Protein 2JS9 (pdb70)

Nearest PDB structures (foldseek):
  2js9-assembly1_A  TM=9.775E-01  e=8.242E-13  Caenorhabditis elegans
  2jsa-assembly1_A  TM=9.634E-01  e=1.489E-10  Caenorhabditis elegans
  3s64-assembly1_A-2  TM=7.565E-01  e=9.332E-04  Ancylostoma caninum
  1nkl-assembly1_A  TM=5.502E-01  e=2.734E-01  Sus scrofa
  2js9-assembly1_A  TM=9.828E-01  e=8.694E-10  Caenorhabditis elegans

Organism: Caenorhabditis elegans (NCBI:txid6239)

CATH classification: 1.10.225.10

InterPro domains:
  IPR008138 Saposin B type, region 2 [PF03489] (70-102)
  IPR008139 Saposin B type domain [PS50015] (24-103)
  IPR008139 Saposin B type domain [SM00741] (26-102)
  IPR011001 Saposin-like [SSF47862] (26-103)

GO terms:
  GO:0015267 channel activity (F, IDA)
  GO:0050829 defense response to Gram-negative bacterium (P, IDA)
  GO:0050830 defense response to Gram-positive bacterium (P, IDA)

Foldseek 3Di:
DPQDFLVLLLQLCCCQVVVVVNDLPSRLVVSLVCFCVPCVVPPCRSVVSVVCSVPVSVQSVVQVVVPHHSRCRCVVVVRHD

Secondary structure (DSSP, 8-state):
--SSTHHHHHHHHHHHTTTSS--HHHHHHHHHHHHHTGGGGSTTHHHHHHTTTTTTHHHHHHHHHHT--TTHHHHHTT---

Radius of gyration: 11.23 Å; Cα contacts (8 Å, |Δi|>4): 111; chains: 1; bounding box: 24×31×20 Å

Sequence (81 aa):
RSALSCQMCELVVKKYEGSADKDANVIKKDFDAECKKLFHTIPFGTRECDHYVNSKVDPIIHELEGGTAPKDVCTKLNECPRSALSCQMCELVVKKYEGSADKDANVIKKDFDAECKKLFHTIPFGTRECDHYVNSKVDPIIHELEGGTAPKDVCTKLNECPRSALSCQMCELVVKKYEGSADKDANVIKKDFDAECKKLFHTIPFGTRECDHYVNSKVDPIIHELEGGTAPKDVCTKLNECPRSALSCQMCELVVKKYEGSADKDANVIKKDFDAECKKLFHTIPFGTRECDHYVNSKVDPIIHELEGGTAPKDVCTKLNECPRSALSCQMCELVVKKYEGSADKDANVIKKDFDAECKKLFHTIPFGTRECDHYVNSKVDPIIHELEGGTAPKDVCTKLNECPRSALSCQMCELVVKKYEGSADKDANVIKKDFDAECKKLFHTIPFGTRECDHYVNSKVDPIIHELEGGTAPKDVCTKLNECPRSALSCQMCELVVKKYEGSADKDANVIKKDFDAECKKLFHTIPFGTRECDHYVNSKVDPIIHELEGGTAPKDVCTKLNECPRSALSCQMCELVVKKYEGSADKDANVIKKDFDAECKKLFHTIPFGTRECDHYVNSKVDPIIHELEGGTAPKDVCTKLNECPRSALSCQMCELVVKKYEGSADKDANVIKKDFDAECKKLFHTIPFGTRECDHYVNSKVDPIIHELEGGTAPKDVCTKLNECPRSALSCQMCELVVKKYEGSADKDANVIKKDFDAECKKLFHTIPFGTRECDHYVNSKVDPIIHELEGGTAPKDVCTKLNECPRSALSCQMCELVVKKYEGSADKDANVIKKDFDAECKKLFHTIPFGTRECDHYVNSKVDPIIHELEGGTAPKDVCTKLNECPRSALSCQMCELVVKKYEGSADKDANVIKKDFDAECKKLFHTIPFGTRECDHYVNSKVDPIIHELEGGTAPKDVCTKLNECPRSALSCQMCELVVKKYEGSADKDANVIKKDFDAECKKLFHTIPFGTRECDHYVNSKVDPIIHELEGGTAPKDVCTKLNECPRSALSCQMCELVVKKYEGSADKDANVIKKDFDAECKKLFHTIPFGTRECDHYVNSKVDPIIHELEGGTAPKDVCTKLNECPRSALSCQMCELVVKKYEGSADKDANVIKKDFDAECKKLFHTIPFGTRECDHYVNSKVDPIIHELEGGTAPKDVCTKLNECP

Structure (mmCIF, N/CA/C/O backbone):
data_2JS9
#
_entry.id   2JS9
#
loop_
_atom_site.group_PDB
_atom_site.id
_atom_site.type_symbol
_atom_site.label_atom_id
_atom_site.label_alt_id
_atom_site.label_comp_id
_atom_site.label_asym_id
_atom_site.label_entity_id
_atom_site.label_seq_id
_atom_site.pdbx_PDB_ins_code
_atom_site.Cartn_x
_atom_site.Cartn_y
_atom_site.Cartn_z
_atom_site.occupancy
_atom_site.B_iso_or_equiv
_atom_site.auth_seq_id
_atom_site.auth_comp_id
_atom_site.auth_asym_id
_atom_site.auth_atom_id
_atom_site.pdbx_PDB_model_num
ATOM 1 N N . ARG A 1 19 ? 0.132 -12.380 0.063 1.00 0.00 1 ARG A N 1
ATOM 2 C CA . ARG A 1 19 ? 1.556 -12.142 -0.106 1.00 0.00 1 ARG A CA 1
ATOM 3 C C . ARG A 1 19 ? 2.108 -13.006 -1.241 1.00 0.00 1 ARG A C 1
ATOM 4 O O . ARG A 1 19 ? 1.698 -14.154 -1.408 1.00 0.00 1 ARG A O 1
ATOM 25 N N . SER A 1 20 ? 3.030 -12.422 -1.992 1.00 0.00 2 SER A N 1
ATOM 26 C CA . SER A 1 20 ? 3.643 -13.125 -3.107 1.00 0.00 2 SER A CA 1
ATOM 27 C C . SER A 1 20 ? 2.789 -12.954 -4.365 1.00 0.00 2 SER A C 1
ATOM 28 O O . SER A 1 20 ? 2.031 -13.851 -4.731 1.00 0.00 2 SER A O 1
ATOM 36 N N . ALA A 1 21 ? 2.942 -11.797 -4.992 1.00 0.00 3 ALA A N 1
ATOM 37 C CA . ALA A 1 21 ? 2.194 -11.498 -6.202 1.00 0.00 3 ALA A CA 1
ATOM 38 C C . ALA A 1 21 ? 2.214 -9.988 -6.447 1.00 0.00 3 ALA A C 1
ATOM 39 O O . ALA A 1 21 ? 2.487 -9.539 -7.560 1.00 0.00 3 ALA A O 1
ATOM 46 N N . LEU A 1 22 ? 1.919 -9.245 -5.390 1.00 0.00 4 LEU A N 1
ATOM 47 C CA . LEU A 1 22 ? 1.899 -7.795 -5.477 1.00 0.00 4 LEU A CA 1
ATOM 48 C C . LEU A 1 22 ? 2.856 -7.212 -4.434 1.00 0.00 4 LEU A C 1
ATOM 49 O O . LEU A 1 22 ? 3.855 -6.586 -4.785 1.00 0.00 4 LEU A O 1
ATOM 65 N N . SER A 1 23 ? 2.517 -7.440 -3.174 1.00 0.00 5 SER A N 1
ATOM 66 C CA . SER A 1 23 ? 3.333 -6.946 -2.078 1.00 0.00 5 SER A CA 1
ATOM 67 C C . SER A 1 23 ? 3.940 -5.591 -2.447 1.00 0.00 5 SER A C 1
ATOM 68 O O . SER A 1 23 ? 3.295 -4.555 -2.291 1.00 0.00 5 SER A O 1
ATOM 76 N N . CYS A 1 24 ? 5.172 -5.643 -2.931 1.00 0.00 6 CYS A N 1
ATOM 77 C CA . CYS A 1 24 ? 5.873 -4.432 -3.323 1.00 0.00 6 CYS A CA 1
ATOM 78 C C . CYS A 1 24 ? 4.867 -3.487 -3.984 1.00 0.00 6 CYS A C 1
ATOM 79 O O . CYS A 1 24 ? 4.597 -2.403 -3.469 1.00 0.00 6 CYS A O 1
ATOM 86 N N . GLN A 1 25 ? 4.340 -3.933 -5.115 1.00 0.00 7 GLN A N 1
ATOM 87 C CA . GLN A 1 25 ? 3.370 -3.141 -5.851 1.00 0.00 7 GLN A CA 1
ATOM 88 C C . GLN A 1 25 ? 2.454 -2.389 -4.884 1.00 0.00 7 GLN A C 1
ATOM 89 O O . GLN A 1 25 ? 2.389 -1.161 -4.912 1.00 0.00 7 GLN A O 1
ATOM 103 N N . MET A 1 26 ? 1.769 -3.157 -4.050 1.00 0.00 8 MET A N 1
ATOM 104 C CA . MET A 1 26 ? 0.860 -2.579 -3.075 1.00 0.00 8 MET A CA 1
ATOM 105 C C . MET A 1 26 ? 1.531 -1.438 -2.307 1.00 0.00 8 MET A C 1
ATOM 106 O O . MET A 1 26 ? 0.919 -0.398 -2.072 1.00 0.00 8 MET A O 1
ATOM 120 N N . CYS A 1 27 ? 2.782 -1.672 -1.938 1.00 0.00 9 CYS A N 1
ATOM 121 C CA . CYS A 1 27 ? 3.544 -0.678 -1.202 1.00 0.00 9 CYS A CA 1
ATOM 122 C C . CYS A 1 27 ? 3.655 0.579 -2.068 1.00 0.00 9 CYS A C 1
ATOM 123 O O . CYS A 1 27 ? 3.673 1.695 -1.549 1.00 0.00 9 CYS A O 1
ATOM 130 N N . GLU A 1 28 ? 3.726 0.357 -3.372 1.00 0.00 10 GLU A N 1
ATOM 131 C CA . GLU A 1 28 ? 3.834 1.458 -4.314 1.00 0.00 10 GLU A CA 1
ATOM 132 C C . GLU A 1 28 ? 2.469 2.117 -4.519 1.00 0.00 10 GLU A C 1
ATOM 133 O O . GLU A 1 28 ? 2.365 3.140 -5.195 1.00 0.00 10 GLU A O 1
ATOM 146 N N . LEU A 1 29 ? 1.456 1.505 -3.924 1.00 0.00 11 LEU A N 1
ATOM 147 C CA . LEU A 1 29 ? 0.102 2.020 -4.033 1.00 0.00 11 LEU A CA 1
ATOM 148 C C . LEU A 1 29 ? -0.176 2.964 -2.862 1.00 0.00 11 LEU A C 1
ATOM 149 O O . LEU A 1 29 ? -0.528 4.125 -3.066 1.00 0.00 11 LEU A O 1
ATOM 165 N N . VAL A 1 30 ? -0.007 2.432 -1.661 1.00 0.00 12 VAL A N 1
ATOM 166 C CA . VAL A 1 30 ? -0.235 3.213 -0.457 1.00 0.00 12 VAL A CA 1
ATOM 167 C C . VAL A 1 30 ? 0.618 4.482 -0.508 1.00 0.00 12 VAL A C 1
ATOM 168 O O . VAL A 1 30 ? 0.127 5.576 -0.234 1.00 0.00 12 VAL A O 1
ATOM 181 N N . VAL A 1 31 ? 1.881 4.293 -0.860 1.00 0.00 13 VAL A N 1
ATOM 182 C CA . VAL A 1 31 ? 2.807 5.409 -0.951 1.00 0.00 13 VAL A CA 1
ATOM 183 C C . VAL A 1 31 ? 2.329 6.376 -2.036 1.00 0.00 13 VAL A C 1
ATOM 184 O O . VAL A 1 31 ? 2.062 7.544 -1.757 1.00 0.00 13 VAL A O 1
ATOM 197 N N . LYS A 1 32 ? 2.235 5.855 -3.250 1.00 0.00 14 LYS A N 1
ATOM 198 C CA . LYS A 1 32 ? 1.794 6.658 -4.377 1.00 0.00 14 LYS A CA 1
ATOM 199 C C . LYS A 1 32 ? 0.586 7.498 -3.958 1.00 0.00 14 LYS A C 1
ATOM 200 O O . LYS A 1 32 ? 0.420 8.626 -4.418 1.00 0.00 14 LYS A O 1
ATOM 219 N N . LYS A 1 33 ? -0.227 6.915 -3.089 1.00 0.00 15 LYS A N 1
ATOM 220 C CA . LYS A 1 33 ? -1.415 7.596 -2.602 1.00 0.00 15 LYS A CA 1
ATOM 221 C C . LYS A 1 33 ? -1.015 8.593 -1.513 1.00 0.00 15 LYS A C 1
ATOM 222 O O . LYS A 1 33 ? -1.544 9.703 -1.459 1.00 0.00 15 LYS A O 1
ATOM 241 N N . TYR A 1 34 ? -0.085 8.163 -0.673 1.00 0.00 16 TYR A N 1
ATOM 242 C CA . TYR A 1 34 ? 0.391 9.004 0.411 1.00 0.00 16 TYR A CA 1
ATOM 243 C C . TYR A 1 34 ? 1.348 10.079 -0.109 1.00 0.00 16 TYR A C 1
ATOM 244 O O . TYR A 1 34 ? 1.010 11.261 -0.124 1.00 0.00 16 TYR A O 1
ATOM 262 N N . GLU A 1 35 ? 2.524 9.629 -0.521 1.00 0.00 17 GLU A N 1
ATOM 263 C CA . GLU A 1 35 ? 3.533 10.537 -1.040 1.00 0.00 17 GLU A CA 1
ATOM 264 C C . GLU A 1 35 ? 2.889 11.572 -1.965 1.00 0.00 17 GLU A C 1
ATOM 265 O O . GLU A 1 35 ? 3.302 12.731 -1.988 1.00 0.00 17 GLU A O 1
ATOM 278 N N . GLY A 1 36 ? 1.889 11.118 -2.704 1.00 0.00 18 GLY A N 1
ATOM 279 C CA . GLY A 1 36 ? 1.184 11.990 -3.628 1.00 0.00 18 GLY A CA 1
ATOM 280 C C . GLY A 1 36 ? -0.289 12.126 -3.239 1.00 0.00 18 GLY A C 1
ATOM 281 O O . GLY A 1 36 ? -1.170 12.055 -4.094 1.00 0.00 18 GLY A O 1
ATOM 285 N N . SER A 1 37 ? -0.511 12.320 -1.947 1.00 0.00 19 SER A N 1
ATOM 286 C CA . SER A 1 37 ? -1.862 12.467 -1.433 1.00 0.00 19 SER A CA 1
ATOM 287 C C . SER A 1 37 ? -2.239 13.948 -1.367 1.00 0.00 19 SER A C 1
ATOM 288 O O . SER A 1 37 ? -3.290 14.348 -1.866 1.00 0.00 19 SER A O 1
ATOM 296 N N . ALA A 1 38 ? -1.360 14.722 -0.747 1.00 0.00 20 ALA A N 1
ATOM 297 C CA . ALA A 1 38 ? -1.588 16.151 -0.610 1.00 0.00 20 ALA A CA 1
ATOM 298 C C . ALA A 1 38 ? -2.530 16.401 0.569 1.00 0.00 20 ALA A C 1
ATOM 299 O O . ALA A 1 38 ? -2.838 17.549 0.889 1.00 0.00 20 ALA A O 1
ATOM 306 N N . ASP A 1 39 ? -2.961 15.310 1.184 1.00 0.00 21 ASP A N 1
ATOM 307 C CA . ASP A 1 39 ? -3.862 15.397 2.320 1.00 0.00 21 ASP A CA 1
ATOM 308 C C . ASP A 1 39 ? -3.137 14.915 3.578 1.00 0.00 21 ASP A C 1
ATOM 309 O O . ASP A 1 39 ? -3.621 15.111 4.692 1.00 0.00 21 ASP A O 1
ATOM 319 N N . LYS A 1 40 ? -1.988 14.293 3.359 1.00 0.00 22 LYS A N 1
ATOM 320 C CA . LYS A 1 40 ? -1.191 13.781 4.461 1.00 0.00 22 LYS A CA 1
ATOM 321 C C . LYS A 1 40 ? -2.112 13.106 5.480 1.00 0.00 22 LYS A C 1
ATOM 322 O O . LYS A 1 40 ? -2.167 13.516 6.638 1.00 0.00 22 LYS A O 1
ATOM 341 N N . ASP A 1 41 ? -2.812 12.084 5.011 1.00 0.00 23 ASP A N 1
ATOM 342 C CA . ASP A 1 41 ? -3.727 11.348 5.867 1.00 0.00 23 ASP A CA 1
ATOM 343 C C . ASP A 1 41 ? -3.736 9.876 5.451 1.00 0.00 23 ASP A C 1
ATOM 344 O O . ASP A 1 41 ? -4.099 9.548 4.322 1.00 0.00 23 ASP A O 1
ATOM 354 N N . ALA A 1 42 ? -3.332 9.028 6.385 1.00 0.00 24 ALA A N 1
ATOM 355 C CA . ALA A 1 42 ? -3.289 7.598 6.129 1.00 0.00 24 ALA A CA 1
ATOM 356 C C . ALA A 1 42 ? -4.713 7.077 5.930 1.00 0.00 24 ALA A C 1
ATOM 357 O O . ALA A 1 42 ? -4.908 5.933 5.521 1.00 0.00 24 ALA A O 1
ATOM 364 N N . ASN A 1 43 ? -5.673 7.941 6.227 1.00 0.00 25 ASN A N 1
ATOM 365 C CA . ASN A 1 43 ? -7.074 7.582 6.085 1.00 0.00 25 ASN A CA 1
ATOM 366 C C . ASN A 1 43 ? -7.480 7.703 4.615 1.00 0.00 25 ASN A C 1
ATOM 367 O O . ASN A 1 43 ? -8.065 6.779 4.051 1.00 0.00 25 ASN A O 1
ATOM 378 N N . VAL A 1 44 ? -7.155 8.850 4.037 1.00 0.00 26 VAL A N 1
ATOM 379 C CA . VAL A 1 44 ? -7.480 9.104 2.644 1.00 0.00 26 VAL A CA 1
ATOM 380 C C . VAL A 1 44 ? -6.498 8.344 1.750 1.00 0.00 26 VAL A C 1
ATOM 381 O O . VAL A 1 44 ? -6.705 8.240 0.542 1.00 0.00 26 VAL A O 1
ATOM 394 N N . ILE A 1 45 ? -5.449 7.832 2.377 1.00 0.00 27 ILE A N 1
ATOM 395 C CA . ILE A 1 45 ? -4.434 7.085 1.654 1.00 0.00 27 ILE A CA 1
ATOM 396 C C . ILE A 1 45 ? -4.801 5.600 1.658 1.00 0.00 27 ILE A C 1
ATOM 397 O O . ILE A 1 45 ? -5.180 5.048 0.626 1.00 0.00 27 ILE A O 1
ATOM 413 N N . LYS A 1 46 ? -4.676 4.995 2.830 1.00 0.00 28 LYS A N 1
ATOM 414 C CA . LYS A 1 46 ? -4.989 3.585 2.982 1.00 0.00 28 LYS A CA 1
ATOM 415 C C . LYS A 1 46 ? -6.244 3.255 2.170 1.00 0.00 28 LYS A C 1
ATOM 416 O O . LYS A 1 46 ? -6.311 2.213 1.520 1.00 0.00 28 LYS A O 1
ATOM 435 N N . LYS A 1 47 ? -7.207 4.163 2.235 1.00 0.00 29 LYS A N 1
ATOM 436 C CA . LYS A 1 47 ? -8.456 3.982 1.515 1.00 0.00 29 LYS A CA 1
ATOM 437 C C . LYS A 1 47 ? -8.192 4.085 0.011 1.00 0.00 29 LYS A C 1
ATOM 438 O O . LYS A 1 47 ? -8.585 3.205 -0.753 1.00 0.00 29 LYS A O 1
ATOM 457 N N . ASP A 1 48 ? -7.528 5.167 -0.368 1.00 0.00 30 ASP A N 1
ATOM 458 C CA . ASP A 1 48 ? -7.207 5.397 -1.766 1.00 0.00 30 ASP A CA 1
ATOM 459 C C . ASP A 1 48 ? -6.642 4.111 -2.373 1.00 0.00 30 ASP A C 1
ATOM 460 O O . ASP A 1 48 ? -7.128 3.640 -3.400 1.00 0.00 30 ASP A O 1
ATOM 470 N N . PHE A 1 49 ? -5.625 3.579 -1.711 1.00 0.00 31 PHE A N 1
ATOM 471 C CA . PHE A 1 49 ? -4.989 2.357 -2.173 1.00 0.00 31 PHE A CA 1
ATOM 472 C C . PHE A 1 49 ? -6.034 1.309 -2.564 1.00 0.00 31 PHE A C 1
ATOM 473 O O . PHE A 1 49 ? -5.998 0.775 -3.671 1.00 0.00 31 PHE A O 1
ATOM 490 N N . ASP A 1 50 ? -6.940 1.047 -1.633 1.00 0.00 32 ASP A N 1
ATOM 491 C CA . ASP A 1 50 ? -7.992 0.073 -1.866 1.00 0.00 32 ASP A CA 1
ATOM 492 C C . ASP A 1 50 ? -8.709 0.407 -3.176 1.00 0.00 32 ASP A C 1
ATOM 493 O O . ASP A 1 50 ? -9.273 -0.475 -3.822 1.00 0.00 32 ASP A O 1
ATOM 503 N N . ALA A 1 51 ? -8.663 1.683 -3.530 1.00 0.00 33 ALA A N 1
ATOM 504 C CA . ALA A 1 51 ? -9.301 2.144 -4.752 1.00 0.00 33 ALA A CA 1
ATOM 505 C C . ALA A 1 51 ? -8.552 1.575 -5.959 1.00 0.00 33 ALA A C 1
ATOM 506 O O . ALA A 1 51 ? -9.139 0.878 -6.785 1.00 0.00 33 ALA A O 1
ATOM 513 N N . GLU A 1 52 ? -7.268 1.893 -6.023 1.00 0.00 34 GLU A N 1
ATOM 514 C CA . GLU A 1 52 ? -6.433 1.422 -7.115 1.00 0.00 34 GLU A CA 1
ATOM 515 C C . GLU A 1 52 ? -5.882 0.030 -6.799 1.00 0.00 34 GLU A C 1
ATOM 516 O O . GLU A 1 52 ? -4.855 -0.372 -7.343 1.00 0.00 34 GLU A O 1
ATOM 529 N N . CYS A 1 53 ? -6.589 -0.666 -5.921 1.00 0.00 35 CYS A N 1
ATOM 530 C CA . CYS A 1 53 ? -6.183 -2.004 -5.527 1.00 0.00 35 CYS A CA 1
ATOM 531 C C . CYS A 1 53 ? -7.319 -2.971 -5.865 1.00 0.00 35 CYS A C 1
ATOM 532 O O . CYS A 1 53 ? -7.097 -3.994 -6.510 1.00 0.00 35 CYS A O 1
ATOM 539 N N . LYS A 1 54 ? -8.512 -2.612 -5.415 1.00 0.00 36 LYS A N 1
ATOM 540 C CA . LYS A 1 54 ? -9.684 -3.435 -5.662 1.00 0.00 36 LYS A CA 1
ATOM 541 C C . LYS A 1 54 ? -9.963 -3.479 -7.166 1.00 0.00 36 LYS A C 1
ATOM 542 O O . LYS A 1 54 ? -10.043 -4.556 -7.754 1.00 0.00 36 LYS A O 1
ATOM 561 N N . LYS A 1 55 ? -10.104 -2.295 -7.744 1.00 0.00 37 LYS A N 1
ATOM 562 C CA . LYS A 1 55 ? -10.373 -2.185 -9.168 1.00 0.00 37 LYS A CA 1
ATOM 563 C C . LYS A 1 55 ? -9.185 -2.746 -9.951 1.00 0.00 37 LYS A C 1
ATOM 564 O O . LYS A 1 55 ? -9.367 -3.498 -10.908 1.00 0.00 37 LYS A O 1
ATOM 583 N N . LEU A 1 56 ? -7.994 -2.360 -9.516 1.00 0.00 38 LEU A N 1
ATOM 584 C CA . LEU A 1 56 ? -6.776 -2.816 -10.165 1.00 0.00 38 LEU A CA 1
ATOM 585 C C . LEU A 1 56 ? -6.684 -4.339 -10.054 1.00 0.00 38 LEU A C 1
ATOM 586 O O . LEU A 1 56 ? -6.613 -5.036 -11.065 1.00 0.00 38 LEU A O 1
ATOM 602 N N . PHE A 1 57 ? -6.687 -4.811 -8.816 1.00 0.00 39 PHE A N 1
ATOM 603 C CA . PHE A 1 57 ? -6.605 -6.239 -8.559 1.00 0.00 39 PHE A CA 1
ATOM 604 C C . PHE A 1 57 ? -7.998 -6.845 -8.377 1.00 0.00 39 PHE A C 1
ATOM 605 O O . PHE A 1 57 ? -8.178 -7.768 -7.583 1.00 0.00 39 PHE A O 1
ATOM 622 N N . HIS A 1 58 ? -8.947 -6.302 -9.125 1.00 0.00 40 HIS A N 1
ATOM 623 C CA . HIS A 1 58 ? -10.318 -6.778 -9.056 1.00 0.00 40 HIS A CA 1
ATOM 624 C C . HIS A 1 58 ? -10.402 -8.189 -9.639 1.00 0.00 40 HIS A C 1
ATOM 625 O O . HIS A 1 58 ? -11.115 -9.042 -9.112 1.00 0.00 40 HIS A O 1
ATOM 640 N N . THR A 1 59 ? -9.662 -8.393 -10.720 1.00 0.00 41 THR A N 1
ATOM 641 C CA . THR A 1 59 ? -9.644 -9.687 -11.381 1.00 0.00 41 THR A CA 1
ATOM 642 C C . THR A 1 59 ? -8.526 -10.562 -10.810 1.00 0.00 41 THR A C 1
ATOM 643 O O . THR A 1 59 ? -7.744 -11.144 -11.559 1.00 0.00 41 THR A O 1
ATOM 654 N N . ILE A 1 60 ? -8.487 -10.627 -9.487 1.00 0.00 42 ILE A N 1
ATOM 655 C CA . ILE A 1 60 ? -7.478 -11.420 -8.806 1.00 0.00 42 ILE A CA 1
ATOM 656 C C . ILE A 1 60 ? -8.154 -12.312 -7.763 1.00 0.00 42 ILE A C 1
ATOM 657 O O . ILE A 1 60 ? -9.082 -11.880 -7.080 1.00 0.00 42 ILE A O 1
ATOM 673 N N . PRO A 1 61 ? -7.651 -13.572 -7.671 1.00 0.00 43 PRO A N 1
ATOM 674 C CA . PRO A 1 61 ? -8.197 -14.528 -6.723 1.00 0.00 43 PRO A CA 1
ATOM 675 C C . PRO A 1 61 ? -7.745 -14.206 -5.297 1.00 0.00 43 PRO A C 1
ATOM 676 O O . PRO A 1 61 ? -7.935 -15.009 -4.385 1.00 0.00 43 PRO A O 1
ATOM 687 N N . PHE A 1 62 ? -7.155 -13.028 -5.149 1.00 0.00 44 PHE A N 1
ATOM 688 C CA . PHE A 1 62 ? -6.674 -12.590 -3.850 1.00 0.00 44 PHE A CA 1
ATOM 689 C C . PHE A 1 62 ? -6.168 -11.147 -3.911 1.00 0.00 44 PHE A C 1
ATOM 690 O O . PHE A 1 62 ? -5.153 -10.815 -3.302 1.00 0.00 44 PHE A O 1
ATOM 707 N N . GLY A 1 63 ? -6.901 -10.328 -4.652 1.00 0.00 45 GLY A N 1
ATOM 708 C CA . GLY A 1 63 ? -6.539 -8.929 -4.800 1.00 0.00 45 GLY A CA 1
ATOM 709 C C . GLY A 1 63 ? -7.212 -8.072 -3.726 1.00 0.00 45 GLY A C 1
ATOM 710 O O . GLY A 1 63 ? -6.552 -7.598 -2.802 1.00 0.00 45 GLY A O 1
ATOM 714 N N . THR A 1 64 ? -8.516 -7.899 -3.883 1.00 0.00 46 THR A N 1
ATOM 715 C CA . THR A 1 64 ? -9.285 -7.107 -2.938 1.00 0.00 46 THR A CA 1
ATOM 716 C C . THR A 1 64 ? -9.036 -7.593 -1.508 1.00 0.00 46 THR A C 1
ATOM 717 O O . THR A 1 64 ? -8.990 -6.792 -0.576 1.00 0.00 46 THR A O 1
ATOM 728 N N . ARG A 1 65 ? -8.882 -8.903 -1.381 1.00 0.00 47 ARG A N 1
ATOM 729 C CA . ARG A 1 65 ? -8.639 -9.505 -0.081 1.00 0.00 47 ARG A CA 1
ATOM 730 C C . ARG A 1 65 ? -7.328 -8.982 0.509 1.00 0.00 47 ARG A C 1
ATOM 731 O O . ARG A 1 65 ? -7.313 -8.438 1.612 1.00 0.00 47 ARG A O 1
ATOM 752 N N . GLU A 1 66 ? -6.259 -9.165 -0.252 1.00 0.00 48 GLU A N 1
ATOM 753 C CA . GLU A 1 66 ? -4.946 -8.718 0.183 1.00 0.00 48 GLU A CA 1
ATOM 754 C C . GLU A 1 66 ? -4.937 -7.199 0.369 1.00 0.00 48 GLU A C 1
ATOM 755 O O . GLU A 1 66 ? -4.168 -6.673 1.172 1.00 0.00 48 GLU A O 1
ATOM 768 N N . CYS A 1 67 ? -5.801 -6.537 -0.387 1.00 0.00 49 CYS A N 1
ATOM 769 C CA . CYS A 1 67 ? -5.902 -5.090 -0.315 1.00 0.00 49 CYS A CA 1
ATOM 770 C C . CYS A 1 67 ? -6.307 -4.706 1.110 1.00 0.00 49 CYS A C 1
ATOM 771 O O . CYS A 1 67 ? -5.590 -3.969 1.785 1.00 0.00 49 CYS A O 1
ATOM 778 N N . ASP A 1 68 ? -7.454 -5.224 1.525 1.00 0.00 50 ASP A N 1
ATOM 779 C CA . ASP A 1 68 ? -7.962 -4.945 2.857 1.00 0.00 50 ASP A CA 1
ATOM 780 C C . ASP A 1 68 ? -7.009 -5.539 3.896 1.00 0.00 50 ASP A C 1
ATOM 781 O O . ASP A 1 68 ? -7.125 -5.250 5.086 1.00 0.00 50 ASP A O 1
ATOM 791 N N . HIS A 1 69 ? -6.089 -6.358 3.409 1.00 0.00 51 HIS A N 1
ATOM 792 C CA . HIS A 1 69 ? -5.117 -6.995 4.281 1.00 0.00 51 HIS A CA 1
ATOM 793 C C . HIS A 1 69 ? -3.796 -6.225 4.227 1.00 0.00 51 HIS A C 1
ATOM 794 O O . HIS A 1 69 ? -2.829 -6.596 4.890 1.00 0.00 51 HIS A O 1
ATOM 809 N N . TYR A 1 70 ? -3.798 -5.165 3.431 1.00 0.00 52 TYR A N 1
ATOM 810 C CA . TYR A 1 70 ? -2.613 -4.339 3.281 1.00 0.00 52 TYR A CA 1
ATOM 811 C C . TYR A 1 70 ? -2.825 -2.957 3.903 1.00 0.00 52 TYR A C 1
ATOM 812 O O . TYR A 1 70 ? -1.987 -2.481 4.666 1.00 0.00 52 TYR A O 1
ATOM 830 N N . VAL A 1 71 ? -3.951 -2.353 3.553 1.00 0.00 53 VAL A N 1
ATOM 831 C CA . VAL A 1 71 ? -4.284 -1.036 4.067 1.00 0.00 53 VAL A CA 1
ATOM 832 C C . VAL A 1 71 ? -4.778 -1.165 5.509 1.00 0.00 53 VAL A C 1
ATOM 833 O O . VAL A 1 71 ? -5.860 -0.685 5.844 1.00 0.00 53 VAL A O 1
ATOM 846 N N . ASN A 1 72 ? -3.962 -1.817 6.324 1.00 0.00 54 ASN A N 1
ATOM 847 C CA . ASN A 1 72 ? -4.302 -2.017 7.723 1.00 0.00 54 ASN A CA 1
ATOM 848 C C . ASN A 1 72 ? -3.235 -2.892 8.383 1.00 0.00 54 ASN A C 1
ATOM 849 O O . ASN A 1 72 ? -3.553 -3.750 9.205 1.00 0.00 54 ASN A O 1
ATOM 860 N N . SER A 1 73 ? -1.991 -2.645 7.998 1.00 0.00 55 SER A N 1
ATOM 861 C CA . SER A 1 73 ? -0.876 -3.401 8.543 1.00 0.00 55 SER A CA 1
ATOM 862 C C . SER A 1 73 ? 0.417 -3.021 7.818 1.00 0.00 55 SER A C 1
ATOM 863 O O . SER A 1 73 ? 1.469 -2.893 8.443 1.00 0.00 55 SER A O 1
ATOM 871 N N . LYS A 1 74 ? 0.296 -2.850 6.510 1.00 0.00 56 LYS A N 1
ATOM 872 C CA . LYS A 1 74 ? 1.442 -2.488 5.693 1.00 0.00 56 LYS A CA 1
ATOM 873 C C . LYS A 1 74 ? 1.322 -1.020 5.277 1.00 0.00 56 LYS A C 1
ATOM 874 O O . LYS A 1 74 ? 2.170 -0.507 4.549 1.00 0.00 56 LYS A O 1
ATOM 893 N N . VAL A 1 75 ? 0.261 -0.387 5.756 1.00 0.00 57 VAL A N 1
ATOM 894 C CA . VAL A 1 75 ? 0.019 1.011 5.442 1.00 0.00 57 VAL A CA 1
ATOM 895 C C . VAL A 1 75 ? 0.498 1.880 6.606 1.00 0.00 57 VAL A C 1
ATOM 896 O O . VAL A 1 75 ? 0.777 3.065 6.426 1.00 0.00 57 VAL A O 1
ATOM 909 N N . ASP A 1 76 ? 0.580 1.259 7.773 1.00 0.00 58 ASP A N 1
ATOM 910 C CA . ASP A 1 76 ? 1.021 1.962 8.966 1.00 0.00 58 ASP A CA 1
ATOM 911 C C . ASP A 1 76 ? 2.548 2.060 8.959 1.00 0.00 58 ASP A C 1
ATOM 912 O O . ASP A 1 76 ? 3.108 3.107 9.279 1.00 0.00 58 ASP A O 1
ATOM 922 N N . PRO A 1 77 ? 3.195 0.925 8.582 1.00 0.00 59 PRO A N 1
ATOM 923 C CA . PRO A 1 77 ? 4.646 0.873 8.530 1.00 0.00 59 PRO A CA 1
ATOM 924 C C . PRO A 1 77 ? 5.178 1.623 7.307 1.00 0.00 59 PRO A C 1
ATOM 925 O O . PRO A 1 77 ? 6.027 2.504 7.436 1.00 0.00 59 PRO A O 1
ATOM 936 N N . ILE A 1 78 ? 4.657 1.247 6.149 1.00 0.00 60 ILE A N 1
ATOM 937 C CA . ILE A 1 78 ? 5.068 1.874 4.904 1.00 0.00 60 ILE A CA 1
ATOM 938 C C . ILE A 1 78 ? 5.073 3.394 5.081 1.00 0.00 60 ILE A C 1
ATOM 939 O O . ILE A 1 78 ? 6.076 4.051 4.807 1.00 0.00 60 ILE A O 1
ATOM 955 N N . ILE A 1 79 ? 3.940 3.908 5.537 1.00 0.00 61 ILE A N 1
ATOM 956 C CA . ILE A 1 79 ? 3.801 5.338 5.753 1.00 0.00 61 ILE A CA 1
ATOM 957 C C . ILE A 1 79 ? 4.791 5.785 6.830 1.00 0.00 61 ILE A C 1
ATOM 958 O O . ILE A 1 79 ? 5.148 6.960 6.900 1.00 0.00 61 ILE A O 1
ATOM 974 N N . HIS A 1 80 ? 5.207 4.825 7.642 1.00 0.00 62 HIS A N 1
ATOM 975 C CA . HIS A 1 80 ? 6.149 5.105 8.712 1.00 0.00 62 HIS A CA 1
ATOM 976 C C . HIS A 1 80 ? 7.532 5.383 8.119 1.00 0.00 62 HIS A C 1
ATOM 977 O O . HIS A 1 80 ? 8.382 5.987 8.772 1.00 0.00 62 HIS A O 1
ATOM 992 N N . GLU A 1 81 ? 7.714 4.930 6.887 1.00 0.00 63 GLU A N 1
ATOM 993 C CA . GLU A 1 81 ? 8.979 5.122 6.198 1.00 0.00 63 GLU A CA 1
ATOM 994 C C . GLU A 1 81 ? 8.988 6.469 5.472 1.00 0.00 63 GLU A C 1
ATOM 995 O O . GLU A 1 81 ? 9.963 7.214 5.553 1.00 0.00 63 GLU A O 1
ATOM 1008 N N . LEU A 1 82 ? 7.892 6.739 4.779 1.00 0.00 64 LEU A N 1
ATOM 1009 C CA . LEU A 1 82 ? 7.762 7.983 4.040 1.00 0.00 64 LEU A CA 1
ATOM 1010 C C . LEU A 1 82 ? 7.735 9.156 5.022 1.00 0.00 64 LEU A C 1
ATOM 1011 O O . LEU A 1 82 ? 8.240 10.236 4.720 1.00 0.00 64 LEU A O 1
ATOM 1027 N N . GLU A 1 83 ? 7.141 8.903 6.179 1.00 0.00 65 GLU A N 1
ATOM 1028 C CA . GLU A 1 83 ? 7.042 9.924 7.208 1.00 0.00 65 GLU A CA 1
ATOM 1029 C C . GLU A 1 83 ? 8.424 10.229 7.789 1.00 0.00 65 GLU A C 1
ATOM 1030 O O . GLU A 1 83 ? 8.767 11.390 8.007 1.00 0.00 65 GLU A O 1
ATOM 1043 N N . GLY A 1 84 ? 9.181 9.166 8.021 1.00 0.00 66 GLY A N 1
ATOM 1044 C CA . GLY A 1 84 ? 10.518 9.306 8.572 1.00 0.00 66 GLY A CA 1
ATOM 1045 C C . GLY A 1 84 ? 11.432 10.063 7.606 1.00 0.00 66 GLY A C 1
ATOM 1046 O O . GLY A 1 84 ? 12.198 10.931 8.023 1.00 0.00 66 GLY A O 1
ATOM 1050 N N . GLY A 1 85 ? 11.321 9.707 6.335 1.00 0.00 67 GLY A N 1
ATOM 1051 C CA . GLY A 1 85 ? 12.128 10.342 5.307 1.00 0.00 67 GLY A CA 1
ATOM 1052 C C . GLY A 1 85 ? 12.420 9.371 4.161 1.00 0.00 67 GLY A C 1
ATOM 1053 O O . GLY A 1 85 ? 12.794 9.791 3.067 1.00 0.00 67 GLY A O 1
ATOM 1057 N N . THR A 1 86 ? 12.239 8.091 4.452 1.00 0.00 68 THR A N 1
ATOM 1058 C CA . THR A 1 86 ? 12.478 7.057 3.460 1.00 0.00 68 THR A CA 1
ATOM 1059 C C . THR A 1 86 ? 11.674 7.341 2.190 1.00 0.00 68 THR A C 1
ATOM 1060 O O . THR A 1 86 ? 10.577 7.894 2.255 1.00 0.00 68 THR A O 1
ATOM 1071 N N . ALA A 1 87 ? 12.250 6.948 1.063 1.00 0.00 69 ALA A N 1
ATOM 1072 C CA . ALA A 1 87 ? 11.600 7.153 -0.221 1.00 0.00 69 ALA A CA 1
ATOM 1073 C C . ALA A 1 87 ? 10.591 6.029 -0.462 1.00 0.00 69 ALA A C 1
ATOM 1074 O O . ALA A 1 87 ? 10.659 4.981 0.178 1.00 0.00 69 ALA A O 1
ATOM 1081 N N . PRO A 1 88 ? 9.653 6.293 -1.410 1.00 0.00 70 PRO A N 1
ATOM 1082 C CA . PRO A 1 88 ? 8.630 5.316 -1.744 1.00 0.00 70 PRO A CA 1
ATOM 1083 C C . PRO A 1 88 ? 9.212 4.179 -2.586 1.00 0.00 70 PRO A C 1
ATOM 1084 O O . PRO A 1 88 ? 8.670 3.838 -3.636 1.00 0.00 70 PRO A O 1
ATOM 1095 N N . LYS A 1 89 ? 10.309 3.622 -2.093 1.00 0.00 71 LYS A N 1
ATOM 1096 C CA . LYS A 1 89 ? 10.971 2.530 -2.787 1.00 0.00 71 LYS A CA 1
ATOM 1097 C C . LYS A 1 89 ? 11.717 1.663 -1.771 1.00 0.00 71 LYS A C 1
ATOM 1098 O O . LYS A 1 89 ? 11.644 0.437 -1.824 1.00 0.00 71 LYS A O 1
ATOM 1117 N N . ASP A 1 90 ? 12.417 2.335 -0.868 1.00 0.00 72 ASP A N 1
ATOM 1118 C CA . ASP A 1 90 ? 13.175 1.641 0.159 1.00 0.00 72 ASP A CA 1
ATOM 1119 C C . ASP A 1 90 ? 12.250 1.305 1.330 1.00 0.00 72 ASP A C 1
ATOM 1120 O O . ASP A 1 90 ? 12.641 0.586 2.248 1.00 0.00 72 ASP A O 1
ATOM 1130 N N . VAL A 1 91 ? 11.040 1.842 1.260 1.00 0.00 73 VAL A N 1
ATOM 1131 C CA . VAL A 1 91 ? 10.056 1.608 2.304 1.00 0.00 73 VAL A CA 1
ATOM 1132 C C . VAL A 1 91 ? 9.799 0.105 2.428 1.00 0.00 73 VAL A C 1
ATOM 1133 O O . VAL A 1 91 ? 10.497 -0.590 3.165 1.00 0.00 73 VAL A O 1
ATOM 1146 N N . CYS A 1 92 ? 8.794 -0.354 1.695 1.00 0.00 74 CYS A N 1
ATOM 1147 C CA . CYS A 1 92 ? 8.436 -1.762 1.714 1.00 0.00 74 CYS A CA 1
ATOM 1148 C C . CYS A 1 92 ? 9.699 -2.575 2.002 1.00 0.00 74 CYS A C 1
ATOM 1149 O O . CYS A 1 92 ? 9.715 -3.404 2.911 1.00 0.00 74 CYS A O 1
ATOM 1156 N N . THR A 1 93 ? 10.728 -2.311 1.210 1.00 0.00 75 THR A N 1
ATOM 1157 C CA . THR A 1 93 ? 11.993 -3.008 1.368 1.00 0.00 75 THR A CA 1
ATOM 1158 C C . THR A 1 93 ? 12.385 -3.072 2.846 1.00 0.00 75 THR A C 1
ATOM 1159 O O . THR A 1 93 ? 12.578 -4.156 3.394 1.00 0.00 75 THR A O 1
ATOM 1170 N N . LYS A 1 94 ? 12.492 -1.897 3.449 1.00 0.00 76 LYS A N 1
ATOM 1171 C CA . LYS A 1 94 ? 12.858 -1.806 4.852 1.00 0.00 76 LYS A CA 1
ATOM 1172 C C . LYS A 1 94 ? 12.000 -2.781 5.662 1.00 0.00 76 LYS A C 1
ATOM 1173 O O . LYS A 1 94 ? 12.504 -3.464 6.552 1.00 0.00 76 LYS A O 1
ATOM 1192 N N . LEU A 1 95 ? 10.719 -2.813 5.325 1.00 0.00 77 LEU A N 1
ATOM 1193 C CA . LEU A 1 95 ? 9.787 -3.693 6.010 1.00 0.00 77 LEU A CA 1
ATOM 1194 C C . LEU A 1 95 ? 9.728 -5.035 5.278 1.00 0.00 77 LEU A C 1
ATOM 1195 O O . LEU A 1 95 ? 8.673 -5.664 5.212 1.00 0.00 77 LEU A O 1
ATOM 1211 N N . ASN A 1 96 ? 10.875 -5.435 4.748 1.00 0.00 78 ASN A N 1
ATOM 1212 C CA . ASN A 1 96 ? 10.966 -6.692 4.024 1.00 0.00 78 ASN A CA 1
ATOM 1213 C C . ASN A 1 96 ? 9.688 -6.901 3.211 1.00 0.00 78 ASN A C 1
ATOM 1214 O O . ASN A 1 96 ? 9.262 -8.035 2.997 1.00 0.00 78 ASN A O 1
ATOM 1225 N N . GLU A 1 97 ? 9.111 -5.789 2.778 1.00 0.00 79 GLU A N 1
ATOM 1226 C CA . GLU A 1 97 ? 7.889 -5.836 1.993 1.00 0.00 79 GLU A CA 1
ATOM 1227 C C . GLU A 1 97 ? 8.220 -5.873 0.499 1.00 0.00 79 GLU A C 1
ATOM 1228 O O . GLU A 1 97 ? 7.539 -6.545 -0.275 1.00 0.00 79 GLU A O 1
ATOM 1241 N N . CYS A 1 98 ? 9.264 -5.142 0.139 1.00 0.00 80 CYS A N 1
ATOM 1242 C CA . CYS A 1 98 ? 9.693 -5.082 -1.248 1.00 0.00 80 CYS A CA 1
ATOM 1243 C C . CYS A 1 98 ? 10.931 -5.967 -1.407 1.00 0.00 80 CYS A C 1
ATOM 1244 O O . CYS A 1 98 ? 11.838 -5.926 -0.577 1.00 0.00 80 CYS A O 1
ATOM 1251 N N . PRO A 1 99 ? 10.929 -6.766 -2.507 1.00 0.00 81 PRO A N 1
ATOM 1252 C CA . PRO A 1 99 ? 9.815 -6.753 -3.440 1.00 0.00 81 PRO A CA 1
ATOM 1253 C C . PRO A 1 99 ? 8.606 -7.489 -2.860 1.00 0.00 81 PRO A C 1
ATOM 1254 O O . PRO A 1 99 ? 8.188 -8.518 -3.389 1.00 0.00 81 PRO A O 1
ATOM 1265 N N . ARG A 1 19 ? 2.443 -14.156 0.647 1.00 0.00 1 ARG A N 2
ATOM 1266 C CA . ARG A 1 19 ? 3.412 -13.073 0.649 1.00 0.00 1 ARG A CA 2
ATOM 1267 C C . ARG A 1 19 ? 4.474 -13.307 -0.428 1.00 0.00 1 ARG A C 2
ATOM 1268 O O . ARG A 1 19 ? 5.460 -14.003 -0.189 1.00 0.00 1 ARG A O 2
ATOM 1289 N N . SER A 1 20 ? 4.236 -12.714 -1.588 1.00 0.00 2 SER A N 2
ATOM 1290 C CA . SER A 1 20 ? 5.159 -12.850 -2.701 1.00 0.00 2 SER A CA 2
ATOM 1291 C C . SER A 1 20 ? 4.503 -12.350 -3.989 1.00 0.00 2 SER A C 2
ATOM 1292 O O . SER A 1 20 ? 5.087 -11.549 -4.718 1.00 0.00 2 SER A O 2
ATOM 1300 N N . ALA A 1 21 ? 3.297 -12.843 -4.231 1.00 0.00 3 ALA A N 2
ATOM 1301 C CA . ALA A 1 21 ? 2.554 -12.456 -5.419 1.00 0.00 3 ALA A CA 2
ATOM 1302 C C . ALA A 1 21 ? 2.480 -10.929 -5.494 1.00 0.00 3 ALA A C 2
ATOM 1303 O O . ALA A 1 21 ? 3.061 -10.319 -6.390 1.00 0.00 3 ALA A O 2
ATOM 1310 N N . LEU A 1 22 ? 1.760 -10.357 -4.540 1.00 0.00 4 LEU A N 2
ATOM 1311 C CA . LEU A 1 22 ? 1.602 -8.913 -4.487 1.00 0.00 4 LEU A CA 2
ATOM 1312 C C . LEU A 1 22 ? 2.025 -8.409 -3.106 1.00 0.00 4 LEU A C 2
ATOM 1313 O O . LEU A 1 22 ? 1.358 -8.684 -2.110 1.00 0.00 4 LEU A O 2
ATOM 1329 N N . SER A 1 23 ? 3.131 -7.680 -3.090 1.00 0.00 5 SER A N 2
ATOM 1330 C CA . SER A 1 23 ? 3.650 -7.134 -1.848 1.00 0.00 5 SER A CA 2
ATOM 1331 C C . SER A 1 23 ? 4.221 -5.735 -2.089 1.00 0.00 5 SER A C 2
ATOM 1332 O O . SER A 1 23 ? 3.626 -4.739 -1.681 1.00 0.00 5 SER A O 2
ATOM 1340 N N . CYS A 1 24 ? 5.369 -5.706 -2.750 1.00 0.00 6 CYS A N 2
ATOM 1341 C CA . CYS A 1 24 ? 6.027 -4.445 -3.051 1.00 0.00 6 CYS A CA 2
ATOM 1342 C C . CYS A 1 24 ? 5.018 -3.530 -3.745 1.00 0.00 6 CYS A C 2
ATOM 1343 O O . CYS A 1 24 ? 4.767 -2.416 -3.286 1.00 0.00 6 CYS A O 2
ATOM 1350 N N . GLN A 1 25 ? 4.466 -4.033 -4.839 1.00 0.00 7 GLN A N 2
ATOM 1351 C CA . GLN A 1 25 ? 3.488 -3.273 -5.601 1.00 0.00 7 GLN A CA 2
ATOM 1352 C C . GLN A 1 25 ? 2.516 -2.562 -4.658 1.00 0.00 7 GLN A C 2
ATOM 1353 O O . GLN A 1 25 ? 2.429 -1.335 -4.661 1.00 0.00 7 GLN A O 2
ATOM 1367 N N . MET A 1 26 ? 1.809 -3.363 -3.874 1.00 0.00 8 MET A N 2
ATOM 1368 C CA . MET A 1 26 ? 0.846 -2.826 -2.928 1.00 0.00 8 MET A CA 2
ATOM 1369 C C . MET A 1 26 ? 1.432 -1.634 -2.168 1.00 0.00 8 MET A C 2
ATOM 1370 O O . MET A 1 26 ? 0.738 -0.645 -1.928 1.00 0.00 8 MET A O 2
ATOM 1384 N N . CYS A 1 27 ? 2.700 -1.765 -1.812 1.00 0.00 9 CYS A N 2
ATOM 1385 C CA . CYS A 1 27 ? 3.386 -0.711 -1.083 1.00 0.00 9 CYS A CA 2
ATOM 1386 C C . CYS A 1 27 ? 3.466 0.522 -1.985 1.00 0.00 9 CYS A C 2
ATOM 1387 O O . CYS A 1 27 ? 3.318 1.650 -1.516 1.00 0.00 9 CYS A O 2
ATOM 1394 N N . GLU A 1 28 ? 3.697 0.267 -3.265 1.00 0.00 10 GLU A N 2
ATOM 1395 C CA . GLU A 1 28 ? 3.797 1.342 -4.237 1.00 0.00 10 GLU A CA 2
ATOM 1396 C C . GLU A 1 28 ? 2.424 1.972 -4.474 1.00 0.00 10 GLU A C 2
ATOM 1397 O O . GLU A 1 28 ? 2.312 2.980 -5.171 1.00 0.00 10 GLU A O 2
ATOM 1410 N N . LEU A 1 29 ? 1.413 1.353 -3.882 1.00 0.00 11 LEU A N 2
ATOM 1411 C CA . LEU A 1 29 ? 0.052 1.841 -4.021 1.00 0.00 11 LEU A CA 2
ATOM 1412 C C . LEU A 1 29 ? -0.283 2.750 -2.837 1.00 0.00 11 LEU A C 2
ATOM 1413 O O . LEU A 1 29 ? -0.892 3.804 -3.011 1.00 0.00 11 LEU A O 2
ATOM 1429 N N . VAL A 1 30 ? 0.129 2.308 -1.658 1.00 0.00 12 VAL A N 2
ATOM 1430 C CA . VAL A 1 30 ? -0.119 3.068 -0.444 1.00 0.00 12 VAL A CA 2
ATOM 1431 C C . VAL A 1 30 ? 0.757 4.322 -0.446 1.00 0.00 12 VAL A C 2
ATOM 1432 O O . VAL A 1 30 ? 0.296 5.405 -0.089 1.00 0.00 12 VAL A O 2
ATOM 1445 N N . VAL A 1 31 ? 2.004 4.134 -0.852 1.00 0.00 13 VAL A N 2
ATOM 1446 C CA . VAL A 1 31 ? 2.949 5.237 -0.903 1.00 0.00 13 VAL A CA 2
ATOM 1447 C C . VAL A 1 31 ? 2.484 6.251 -1.951 1.00 0.00 13 VAL A C 2
ATOM 1448 O O . VAL A 1 31 ? 2.229 7.410 -1.627 1.00 0.00 13 VAL A O 2
ATOM 1461 N N . LYS A 1 32 ? 2.390 5.778 -3.185 1.00 0.00 14 LYS A N 2
ATOM 1462 C CA . LYS A 1 32 ? 1.960 6.629 -4.282 1.00 0.00 14 LYS A CA 2
ATOM 1463 C C . LYS A 1 32 ? 0.714 7.408 -3.859 1.00 0.00 14 LYS A C 2
ATOM 1464 O O . LYS A 1 32 ? 0.514 8.545 -4.284 1.00 0.00 14 LYS A O 2
ATOM 1483 N N . LYS A 1 33 ? -0.093 6.766 -3.027 1.00 0.00 15 LYS A N 2
ATOM 1484 C CA . LYS A 1 33 ? -1.315 7.385 -2.543 1.00 0.00 15 LYS A CA 2
ATOM 1485 C C . LYS A 1 33 ? -0.972 8.385 -1.436 1.00 0.00 15 LYS A C 2
ATOM 1486 O O . LYS A 1 33 ? -1.566 9.459 -1.359 1.00 0.00 15 LYS A O 2
ATOM 1505 N N . TYR A 1 34 ? -0.014 7.994 -0.608 1.00 0.00 16 TYR A N 2
ATOM 1506 C CA . TYR A 1 34 ? 0.415 8.843 0.492 1.00 0.00 16 TYR A CA 2
ATOM 1507 C C . TYR A 1 34 ? 1.424 9.890 0.014 1.00 0.00 16 TYR A C 2
ATOM 1508 O O . TYR A 1 34 ? 1.093 11.070 -0.098 1.00 0.00 16 TYR A O 2
ATOM 1526 N N . GLU A 1 35 ? 2.633 9.421 -0.256 1.00 0.00 17 GLU A N 2
ATOM 1527 C CA . GLU A 1 35 ? 3.692 10.301 -0.719 1.00 0.00 17 GLU A CA 2
ATOM 1528 C C . GLU A 1 35 ? 3.147 11.285 -1.757 1.00 0.00 17 GLU A C 2
ATOM 1529 O O . GLU A 1 35 ? 3.620 12.417 -1.852 1.00 0.00 17 GLU A O 2
ATOM 1542 N N . GLY A 1 36 ? 2.161 10.817 -2.508 1.00 0.00 18 GLY A N 2
ATOM 1543 C CA . GLY A 1 36 ? 1.548 11.642 -3.536 1.00 0.00 18 GLY A CA 2
ATOM 1544 C C . GLY A 1 36 ? 0.057 11.846 -3.258 1.00 0.00 18 GLY A C 2
ATOM 1545 O O . GLY A 1 36 ? -0.768 11.729 -4.162 1.00 0.00 18 GLY A O 2
ATOM 1549 N N . SER A 1 37 ? -0.242 12.148 -2.003 1.00 0.00 19 SER A N 2
ATOM 1550 C CA . SER A 1 37 ? -1.619 12.368 -1.594 1.00 0.00 19 SER A CA 2
ATOM 1551 C C . SER A 1 37 ? -1.923 13.867 -1.569 1.00 0.00 19 SER A C 2
ATOM 1552 O O . SER A 1 37 ? -2.919 14.312 -2.138 1.00 0.00 19 SER A O 2
ATOM 1560 N N . ALA A 1 38 ? -1.048 14.604 -0.902 1.00 0.00 20 ALA A N 2
ATOM 1561 C CA . ALA A 1 38 ? -1.210 16.044 -0.794 1.00 0.00 20 ALA A CA 2
ATOM 1562 C C . ALA A 1 38 ? -2.189 16.359 0.338 1.00 0.00 20 ALA A C 2
ATOM 1563 O O . ALA A 1 38 ? -2.406 17.525 0.670 1.00 0.00 20 ALA A O 2
ATOM 1570 N N . ASP A 1 39 ? -2.754 15.301 0.901 1.00 0.00 21 ASP A N 2
ATOM 1571 C CA . ASP A 1 39 ? -3.705 15.450 1.989 1.00 0.00 21 ASP A CA 2
ATOM 1572 C C . ASP A 1 39 ? -3.067 14.957 3.290 1.00 0.00 21 ASP A C 2
ATOM 1573 O O . ASP A 1 39 ? -3.586 15.211 4.375 1.00 0.00 21 ASP A O 2
ATOM 1583 N N . LYS A 1 40 ? -1.950 14.261 3.137 1.00 0.00 22 LYS A N 2
ATOM 1584 C CA . LYS A 1 40 ? -1.235 13.730 4.285 1.00 0.00 22 LYS A CA 2
ATOM 1585 C C . LYS A 1 40 ? -2.236 13.098 5.254 1.00 0.00 22 LYS A C 2
ATOM 1586 O O . LYS A 1 40 ? -2.268 13.445 6.434 1.00 0.00 22 LYS A O 2
ATOM 1605 N N . ASP A 1 41 ? -3.028 12.179 4.721 1.00 0.00 23 ASP A N 2
ATOM 1606 C CA . ASP A 1 41 ? -4.026 11.494 5.525 1.00 0.00 23 ASP A CA 2
ATOM 1607 C C . ASP A 1 41 ? -3.949 9.991 5.254 1.00 0.00 23 ASP A C 2
ATOM 1608 O O . ASP A 1 41 ? -4.443 9.514 4.233 1.00 0.00 23 ASP A O 2
ATOM 1618 N N . ALA A 1 42 ? -3.327 9.285 6.186 1.00 0.00 24 ALA A N 2
ATOM 1619 C CA . ALA A 1 42 ? -3.178 7.845 6.061 1.00 0.00 24 ALA A CA 2
ATOM 1620 C C . ALA A 1 42 ? -4.555 7.211 5.852 1.00 0.00 24 ALA A C 2
ATOM 1621 O O . ALA A 1 42 ? -4.655 6.064 5.418 1.00 0.00 24 ALA A O 2
ATOM 1628 N N . ASN A 1 43 ? -5.582 7.985 6.169 1.00 0.00 25 ASN A N 2
ATOM 1629 C CA . ASN A 1 43 ? -6.948 7.514 6.021 1.00 0.00 25 ASN A CA 2
ATOM 1630 C C . ASN A 1 43 ? -7.318 7.490 4.537 1.00 0.00 25 ASN A C 2
ATOM 1631 O O . ASN A 1 43 ? -7.584 6.428 3.977 1.00 0.00 25 ASN A O 2
ATOM 1642 N N . VAL A 1 44 ? -7.322 8.674 3.942 1.00 0.00 26 VAL A N 2
ATOM 1643 C CA . VAL A 1 44 ? -7.655 8.803 2.533 1.00 0.00 26 VAL A CA 2
ATOM 1644 C C . VAL A 1 44 ? -6.604 8.070 1.697 1.00 0.00 26 VAL A C 2
ATOM 1645 O O . VAL A 1 44 ? -6.824 7.796 0.519 1.00 0.00 26 VAL A O 2
ATOM 1658 N N . ILE A 1 45 ? -5.483 7.774 2.340 1.00 0.00 27 ILE A N 2
ATOM 1659 C CA . ILE A 1 45 ? -4.397 7.079 1.671 1.00 0.00 27 ILE A CA 2
ATOM 1660 C C . ILE A 1 45 ? -4.681 5.576 1.674 1.00 0.00 27 ILE A C 2
ATOM 1661 O O . ILE A 1 45 ? -4.920 4.983 0.624 1.00 0.00 27 ILE A O 2
ATOM 1677 N N . LYS A 1 46 ? -4.646 5.002 2.868 1.00 0.00 28 LYS A N 2
ATOM 1678 C CA . LYS A 1 46 ? -4.895 3.579 3.022 1.00 0.00 28 LYS A CA 2
ATOM 1679 C C . LYS A 1 46 ? -6.142 3.195 2.223 1.00 0.00 28 LYS A C 2
ATOM 1680 O O . LYS A 1 46 ? -6.164 2.157 1.562 1.00 0.00 28 LYS A O 2
ATOM 1699 N N . LYS A 1 47 ? -7.147 4.052 2.308 1.00 0.00 29 LYS A N 2
ATOM 1700 C CA . LYS A 1 47 ? -8.395 3.816 1.600 1.00 0.00 29 LYS A CA 2
ATOM 1701 C C . LYS A 1 47 ? -8.145 3.904 0.093 1.00 0.00 29 LYS A C 2
ATOM 1702 O O . LYS A 1 47 ? -8.564 3.028 -0.663 1.00 0.00 29 LYS A O 2
ATOM 1721 N N . ASP A 1 48 ? -7.463 4.969 -0.301 1.00 0.00 30 ASP A N 2
ATOM 1722 C CA . ASP A 1 48 ? -7.152 5.183 -1.704 1.00 0.00 30 ASP A CA 2
ATOM 1723 C C . ASP A 1 48 ? -6.582 3.893 -2.298 1.00 0.00 30 ASP A C 2
ATOM 1724 O O . ASP A 1 48 ? -7.076 3.401 -3.311 1.00 0.00 30 ASP A O 2
ATOM 1734 N N . PHE A 1 49 ? -5.550 3.383 -1.642 1.00 0.00 31 PHE A N 2
ATOM 1735 C CA . PHE A 1 49 ? -4.907 2.160 -2.092 1.00 0.00 31 PHE A CA 2
ATOM 1736 C C . PHE A 1 49 ? -5.947 1.104 -2.476 1.00 0.00 31 PHE A C 2
ATOM 1737 O O . PHE A 1 49 ? -5.921 0.579 -3.587 1.00 0.00 31 PHE A O 2
ATOM 1754 N N . ASP A 1 50 ? -6.834 0.825 -1.533 1.00 0.00 32 ASP A N 2
ATOM 1755 C CA . ASP A 1 50 ? -7.879 -0.159 -1.758 1.00 0.00 32 ASP A CA 2
ATOM 1756 C C . ASP A 1 50 ? -8.719 0.262 -2.966 1.00 0.00 32 ASP A C 2
ATOM 1757 O O . ASP A 1 50 ? -9.339 -0.577 -3.617 1.00 0.00 32 ASP A O 2
ATOM 1767 N N . ALA A 1 51 ? -8.710 1.560 -3.229 1.00 0.00 33 ALA A N 2
ATOM 1768 C CA . ALA A 1 51 ? -9.463 2.102 -4.347 1.00 0.00 33 ALA A CA 2
ATOM 1769 C C . ALA A 1 51 ? -8.831 1.630 -5.658 1.00 0.00 33 ALA A C 2
ATOM 1770 O O . ALA A 1 51 ? -9.391 0.784 -6.353 1.00 0.00 33 ALA A O 2
ATOM 1777 N N . GLU A 1 52 ? -7.672 2.198 -5.957 1.00 0.00 34 GLU A N 2
ATOM 1778 C CA . GLU A 1 52 ? -6.958 1.846 -7.173 1.00 0.00 34 GLU A CA 2
ATOM 1779 C C . GLU A 1 52 ? -6.797 0.328 -7.273 1.00 0.00 34 GLU A C 2
ATOM 1780 O O . GLU A 1 52 ? -6.823 -0.231 -8.368 1.00 0.00 34 GLU A O 2
ATOM 1793 N N . CYS A 1 53 ? -6.635 -0.295 -6.115 1.00 0.00 35 CYS A N 2
ATOM 1794 C CA . CYS A 1 53 ? -6.470 -1.738 -6.060 1.00 0.00 35 CYS A CA 2
ATOM 1795 C C . CYS A 1 53 ? -7.754 -2.389 -6.580 1.00 0.00 35 CYS A C 2
ATOM 1796 O O . CYS A 1 53 ? -7.715 -3.178 -7.522 1.00 0.00 35 CYS A O 2
ATOM 1803 N N . LYS A 1 54 ? -8.860 -2.035 -5.943 1.00 0.00 36 LYS A N 2
ATOM 1804 C CA . LYS A 1 54 ? -10.152 -2.574 -6.329 1.00 0.00 36 LYS A CA 2
ATOM 1805 C C . LYS A 1 54 ? -10.217 -2.688 -7.853 1.00 0.00 36 LYS A C 2
ATOM 1806 O O . LYS A 1 54 ? -10.876 -3.580 -8.385 1.00 0.00 36 LYS A O 2
ATOM 1825 N N . LYS A 1 55 ? -9.522 -1.773 -8.513 1.00 0.00 37 LYS A N 2
ATOM 1826 C CA . LYS A 1 55 ? -9.492 -1.761 -9.966 1.00 0.00 37 LYS A CA 2
ATOM 1827 C C . LYS A 1 55 ? -8.242 -2.498 -10.453 1.00 0.00 37 LYS A C 2
ATOM 1828 O O . LYS A 1 55 ? -8.330 -3.374 -11.311 1.00 0.00 37 LYS A O 2
ATOM 1847 N N . LEU A 1 56 ? -7.109 -2.114 -9.883 1.00 0.00 38 LEU A N 2
ATOM 1848 C CA . LEU A 1 56 ? -5.844 -2.728 -10.249 1.00 0.00 38 LEU A CA 2
ATOM 1849 C C . LEU A 1 56 ? -5.974 -4.250 -10.155 1.00 0.00 38 LEU A C 2
ATOM 1850 O O . LEU A 1 56 ? -5.638 -4.964 -11.098 1.00 0.00 38 LEU A O 2
ATOM 1866 N N . PHE A 1 57 ? -6.462 -4.700 -9.009 1.00 0.00 39 PHE A N 2
ATOM 1867 C CA . PHE A 1 57 ? -6.641 -6.123 -8.780 1.00 0.00 39 PHE A CA 2
ATOM 1868 C C . PHE A 1 57 ? -8.124 -6.477 -8.648 1.00 0.00 39 PHE A C 2
ATOM 1869 O O . PHE A 1 57 ? -8.519 -7.179 -7.719 1.00 0.00 39 PHE A O 2
ATOM 1886 N N . HIS A 1 58 ? -8.905 -5.972 -9.593 1.00 0.00 40 HIS A N 2
ATOM 1887 C CA . HIS A 1 58 ? -10.336 -6.226 -9.595 1.00 0.00 40 HIS A CA 2
ATOM 1888 C C . HIS A 1 58 ? -10.604 -7.652 -10.078 1.00 0.00 40 HIS A C 2
ATOM 1889 O O . HIS A 1 58 ? -11.461 -8.345 -9.532 1.00 0.00 40 HIS A O 2
ATOM 1904 N N . THR A 1 59 ? -9.855 -8.048 -11.097 1.00 0.00 41 THR A N 2
ATOM 1905 C CA . THR A 1 59 ? -10.002 -9.381 -11.659 1.00 0.00 41 THR A CA 2
ATOM 1906 C C . THR A 1 59 ? -8.893 -10.301 -11.145 1.00 0.00 41 THR A C 2
ATOM 1907 O O . THR A 1 59 ? -8.328 -11.084 -11.907 1.00 0.00 41 THR A O 2
ATOM 1918 N N . ILE A 1 60 ? -8.616 -10.177 -9.855 1.00 0.00 42 ILE A N 2
ATOM 1919 C CA . ILE A 1 60 ? -7.585 -10.988 -9.231 1.00 0.00 42 ILE A CA 2
ATOM 1920 C C . ILE A 1 60 ? -8.180 -11.727 -8.030 1.00 0.00 42 ILE A C 2
ATOM 1921 O O . ILE A 1 60 ? -8.974 -11.161 -7.280 1.00 0.00 42 ILE A O 2
ATOM 1937 N N . PRO A 1 61 ? -7.765 -13.013 -7.883 1.00 0.00 43 PRO A N 2
ATOM 1938 C CA . PRO A 1 61 ? -8.249 -13.835 -6.787 1.00 0.00 43 PRO A CA 2
ATOM 1939 C C . PRO A 1 61 ? -7.588 -13.434 -5.467 1.00 0.00 43 PRO A C 2
ATOM 1940 O O . PRO A 1 61 ? -6.378 -13.582 -5.306 1.00 0.00 43 PRO A O 2
ATOM 1951 N N . PHE A 1 62 ? -8.411 -12.934 -4.557 1.00 0.00 44 PHE A N 2
ATOM 1952 C CA . PHE A 1 62 ? -7.922 -12.511 -3.257 1.00 0.00 44 PHE A CA 2
ATOM 1953 C C . PHE A 1 62 ? -7.175 -11.180 -3.360 1.00 0.00 44 PHE A C 2
ATOM 1954 O O . PHE A 1 62 ? -6.665 -10.672 -2.361 1.00 0.00 44 PHE A O 2
ATOM 1971 N N . GLY A 1 63 ? -7.134 -10.652 -4.574 1.00 0.00 45 GLY A N 2
ATOM 1972 C CA . GLY A 1 63 ? -6.458 -9.390 -4.820 1.00 0.00 45 GLY A CA 2
ATOM 1973 C C . GLY A 1 63 ? -7.041 -8.277 -3.946 1.00 0.00 45 GLY A C 2
ATOM 1974 O O . GLY A 1 63 ? -6.303 -7.563 -3.271 1.00 0.00 45 GLY A O 2
ATOM 1978 N N . THR A 1 64 ? -8.361 -8.164 -3.990 1.00 0.00 46 THR A N 2
ATOM 1979 C CA . THR A 1 64 ? -9.052 -7.151 -3.211 1.00 0.00 46 THR A CA 2
ATOM 1980 C C . THR A 1 64 ? -9.004 -7.498 -1.722 1.00 0.00 46 THR A C 2
ATOM 1981 O O . THR A 1 64 ? -9.060 -6.611 -0.872 1.00 0.00 46 THR A O 2
ATOM 1992 N N . ARG A 1 65 ? -8.901 -8.791 -1.452 1.00 0.00 47 ARG A N 2
ATOM 1993 C CA . ARG A 1 65 ? -8.846 -9.267 -0.080 1.00 0.00 47 ARG A CA 2
ATOM 1994 C C . ARG A 1 65 ? -7.537 -8.828 0.581 1.00 0.00 47 ARG A C 2
ATOM 1995 O O . ARG A 1 65 ? -7.553 -8.141 1.601 1.00 0.00 47 ARG A O 2
ATOM 2016 N N . GLU A 1 66 ? -6.436 -9.244 -0.027 1.00 0.00 48 GLU A N 2
ATOM 2017 C CA . GLU A 1 66 ? -5.121 -8.903 0.490 1.00 0.00 48 GLU A CA 2
ATOM 2018 C C . GLU A 1 66 ? -4.991 -7.387 0.652 1.00 0.00 48 GLU A C 2
ATOM 2019 O O . GLU A 1 66 ? -4.319 -6.912 1.565 1.00 0.00 48 GLU A O 2
ATOM 2032 N N . CYS A 1 67 ? -5.646 -6.670 -0.250 1.00 0.00 49 CYS A N 2
ATOM 2033 C CA . CYS A 1 67 ? -5.612 -5.218 -0.218 1.00 0.00 49 CYS A CA 2
ATOM 2034 C C . CYS A 1 67 ? -6.194 -4.752 1.117 1.00 0.00 49 CYS A C 2
ATOM 2035 O O . CYS A 1 67 ? -5.558 -3.988 1.843 1.00 0.00 49 CYS A O 2
ATOM 2042 N N . ASP A 1 68 ? -7.396 -5.230 1.400 1.00 0.00 50 ASP A N 2
ATOM 2043 C CA . ASP A 1 68 ? -8.072 -4.872 2.636 1.00 0.00 50 ASP A CA 2
ATOM 2044 C C . ASP A 1 68 ? -7.261 -5.393 3.825 1.00 0.00 50 ASP A C 2
ATOM 2045 O O . ASP A 1 68 ? -7.507 -5.007 4.967 1.00 0.00 50 ASP A O 2
ATOM 2055 N N . HIS A 1 69 ? -6.310 -6.263 3.517 1.00 0.00 51 HIS A N 2
ATOM 2056 C CA . HIS A 1 69 ? -5.461 -6.841 4.545 1.00 0.00 51 HIS A CA 2
ATOM 2057 C C . HIS A 1 69 ? -4.091 -6.162 4.520 1.00 0.00 51 HIS A C 2
ATOM 2058 O O . HIS A 1 69 ? -3.202 -6.524 5.290 1.00 0.00 51 HIS A O 2
ATOM 2073 N N . TYR A 1 70 ? -3.962 -5.193 3.627 1.00 0.00 52 TYR A N 2
ATOM 2074 C CA . TYR A 1 70 ? -2.714 -4.460 3.491 1.00 0.00 52 TYR A CA 2
ATOM 2075 C C . TYR A 1 70 ? -2.839 -3.051 4.073 1.00 0.00 52 TYR A C 2
ATOM 2076 O O . TYR A 1 70 ? -1.915 -2.557 4.717 1.00 0.00 52 TYR A O 2
ATOM 2094 N N . VAL A 1 71 ? -3.990 -2.443 3.825 1.00 0.00 53 VAL A N 2
ATOM 2095 C CA . VAL A 1 71 ? -4.249 -1.100 4.316 1.00 0.00 53 VAL A CA 2
ATOM 2096 C C . VAL A 1 71 ? -4.718 -1.175 5.770 1.00 0.00 53 VAL A C 2
ATOM 2097 O O . VAL A 1 71 ? -5.747 -0.601 6.125 1.00 0.00 53 VAL A O 2
ATOM 2110 N N . ASN A 1 72 ? -3.942 -1.888 6.573 1.00 0.00 54 ASN A N 2
ATOM 2111 C CA . ASN A 1 72 ? -4.265 -2.045 7.982 1.00 0.00 54 ASN A CA 2
ATOM 2112 C C . ASN A 1 72 ? -3.222 -2.948 8.642 1.00 0.00 54 ASN A C 2
ATOM 2113 O O . ASN A 1 72 ? -3.568 -3.843 9.412 1.00 0.00 54 ASN A O 2
ATOM 2124 N N . SER A 1 73 ? -1.965 -2.681 8.318 1.00 0.00 55 SER A N 2
ATOM 2125 C CA . SER A 1 73 ? -0.869 -3.459 8.870 1.00 0.00 55 SER A CA 2
ATOM 2126 C C . SER A 1 73 ? 0.432 -3.120 8.140 1.00 0.00 55 SER A C 2
ATOM 2127 O O . SER A 1 73 ? 1.507 -3.134 8.741 1.00 0.00 55 SER A O 2
ATOM 2135 N N . LYS A 1 74 ? 0.294 -2.824 6.857 1.00 0.00 56 LYS A N 2
ATOM 2136 C CA . LYS A 1 74 ? 1.445 -2.482 6.039 1.00 0.00 56 LYS A CA 2
ATOM 2137 C C . LYS A 1 74 ? 1.321 -1.030 5.572 1.00 0.00 56 LYS A C 2
ATOM 2138 O O . LYS A 1 74 ? 2.178 -0.534 4.843 1.00 0.00 56 LYS A O 2
ATOM 2157 N N . VAL A 1 75 ? 0.248 -0.390 6.011 1.00 0.00 57 VAL A N 2
ATOM 2158 C CA . VAL A 1 75 ? -0.000 0.994 5.648 1.00 0.00 57 VAL A CA 2
ATOM 2159 C C . VAL A 1 75 ? 0.474 1.907 6.781 1.00 0.00 57 VAL A C 2
ATOM 2160 O O . VAL A 1 75 ? 0.759 3.082 6.557 1.00 0.00 57 VAL A O 2
ATOM 2173 N N . ASP A 1 76 ? 0.542 1.331 7.972 1.00 0.00 58 ASP A N 2
ATOM 2174 C CA . ASP A 1 76 ? 0.977 2.078 9.140 1.00 0.00 58 ASP A CA 2
ATOM 2175 C C . ASP A 1 76 ? 2.502 2.203 9.122 1.00 0.00 58 ASP A C 2
ATOM 2176 O O . ASP A 1 76 ? 3.043 3.274 9.391 1.00 0.00 58 ASP A O 2
ATOM 2186 N N . PRO A 1 77 ? 3.168 1.065 8.794 1.00 0.00 59 PRO A N 2
ATOM 2187 C CA . PRO A 1 77 ? 4.620 1.037 8.736 1.00 0.00 59 PRO A CA 2
ATOM 2188 C C . PRO A 1 77 ? 5.133 1.742 7.478 1.00 0.00 59 PRO A C 2
ATOM 2189 O O . PRO A 1 77 ? 5.996 2.614 7.560 1.00 0.00 59 PRO A O 2
ATOM 2200 N N . ILE A 1 78 ? 4.579 1.336 6.345 1.00 0.00 60 ILE A N 2
ATOM 2201 C CA . ILE A 1 78 ? 4.970 1.918 5.072 1.00 0.00 60 ILE A CA 2
ATOM 2202 C C . ILE A 1 78 ? 5.013 3.441 5.204 1.00 0.00 60 ILE A C 2
ATOM 2203 O O . ILE A 1 78 ? 6.028 4.066 4.902 1.00 0.00 60 ILE A O 2
ATOM 2219 N N . ILE A 1 79 ? 3.897 3.996 5.654 1.00 0.00 61 ILE A N 2
ATOM 2220 C CA . ILE A 1 79 ? 3.795 5.435 5.830 1.00 0.00 61 ILE A CA 2
ATOM 2221 C C . ILE A 1 79 ? 4.858 5.900 6.827 1.00 0.00 61 ILE A C 2
ATOM 2222 O O . ILE A 1 79 ? 5.282 7.054 6.795 1.00 0.00 61 ILE A O 2
ATOM 2238 N N . HIS A 1 80 ? 5.258 4.978 7.689 1.00 0.00 62 HIS A N 2
ATOM 2239 C CA . HIS A 1 80 ? 6.263 5.278 8.694 1.00 0.00 62 HIS A CA 2
ATOM 2240 C C . HIS A 1 80 ? 7.624 5.465 8.019 1.00 0.00 62 HIS A C 2
ATOM 2241 O O . HIS A 1 80 ? 8.526 6.075 8.592 1.00 0.00 62 HIS A O 2
ATOM 2256 N N . GLU A 1 81 ? 7.728 4.930 6.813 1.00 0.00 63 GLU A N 2
ATOM 2257 C CA . GLU A 1 81 ? 8.963 5.030 6.053 1.00 0.00 63 GLU A CA 2
ATOM 2258 C C . GLU A 1 81 ? 9.015 6.359 5.298 1.00 0.00 63 GLU A C 2
ATOM 2259 O O . GLU A 1 81 ? 10.019 7.068 5.351 1.00 0.00 63 GLU A O 2
ATOM 2272 N N . LEU A 1 82 ? 7.922 6.655 4.611 1.00 0.00 64 LEU A N 2
ATOM 2273 C CA . LEU A 1 82 ? 7.831 7.887 3.845 1.00 0.00 64 LEU A CA 2
ATOM 2274 C C . LEU A 1 82 ? 7.903 9.081 4.798 1.00 0.00 64 LEU A C 2
ATOM 2275 O O . LEU A 1 82 ? 8.488 10.111 4.464 1.00 0.00 64 LEU A O 2
ATOM 2291 N N . GLU A 1 83 ? 7.301 8.904 5.965 1.00 0.00 65 GLU A N 2
ATOM 2292 C CA . GLU A 1 83 ? 7.290 9.955 6.968 1.00 0.00 65 GLU A CA 2
ATOM 2293 C C . GLU A 1 83 ? 8.717 10.273 7.420 1.00 0.00 65 GLU A C 2
ATOM 2294 O O . GLU A 1 83 ? 9.086 11.439 7.546 1.00 0.00 65 GLU A O 2
ATOM 2307 N N . GLY A 1 84 ? 9.481 9.215 7.650 1.00 0.00 66 GLY A N 2
ATOM 2308 C CA . GLY A 1 84 ? 10.858 9.366 8.085 1.00 0.00 66 GLY A CA 2
ATOM 2309 C C . GLY A 1 84 ? 11.693 10.083 7.021 1.00 0.00 66 GLY A C 2
ATOM 2310 O O . GLY A 1 84 ? 12.514 10.940 7.344 1.00 0.00 66 GLY A O 2
ATOM 2314 N N . GLY A 1 85 ? 11.454 9.705 5.773 1.00 0.00 67 GLY A N 2
ATOM 2315 C CA . GLY A 1 85 ? 12.174 10.301 4.660 1.00 0.00 67 GLY A CA 2
ATOM 2316 C C . GLY A 1 85 ? 12.313 9.309 3.504 1.00 0.00 67 GLY A C 2
ATOM 2317 O O . GLY A 1 85 ? 12.571 9.706 2.368 1.00 0.00 67 GLY A O 2
ATOM 2321 N N . THR A 1 86 ? 12.135 8.037 3.833 1.00 0.00 68 THR A N 2
ATOM 2322 C CA . THR A 1 86 ? 12.238 6.986 2.835 1.00 0.00 68 THR A CA 2
ATOM 2323 C C . THR A 1 86 ? 11.428 7.351 1.589 1.00 0.00 68 THR A C 2
ATOM 2324 O O . THR A 1 86 ? 10.611 8.271 1.623 1.00 0.00 68 THR A O 2
ATOM 2335 N N . ALA A 1 87 ? 11.683 6.613 0.519 1.00 0.00 69 ALA A N 2
ATOM 2336 C CA . ALA A 1 87 ? 10.988 6.847 -0.735 1.00 0.00 69 ALA A CA 2
ATOM 2337 C C . ALA A 1 87 ? 9.934 5.757 -0.942 1.00 0.00 69 ALA A C 2
ATOM 2338 O O . ALA A 1 87 ? 9.877 4.792 -0.180 1.00 0.00 69 ALA A O 2
ATOM 2345 N N . PRO A 1 88 ? 9.105 5.953 -2.002 1.00 0.00 70 PRO A N 2
ATOM 2346 C CA . PRO A 1 88 ? 8.057 4.997 -2.318 1.00 0.00 70 PRO A CA 2
ATOM 2347 C C . PRO A 1 88 ? 8.639 3.736 -2.961 1.00 0.00 70 PRO A C 2
ATOM 2348 O O . PRO A 1 88 ? 7.961 2.715 -3.060 1.00 0.00 70 PRO A O 2
ATOM 2359 N N . LYS A 1 89 ? 9.891 3.850 -3.381 1.00 0.00 71 LYS A N 2
ATOM 2360 C CA . LYS A 1 89 ? 10.572 2.732 -4.012 1.00 0.00 71 LYS A CA 2
ATOM 2361 C C . LYS A 1 89 ? 11.668 2.216 -3.078 1.00 0.00 71 LYS A C 2
ATOM 2362 O O . LYS A 1 89 ? 12.788 1.954 -3.514 1.00 0.00 71 LYS A O 2
ATOM 2381 N N . ASP A 1 90 ? 11.307 2.084 -1.810 1.00 0.00 72 ASP A N 2
ATOM 2382 C CA . ASP A 1 90 ? 12.246 1.604 -0.810 1.00 0.00 72 ASP A CA 2
ATOM 2383 C C . ASP A 1 90 ? 11.480 1.217 0.458 1.00 0.00 72 ASP A C 2
ATOM 2384 O O . ASP A 1 90 ? 11.774 0.194 1.076 1.00 0.00 72 ASP A O 2
ATOM 2394 N N . VAL A 1 91 ? 10.515 2.055 0.807 1.00 0.00 73 VAL A N 2
ATOM 2395 C CA . VAL A 1 91 ? 9.707 1.813 1.989 1.00 0.00 73 VAL A CA 2
ATOM 2396 C C . VAL A 1 91 ? 9.541 0.305 2.190 1.00 0.00 73 VAL A C 2
ATOM 2397 O O . VAL A 1 91 ? 10.247 -0.298 2.997 1.00 0.00 73 VAL A O 2
ATOM 2410 N N . CYS A 1 92 ? 8.605 -0.260 1.441 1.00 0.00 74 CYS A N 2
ATOM 2411 C CA . CYS A 1 92 ? 8.339 -1.686 1.528 1.00 0.00 74 CYS A CA 2
ATOM 2412 C C . CYS A 1 92 ? 9.663 -2.407 1.785 1.00 0.00 74 CYS A C 2
ATOM 2413 O O . CYS A 1 92 ? 9.756 -3.239 2.687 1.00 0.00 74 CYS A O 2
ATOM 2420 N N . THR A 1 93 ? 10.656 -2.063 0.977 1.00 0.00 75 THR A N 2
ATOM 2421 C CA . THR A 1 93 ? 11.970 -2.667 1.106 1.00 0.00 75 THR A CA 2
ATOM 2422 C C . THR A 1 93 ? 12.446 -2.603 2.559 1.00 0.00 75 THR A C 2
ATOM 2423 O O . THR A 1 93 ? 12.891 -3.607 3.115 1.00 0.00 75 THR A O 2
ATOM 2434 N N . LYS A 1 94 ? 12.336 -1.414 3.133 1.00 0.00 76 LYS A N 2
ATOM 2435 C CA . LYS A 1 94 ? 12.749 -1.206 4.510 1.00 0.00 76 LYS A CA 2
ATOM 2436 C C . LYS A 1 94 ? 12.236 -2.362 5.372 1.00 0.00 76 LYS A C 2
ATOM 2437 O O . LYS A 1 94 ? 12.999 -2.970 6.120 1.00 0.00 76 LYS A O 2
ATOM 2456 N N . LEU A 1 95 ? 10.945 -2.630 5.238 1.00 0.00 77 LEU A N 2
ATOM 2457 C CA . LEU A 1 95 ? 10.320 -3.702 5.995 1.00 0.00 77 LEU A CA 2
ATOM 2458 C C . LEU A 1 95 ? 10.398 -5.001 5.190 1.00 0.00 77 LEU A C 2
ATOM 2459 O O . LEU A 1 95 ? 9.493 -5.832 5.258 1.00 0.00 77 LEU A O 2
ATOM 2475 N N . ASN A 1 96 ? 11.487 -5.136 4.449 1.00 0.00 78 ASN A N 2
ATOM 2476 C CA . ASN A 1 96 ? 11.695 -6.320 3.632 1.00 0.00 78 ASN A CA 2
ATOM 2477 C C . ASN A 1 96 ? 10.385 -6.688 2.932 1.00 0.00 78 ASN A C 2
ATOM 2478 O O . ASN A 1 96 ? 10.156 -7.852 2.607 1.00 0.00 78 ASN A O 2
ATOM 2489 N N . GLU A 1 97 ? 9.558 -5.674 2.722 1.00 0.00 79 GLU A N 2
ATOM 2490 C CA . GLU A 1 97 ? 8.276 -5.876 2.068 1.00 0.00 79 GLU A CA 2
ATOM 2491 C C . GLU A 1 97 ? 8.462 -5.954 0.551 1.00 0.00 79 GLU A C 2
ATOM 2492 O O . GLU A 1 97 ? 7.658 -6.572 -0.144 1.00 0.00 79 GLU A O 2
ATOM 2505 N N . CYS A 1 98 ? 9.526 -5.317 0.084 1.00 0.00 80 CYS A N 2
ATOM 2506 C CA . CYS A 1 98 ? 9.827 -5.308 -1.338 1.00 0.00 80 CYS A CA 2
ATOM 2507 C C . CYS A 1 98 ? 11.224 -5.896 -1.537 1.00 0.00 80 CYS A C 2
ATOM 2508 O O . CYS A 1 98 ? 12.153 -5.566 -0.800 1.00 0.00 80 CYS A O 2
ATOM 2515 N N . PRO A 1 99 ? 11.335 -6.782 -2.564 1.00 0.00 81 PRO A N 2
ATOM 2516 C CA . PRO A 1 99 ? 10.187 -7.118 -3.389 1.00 0.00 81 PRO A CA 2
ATOM 2517 C C . PRO A 1 99 ? 9.229 -8.049 -2.643 1.00 0.00 81 PRO A C 2
ATOM 2518 O O . PRO A 1 99 ? 8.822 -9.081 -3.174 1.00 0.00 81 PRO A O 2
ATOM 2529 N N . ARG A 1 19 ? 0.985 -13.345 1.505 1.00 0.00 1 ARG A N 3
ATOM 2530 C CA . ARG A 1 19 ? 2.075 -12.455 1.144 1.00 0.00 1 ARG A CA 3
ATOM 2531 C C . ARG A 1 19 ? 2.651 -12.846 -0.218 1.00 0.00 1 ARG A C 3
ATOM 2532 O O . ARG A 1 19 ? 3.668 -13.534 -0.291 1.00 0.00 1 ARG A O 3
ATOM 2553 N N . SER A 1 20 ? 1.977 -12.391 -1.264 1.00 0.00 2 SER A N 3
ATOM 2554 C CA . SER A 1 20 ? 2.409 -12.684 -2.619 1.00 0.00 2 SER A CA 3
ATOM 2555 C C . SER A 1 20 ? 1.517 -11.953 -3.623 1.00 0.00 2 SER A C 3
ATOM 2556 O O . SER A 1 20 ? 0.681 -11.137 -3.237 1.00 0.00 2 SER A O 3
ATOM 2564 N N . ALA A 1 21 ? 1.726 -12.270 -4.893 1.00 0.00 3 ALA A N 3
ATOM 2565 C CA . ALA A 1 21 ? 0.951 -11.652 -5.956 1.00 0.00 3 ALA A CA 3
ATOM 2566 C C . ALA A 1 21 ? 1.437 -10.217 -6.167 1.00 0.00 3 ALA A C 3
ATOM 2567 O O . ALA A 1 21 ? 1.950 -9.882 -7.234 1.00 0.00 3 ALA A O 3
ATOM 2574 N N . LEU A 1 22 ? 1.258 -9.407 -5.134 1.00 0.00 4 LEU A N 3
ATOM 2575 C CA . LEU A 1 22 ? 1.672 -8.015 -5.193 1.00 0.00 4 LEU A CA 3
ATOM 2576 C C . LEU A 1 22 ? 2.708 -7.749 -4.099 1.00 0.00 4 LEU A C 3
ATOM 2577 O O . LEU A 1 22 ? 3.909 -7.731 -4.368 1.00 0.00 4 LEU A O 3
ATOM 2593 N N . SER A 1 23 ? 2.207 -7.549 -2.890 1.00 0.00 5 SER A N 3
ATOM 2594 C CA . SER A 1 23 ? 3.073 -7.284 -1.754 1.00 0.00 5 SER A CA 3
ATOM 2595 C C . SER A 1 23 ? 3.844 -5.982 -1.977 1.00 0.00 5 SER A C 3
ATOM 2596 O O . SER A 1 23 ? 3.444 -4.927 -1.485 1.00 0.00 5 SER A O 3
ATOM 2604 N N . CYS A 1 24 ? 4.936 -6.097 -2.719 1.00 0.00 6 CYS A N 3
ATOM 2605 C CA . CYS A 1 24 ? 5.767 -4.941 -3.013 1.00 0.00 6 CYS A CA 3
ATOM 2606 C C . CYS A 1 24 ? 4.893 -3.880 -3.685 1.00 0.00 6 CYS A C 3
ATOM 2607 O O . CYS A 1 24 ? 4.669 -2.810 -3.124 1.00 0.00 6 CYS A O 3
ATOM 2614 N N . GLN A 1 25 ? 4.425 -4.215 -4.878 1.00 0.00 7 GLN A N 3
ATOM 2615 C CA . GLN A 1 25 ? 3.582 -3.304 -5.634 1.00 0.00 7 GLN A CA 3
ATOM 2616 C C . GLN A 1 25 ? 2.623 -2.568 -4.696 1.00 0.00 7 GLN A C 3
ATOM 2617 O O . GLN A 1 25 ? 2.566 -1.340 -4.701 1.00 0.00 7 GLN A O 3
ATOM 2631 N N . MET A 1 26 ? 1.893 -3.351 -3.914 1.00 0.00 8 MET A N 3
ATOM 2632 C CA . MET A 1 26 ? 0.941 -2.789 -2.973 1.00 0.00 8 MET A CA 3
ATOM 2633 C C . MET A 1 26 ? 1.555 -1.618 -2.203 1.00 0.00 8 MET A C 3
ATOM 2634 O O . MET A 1 26 ? 0.883 -0.621 -1.942 1.00 0.00 8 MET A O 3
ATOM 2648 N N . CYS A 1 27 ? 2.825 -1.778 -1.860 1.00 0.00 9 CYS A N 3
ATOM 2649 C CA . CYS A 1 27 ? 3.537 -0.747 -1.126 1.00 0.00 9 CYS A CA 3
ATOM 2650 C C . CYS A 1 27 ? 3.625 0.498 -2.010 1.00 0.00 9 CYS A C 3
ATOM 2651 O O . CYS A 1 27 ? 3.525 1.622 -1.518 1.00 0.00 9 CYS A O 3
ATOM 2658 N N . GLU A 1 28 ? 3.814 0.258 -3.299 1.00 0.00 10 GLU A N 3
ATOM 2659 C CA . GLU A 1 28 ? 3.916 1.346 -4.256 1.00 0.00 10 GLU A CA 3
ATOM 2660 C C . GLU A 1 28 ? 2.542 1.977 -4.493 1.00 0.00 10 GLU A C 3
ATOM 2661 O O . GLU A 1 28 ? 2.430 2.985 -5.188 1.00 0.00 10 GLU A O 3
ATOM 2674 N N . LEU A 1 29 ? 1.532 1.355 -3.903 1.00 0.00 11 LEU A N 3
ATOM 2675 C CA . LEU A 1 29 ? 0.170 1.842 -4.042 1.00 0.00 11 LEU A CA 3
ATOM 2676 C C . LEU A 1 29 ? -0.151 2.784 -2.879 1.00 0.00 11 LEU A C 3
ATOM 2677 O O . LEU A 1 29 ? -0.638 3.892 -3.091 1.00 0.00 11 LEU A O 3
ATOM 2693 N N . VAL A 1 30 ? 0.134 2.306 -1.677 1.00 0.00 12 VAL A N 3
ATOM 2694 C CA . VAL A 1 30 ? -0.118 3.091 -0.481 1.00 0.00 12 VAL A CA 3
ATOM 2695 C C . VAL A 1 30 ? 0.757 4.346 -0.506 1.00 0.00 12 VAL A C 3
ATOM 2696 O O . VAL A 1 30 ? 0.280 5.445 -0.228 1.00 0.00 12 VAL A O 3
ATOM 2709 N N . VAL A 1 31 ? 2.022 4.140 -0.840 1.00 0.00 13 VAL A N 3
ATOM 2710 C CA . VAL A 1 31 ? 2.968 5.241 -0.904 1.00 0.00 13 VAL A CA 3
ATOM 2711 C C . VAL A 1 31 ? 2.542 6.211 -2.009 1.00 0.00 13 VAL A C 3
ATOM 2712 O O . VAL A 1 31 ? 2.294 7.386 -1.747 1.00 0.00 13 VAL A O 3
ATOM 2725 N N . LYS A 1 32 ? 2.469 5.681 -3.221 1.00 0.00 14 LYS A N 3
ATOM 2726 C CA . LYS A 1 32 ? 2.076 6.484 -4.367 1.00 0.00 14 LYS A CA 3
ATOM 2727 C C . LYS A 1 32 ? 0.854 7.327 -3.998 1.00 0.00 14 LYS A C 3
ATOM 2728 O O . LYS A 1 32 ? 0.666 8.420 -4.530 1.00 0.00 14 LYS A O 3
ATOM 2747 N N . LYS A 1 33 ? 0.054 6.787 -3.091 1.00 0.00 15 LYS A N 3
ATOM 2748 C CA . LYS A 1 33 ? -1.145 7.475 -2.646 1.00 0.00 15 LYS A CA 3
ATOM 2749 C C . LYS A 1 33 ? -0.771 8.499 -1.573 1.00 0.00 15 LYS A C 3
ATOM 2750 O O . LYS A 1 33 ? -1.307 9.607 -1.552 1.00 0.00 15 LYS A O 3
ATOM 2769 N N . TYR A 1 34 ? 0.145 8.093 -0.705 1.00 0.00 16 TYR A N 3
ATOM 2770 C CA . TYR A 1 34 ? 0.597 8.961 0.368 1.00 0.00 16 TYR A CA 3
ATOM 2771 C C . TYR A 1 34 ? 1.544 10.039 -0.161 1.00 0.00 16 TYR A C 3
ATOM 2772 O O . TYR A 1 34 ? 1.204 11.221 -0.165 1.00 0.00 16 TYR A O 3
ATOM 2790 N N . GLU A 1 35 ? 2.714 9.594 -0.595 1.00 0.00 17 GLU A N 3
ATOM 2791 C CA . GLU A 1 35 ? 3.712 10.506 -1.126 1.00 0.00 17 GLU A CA 3
ATOM 2792 C C . GLU A 1 35 ? 3.077 11.455 -2.144 1.00 0.00 17 GLU A C 3
ATOM 2793 O O . GLU A 1 35 ? 3.432 12.631 -2.209 1.00 0.00 17 GLU A O 3
ATOM 2806 N N . GLY A 1 36 ? 2.148 10.908 -2.915 1.00 0.00 18 GLY A N 3
ATOM 2807 C CA . GLY A 1 36 ? 1.460 11.691 -3.927 1.00 0.00 18 GLY A CA 3
ATOM 2808 C C . GLY A 1 36 ? -0.012 11.893 -3.557 1.00 0.00 18 GLY A C 3
ATOM 2809 O O . GLY A 1 36 ? -0.873 11.950 -4.434 1.00 0.00 18 GLY A O 3
ATOM 2813 N N . SER A 1 37 ? -0.253 11.996 -2.259 1.00 0.00 19 SER A N 3
ATOM 2814 C CA . SER A 1 37 ? -1.605 12.191 -1.763 1.00 0.00 19 SER A CA 3
ATOM 2815 C C . SER A 1 37 ? -2.052 13.632 -2.015 1.00 0.00 19 SER A C 3
ATOM 2816 O O . SER A 1 37 ? -3.023 13.868 -2.733 1.00 0.00 19 SER A O 3
ATOM 2824 N N . ALA A 1 38 ? -1.324 14.558 -1.409 1.00 0.00 20 ALA A N 3
ATOM 2825 C CA . ALA A 1 38 ? -1.634 15.970 -1.559 1.00 0.00 20 ALA A CA 3
ATOM 2826 C C . ALA A 1 38 ? -2.725 16.357 -0.559 1.00 0.00 20 ALA A C 3
ATOM 2827 O O . ALA A 1 38 ? -3.062 17.533 -0.426 1.00 0.00 20 ALA A O 3
ATOM 2834 N N . ASP A 1 39 ? -3.247 15.346 0.119 1.00 0.00 21 ASP A N 3
ATOM 2835 C CA . ASP A 1 39 ? -4.293 15.565 1.103 1.00 0.00 21 ASP A CA 3
ATOM 2836 C C . ASP A 1 39 ? -3.712 15.392 2.508 1.00 0.00 21 ASP A C 3
ATOM 2837 O O . ASP A 1 39 ? -4.279 15.879 3.483 1.00 0.00 21 ASP A O 3
ATOM 2847 N N . LYS A 1 40 ? -2.586 14.695 2.565 1.00 0.00 22 LYS A N 3
ATOM 2848 C CA . LYS A 1 40 ? -1.921 14.450 3.834 1.00 0.00 22 LYS A CA 3
ATOM 2849 C C . LYS A 1 40 ? -2.907 13.798 4.804 1.00 0.00 22 LYS A C 3
ATOM 2850 O O . LYS A 1 40 ? -3.070 14.258 5.933 1.00 0.00 22 LYS A O 3
ATOM 2869 N N . ASP A 1 41 ? -3.539 12.734 4.329 1.00 0.00 23 ASP A N 3
ATOM 2870 C CA . ASP A 1 41 ? -4.505 12.012 5.141 1.00 0.00 23 ASP A CA 3
ATOM 2871 C C . ASP A 1 41 ? -4.277 10.509 4.980 1.00 0.00 23 ASP A C 3
ATOM 2872 O O . ASP A 1 41 ? -4.924 9.864 4.155 1.00 0.00 23 ASP A O 3
ATOM 2882 N N . ALA A 1 42 ? -3.357 9.992 5.780 1.00 0.00 24 ALA A N 3
ATOM 2883 C CA . ALA A 1 42 ? -3.036 8.576 5.737 1.00 0.00 24 ALA A CA 3
ATOM 2884 C C . ALA A 1 42 ? -4.328 7.769 5.593 1.00 0.00 24 ALA A C 3
ATOM 2885 O O . ALA A 1 42 ? -4.321 6.673 5.033 1.00 0.00 24 ALA A O 3
ATOM 2892 N N . ASN A 1 43 ? -5.406 8.343 6.105 1.00 0.00 25 ASN A N 3
ATOM 2893 C CA . ASN A 1 43 ? -6.703 7.691 6.040 1.00 0.00 25 ASN A CA 3
ATOM 2894 C C . ASN A 1 43 ? -7.136 7.570 4.578 1.00 0.00 25 ASN A C 3
ATOM 2895 O O . ASN A 1 43 ? -7.468 6.482 4.112 1.00 0.00 25 ASN A O 3
ATOM 2906 N N . VAL A 1 44 ? -7.119 8.705 3.894 1.00 0.00 26 VAL A N 3
ATOM 2907 C CA . VAL A 1 44 ? -7.506 8.741 2.494 1.00 0.00 26 VAL A CA 3
ATOM 2908 C C . VAL A 1 44 ? -6.386 8.138 1.644 1.00 0.00 26 VAL A C 3
ATOM 2909 O O . VAL A 1 44 ? -6.521 8.016 0.428 1.00 0.00 26 VAL A O 3
ATOM 2922 N N . ILE A 1 45 ? -5.303 7.777 2.319 1.00 0.00 27 ILE A N 3
ATOM 2923 C CA . ILE A 1 45 ? -4.161 7.190 1.641 1.00 0.00 27 ILE A CA 3
ATOM 2924 C C . ILE A 1 45 ? -4.322 5.669 1.602 1.00 0.00 27 ILE A C 3
ATOM 2925 O O . ILE A 1 45 ? -4.199 5.054 0.543 1.00 0.00 27 ILE A O 3
ATOM 2941 N N . LYS A 1 46 ? -4.594 5.105 2.770 1.00 0.00 28 LYS A N 3
ATOM 2942 C CA . LYS A 1 46 ? -4.774 3.668 2.883 1.00 0.00 28 LYS A CA 3
ATOM 2943 C C . LYS A 1 46 ? -6.058 3.259 2.157 1.00 0.00 28 LYS A C 3
ATOM 2944 O O . LYS A 1 46 ? -6.116 2.196 1.543 1.00 0.00 28 LYS A O 3
ATOM 2963 N N . LYS A 1 47 ? -7.055 4.127 2.253 1.00 0.00 29 LYS A N 3
ATOM 2964 C CA . LYS A 1 47 ? -8.333 3.870 1.613 1.00 0.00 29 LYS A CA 3
ATOM 2965 C C . LYS A 1 47 ? -8.144 3.844 0.095 1.00 0.00 29 LYS A C 3
ATOM 2966 O O . LYS A 1 47 ? -8.525 2.880 -0.566 1.00 0.00 29 LYS A O 3
ATOM 2985 N N . ASP A 1 48 ? -7.555 4.917 -0.414 1.00 0.00 30 ASP A N 3
ATOM 2986 C CA . ASP A 1 48 ? -7.310 5.030 -1.841 1.00 0.00 30 ASP A CA 3
ATOM 2987 C C . ASP A 1 48 ? -6.709 3.720 -2.356 1.00 0.00 30 ASP A C 3
ATOM 2988 O O . ASP A 1 48 ? -7.256 3.098 -3.266 1.00 0.00 30 ASP A O 3
ATOM 2998 N N . PHE A 1 49 ? -5.592 3.342 -1.754 1.00 0.00 31 PHE A N 3
ATOM 2999 C CA . PHE A 1 49 ? -4.911 2.117 -2.140 1.00 0.00 31 PHE A CA 3
ATOM 3000 C C . PHE A 1 49 ? -5.916 1.016 -2.485 1.00 0.00 31 PHE A C 3
ATOM 3001 O O . PHE A 1 49 ? -5.838 0.412 -3.553 1.00 0.00 31 PHE A O 3
ATOM 3018 N N . ASP A 1 50 ? -6.838 0.789 -1.560 1.00 0.00 32 ASP A N 3
ATOM 3019 C CA . ASP A 1 50 ? -7.856 -0.228 -1.753 1.00 0.00 32 ASP A CA 3
ATOM 3020 C C . ASP A 1 50 ? -8.818 0.222 -2.855 1.00 0.00 32 ASP A C 3
ATOM 3021 O O . ASP A 1 50 ? -9.269 -0.592 -3.660 1.00 0.00 32 ASP A O 3
ATOM 3031 N N . ALA A 1 51 ? -9.102 1.515 -2.857 1.00 0.00 33 ALA A N 3
ATOM 3032 C CA . ALA A 1 51 ? -10.001 2.083 -3.848 1.00 0.00 33 ALA A CA 3
ATOM 3033 C C . ALA A 1 51 ? -9.534 1.675 -5.247 1.00 0.00 33 ALA A C 3
ATOM 3034 O O . ALA A 1 51 ? -10.321 1.167 -6.045 1.00 0.00 33 ALA A O 3
ATOM 3041 N N . GLU A 1 52 ? -8.256 1.913 -5.502 1.00 0.00 34 GLU A N 3
ATOM 3042 C CA . GLU A 1 52 ? -7.675 1.577 -6.791 1.00 0.00 34 GLU A CA 3
ATOM 3043 C C . GLU A 1 52 ? -7.530 0.060 -6.928 1.00 0.00 34 GLU A C 3
ATOM 3044 O O . GLU A 1 52 ? -8.195 -0.558 -7.759 1.00 0.00 34 GLU A O 3
ATOM 3057 N N . CYS A 1 53 ? -6.658 -0.498 -6.101 1.00 0.00 35 CYS A N 3
ATOM 3058 C CA . CYS A 1 53 ? -6.418 -1.930 -6.120 1.00 0.00 35 CYS A CA 3
ATOM 3059 C C . CYS A 1 53 ? -7.751 -2.637 -6.375 1.00 0.00 35 CYS A C 3
ATOM 3060 O O . CYS A 1 53 ? -7.789 -3.682 -7.024 1.00 0.00 35 CYS A O 3
ATOM 3067 N N . LYS A 1 54 ? -8.810 -2.040 -5.850 1.00 0.00 36 LYS A N 3
ATOM 3068 C CA . LYS A 1 54 ? -10.142 -2.599 -6.012 1.00 0.00 36 LYS A CA 3
ATOM 3069 C C . LYS A 1 54 ? -10.471 -2.696 -7.504 1.00 0.00 36 LYS A C 3
ATOM 3070 O O . LYS A 1 54 ? -10.550 -3.792 -8.056 1.00 0.00 36 LYS A O 3
ATOM 3089 N N . LYS A 1 55 ? -10.654 -1.534 -8.113 1.00 0.00 37 LYS A N 3
ATOM 3090 C CA . LYS A 1 55 ? -10.973 -1.474 -9.530 1.00 0.00 37 LYS A CA 3
ATOM 3091 C C . LYS A 1 55 ? -9.811 -2.060 -10.335 1.00 0.00 37 LYS A C 3
ATOM 3092 O O . LYS A 1 55 ? -10.027 -2.771 -11.316 1.00 0.00 37 LYS A O 3
ATOM 3111 N N . LEU A 1 56 ? -8.604 -1.740 -9.891 1.00 0.00 38 LEU A N 3
ATOM 3112 C CA . LEU A 1 56 ? -7.409 -2.227 -10.558 1.00 0.00 38 LEU A CA 3
ATOM 3113 C C . LEU A 1 56 ? -7.431 -3.756 -10.583 1.00 0.00 38 LEU A C 3
ATOM 3114 O O . LEU A 1 56 ? -7.345 -4.364 -11.650 1.00 0.00 38 LEU A O 3
ATOM 3130 N N . PHE A 1 57 ? -7.544 -4.334 -9.397 1.00 0.00 39 PHE A N 3
ATOM 3131 C CA . PHE A 1 57 ? -7.578 -5.781 -9.270 1.00 0.00 39 PHE A CA 3
ATOM 3132 C C . PHE A 1 57 ? -8.917 -6.251 -8.698 1.00 0.00 39 PHE A C 3
ATOM 3133 O O . PHE A 1 57 ? -8.953 -6.966 -7.699 1.00 0.00 39 PHE A O 3
ATOM 3150 N N . HIS A 1 58 ? -9.986 -5.828 -9.358 1.00 0.00 40 HIS A N 3
ATOM 3151 C CA . HIS A 1 58 ? -11.325 -6.197 -8.928 1.00 0.00 40 HIS A CA 3
ATOM 3152 C C . HIS A 1 58 ? -11.625 -7.634 -9.357 1.00 0.00 40 HIS A C 3
ATOM 3153 O O . HIS A 1 58 ? -12.483 -8.293 -8.774 1.00 0.00 40 HIS A O 3
ATOM 3168 N N . THR A 1 59 ? -10.899 -8.077 -10.374 1.00 0.00 41 THR A N 3
ATOM 3169 C CA . THR A 1 59 ? -11.077 -9.424 -10.888 1.00 0.00 41 THR A CA 3
ATOM 3170 C C . THR A 1 59 ? -10.094 -10.385 -10.217 1.00 0.00 41 THR A C 3
ATOM 3171 O O . THR A 1 59 ? -10.439 -11.530 -9.927 1.00 0.00 41 THR A O 3
ATOM 3182 N N . ILE A 1 60 ? -8.888 -9.885 -9.990 1.00 0.00 42 ILE A N 3
ATOM 3183 C CA . ILE A 1 60 ? -7.853 -10.685 -9.358 1.00 0.00 42 ILE A CA 3
ATOM 3184 C C . ILE A 1 60 ? -8.473 -11.521 -8.238 1.00 0.00 42 ILE A C 3
ATOM 3185 O O . ILE A 1 60 ? -9.356 -11.049 -7.522 1.00 0.00 42 ILE A O 3
ATOM 3201 N N . PRO A 1 61 ? -7.974 -12.781 -8.117 1.00 0.00 43 PRO A N 3
ATOM 3202 C CA . PRO A 1 61 ? -8.470 -13.687 -7.096 1.00 0.00 43 PRO A CA 3
ATOM 3203 C C . PRO A 1 61 ? -7.932 -13.305 -5.715 1.00 0.00 43 PRO A C 3
ATOM 3204 O O . PRO A 1 61 ? -6.773 -13.572 -5.401 1.00 0.00 43 PRO A O 3
ATOM 3215 N N . PHE A 1 62 ? -8.799 -12.686 -4.928 1.00 0.00 44 PHE A N 3
ATOM 3216 C CA . PHE A 1 62 ? -8.426 -12.264 -3.588 1.00 0.00 44 PHE A CA 3
ATOM 3217 C C . PHE A 1 62 ? -7.532 -11.024 -3.634 1.00 0.00 44 PHE A C 3
ATOM 3218 O O . PHE A 1 62 ? -7.112 -10.518 -2.594 1.00 0.00 44 PHE A O 3
ATOM 3235 N N . GLY A 1 63 ? -7.266 -10.569 -4.850 1.00 0.00 45 GLY A N 3
ATOM 3236 C CA . GLY A 1 63 ? -6.430 -9.397 -5.044 1.00 0.00 45 GLY A CA 3
ATOM 3237 C C . GLY A 1 63 ? -6.944 -8.213 -4.223 1.00 0.00 45 GLY A C 3
ATOM 3238 O O . GLY A 1 63 ? -6.160 -7.387 -3.759 1.00 0.00 45 GLY A O 3
ATOM 3242 N N . THR A 1 64 ? -8.259 -8.168 -4.069 1.00 0.00 46 THR A N 3
ATOM 3243 C CA . THR A 1 64 ? -8.888 -7.099 -3.313 1.00 0.00 46 THR A CA 3
ATOM 3244 C C . THR A 1 64 ? -8.791 -7.380 -1.812 1.00 0.00 46 THR A C 3
ATOM 3245 O O . THR A 1 64 ? -8.610 -6.459 -1.015 1.00 0.00 46 THR A O 3
ATOM 3256 N N . ARG A 1 65 ? -8.915 -8.654 -1.471 1.00 0.00 47 ARG A N 3
ATOM 3257 C CA . ARG A 1 65 ? -8.843 -9.067 -0.080 1.00 0.00 47 ARG A CA 3
ATOM 3258 C C . ARG A 1 65 ? -7.472 -8.723 0.506 1.00 0.00 47 ARG A C 3
ATOM 3259 O O . ARG A 1 65 ? -7.381 -8.014 1.507 1.00 0.00 47 ARG A O 3
ATOM 3280 N N . GLU A 1 66 ? -6.440 -9.242 -0.143 1.00 0.00 48 GLU A N 3
ATOM 3281 C CA . GLU A 1 66 ? -5.078 -8.999 0.301 1.00 0.00 48 GLU A CA 3
ATOM 3282 C C . GLU A 1 66 ? -4.825 -7.496 0.439 1.00 0.00 48 GLU A C 3
ATOM 3283 O O . GLU A 1 66 ? -4.259 -7.047 1.433 1.00 0.00 48 GLU A O 3
ATOM 3296 N N . CYS A 1 67 ? -5.255 -6.760 -0.576 1.00 0.00 49 CYS A N 3
ATOM 3297 C CA . CYS A 1 67 ? -5.082 -5.318 -0.582 1.00 0.00 49 CYS A CA 3
ATOM 3298 C C . CYS A 1 67 ? -5.796 -4.744 0.644 1.00 0.00 49 CYS A C 3
ATOM 3299 O O . CYS A 1 67 ? -5.232 -3.924 1.367 1.00 0.00 49 CYS A O 3
ATOM 3306 N N . ASP A 1 68 ? -7.025 -5.199 0.840 1.00 0.00 50 ASP A N 3
ATOM 3307 C CA . ASP A 1 68 ? -7.822 -4.740 1.966 1.00 0.00 50 ASP A CA 3
ATOM 3308 C C . ASP A 1 68 ? -7.141 -5.161 3.270 1.00 0.00 50 ASP A C 3
ATOM 3309 O O . ASP A 1 68 ? -7.482 -4.659 4.340 1.00 0.00 50 ASP A O 3
ATOM 3319 N N . HIS A 1 69 ? -6.194 -6.077 3.138 1.00 0.00 51 HIS A N 3
ATOM 3320 C CA . HIS A 1 69 ? -5.464 -6.570 4.293 1.00 0.00 51 HIS A CA 3
ATOM 3321 C C . HIS A 1 69 ? -4.071 -5.940 4.327 1.00 0.00 51 HIS A C 3
ATOM 3322 O O . HIS A 1 69 ? -3.266 -6.249 5.205 1.00 0.00 51 HIS A O 3
ATOM 3337 N N . TYR A 1 70 ? -3.827 -5.068 3.360 1.00 0.00 52 TYR A N 3
ATOM 3338 C CA . TYR A 1 70 ? -2.545 -4.390 3.268 1.00 0.00 52 TYR A CA 3
ATOM 3339 C C . TYR A 1 70 ? -2.622 -2.987 3.871 1.00 0.00 52 TYR A C 3
ATOM 3340 O O . TYR A 1 70 ? -1.698 -2.549 4.556 1.00 0.00 52 TYR A O 3
ATOM 3358 N N . VAL A 1 71 ? -3.732 -2.318 3.595 1.00 0.00 53 VAL A N 3
ATOM 3359 C CA . VAL A 1 71 ? -3.941 -0.973 4.101 1.00 0.00 53 VAL A CA 3
ATOM 3360 C C . VAL A 1 71 ? -4.088 -1.022 5.624 1.00 0.00 53 VAL A C 3
ATOM 3361 O O . VAL A 1 71 ? -4.154 0.017 6.279 1.00 0.00 53 VAL A O 3
ATOM 3374 N N . ASN A 1 72 ? -4.135 -2.241 6.143 1.00 0.00 54 ASN A N 3
ATOM 3375 C CA . ASN A 1 72 ? -4.271 -2.440 7.575 1.00 0.00 54 ASN A CA 3
ATOM 3376 C C . ASN A 1 72 ? -3.369 -3.595 8.014 1.00 0.00 54 ASN A C 3
ATOM 3377 O O . ASN A 1 72 ? -3.820 -4.515 8.695 1.00 0.00 54 ASN A O 3
ATOM 3388 N N . SER A 1 73 ? -2.111 -3.508 7.607 1.00 0.00 55 SER A N 3
ATOM 3389 C CA . SER A 1 73 ? -1.141 -4.535 7.950 1.00 0.00 55 SER A CA 3
ATOM 3390 C C . SER A 1 73 ? 0.271 -4.056 7.607 1.00 0.00 55 SER A C 3
ATOM 3391 O O . SER A 1 73 ? 1.183 -4.167 8.425 1.00 0.00 55 SER A O 3
ATOM 3399 N N . LYS A 1 74 ? 0.407 -3.535 6.397 1.00 0.00 56 LYS A N 3
ATOM 3400 C CA . LYS A 1 74 ? 1.692 -3.038 5.936 1.00 0.00 56 LYS A CA 3
ATOM 3401 C C . LYS A 1 74 ? 1.560 -1.561 5.560 1.00 0.00 56 LYS A C 3
ATOM 3402 O O . LYS A 1 74 ? 2.374 -1.033 4.804 1.00 0.00 56 LYS A O 3
ATOM 3421 N N . VAL A 1 75 ? 0.527 -0.935 6.106 1.00 0.00 57 VAL A N 3
ATOM 3422 C CA . VAL A 1 75 ? 0.277 0.471 5.838 1.00 0.00 57 VAL A CA 3
ATOM 3423 C C . VAL A 1 75 ? 0.839 1.313 6.985 1.00 0.00 57 VAL A C 3
ATOM 3424 O O . VAL A 1 75 ? 1.533 2.302 6.753 1.00 0.00 57 VAL A O 3
ATOM 3437 N N . ASP A 1 76 ? 0.520 0.889 8.199 1.00 0.00 58 ASP A N 3
ATOM 3438 C CA . ASP A 1 76 ? 0.985 1.592 9.383 1.00 0.00 58 ASP A CA 3
ATOM 3439 C C . ASP A 1 76 ? 2.504 1.758 9.310 1.00 0.00 58 ASP A C 3
ATOM 3440 O O . ASP A 1 76 ? 3.031 2.826 9.615 1.00 0.00 58 ASP A O 3
ATOM 3450 N N . PRO A 1 77 ? 3.182 0.656 8.891 1.00 0.00 59 PRO A N 3
ATOM 3451 C CA . PRO A 1 77 ? 4.630 0.669 8.773 1.00 0.00 59 PRO A CA 3
ATOM 3452 C C . PRO A 1 77 ? 5.073 1.453 7.536 1.00 0.00 59 PRO A C 3
ATOM 3453 O O . PRO A 1 77 ? 5.869 2.385 7.640 1.00 0.00 59 PRO A O 3
ATOM 3464 N N . ILE A 1 78 ? 4.538 1.048 6.395 1.00 0.00 60 ILE A N 3
ATOM 3465 C CA . ILE A 1 78 ? 4.867 1.700 5.139 1.00 0.00 60 ILE A CA 3
ATOM 3466 C C . ILE A 1 78 ? 4.826 3.217 5.333 1.00 0.00 60 ILE A C 3
ATOM 3467 O O . ILE A 1 78 ? 5.833 3.898 5.142 1.00 0.00 60 ILE A O 3
ATOM 3483 N N . ILE A 1 79 ? 3.653 3.703 5.709 1.00 0.00 61 ILE A N 3
ATOM 3484 C CA . ILE A 1 79 ? 3.468 5.128 5.930 1.00 0.00 61 ILE A CA 3
ATOM 3485 C C . ILE A 1 79 ? 4.462 5.607 6.989 1.00 0.00 61 ILE A C 3
ATOM 3486 O O . ILE A 1 79 ? 4.779 6.794 7.057 1.00 0.00 61 ILE A O 3
ATOM 3502 N N . HIS A 1 80 ? 4.928 4.661 7.790 1.00 0.00 62 HIS A N 3
ATOM 3503 C CA . HIS A 1 80 ? 5.881 4.972 8.843 1.00 0.00 62 HIS A CA 3
ATOM 3504 C C . HIS A 1 80 ? 7.201 5.429 8.221 1.00 0.00 62 HIS A C 3
ATOM 3505 O O . HIS A 1 80 ? 7.937 6.212 8.821 1.00 0.00 62 HIS A O 3
ATOM 3520 N N . GLU A 1 81 ? 7.463 4.919 7.026 1.00 0.00 63 GLU A N 3
ATOM 3521 C CA . GLU A 1 81 ? 8.683 5.265 6.316 1.00 0.00 63 GLU A CA 3
ATOM 3522 C C . GLU A 1 81 ? 8.559 6.658 5.694 1.00 0.00 63 GLU A C 3
ATOM 3523 O O . GLU A 1 81 ? 9.393 7.527 5.938 1.00 0.00 63 GLU A O 3
ATOM 3536 N N . LEU A 1 82 ? 7.510 6.826 4.902 1.00 0.00 64 LEU A N 3
ATOM 3537 C CA . LEU A 1 82 ? 7.265 8.098 4.243 1.00 0.00 64 LEU A CA 3
ATOM 3538 C C . LEU A 1 82 ? 7.157 9.201 5.298 1.00 0.00 64 LEU A C 3
ATOM 3539 O O . LEU A 1 82 ? 7.549 10.340 5.052 1.00 0.00 64 LEU A O 3
ATOM 3555 N N . GLU A 1 83 ? 6.622 8.824 6.450 1.00 0.00 65 GLU A N 3
ATOM 3556 C CA . GLU A 1 83 ? 6.458 9.767 7.543 1.00 0.00 65 GLU A CA 3
ATOM 3557 C C . GLU A 1 83 ? 7.809 10.062 8.197 1.00 0.00 65 GLU A C 3
ATOM 3558 O O . GLU A 1 83 ? 8.002 11.131 8.776 1.00 0.00 65 GLU A O 3
ATOM 3571 N N . GLY A 1 84 ? 8.710 9.097 8.083 1.00 0.00 66 GLY A N 3
ATOM 3572 C CA . GLY A 1 84 ? 10.037 9.241 8.656 1.00 0.00 66 GLY A CA 3
ATOM 3573 C C . GLY A 1 84 ? 10.934 10.095 7.757 1.00 0.00 66 GLY A C 3
ATOM 3574 O O . GLY A 1 84 ? 11.601 11.012 8.231 1.00 0.00 66 GLY A O 3
ATOM 3578 N N . GLY A 1 85 ? 10.920 9.761 6.475 1.00 0.00 67 GLY A N 3
ATOM 3579 C CA . GLY A 1 85 ? 11.723 10.486 5.504 1.00 0.00 67 GLY A CA 3
ATOM 3580 C C . GLY A 1 85 ? 11.986 9.631 4.263 1.00 0.00 67 GLY A C 3
ATOM 3581 O O . GLY A 1 85 ? 12.268 10.160 3.189 1.00 0.00 67 GLY A O 3
ATOM 3585 N N . THR A 1 86 ? 11.885 8.323 4.452 1.00 0.00 68 THR A N 3
ATOM 3586 C CA . THR A 1 86 ? 12.109 7.390 3.361 1.00 0.00 68 THR A CA 3
ATOM 3587 C C . THR A 1 86 ? 11.268 7.781 2.144 1.00 0.00 68 THR A C 3
ATOM 3588 O O . THR A 1 86 ? 10.248 8.454 2.281 1.00 0.00 68 THR A O 3
ATOM 3599 N N . ALA A 1 87 ? 11.728 7.342 0.981 1.00 0.00 69 ALA A N 3
ATOM 3600 C CA . ALA A 1 87 ? 11.030 7.636 -0.259 1.00 0.00 69 ALA A CA 3
ATOM 3601 C C . ALA A 1 87 ? 9.945 6.583 -0.491 1.00 0.00 69 ALA A C 3
ATOM 3602 O O . ALA A 1 87 ? 9.968 5.517 0.122 1.00 0.00 69 ALA A O 3
ATOM 3609 N N . PRO A 1 88 ? 8.995 6.928 -1.401 1.00 0.00 70 PRO A N 3
ATOM 3610 C CA . PRO A 1 88 ? 7.903 6.026 -1.722 1.00 0.00 70 PRO A CA 3
ATOM 3611 C C . PRO A 1 88 ? 8.385 4.876 -2.610 1.00 0.00 70 PRO A C 3
ATOM 3612 O O . PRO A 1 88 ? 7.834 4.644 -3.685 1.00 0.00 70 PRO A O 3
ATOM 3623 N N . LYS A 1 89 ? 9.408 4.187 -2.127 1.00 0.00 71 LYS A N 3
ATOM 3624 C CA . LYS A 1 89 ? 9.971 3.067 -2.863 1.00 0.00 71 LYS A CA 3
ATOM 3625 C C . LYS A 1 89 ? 10.872 2.253 -1.934 1.00 0.00 71 LYS A C 3
ATOM 3626 O O . LYS A 1 89 ? 10.832 1.023 -1.946 1.00 0.00 71 LYS A O 3
ATOM 3645 N N . ASP A 1 90 ? 11.662 2.970 -1.149 1.00 0.00 72 ASP A N 3
ATOM 3646 C CA . ASP A 1 90 ? 12.571 2.329 -0.214 1.00 0.00 72 ASP A CA 3
ATOM 3647 C C . ASP A 1 90 ? 11.842 2.071 1.105 1.00 0.00 72 ASP A C 3
ATOM 3648 O O . ASP A 1 90 ? 12.472 1.781 2.120 1.00 0.00 72 ASP A O 3
ATOM 3658 N N . VAL A 1 91 ? 10.523 2.185 1.047 1.00 0.00 73 VAL A N 3
ATOM 3659 C CA . VAL A 1 91 ? 9.700 1.967 2.225 1.00 0.00 73 VAL A CA 3
ATOM 3660 C C . VAL A 1 91 ? 9.571 0.465 2.480 1.00 0.00 73 VAL A C 3
ATOM 3661 O O . VAL A 1 91 ? 10.280 -0.090 3.318 1.00 0.00 73 VAL A O 3
ATOM 3674 N N . CYS A 1 92 ? 8.660 -0.152 1.742 1.00 0.00 74 CYS A N 3
ATOM 3675 C CA . CYS A 1 92 ? 8.428 -1.580 1.878 1.00 0.00 74 CYS A CA 3
ATOM 3676 C C . CYS A 1 92 ? 9.775 -2.265 2.113 1.00 0.00 74 CYS A C 3
ATOM 3677 O O . CYS A 1 92 ? 9.923 -3.047 3.050 1.00 0.00 74 CYS A O 3
ATOM 3684 N N . THR A 1 93 ? 10.725 -1.946 1.245 1.00 0.00 75 THR A N 3
ATOM 3685 C CA . THR A 1 93 ? 12.055 -2.522 1.346 1.00 0.00 75 THR A CA 3
ATOM 3686 C C . THR A 1 93 ? 12.558 -2.453 2.790 1.00 0.00 75 THR A C 3
ATOM 3687 O O . THR A 1 93 ? 13.003 -3.456 3.344 1.00 0.00 75 THR A O 3
ATOM 3698 N N . LYS A 1 94 ? 12.470 -1.258 3.356 1.00 0.00 76 LYS A N 3
ATOM 3699 C CA . LYS A 1 94 ? 12.910 -1.044 4.724 1.00 0.00 76 LYS A CA 3
ATOM 3700 C C . LYS A 1 94 ? 12.219 -2.055 5.641 1.00 0.00 76 LYS A C 3
ATOM 3701 O O . LYS A 1 94 ? 12.852 -2.631 6.525 1.00 0.00 76 LYS A O 3
ATOM 3720 N N . LEU A 1 95 ? 10.928 -2.239 5.401 1.00 0.00 77 LEU A N 3
ATOM 3721 C CA . LEU A 1 95 ? 10.145 -3.171 6.195 1.00 0.00 77 LEU A CA 3
ATOM 3722 C C . LEU A 1 95 ? 10.162 -4.546 5.524 1.00 0.00 77 LEU A C 3
ATOM 3723 O O . LEU A 1 95 ? 9.186 -5.290 5.602 1.00 0.00 77 LEU A O 3
ATOM 3739 N N . ASN A 1 96 ? 11.281 -4.840 4.879 1.00 0.00 78 ASN A N 3
ATOM 3740 C CA . ASN A 1 96 ? 11.437 -6.112 4.194 1.00 0.00 78 ASN A CA 3
ATOM 3741 C C . ASN A 1 96 ? 10.125 -6.475 3.496 1.00 0.00 78 ASN A C 3
ATOM 3742 O O . ASN A 1 96 ? 9.815 -7.653 3.324 1.00 0.00 78 ASN A O 3
ATOM 3753 N N . GLU A 1 97 ? 9.390 -5.442 3.112 1.00 0.00 79 GLU A N 3
ATOM 3754 C CA . GLU A 1 97 ? 8.118 -5.638 2.437 1.00 0.00 79 GLU A CA 3
ATOM 3755 C C . GLU A 1 97 ? 8.328 -5.709 0.923 1.00 0.00 79 GLU A C 3
ATOM 3756 O O . GLU A 1 97 ? 7.542 -6.334 0.212 1.00 0.00 79 GLU A O 3
ATOM 3769 N N . CYS A 1 98 ? 9.391 -5.058 0.473 1.00 0.00 80 CYS A N 3
ATOM 3770 C CA . CYS A 1 98 ? 9.713 -5.040 -0.944 1.00 0.00 80 CYS A CA 3
ATOM 3771 C C . CYS A 1 98 ? 11.042 -5.772 -1.144 1.00 0.00 80 CYS A C 3
ATOM 3772 O O . CYS A 1 98 ? 11.996 -5.545 -0.404 1.00 0.00 80 CYS A O 3
ATOM 3779 N N . PRO A 1 99 ? 11.060 -6.658 -2.176 1.00 0.00 81 PRO A N 3
ATOM 3780 C CA . PRO A 1 99 ? 9.884 -6.867 -3.003 1.00 0.00 81 PRO A CA 3
ATOM 3781 C C . PRO A 1 99 ? 8.833 -7.697 -2.264 1.00 0.00 81 PRO A C 3
ATOM 3782 O O . PRO A 1 99 ? 8.948 -8.919 -2.180 1.00 0.00 81 PRO A O 3
ATOM 3793 N N . ARG A 1 19 ? 6.908 -13.988 -0.214 1.00 0.00 1 ARG A N 4
ATOM 3794 C CA . ARG A 1 19 ? 6.910 -12.582 0.156 1.00 0.00 1 ARG A CA 4
ATOM 3795 C C . ARG A 1 19 ? 7.402 -11.727 -1.013 1.00 0.00 1 ARG A C 4
ATOM 3796 O O . ARG A 1 19 ? 8.213 -10.821 -0.827 1.00 0.00 1 ARG A O 4
ATOM 3817 N N . SER A 1 20 ? 6.888 -12.043 -2.193 1.00 0.00 2 SER A N 4
ATOM 3818 C CA . SER A 1 20 ? 7.264 -11.314 -3.392 1.00 0.00 2 SER A CA 4
ATOM 3819 C C . SER A 1 20 ? 6.200 -11.502 -4.475 1.00 0.00 2 SER A C 4
ATOM 3820 O O . SER A 1 20 ? 6.351 -12.344 -5.359 1.00 0.00 2 SER A O 4
ATOM 3828 N N . ALA A 1 21 ? 5.148 -10.705 -4.369 1.00 0.00 3 ALA A N 4
ATOM 3829 C CA . ALA A 1 21 ? 4.058 -10.772 -5.328 1.00 0.00 3 ALA A CA 4
ATOM 3830 C C . ALA A 1 21 ? 2.907 -9.884 -4.850 1.00 0.00 3 ALA A C 4
ATOM 3831 O O . ALA A 1 21 ? 2.210 -10.225 -3.895 1.00 0.00 3 ALA A O 4
ATOM 3838 N N . LEU A 1 22 ? 2.744 -8.762 -5.535 1.00 0.00 4 LEU A N 4
ATOM 3839 C CA . LEU A 1 22 ? 1.690 -7.822 -5.193 1.00 0.00 4 LEU A CA 4
ATOM 3840 C C . LEU A 1 22 ? 2.091 -7.050 -3.934 1.00 0.00 4 LEU A C 4
ATOM 3841 O O . LEU A 1 22 ? 2.177 -5.823 -3.955 1.00 0.00 4 LEU A O 4
ATOM 3857 N N . SER A 1 23 ? 2.325 -7.801 -2.867 1.00 0.00 5 SER A N 4
ATOM 3858 C CA . SER A 1 23 ? 2.715 -7.203 -1.602 1.00 0.00 5 SER A CA 4
ATOM 3859 C C . SER A 1 23 ? 3.543 -5.941 -1.852 1.00 0.00 5 SER A C 4
ATOM 3860 O O . SER A 1 23 ? 3.235 -4.877 -1.318 1.00 0.00 5 SER A O 4
ATOM 3868 N N . CYS A 1 24 ? 4.577 -6.102 -2.664 1.00 0.00 6 CYS A N 4
ATOM 3869 C CA . CYS A 1 24 ? 5.451 -4.989 -2.992 1.00 0.00 6 CYS A CA 4
ATOM 3870 C C . CYS A 1 24 ? 4.613 -3.902 -3.667 1.00 0.00 6 CYS A C 4
ATOM 3871 O O . CYS A 1 24 ? 4.381 -2.842 -3.087 1.00 0.00 6 CYS A O 4
ATOM 3878 N N . GLN A 1 25 ? 4.181 -4.202 -4.883 1.00 0.00 7 GLN A N 4
ATOM 3879 C CA . GLN A 1 25 ? 3.375 -3.263 -5.643 1.00 0.00 7 GLN A CA 4
ATOM 3880 C C . GLN A 1 25 ? 2.401 -2.530 -4.718 1.00 0.00 7 GLN A C 4
ATOM 3881 O O . GLN A 1 25 ? 2.343 -1.301 -4.721 1.00 0.00 7 GLN A O 4
ATOM 3895 N N . MET A 1 26 ? 1.661 -3.315 -3.948 1.00 0.00 8 MET A N 4
ATOM 3896 C CA . MET A 1 26 ? 0.693 -2.754 -3.020 1.00 0.00 8 MET A CA 4
ATOM 3897 C C . MET A 1 26 ? 1.299 -1.590 -2.233 1.00 0.00 8 MET A C 4
ATOM 3898 O O . MET A 1 26 ? 0.638 -0.578 -2.007 1.00 0.00 8 MET A O 4
ATOM 3912 N N . CYS A 1 27 ? 2.549 -1.774 -1.835 1.00 0.00 9 CYS A N 4
ATOM 3913 C CA . CYS A 1 27 ? 3.251 -0.751 -1.078 1.00 0.00 9 CYS A CA 4
ATOM 3914 C C . CYS A 1 27 ? 3.402 0.486 -1.965 1.00 0.00 9 CYS A C 4
ATOM 3915 O O . CYS A 1 27 ? 3.256 1.613 -1.495 1.00 0.00 9 CYS A O 4
ATOM 3922 N N . GLU A 1 28 ? 3.690 0.234 -3.234 1.00 0.00 10 GLU A N 4
ATOM 3923 C CA . GLU A 1 28 ? 3.860 1.314 -4.192 1.00 0.00 10 GLU A CA 4
ATOM 3924 C C . GLU A 1 28 ? 2.523 2.008 -4.451 1.00 0.00 10 GLU A C 4
ATOM 3925 O O . GLU A 1 28 ? 2.473 3.030 -5.135 1.00 0.00 10 GLU A O 4
ATOM 3938 N N . LEU A 1 29 ? 1.472 1.427 -3.893 1.00 0.00 11 LEU A N 4
ATOM 3939 C CA . LEU A 1 29 ? 0.137 1.978 -4.056 1.00 0.00 11 LEU A CA 4
ATOM 3940 C C . LEU A 1 29 ? -0.171 2.913 -2.886 1.00 0.00 11 LEU A C 4
ATOM 3941 O O . LEU A 1 29 ? -0.550 4.066 -3.090 1.00 0.00 11 LEU A O 4
ATOM 3957 N N . VAL A 1 30 ? 0.003 2.382 -1.684 1.00 0.00 12 VAL A N 4
ATOM 3958 C CA . VAL A 1 30 ? -0.253 3.155 -0.481 1.00 0.00 12 VAL A CA 4
ATOM 3959 C C . VAL A 1 30 ? 0.633 4.402 -0.484 1.00 0.00 12 VAL A C 4
ATOM 3960 O O . VAL A 1 30 ? 0.176 5.493 -0.143 1.00 0.00 12 VAL A O 4
ATOM 3973 N N . VAL A 1 31 ? 1.884 4.201 -0.872 1.00 0.00 13 VAL A N 4
ATOM 3974 C CA . VAL A 1 31 ? 2.837 5.297 -0.923 1.00 0.00 13 VAL A CA 4
ATOM 3975 C C . VAL A 1 31 ? 2.419 6.279 -2.017 1.00 0.00 13 VAL A C 4
ATOM 3976 O O . VAL A 1 31 ? 2.181 7.455 -1.743 1.00 0.00 13 VAL A O 4
ATOM 3989 N N . LYS A 1 32 ? 2.341 5.762 -3.235 1.00 0.00 14 LYS A N 4
ATOM 3990 C CA . LYS A 1 32 ? 1.955 6.580 -4.373 1.00 0.00 14 LYS A CA 4
ATOM 3991 C C . LYS A 1 32 ? 0.745 7.438 -3.992 1.00 0.00 14 LYS A C 4
ATOM 3992 O O . LYS A 1 32 ? 0.587 8.550 -4.493 1.00 0.00 14 LYS A O 4
ATOM 4011 N N . LYS A 1 33 ? -0.075 6.888 -3.109 1.00 0.00 15 LYS A N 4
ATOM 4012 C CA . LYS A 1 33 ? -1.265 7.588 -2.656 1.00 0.00 15 LYS A CA 4
ATOM 4013 C C . LYS A 1 33 ? -0.878 8.584 -1.562 1.00 0.00 15 LYS A C 4
ATOM 4014 O O . LYS A 1 33 ? -1.394 9.700 -1.523 1.00 0.00 15 LYS A O 4
ATOM 4033 N N . TYR A 1 34 ? 0.026 8.145 -0.698 1.00 0.00 16 TYR A N 4
ATOM 4034 C CA . TYR A 1 34 ? 0.487 8.985 0.394 1.00 0.00 16 TYR A CA 4
ATOM 4035 C C . TYR A 1 34 ? 1.430 10.078 -0.115 1.00 0.00 16 TYR A C 4
ATOM 4036 O O . TYR A 1 34 ? 1.094 11.260 -0.074 1.00 0.00 16 TYR A O 4
ATOM 4054 N N . GLU A 1 35 ? 2.591 9.643 -0.582 1.00 0.00 17 GLU A N 4
ATOM 4055 C CA . GLU A 1 35 ? 3.584 10.569 -1.098 1.00 0.00 17 GLU A CA 4
ATOM 4056 C C . GLU A 1 35 ? 2.925 11.590 -2.027 1.00 0.00 17 GLU A C 4
ATOM 4057 O O . GLU A 1 35 ? 3.292 12.764 -2.025 1.00 0.00 17 GLU A O 4
ATOM 4070 N N . GLY A 1 36 ? 1.965 11.105 -2.801 1.00 0.00 18 GLY A N 4
ATOM 4071 C CA . GLY A 1 36 ? 1.252 11.962 -3.734 1.00 0.00 18 GLY A CA 4
ATOM 4072 C C . GLY A 1 36 ? -0.230 12.057 -3.366 1.00 0.00 18 GLY A C 4
ATOM 4073 O O . GLY A 1 36 ? -1.098 11.871 -4.218 1.00 0.00 18 GLY A O 4
ATOM 4077 N N . SER A 1 37 ? -0.475 12.347 -2.097 1.00 0.00 19 SER A N 4
ATOM 4078 C CA . SER A 1 37 ? -1.837 12.470 -1.607 1.00 0.00 19 SER A CA 4
ATOM 4079 C C . SER A 1 37 ? -2.253 13.943 -1.582 1.00 0.00 19 SER A C 4
ATOM 4080 O O . SER A 1 37 ? -3.342 14.292 -2.037 1.00 0.00 19 SER A O 4
ATOM 4088 N N . ALA A 1 38 ? -1.366 14.767 -1.045 1.00 0.00 20 ALA A N 4
ATOM 4089 C CA . ALA A 1 38 ? -1.627 16.193 -0.955 1.00 0.00 20 ALA A CA 4
ATOM 4090 C C . ALA A 1 38 ? -2.639 16.451 0.164 1.00 0.00 20 ALA A C 4
ATOM 4091 O O . ALA A 1 38 ? -3.035 17.592 0.395 1.00 0.00 20 ALA A O 4
ATOM 4098 N N . ASP A 1 39 ? -3.028 15.372 0.827 1.00 0.00 21 ASP A N 4
ATOM 4099 C CA . ASP A 1 39 ? -3.986 15.468 1.916 1.00 0.00 21 ASP A CA 4
ATOM 4100 C C . ASP A 1 39 ? -3.287 15.135 3.235 1.00 0.00 21 ASP A C 4
ATOM 4101 O O . ASP A 1 39 ? -3.835 15.375 4.311 1.00 0.00 21 ASP A O 4
ATOM 4111 N N . LYS A 1 40 ? -2.086 14.589 3.111 1.00 0.00 22 LYS A N 4
ATOM 4112 C CA . LYS A 1 40 ? -1.306 14.221 4.281 1.00 0.00 22 LYS A CA 4
ATOM 4113 C C . LYS A 1 40 ? -2.216 13.527 5.297 1.00 0.00 22 LYS A C 4
ATOM 4114 O O . LYS A 1 40 ? -2.292 13.941 6.453 1.00 0.00 22 LYS A O 4
ATOM 4133 N N . ASP A 1 41 ? -2.884 12.483 4.829 1.00 0.00 23 ASP A N 4
ATOM 4134 C CA . ASP A 1 41 ? -3.784 11.727 5.682 1.00 0.00 23 ASP A CA 4
ATOM 4135 C C . ASP A 1 41 ? -3.693 10.242 5.326 1.00 0.00 23 ASP A C 4
ATOM 4136 O O . ASP A 1 41 ? -4.062 9.841 4.223 1.00 0.00 23 ASP A O 4
ATOM 4146 N N . ALA A 1 42 ? -3.198 9.467 6.279 1.00 0.00 24 ALA A N 4
ATOM 4147 C CA . ALA A 1 42 ? -3.053 8.034 6.079 1.00 0.00 24 ALA A CA 4
ATOM 4148 C C . ALA A 1 42 ? -4.438 7.402 5.933 1.00 0.00 24 ALA A C 4
ATOM 4149 O O . ALA A 1 42 ? -4.555 6.230 5.577 1.00 0.00 24 ALA A O 4
ATOM 4156 N N . ASN A 1 43 ? -5.454 8.205 6.217 1.00 0.00 25 ASN A N 4
ATOM 4157 C CA . ASN A 1 43 ? -6.826 7.738 6.122 1.00 0.00 25 ASN A CA 4
ATOM 4158 C C . ASN A 1 43 ? -7.277 7.788 4.661 1.00 0.00 25 ASN A C 4
ATOM 4159 O O . ASN A 1 43 ? -7.754 6.792 4.120 1.00 0.00 25 ASN A O 4
ATOM 4170 N N . VAL A 1 44 ? -7.112 8.960 4.064 1.00 0.00 26 VAL A N 4
ATOM 4171 C CA . VAL A 1 44 ? -7.497 9.154 2.677 1.00 0.00 26 VAL A CA 4
ATOM 4172 C C . VAL A 1 44 ? -6.488 8.448 1.769 1.00 0.00 26 VAL A C 4
ATOM 4173 O O . VAL A 1 44 ? -6.707 8.330 0.564 1.00 0.00 26 VAL A O 4
ATOM 4186 N N . ILE A 1 45 ? -5.403 7.997 2.381 1.00 0.00 27 ILE A N 4
ATOM 4187 C CA . ILE A 1 45 ? -4.359 7.307 1.644 1.00 0.00 27 ILE A CA 4
ATOM 4188 C C . ILE A 1 45 ? -4.664 5.807 1.620 1.00 0.00 27 ILE A C 4
ATOM 4189 O O . ILE A 1 45 ? -5.081 5.272 0.594 1.00 0.00 27 ILE A O 4
ATOM 4205 N N . LYS A 1 46 ? -4.443 5.173 2.761 1.00 0.00 28 LYS A N 4
ATOM 4206 C CA . LYS A 1 46 ? -4.689 3.746 2.883 1.00 0.00 28 LYS A CA 4
ATOM 4207 C C . LYS A 1 46 ? -5.982 3.391 2.149 1.00 0.00 28 LYS A C 4
ATOM 4208 O O . LYS A 1 46 ? -6.074 2.338 1.519 1.00 0.00 28 LYS A O 4
ATOM 4227 N N . LYS A 1 47 ? -6.950 4.289 2.252 1.00 0.00 29 LYS A N 4
ATOM 4228 C CA . LYS A 1 47 ? -8.235 4.084 1.604 1.00 0.00 29 LYS A CA 4
ATOM 4229 C C . LYS A 1 47 ? -8.053 4.152 0.086 1.00 0.00 29 LYS A C 4
ATOM 4230 O O . LYS A 1 47 ? -8.473 3.249 -0.634 1.00 0.00 29 LYS A O 4
ATOM 4249 N N . ASP A 1 48 ? -7.426 5.234 -0.353 1.00 0.00 30 ASP A N 4
ATOM 4250 C CA . ASP A 1 48 ? -7.183 5.432 -1.772 1.00 0.00 30 ASP A CA 4
ATOM 4251 C C . ASP A 1 48 ? -6.605 4.148 -2.371 1.00 0.00 30 ASP A C 4
ATOM 4252 O O . ASP A 1 48 ? -7.104 3.649 -3.378 1.00 0.00 30 ASP A O 4
ATOM 4262 N N . PHE A 1 49 ? -5.561 3.649 -1.726 1.00 0.00 31 PHE A N 4
ATOM 4263 C CA . PHE A 1 49 ? -4.909 2.433 -2.182 1.00 0.00 31 PHE A CA 4
ATOM 4264 C C . PHE A 1 49 ? -5.941 1.370 -2.565 1.00 0.00 31 PHE A C 4
ATOM 4265 O O . PHE A 1 49 ? -5.935 0.870 -3.689 1.00 0.00 31 PHE A O 4
ATOM 4282 N N . ASP A 1 50 ? -6.802 1.055 -1.608 1.00 0.00 32 ASP A N 4
ATOM 4283 C CA . ASP A 1 50 ? -7.837 0.060 -1.831 1.00 0.00 32 ASP A CA 4
ATOM 4284 C C . ASP A 1 50 ? -8.553 0.362 -3.148 1.00 0.00 32 ASP A C 4
ATOM 4285 O O . ASP A 1 50 ? -9.005 -0.551 -3.837 1.00 0.00 32 ASP A O 4
ATOM 4295 N N . ALA A 1 51 ? -8.634 1.647 -3.460 1.00 0.00 33 ALA A N 4
ATOM 4296 C CA . ALA A 1 51 ? -9.287 2.081 -4.684 1.00 0.00 33 ALA A CA 4
ATOM 4297 C C . ALA A 1 51 ? -8.584 1.449 -5.885 1.00 0.00 33 ALA A C 4
ATOM 4298 O O . ALA A 1 51 ? -9.195 0.699 -6.644 1.00 0.00 33 ALA A O 4
ATOM 4305 N N . GLU A 1 52 ? -7.306 1.773 -6.020 1.00 0.00 34 GLU A N 4
ATOM 4306 C CA . GLU A 1 52 ? -6.512 1.245 -7.117 1.00 0.00 34 GLU A CA 4
ATOM 4307 C C . GLU A 1 52 ? -5.941 -0.125 -6.747 1.00 0.00 34 GLU A C 4
ATOM 4308 O O . GLU A 1 52 ? -4.958 -0.571 -7.336 1.00 0.00 34 GLU A O 4
ATOM 4321 N N . CYS A 1 53 ? -6.583 -0.755 -5.774 1.00 0.00 35 CYS A N 4
ATOM 4322 C CA . CYS A 1 53 ? -6.151 -2.066 -5.320 1.00 0.00 35 CYS A CA 4
ATOM 4323 C C . CYS A 1 53 ? -7.207 -3.091 -5.738 1.00 0.00 35 CYS A C 4
ATOM 4324 O O . CYS A 1 53 ? -6.873 -4.158 -6.250 1.00 0.00 35 CYS A O 4
ATOM 4331 N N . LYS A 1 54 ? -8.460 -2.731 -5.505 1.00 0.00 36 LYS A N 4
ATOM 4332 C CA . LYS A 1 54 ? -9.568 -3.606 -5.850 1.00 0.00 36 LYS A CA 4
ATOM 4333 C C . LYS A 1 54 ? -9.745 -3.620 -7.370 1.00 0.00 36 LYS A C 4
ATOM 4334 O O . LYS A 1 54 ? -9.723 -4.681 -7.992 1.00 0.00 36 LYS A O 4
ATOM 4353 N N . LYS A 1 55 ? -9.920 -2.428 -7.924 1.00 0.00 37 LYS A N 4
ATOM 4354 C CA . LYS A 1 55 ? -10.102 -2.290 -9.359 1.00 0.00 37 LYS A CA 4
ATOM 4355 C C . LYS A 1 55 ? -8.852 -2.801 -10.079 1.00 0.00 37 LYS A C 4
ATOM 4356 O O . LYS A 1 55 ? -8.953 -3.469 -11.106 1.00 0.00 37 LYS A O 4
ATOM 4375 N N . LEU A 1 56 ? -7.702 -2.467 -9.510 1.00 0.00 38 LEU A N 4
ATOM 4376 C CA . LEU A 1 56 ? -6.435 -2.885 -10.085 1.00 0.00 38 LEU A CA 4
ATOM 4377 C C . LEU A 1 56 ? -6.335 -4.411 -10.038 1.00 0.00 38 LEU A C 4
ATOM 4378 O O . LEU A 1 56 ? -6.184 -5.059 -11.072 1.00 0.00 38 LEU A O 4
ATOM 4394 N N . PHE A 1 57 ? -6.425 -4.940 -8.826 1.00 0.00 39 PHE A N 4
ATOM 4395 C CA . PHE A 1 57 ? -6.347 -6.377 -8.630 1.00 0.00 39 PHE A CA 4
ATOM 4396 C C . PHE A 1 57 ? -7.738 -7.013 -8.675 1.00 0.00 39 PHE A C 4
ATOM 4397 O O . PHE A 1 57 ? -7.980 -8.030 -8.027 1.00 0.00 39 PHE A O 4
ATOM 4414 N N . HIS A 1 58 ? -8.615 -6.388 -9.446 1.00 0.00 40 HIS A N 4
ATOM 4415 C CA . HIS A 1 58 ? -9.975 -6.880 -9.584 1.00 0.00 40 HIS A CA 4
ATOM 4416 C C . HIS A 1 58 ? -9.967 -8.203 -10.351 1.00 0.00 40 HIS A C 4
ATOM 4417 O O . HIS A 1 58 ? -11.002 -8.854 -10.483 1.00 0.00 40 HIS A O 4
ATOM 4432 N N . THR A 1 59 ? -8.787 -8.562 -10.836 1.00 0.00 41 THR A N 4
ATOM 4433 C CA . THR A 1 59 ? -8.631 -9.797 -11.585 1.00 0.00 41 THR A CA 4
ATOM 4434 C C . THR A 1 59 ? -7.594 -10.700 -10.915 1.00 0.00 41 THR A C 4
ATOM 4435 O O . THR A 1 59 ? -6.906 -11.468 -11.587 1.00 0.00 41 THR A O 4
ATOM 4446 N N . ILE A 1 60 ? -7.513 -10.579 -9.599 1.00 0.00 42 ILE A N 4
ATOM 4447 C CA . ILE A 1 60 ? -6.572 -11.375 -8.830 1.00 0.00 42 ILE A CA 4
ATOM 4448 C C . ILE A 1 60 ? -7.344 -12.346 -7.934 1.00 0.00 42 ILE A C 4
ATOM 4449 O O . ILE A 1 60 ? -8.364 -11.982 -7.352 1.00 0.00 42 ILE A O 4
ATOM 4465 N N . PRO A 1 61 ? -6.814 -13.596 -7.851 1.00 0.00 43 PRO A N 4
ATOM 4466 C CA . PRO A 1 61 ? -7.441 -14.622 -7.036 1.00 0.00 43 PRO A CA 4
ATOM 4467 C C . PRO A 1 61 ? -7.183 -14.376 -5.549 1.00 0.00 43 PRO A C 4
ATOM 4468 O O . PRO A 1 61 ? -7.450 -15.242 -4.717 1.00 0.00 43 PRO A O 4
ATOM 4479 N N . PHE A 1 62 ? -6.667 -13.191 -5.259 1.00 0.00 44 PHE A N 4
ATOM 4480 C CA . PHE A 1 62 ? -6.370 -12.820 -3.885 1.00 0.00 44 PHE A CA 4
ATOM 4481 C C . PHE A 1 62 ? -5.918 -11.361 -3.798 1.00 0.00 44 PHE A C 4
ATOM 4482 O O . PHE A 1 62 ? -5.048 -11.024 -2.996 1.00 0.00 44 PHE A O 4
ATOM 4499 N N . GLY A 1 63 ? -6.529 -10.534 -4.633 1.00 0.00 45 GLY A N 4
ATOM 4500 C CA . GLY A 1 63 ? -6.201 -9.118 -4.660 1.00 0.00 45 GLY A CA 4
ATOM 4501 C C . GLY A 1 63 ? -7.062 -8.337 -3.663 1.00 0.00 45 GLY A C 4
ATOM 4502 O O . GLY A 1 63 ? -6.646 -8.102 -2.530 1.00 0.00 45 GLY A O 4
ATOM 4506 N N . THR A 1 64 ? -8.245 -7.958 -4.123 1.00 0.00 46 THR A N 4
ATOM 4507 C CA . THR A 1 64 ? -9.166 -7.208 -3.286 1.00 0.00 46 THR A CA 4
ATOM 4508 C C . THR A 1 64 ? -9.063 -7.671 -1.832 1.00 0.00 46 THR A C 4
ATOM 4509 O O . THR A 1 64 ? -9.167 -6.862 -0.910 1.00 0.00 46 THR A O 4
ATOM 4520 N N . ARG A 1 65 ? -8.859 -8.970 -1.670 1.00 0.00 47 ARG A N 4
ATOM 4521 C CA . ARG A 1 65 ? -8.740 -9.550 -0.343 1.00 0.00 47 ARG A CA 4
ATOM 4522 C C . ARG A 1 65 ? -7.508 -8.992 0.372 1.00 0.00 47 ARG A C 4
ATOM 4523 O O . ARG A 1 65 ? -7.612 -8.473 1.482 1.00 0.00 47 ARG A O 4
ATOM 4544 N N . GLU A 1 66 ? -6.369 -9.117 -0.294 1.00 0.00 48 GLU A N 4
ATOM 4545 C CA . GLU A 1 66 ? -5.118 -8.631 0.264 1.00 0.00 48 GLU A CA 4
ATOM 4546 C C . GLU A 1 66 ? -5.154 -7.107 0.398 1.00 0.00 48 GLU A C 4
ATOM 4547 O O . GLU A 1 66 ? -4.505 -6.543 1.277 1.00 0.00 48 GLU A O 4
ATOM 4560 N N . CYS A 1 67 ? -5.916 -6.485 -0.489 1.00 0.00 49 CYS A N 4
ATOM 4561 C CA . CYS A 1 67 ? -6.044 -5.038 -0.481 1.00 0.00 49 CYS A CA 4
ATOM 4562 C C . CYS A 1 67 ? -6.383 -4.593 0.943 1.00 0.00 49 CYS A C 4
ATOM 4563 O O . CYS A 1 67 ? -5.538 -4.036 1.642 1.00 0.00 49 CYS A O 4
ATOM 4570 N N . ASP A 1 68 ? -7.623 -4.856 1.331 1.00 0.00 50 ASP A N 4
ATOM 4571 C CA . ASP A 1 68 ? -8.085 -4.490 2.659 1.00 0.00 50 ASP A CA 4
ATOM 4572 C C . ASP A 1 68 ? -7.161 -5.116 3.706 1.00 0.00 50 ASP A C 4
ATOM 4573 O O . ASP A 1 68 ? -7.120 -4.668 4.850 1.00 0.00 50 ASP A O 4
ATOM 4583 N N . HIS A 1 69 ? -6.444 -6.144 3.277 1.00 0.00 51 HIS A N 4
ATOM 4584 C CA . HIS A 1 69 ? -5.524 -6.837 4.163 1.00 0.00 51 HIS A CA 4
ATOM 4585 C C . HIS A 1 69 ? -4.157 -6.152 4.121 1.00 0.00 51 HIS A C 4
ATOM 4586 O O . HIS A 1 69 ? -3.200 -6.632 4.725 1.00 0.00 51 HIS A O 4
ATOM 4601 N N . TYR A 1 70 ? -4.109 -5.041 3.401 1.00 0.00 52 TYR A N 4
ATOM 4602 C CA . TYR A 1 70 ? -2.876 -4.284 3.272 1.00 0.00 52 TYR A CA 4
ATOM 4603 C C . TYR A 1 70 ? -2.993 -2.922 3.958 1.00 0.00 52 TYR A C 4
ATOM 4604 O O . TYR A 1 70 ? -2.111 -2.529 4.721 1.00 0.00 52 TYR A O 4
ATOM 4622 N N . VAL A 1 71 ? -4.090 -2.239 3.663 1.00 0.00 53 VAL A N 4
ATOM 4623 C CA . VAL A 1 71 ? -4.334 -0.929 4.242 1.00 0.00 53 VAL A CA 4
ATOM 4624 C C . VAL A 1 71 ? -4.804 -1.095 5.688 1.00 0.00 53 VAL A C 4
ATOM 4625 O O . VAL A 1 71 ? -5.856 -0.584 6.065 1.00 0.00 53 VAL A O 4
ATOM 4638 N N . ASN A 1 72 ? -4.000 -1.813 6.460 1.00 0.00 54 ASN A N 4
ATOM 4639 C CA . ASN A 1 72 ? -4.321 -2.053 7.856 1.00 0.00 54 ASN A CA 4
ATOM 4640 C C . ASN A 1 72 ? -3.335 -3.070 8.435 1.00 0.00 54 ASN A C 4
ATOM 4641 O O . ASN A 1 72 ? -3.726 -3.960 9.189 1.00 0.00 54 ASN A O 4
ATOM 4652 N N . SER A 1 73 ? -2.075 -2.904 8.059 1.00 0.00 55 SER A N 4
ATOM 4653 C CA . SER A 1 73 ? -1.030 -3.797 8.530 1.00 0.00 55 SER A CA 4
ATOM 4654 C C . SER A 1 73 ? 0.261 -3.550 7.748 1.00 0.00 55 SER A C 4
ATOM 4655 O O . SER A 1 73 ? 1.356 -3.754 8.269 1.00 0.00 55 SER A O 4
ATOM 4663 N N . LYS A 1 74 ? 0.091 -3.113 6.509 1.00 0.00 56 LYS A N 4
ATOM 4664 C CA . LYS A 1 74 ? 1.229 -2.836 5.649 1.00 0.00 56 LYS A CA 4
ATOM 4665 C C . LYS A 1 74 ? 1.274 -1.339 5.337 1.00 0.00 56 LYS A C 4
ATOM 4666 O O . LYS A 1 74 ? 2.216 -0.861 4.707 1.00 0.00 56 LYS A O 4
ATOM 4685 N N . VAL A 1 75 ? 0.244 -0.641 5.793 1.00 0.00 57 VAL A N 4
ATOM 4686 C CA . VAL A 1 75 ? 0.155 0.793 5.570 1.00 0.00 57 VAL A CA 4
ATOM 4687 C C . VAL A 1 75 ? 0.703 1.530 6.792 1.00 0.00 57 VAL A C 4
ATOM 4688 O O . VAL A 1 75 ? 1.542 2.420 6.661 1.00 0.00 57 VAL A O 4
ATOM 4701 N N . ASP A 1 76 ? 0.207 1.133 7.955 1.00 0.00 58 ASP A N 4
ATOM 4702 C CA . ASP A 1 76 ? 0.637 1.744 9.201 1.00 0.00 58 ASP A CA 4
ATOM 4703 C C . ASP A 1 76 ? 2.166 1.782 9.245 1.00 0.00 58 ASP A C 4
ATOM 4704 O O . ASP A 1 76 ? 2.755 2.793 9.626 1.00 0.00 58 ASP A O 4
ATOM 4714 N N . PRO A 1 77 ? 2.781 0.639 8.838 1.00 0.00 59 PRO A N 4
ATOM 4715 C CA . PRO A 1 77 ? 4.231 0.532 8.828 1.00 0.00 59 PRO A CA 4
ATOM 4716 C C . PRO A 1 77 ? 4.829 1.313 7.655 1.00 0.00 59 PRO A C 4
ATOM 4717 O O . PRO A 1 77 ? 5.658 2.199 7.853 1.00 0.00 59 PRO A O 4
ATOM 4728 N N . ILE A 1 78 ? 4.385 0.953 6.459 1.00 0.00 60 ILE A N 4
ATOM 4729 C CA . ILE A 1 78 ? 4.866 1.609 5.255 1.00 0.00 60 ILE A CA 4
ATOM 4730 C C . ILE A 1 78 ? 4.899 3.121 5.481 1.00 0.00 60 ILE A C 4
ATOM 4731 O O . ILE A 1 78 ? 5.958 3.742 5.398 1.00 0.00 60 ILE A O 4
ATOM 4747 N N . ILE A 1 79 ? 3.726 3.671 5.760 1.00 0.00 61 ILE A N 4
ATOM 4748 C CA . ILE A 1 79 ? 3.608 5.100 5.998 1.00 0.00 61 ILE A CA 4
ATOM 4749 C C . ILE A 1 79 ? 4.532 5.498 7.151 1.00 0.00 61 ILE A C 4
ATOM 4750 O O . ILE A 1 79 ? 4.925 6.659 7.263 1.00 0.00 61 ILE A O 4
ATOM 4766 N N . HIS A 1 80 ? 4.850 4.515 7.979 1.00 0.00 62 HIS A N 4
ATOM 4767 C CA . HIS A 1 80 ? 5.720 4.748 9.120 1.00 0.00 62 HIS A CA 4
ATOM 4768 C C . HIS A 1 80 ? 7.113 5.147 8.629 1.00 0.00 62 HIS A C 4
ATOM 4769 O O . HIS A 1 80 ? 7.826 5.886 9.307 1.00 0.00 62 HIS A O 4
ATOM 4784 N N . GLU A 1 81 ? 7.460 4.641 7.455 1.00 0.00 63 GLU A N 4
ATOM 4785 C CA . GLU A 1 81 ? 8.754 4.936 6.866 1.00 0.00 63 GLU A CA 4
ATOM 4786 C C . GLU A 1 81 ? 8.698 6.253 6.090 1.00 0.00 63 GLU A C 4
ATOM 4787 O O . GLU A 1 81 ? 9.582 7.098 6.228 1.00 0.00 63 GLU A O 4
ATOM 4800 N N . LEU A 1 82 ? 7.649 6.388 5.291 1.00 0.00 64 LEU A N 4
ATOM 4801 C CA . LEU A 1 82 ? 7.466 7.588 4.493 1.00 0.00 64 LEU A CA 4
ATOM 4802 C C . LEU A 1 82 ? 7.475 8.812 5.412 1.00 0.00 64 LEU A C 4
ATOM 4803 O O . LEU A 1 82 ? 8.162 9.795 5.136 1.00 0.00 64 LEU A O 4
ATOM 4819 N N . GLU A 1 83 ? 6.705 8.712 6.486 1.00 0.00 65 GLU A N 4
ATOM 4820 C CA . GLU A 1 83 ? 6.616 9.799 7.446 1.00 0.00 65 GLU A CA 4
ATOM 4821 C C . GLU A 1 83 ? 7.968 10.014 8.131 1.00 0.00 65 GLU A C 4
ATOM 4822 O O . GLU A 1 83 ? 8.353 11.149 8.410 1.00 0.00 65 GLU A O 4
ATOM 4835 N N . GLY A 1 84 ? 8.650 8.907 8.382 1.00 0.00 66 GLY A N 4
ATOM 4836 C CA . GLY A 1 84 ? 9.950 8.960 9.029 1.00 0.00 66 GLY A CA 4
ATOM 4837 C C . GLY A 1 84 ? 10.940 9.785 8.204 1.00 0.00 66 GLY A C 4
ATOM 4838 O O . GLY A 1 84 ? 11.686 10.596 8.751 1.00 0.00 66 GLY A O 4
ATOM 4842 N N . GLY A 1 85 ? 10.915 9.550 6.900 1.00 0.00 67 GLY A N 4
ATOM 4843 C CA . GLY A 1 85 ? 11.801 10.261 5.995 1.00 0.00 67 GLY A CA 4
ATOM 4844 C C . GLY A 1 85 ? 12.130 9.408 4.767 1.00 0.00 67 GLY A C 4
ATOM 4845 O O . GLY A 1 85 ? 12.579 9.929 3.748 1.00 0.00 67 GLY A O 4
ATOM 4849 N N . THR A 1 86 ? 11.894 8.112 4.906 1.00 0.00 68 THR A N 4
ATOM 4850 C CA . THR A 1 86 ? 12.158 7.182 3.822 1.00 0.00 68 THR A CA 4
ATOM 4851 C C . THR A 1 86 ? 11.322 7.543 2.593 1.00 0.00 68 THR A C 4
ATOM 4852 O O . THR A 1 86 ? 10.313 8.237 2.706 1.00 0.00 68 THR A O 4
ATOM 4863 N N . ALA A 1 87 ? 11.772 7.055 1.447 1.00 0.00 69 ALA A N 4
ATOM 4864 C CA . ALA A 1 87 ? 11.078 7.318 0.197 1.00 0.00 69 ALA A CA 4
ATOM 4865 C C . ALA A 1 87 ? 10.102 6.174 -0.088 1.00 0.00 69 ALA A C 4
ATOM 4866 O O . ALA A 1 87 ? 10.040 5.203 0.664 1.00 0.00 69 ALA A O 4
ATOM 4873 N N . PRO A 1 88 ? 9.344 6.331 -1.206 1.00 0.00 70 PRO A N 4
ATOM 4874 C CA . PRO A 1 88 ? 8.373 5.324 -1.601 1.00 0.00 70 PRO A CA 4
ATOM 4875 C C . PRO A 1 88 ? 9.068 4.100 -2.202 1.00 0.00 70 PRO A C 4
ATOM 4876 O O . PRO A 1 88 ? 8.479 3.023 -2.277 1.00 0.00 70 PRO A O 4
ATOM 4887 N N . LYS A 1 89 ? 10.310 4.307 -2.614 1.00 0.00 71 LYS A N 4
ATOM 4888 C CA . LYS A 1 89 ? 11.090 3.234 -3.206 1.00 0.00 71 LYS A CA 4
ATOM 4889 C C . LYS A 1 89 ? 12.176 2.796 -2.221 1.00 0.00 71 LYS A C 4
ATOM 4890 O O . LYS A 1 89 ? 13.333 2.629 -2.601 1.00 0.00 71 LYS A O 4
ATOM 4909 N N . ASP A 1 90 ? 11.762 2.620 -0.974 1.00 0.00 72 ASP A N 4
ATOM 4910 C CA . ASP A 1 90 ? 12.684 2.204 0.068 1.00 0.00 72 ASP A CA 4
ATOM 4911 C C . ASP A 1 90 ? 11.891 1.661 1.258 1.00 0.00 72 ASP A C 4
ATOM 4912 O O . ASP A 1 90 ? 12.296 0.684 1.885 1.00 0.00 72 ASP A O 4
ATOM 4922 N N . VAL A 1 91 ? 10.774 2.319 1.533 1.00 0.00 73 VAL A N 4
ATOM 4923 C CA . VAL A 1 91 ? 9.920 1.916 2.637 1.00 0.00 73 VAL A CA 4
ATOM 4924 C C . VAL A 1 91 ? 9.827 0.388 2.672 1.00 0.00 73 VAL A C 4
ATOM 4925 O O . VAL A 1 91 ? 10.649 -0.273 3.306 1.00 0.00 73 VAL A O 4
ATOM 4938 N N . CYS A 1 92 ? 8.820 -0.127 1.983 1.00 0.00 74 CYS A N 4
ATOM 4939 C CA . CYS A 1 92 ? 8.609 -1.564 1.927 1.00 0.00 74 CYS A CA 4
ATOM 4940 C C . CYS A 1 92 ? 9.975 -2.247 1.848 1.00 0.00 74 CYS A C 4
ATOM 4941 O O . CYS A 1 92 ? 10.298 -3.096 2.677 1.00 0.00 74 CYS A O 4
ATOM 4948 N N . THR A 1 93 ? 10.742 -1.852 0.842 1.00 0.00 75 THR A N 4
ATOM 4949 C CA . THR A 1 93 ? 12.066 -2.416 0.644 1.00 0.00 75 THR A CA 4
ATOM 4950 C C . THR A 1 93 ? 12.727 -2.712 1.990 1.00 0.00 75 THR A C 4
ATOM 4951 O O . THR A 1 93 ? 12.673 -3.841 2.477 1.00 0.00 75 THR A O 4
ATOM 4962 N N . LYS A 1 94 ? 13.334 -1.680 2.557 1.00 0.00 76 LYS A N 4
ATOM 4963 C CA . LYS A 1 94 ? 14.004 -1.816 3.838 1.00 0.00 76 LYS A CA 4
ATOM 4964 C C . LYS A 1 94 ? 13.048 -2.462 4.843 1.00 0.00 76 LYS A C 4
ATOM 4965 O O . LYS A 1 94 ? 13.482 -3.011 5.855 1.00 0.00 76 LYS A O 4
ATOM 4984 N N . LEU A 1 95 ? 11.763 -2.375 4.529 1.00 0.00 77 LEU A N 4
ATOM 4985 C CA . LEU A 1 95 ? 10.742 -2.944 5.392 1.00 0.00 77 LEU A CA 4
ATOM 4986 C C . LEU A 1 95 ? 10.542 -4.419 5.034 1.00 0.00 77 LEU A C 4
ATOM 4987 O O . LEU A 1 95 ? 9.537 -5.020 5.407 1.00 0.00 77 LEU A O 4
ATOM 5003 N N . ASN A 1 96 ? 11.515 -4.957 4.314 1.00 0.00 78 ASN A N 4
ATOM 5004 C CA . ASN A 1 96 ? 11.458 -6.349 3.902 1.00 0.00 78 ASN A CA 4
ATOM 5005 C C . ASN A 1 96 ? 10.092 -6.636 3.275 1.00 0.00 78 ASN A C 4
ATOM 5006 O O . ASN A 1 96 ? 9.701 -7.793 3.134 1.00 0.00 78 ASN A O 4
ATOM 5017 N N . GLU A 1 97 ? 9.405 -5.561 2.917 1.00 0.00 79 GLU A N 4
ATOM 5018 C CA . GLU A 1 97 ? 8.090 -5.683 2.309 1.00 0.00 79 GLU A CA 4
ATOM 5019 C C . GLU A 1 97 ? 8.210 -5.702 0.784 1.00 0.00 79 GLU A C 4
ATOM 5020 O O . GLU A 1 97 ? 7.362 -6.269 0.097 1.00 0.00 79 GLU A O 4
ATOM 5033 N N . CYS A 1 98 ? 9.271 -5.074 0.298 1.00 0.00 80 CYS A N 4
ATOM 5034 C CA . CYS A 1 98 ? 9.514 -5.012 -1.134 1.00 0.00 80 CYS A CA 4
ATOM 5035 C C . CYS A 1 98 ? 10.870 -5.659 -1.420 1.00 0.00 80 CYS A C 4
ATOM 5036 O O . CYS A 1 98 ? 11.858 -5.363 -0.750 1.00 0.00 80 CYS A O 4
ATOM 5043 N N . PRO A 1 99 ? 10.874 -6.556 -2.442 1.00 0.00 81 PRO A N 4
ATOM 5044 C CA . PRO A 1 99 ? 9.660 -6.850 -3.185 1.00 0.00 81 PRO A CA 4
ATOM 5045 C C . PRO A 1 99 ? 8.717 -7.735 -2.367 1.00 0.00 81 PRO A C 4
ATOM 5046 O O . PRO A 1 99 ? 9.159 -8.677 -1.710 1.00 0.00 81 PRO A O 4
ATOM 5057 N N . ARG A 1 19 ? 5.501 -13.065 -1.258 1.00 0.00 1 ARG A N 5
ATOM 5058 C CA . ARG A 1 19 ? 6.399 -12.026 -0.784 1.00 0.00 1 ARG A CA 5
ATOM 5059 C C . ARG A 1 19 ? 6.736 -11.057 -1.921 1.00 0.00 1 ARG A C 5
ATOM 5060 O O . ARG A 1 19 ? 6.370 -9.884 -1.870 1.00 0.00 1 ARG A O 5
ATOM 5081 N N . SER A 1 20 ? 7.430 -11.585 -2.918 1.00 0.00 2 SER A N 5
ATOM 5082 C CA . SER A 1 20 ? 7.820 -10.782 -4.065 1.00 0.00 2 SER A CA 5
ATOM 5083 C C . SER A 1 20 ? 6.734 -10.844 -5.141 1.00 0.00 2 SER A C 5
ATOM 5084 O O . SER A 1 20 ? 7.035 -11.004 -6.323 1.00 0.00 2 SER A O 5
ATOM 5092 N N . ALA A 1 21 ? 5.494 -10.715 -4.694 1.00 0.00 3 ALA A N 5
ATOM 5093 C CA . ALA A 1 21 ? 4.362 -10.754 -5.605 1.00 0.00 3 ALA A CA 5
ATOM 5094 C C . ALA A 1 21 ? 3.204 -9.952 -5.008 1.00 0.00 3 ALA A C 5
ATOM 5095 O O . ALA A 1 21 ? 2.598 -10.369 -4.021 1.00 0.00 3 ALA A O 5
ATOM 5102 N N . LEU A 1 22 ? 2.932 -8.814 -5.630 1.00 0.00 4 LEU A N 5
ATOM 5103 C CA . LEU A 1 22 ? 1.858 -7.949 -5.173 1.00 0.00 4 LEU A CA 5
ATOM 5104 C C . LEU A 1 22 ? 2.308 -7.206 -3.914 1.00 0.00 4 LEU A C 5
ATOM 5105 O O . LEU A 1 22 ? 2.318 -5.975 -3.886 1.00 0.00 4 LEU A O 5
ATOM 5121 N N . SER A 1 23 ? 2.672 -7.982 -2.904 1.00 0.00 5 SER A N 5
ATOM 5122 C CA . SER A 1 23 ? 3.123 -7.413 -1.646 1.00 0.00 5 SER A CA 5
ATOM 5123 C C . SER A 1 23 ? 3.877 -6.106 -1.904 1.00 0.00 5 SER A C 5
ATOM 5124 O O . SER A 1 23 ? 3.532 -5.066 -1.346 1.00 0.00 5 SER A O 5
ATOM 5132 N N . CYS A 1 24 ? 4.892 -6.203 -2.750 1.00 0.00 6 CYS A N 5
ATOM 5133 C CA . CYS A 1 24 ? 5.697 -5.042 -3.088 1.00 0.00 6 CYS A CA 5
ATOM 5134 C C . CYS A 1 24 ? 4.776 -3.976 -3.686 1.00 0.00 6 CYS A C 5
ATOM 5135 O O . CYS A 1 24 ? 4.549 -2.933 -3.075 1.00 0.00 6 CYS A O 5
ATOM 5142 N N . GLN A 1 25 ? 4.272 -4.275 -4.874 1.00 0.00 7 GLN A N 5
ATOM 5143 C CA . GLN A 1 25 ? 3.381 -3.356 -5.562 1.00 0.00 7 GLN A CA 5
ATOM 5144 C C . GLN A 1 25 ? 2.449 -2.671 -4.561 1.00 0.00 7 GLN A C 5
ATOM 5145 O O . GLN A 1 25 ? 2.353 -1.446 -4.535 1.00 0.00 7 GLN A O 5
ATOM 5159 N N . MET A 1 26 ? 1.786 -3.493 -3.760 1.00 0.00 8 MET A N 5
ATOM 5160 C CA . MET A 1 26 ? 0.864 -2.983 -2.760 1.00 0.00 8 MET A CA 5
ATOM 5161 C C . MET A 1 26 ? 1.487 -1.819 -1.984 1.00 0.00 8 MET A C 5
ATOM 5162 O O . MET A 1 26 ? 0.805 -0.849 -1.659 1.00 0.00 8 MET A O 5
ATOM 5176 N N . CYS A 1 27 ? 2.776 -1.957 -1.709 1.00 0.00 9 CYS A N 5
ATOM 5177 C CA . CYS A 1 27 ? 3.498 -0.930 -0.977 1.00 0.00 9 CYS A CA 5
ATOM 5178 C C . CYS A 1 27 ? 3.610 0.307 -1.870 1.00 0.00 9 CYS A C 5
ATOM 5179 O O . CYS A 1 27 ? 3.536 1.435 -1.386 1.00 0.00 9 CYS A O 5
ATOM 5186 N N . GLU A 1 28 ? 3.786 0.054 -3.159 1.00 0.00 10 GLU A N 5
ATOM 5187 C CA . GLU A 1 28 ? 3.909 1.133 -4.124 1.00 0.00 10 GLU A CA 5
ATOM 5188 C C . GLU A 1 28 ? 2.542 1.769 -4.386 1.00 0.00 10 GLU A C 5
ATOM 5189 O O . GLU A 1 28 ? 2.440 2.750 -5.122 1.00 0.00 10 GLU A O 5
ATOM 5202 N N . LEU A 1 29 ? 1.525 1.185 -3.769 1.00 0.00 11 LEU A N 5
ATOM 5203 C CA . LEU A 1 29 ? 0.169 1.682 -3.926 1.00 0.00 11 LEU A CA 5
ATOM 5204 C C . LEU A 1 29 ? -0.157 2.635 -2.774 1.00 0.00 11 LEU A C 5
ATOM 5205 O O . LEU A 1 29 ? -0.764 3.685 -2.984 1.00 0.00 11 LEU A O 5
ATOM 5221 N N . VAL A 1 30 ? 0.261 2.236 -1.582 1.00 0.00 12 VAL A N 5
ATOM 5222 C CA . VAL A 1 30 ? 0.020 3.041 -0.396 1.00 0.00 12 VAL A CA 5
ATOM 5223 C C . VAL A 1 30 ? 0.890 4.298 -0.453 1.00 0.00 12 VAL A C 5
ATOM 5224 O O . VAL A 1 30 ? 0.427 5.393 -0.141 1.00 0.00 12 VAL A O 5
ATOM 5237 N N . VAL A 1 31 ? 2.137 4.097 -0.856 1.00 0.00 13 VAL A N 5
ATOM 5238 C CA . VAL A 1 31 ? 3.077 5.201 -0.957 1.00 0.00 13 VAL A CA 5
ATOM 5239 C C . VAL A 1 31 ? 2.610 6.162 -2.053 1.00 0.00 13 VAL A C 5
ATOM 5240 O O . VAL A 1 31 ? 2.355 7.336 -1.786 1.00 0.00 13 VAL A O 5
ATOM 5253 N N . LYS A 1 32 ? 2.513 5.630 -3.262 1.00 0.00 14 LYS A N 5
ATOM 5254 C CA . LYS A 1 32 ? 2.081 6.425 -4.398 1.00 0.00 14 LYS A CA 5
ATOM 5255 C C . LYS A 1 32 ? 0.843 7.235 -4.008 1.00 0.00 14 LYS A C 5
ATOM 5256 O O . LYS A 1 32 ? 0.609 8.316 -4.545 1.00 0.00 14 LYS A O 5
ATOM 5275 N N . LYS A 1 33 ? 0.083 6.680 -3.075 1.00 0.00 15 LYS A N 5
ATOM 5276 C CA . LYS A 1 33 ? -1.126 7.336 -2.606 1.00 0.00 15 LYS A CA 5
ATOM 5277 C C . LYS A 1 33 ? -0.757 8.382 -1.551 1.00 0.00 15 LYS A C 5
ATOM 5278 O O . LYS A 1 33 ? -1.328 9.471 -1.525 1.00 0.00 15 LYS A O 5
ATOM 5297 N N . TYR A 1 34 ? 0.195 8.013 -0.707 1.00 0.00 16 TYR A N 5
ATOM 5298 C CA . TYR A 1 34 ? 0.648 8.905 0.347 1.00 0.00 16 TYR A CA 5
ATOM 5299 C C . TYR A 1 34 ? 1.546 10.008 -0.216 1.00 0.00 16 TYR A C 5
ATOM 5300 O O . TYR A 1 34 ? 1.186 11.184 -0.181 1.00 0.00 16 TYR A O 5
ATOM 5318 N N . GLU A 1 35 ? 2.696 9.591 -0.722 1.00 0.00 17 GLU A N 5
ATOM 5319 C CA . GLU A 1 35 ? 3.648 10.529 -1.291 1.00 0.00 17 GLU A CA 5
ATOM 5320 C C . GLU A 1 35 ? 2.9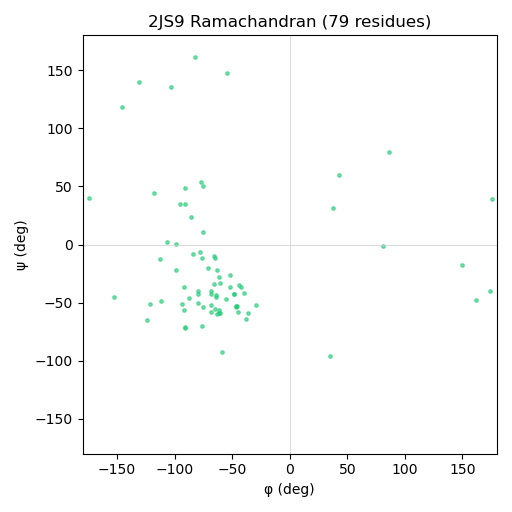32 11.515 -2.216 1.00 0.00 17 GLU A C 5
ATOM 5321 O O . GLU A 1 35 ? 3.239 12.706 -2.217 1.00 0.00 17 GLU A O 5
ATOM 5334 N N . GLY A 1 36 ? 1.991 10.983 -2.983 1.00 0.00 18 GLY A N 5
ATOM 5335 C CA . GLY A 1 36 ? 1.230 11.801 -3.911 1.00 0.00 18 GLY A CA 5
ATOM 5336 C C . GLY A 1 36 ? -0.248 11.841 -3.521 1.00 0.00 18 GLY A C 5
ATOM 5337 O O . GLY A 1 36 ? -1.120 11.591 -4.351 1.00 0.00 18 GLY A O 5
ATOM 5341 N N . SER A 1 37 ? -0.485 12.158 -2.256 1.00 0.00 19 SER A N 5
ATOM 5342 C CA . SER A 1 37 ? -1.843 12.234 -1.746 1.00 0.00 19 SER A CA 5
ATOM 5343 C C . SER A 1 37 ? -2.336 13.681 -1.782 1.00 0.00 19 SER A C 5
ATOM 5344 O O . SER A 1 37 ? -3.431 13.957 -2.271 1.00 0.00 19 SER A O 5
ATOM 5352 N N . ALA A 1 38 ? -1.505 14.569 -1.257 1.00 0.00 20 ALA A N 5
ATOM 5353 C CA . ALA A 1 38 ? -1.841 15.982 -1.223 1.00 0.00 20 ALA A CA 5
ATOM 5354 C C . ALA A 1 38 ? -2.904 16.223 -0.149 1.00 0.00 20 ALA A C 5
ATOM 5355 O O . ALA A 1 38 ? -3.403 17.338 -0.004 1.00 0.00 20 ALA A O 5
ATOM 5362 N N . ASP A 1 39 ? -3.220 15.159 0.574 1.00 0.00 21 ASP A N 5
ATOM 5363 C CA . ASP A 1 39 ? -4.215 15.241 1.630 1.00 0.00 21 ASP A CA 5
ATOM 5364 C C . ASP A 1 39 ? -3.535 15.025 2.983 1.00 0.00 21 ASP A C 5
ATOM 5365 O O . ASP A 1 39 ? -4.130 15.280 4.029 1.00 0.00 21 ASP A O 5
ATOM 5375 N N . LYS A 1 40 ? -2.298 14.556 2.920 1.00 0.00 22 LYS A N 5
ATOM 5376 C CA . LYS A 1 40 ? -1.531 14.302 4.127 1.00 0.00 22 LYS A CA 5
ATOM 5377 C C . LYS A 1 40 ? -2.399 13.537 5.127 1.00 0.00 22 LYS A C 5
ATOM 5378 O O . LYS A 1 40 ? -2.365 13.815 6.325 1.00 0.00 22 LYS A O 5
ATOM 5397 N N . ASP A 1 41 ? -3.157 12.587 4.598 1.00 0.00 23 ASP A N 5
ATOM 5398 C CA . ASP A 1 41 ? -4.033 11.780 5.429 1.00 0.00 23 ASP A CA 5
ATOM 5399 C C . ASP A 1 41 ? -3.766 10.298 5.156 1.00 0.00 23 ASP A C 5
ATOM 5400 O O . ASP A 1 41 ? -4.016 9.812 4.054 1.00 0.00 23 ASP A O 5
ATOM 5410 N N . ALA A 1 42 ? -3.262 9.622 6.177 1.00 0.00 24 ALA A N 5
ATOM 5411 C CA . ALA A 1 42 ? -2.958 8.206 6.060 1.00 0.00 24 ALA A CA 5
ATOM 5412 C C . ALA A 1 42 ? -4.264 7.410 6.015 1.00 0.00 24 ALA A C 5
ATOM 5413 O O . ALA A 1 42 ? -4.249 6.196 5.818 1.00 0.00 24 ALA A O 5
ATOM 5420 N N . ASN A 1 43 ? -5.362 8.126 6.203 1.00 0.00 25 ASN A N 5
ATOM 5421 C CA . ASN A 1 43 ? -6.675 7.503 6.185 1.00 0.00 25 ASN A CA 5
ATOM 5422 C C . ASN A 1 43 ? -7.184 7.433 4.745 1.00 0.00 25 ASN A C 5
ATOM 5423 O O . ASN A 1 43 ? -7.591 6.370 4.278 1.00 0.00 25 ASN A O 5
ATOM 5434 N N . VAL A 1 44 ? -7.143 8.579 4.080 1.00 0.00 26 VAL A N 5
ATOM 5435 C CA . VAL A 1 44 ? -7.595 8.661 2.701 1.00 0.00 26 VAL A CA 5
ATOM 5436 C C . VAL A 1 44 ? -6.532 8.055 1.785 1.00 0.00 26 VAL A C 5
ATOM 5437 O O . VAL A 1 44 ? -6.784 7.824 0.603 1.00 0.00 26 VAL A O 5
ATOM 5450 N N . ILE A 1 45 ? -5.364 7.815 2.362 1.00 0.00 27 ILE A N 5
ATOM 5451 C CA . ILE A 1 45 ? -4.260 7.240 1.611 1.00 0.00 27 ILE A CA 5
ATOM 5452 C C . ILE A 1 45 ? -4.477 5.733 1.468 1.00 0.00 27 ILE A C 5
ATOM 5453 O O . ILE A 1 45 ? -4.623 5.226 0.358 1.00 0.00 27 ILE A O 5
ATOM 5469 N N . LYS A 1 46 ? -4.490 5.059 2.609 1.00 0.00 28 LYS A N 5
ATOM 5470 C CA . LYS A 1 46 ? -4.687 3.619 2.625 1.00 0.00 28 LYS A CA 5
ATOM 5471 C C . LYS A 1 46 ? -6.030 3.285 1.973 1.00 0.00 28 LYS A C 5
ATOM 5472 O O . LYS A 1 46 ? -6.173 2.242 1.337 1.00 0.00 28 LYS A O 5
ATOM 5491 N N . LYS A 1 47 ? -6.981 4.189 2.154 1.00 0.00 29 LYS A N 5
ATOM 5492 C CA . LYS A 1 47 ? -8.308 4.002 1.593 1.00 0.00 29 LYS A CA 5
ATOM 5493 C C . LYS A 1 47 ? -8.216 4.012 0.066 1.00 0.00 29 LYS A C 5
ATOM 5494 O O . LYS A 1 47 ? -8.930 3.271 -0.608 1.00 0.00 29 LYS A O 5
ATOM 5513 N N . ASP A 1 48 ? -7.330 4.860 -0.437 1.00 0.00 30 ASP A N 5
ATOM 5514 C CA . ASP A 1 48 ? -7.135 4.975 -1.872 1.00 0.00 30 ASP A CA 5
ATOM 5515 C C . ASP A 1 48 ? -6.514 3.682 -2.404 1.00 0.00 30 ASP A C 5
ATOM 5516 O O . ASP A 1 48 ? -6.936 3.167 -3.438 1.00 0.00 30 ASP A O 5
ATOM 5526 N N . PHE A 1 49 ? -5.523 3.195 -1.673 1.00 0.00 31 PHE A N 5
ATOM 5527 C CA . PHE A 1 49 ? -4.839 1.971 -2.058 1.00 0.00 31 PHE A CA 5
ATOM 5528 C C . PHE A 1 49 ? -5.840 0.849 -2.337 1.00 0.00 31 PHE A C 5
ATOM 5529 O O . PHE A 1 49 ? -5.744 0.166 -3.356 1.00 0.00 31 PHE A O 5
ATOM 5546 N N . ASP A 1 50 ? -6.779 0.694 -1.415 1.00 0.00 32 ASP A N 5
ATOM 5547 C CA . ASP A 1 50 ? -7.797 -0.335 -1.549 1.00 0.00 32 ASP A CA 5
ATOM 5548 C C . ASP A 1 50 ? -8.833 0.112 -2.582 1.00 0.00 32 ASP A C 5
ATOM 5549 O O . ASP A 1 50 ? -9.614 -0.701 -3.076 1.00 0.00 32 ASP A O 5
ATOM 5559 N N . ALA A 1 51 ? -8.808 1.404 -2.879 1.00 0.00 33 ALA A N 5
ATOM 5560 C CA . ALA A 1 51 ? -9.736 1.968 -3.844 1.00 0.00 33 ALA A CA 5
ATOM 5561 C C . ALA A 1 51 ? -9.365 1.479 -5.246 1.00 0.00 33 ALA A C 5
ATOM 5562 O O . ALA A 1 51 ? -10.066 0.650 -5.824 1.00 0.00 33 ALA A O 5
ATOM 5569 N N . GLU A 1 52 ? -8.264 2.015 -5.753 1.00 0.00 34 GLU A N 5
ATOM 5570 C CA . GLU A 1 52 ? -7.793 1.645 -7.076 1.00 0.00 34 GLU A CA 5
ATOM 5571 C C . GLU A 1 52 ? -7.611 0.129 -7.170 1.00 0.00 34 GLU A C 5
ATOM 5572 O O . GLU A 1 52 ? -8.147 -0.509 -8.075 1.00 0.00 34 GLU A O 5
ATOM 5585 N N . CYS A 1 53 ? -6.854 -0.404 -6.223 1.00 0.00 35 CYS A N 5
ATOM 5586 C CA . CYS A 1 53 ? -6.595 -1.833 -6.187 1.00 0.00 35 CYS A CA 5
ATOM 5587 C C . CYS A 1 53 ? -7.903 -2.566 -6.493 1.00 0.00 35 CYS A C 5
ATOM 5588 O O . CYS A 1 53 ? -7.949 -3.421 -7.375 1.00 0.00 35 CYS A O 5
ATOM 5595 N N . LYS A 1 54 ? -8.935 -2.203 -5.745 1.00 0.00 36 LYS A N 5
ATOM 5596 C CA . LYS A 1 54 ? -10.241 -2.815 -5.925 1.00 0.00 36 LYS A CA 5
ATOM 5597 C C . LYS A 1 54 ? -10.552 -2.915 -7.420 1.00 0.00 36 LYS A C 5
ATOM 5598 O O . LYS A 1 54 ? -11.061 -3.933 -7.886 1.00 0.00 36 LYS A O 5
ATOM 5617 N N . LYS A 1 55 ? -10.232 -1.842 -8.130 1.00 0.00 37 LYS A N 5
ATOM 5618 C CA . LYS A 1 55 ? -10.471 -1.795 -9.563 1.00 0.00 37 LYS A CA 5
ATOM 5619 C C . LYS A 1 55 ? -9.184 -2.164 -10.302 1.00 0.00 37 LYS A C 5
ATOM 5620 O O . LYS A 1 55 ? -9.083 -3.247 -10.878 1.00 0.00 37 LYS A O 5
ATOM 5639 N N . LEU A 1 56 ? -8.231 -1.244 -10.262 1.00 0.00 38 LEU A N 5
ATOM 5640 C CA . LEU A 1 56 ? -6.955 -1.459 -10.921 1.00 0.00 38 LEU A CA 5
ATOM 5641 C C . LEU A 1 56 ? -6.535 -2.920 -10.747 1.00 0.00 38 LEU A C 5
ATOM 5642 O O . LEU A 1 56 ? -6.011 -3.534 -11.675 1.00 0.00 38 LEU A O 5
ATOM 5658 N N . PHE A 1 57 ? -6.780 -3.433 -9.550 1.00 0.00 39 PHE A N 5
ATOM 5659 C CA . PHE A 1 57 ? -6.434 -4.810 -9.241 1.00 0.00 39 PHE A CA 5
ATOM 5660 C C . PHE A 1 57 ? -7.682 -5.626 -8.902 1.00 0.00 39 PHE A C 5
ATOM 5661 O O . PHE A 1 57 ? -7.669 -6.431 -7.971 1.00 0.00 39 PHE A O 5
ATOM 5678 N N . HIS A 1 58 ? -8.731 -5.392 -9.678 1.00 0.00 40 HIS A N 5
ATOM 5679 C CA . HIS A 1 58 ? -9.986 -6.096 -9.471 1.00 0.00 40 HIS A CA 5
ATOM 5680 C C . HIS A 1 58 ? -9.844 -7.546 -9.941 1.00 0.00 40 HIS A C 5
ATOM 5681 O O . HIS A 1 58 ? -10.145 -8.476 -9.194 1.00 0.00 40 HIS A O 5
ATOM 5696 N N . THR A 1 59 ? -9.385 -7.691 -11.175 1.00 0.00 41 THR A N 5
ATOM 5697 C CA . THR A 1 59 ? -9.201 -9.011 -11.753 1.00 0.00 41 THR A CA 5
ATOM 5698 C C . THR A 1 59 ? -8.152 -9.798 -10.963 1.00 0.00 41 THR A C 5
ATOM 5699 O O . THR A 1 59 ? -8.185 -11.027 -10.933 1.00 0.00 41 THR A O 5
ATOM 5710 N N . ILE A 1 60 ? -7.247 -9.056 -10.342 1.00 0.00 42 ILE A N 5
ATOM 5711 C CA . ILE A 1 60 ? -6.191 -9.668 -9.553 1.00 0.00 42 ILE A CA 5
ATOM 5712 C C . ILE A 1 60 ? -6.799 -10.723 -8.627 1.00 0.00 42 ILE A C 5
ATOM 5713 O O . ILE A 1 60 ? -7.882 -10.523 -8.079 1.00 0.00 42 ILE A O 5
ATOM 5729 N N . PRO A 1 61 ? -6.056 -11.852 -8.476 1.00 0.00 43 PRO A N 5
ATOM 5730 C CA . PRO A 1 61 ? -6.510 -12.939 -7.625 1.00 0.00 43 PRO A CA 5
ATOM 5731 C C . PRO A 1 61 ? -6.337 -12.585 -6.146 1.00 0.00 43 PRO A C 5
ATOM 5732 O O . PRO A 1 61 ? -5.242 -12.703 -5.600 1.00 0.00 43 PRO A O 5
ATOM 5743 N N . PHE A 1 62 ? -7.436 -12.161 -5.540 1.00 0.00 44 PHE A N 5
ATOM 5744 C CA . PHE A 1 62 ? -7.421 -11.790 -4.136 1.00 0.00 44 PHE A CA 5
ATOM 5745 C C . PHE A 1 62 ? -6.734 -10.438 -3.932 1.00 0.00 44 PHE A C 5
ATOM 5746 O O . PHE A 1 62 ? -6.546 -9.997 -2.800 1.00 0.00 44 PHE A O 5
ATOM 5763 N N . GLY A 1 63 ? -6.378 -9.817 -5.048 1.00 0.00 45 GLY A N 5
ATOM 5764 C CA . GLY A 1 63 ? -5.717 -8.525 -5.008 1.00 0.00 45 GLY A CA 5
ATOM 5765 C C . GLY A 1 63 ? -6.506 -7.531 -4.152 1.00 0.00 45 GLY A C 5
ATOM 5766 O O . GLY A 1 63 ? -5.930 -6.818 -3.334 1.00 0.00 45 GLY A O 5
ATOM 5770 N N . THR A 1 64 ? -7.813 -7.518 -4.372 1.00 0.00 46 THR A N 5
ATOM 5771 C CA . THR A 1 64 ? -8.687 -6.625 -3.632 1.00 0.00 46 THR A CA 5
ATOM 5772 C C . THR A 1 64 ? -8.838 -7.103 -2.185 1.00 0.00 46 THR A C 5
ATOM 5773 O O . THR A 1 64 ? -8.859 -6.293 -1.260 1.00 0.00 46 THR A O 5
ATOM 5784 N N . ARG A 1 65 ? -8.939 -8.416 -2.038 1.00 0.00 47 ARG A N 5
ATOM 5785 C CA . ARG A 1 65 ? -9.086 -9.010 -0.720 1.00 0.00 47 ARG A CA 5
ATOM 5786 C C . ARG A 1 65 ? -7.851 -8.720 0.134 1.00 0.00 47 ARG A C 5
ATOM 5787 O O . ARG A 1 65 ? -7.957 -8.126 1.206 1.00 0.00 47 ARG A O 5
ATOM 5808 N N . GLU A 1 66 ? -6.705 -9.155 -0.371 1.00 0.00 48 GLU A N 5
ATOM 5809 C CA . GLU A 1 66 ? -5.451 -8.950 0.333 1.00 0.00 48 GLU A CA 5
ATOM 5810 C C . GLU A 1 66 ? -5.198 -7.456 0.543 1.00 0.00 48 GLU A C 5
ATOM 5811 O O . GLU A 1 66 ? -4.654 -7.053 1.569 1.00 0.00 48 GLU A O 5
ATOM 5824 N N . CYS A 1 67 ? -5.606 -6.675 -0.447 1.00 0.00 49 CYS A N 5
ATOM 5825 C CA . CYS A 1 67 ? -5.430 -5.234 -0.384 1.00 0.00 49 CYS A CA 5
ATOM 5826 C C . CYS A 1 67 ? -6.108 -4.722 0.888 1.00 0.00 49 CYS A C 5
ATOM 5827 O O . CYS A 1 67 ? -5.465 -4.094 1.729 1.00 0.00 49 CYS A O 5
ATOM 5834 N N . ASP A 1 68 ? -7.397 -5.010 0.990 1.00 0.00 50 ASP A N 5
ATOM 5835 C CA . ASP A 1 68 ? -8.169 -4.588 2.147 1.00 0.00 50 ASP A CA 5
ATOM 5836 C C . ASP A 1 68 ? -7.522 -5.141 3.418 1.00 0.00 50 ASP A C 5
ATOM 5837 O O . ASP A 1 68 ? -7.781 -4.651 4.514 1.00 0.00 50 ASP A O 5
ATOM 5847 N N . HIS A 1 69 ? -6.691 -6.156 3.226 1.00 0.00 51 HIS A N 5
ATOM 5848 C CA . HIS A 1 69 ? -6.004 -6.781 4.343 1.00 0.00 51 HIS A CA 5
ATOM 5849 C C . HIS A 1 69 ? -4.570 -6.254 4.425 1.00 0.00 51 HIS A C 5
ATOM 5850 O O . HIS A 1 69 ? -3.781 -6.714 5.249 1.00 0.00 51 HIS A O 5
ATOM 5865 N N . TYR A 1 70 ? -4.276 -5.295 3.559 1.00 0.00 52 TYR A N 5
ATOM 5866 C CA . TYR A 1 70 ? -2.951 -4.699 3.522 1.00 0.00 52 TYR A CA 5
ATOM 5867 C C . TYR A 1 70 ? -2.946 -3.331 4.206 1.00 0.00 52 TYR A C 5
ATOM 5868 O O . TYR A 1 70 ? -2.005 -2.995 4.924 1.00 0.00 52 TYR A O 5
ATOM 5886 N N . VAL A 1 71 ? -4.008 -2.578 3.960 1.00 0.00 53 VAL A N 5
ATOM 5887 C CA . VAL A 1 71 ? -4.138 -1.253 4.543 1.00 0.00 53 VAL A CA 5
ATOM 5888 C C . VAL A 1 71 ? -4.528 -1.386 6.017 1.00 0.00 53 VAL A C 5
ATOM 5889 O O . VAL A 1 71 ? -5.553 -0.852 6.440 1.00 0.00 53 VAL A O 5
ATOM 5902 N N . ASN A 1 72 ? -3.692 -2.099 6.755 1.00 0.00 54 ASN A N 5
ATOM 5903 C CA . ASN A 1 72 ? -3.938 -2.308 8.172 1.00 0.00 54 ASN A CA 5
ATOM 5904 C C . ASN A 1 72 ? -2.878 -3.258 8.735 1.00 0.00 54 ASN A C 5
ATOM 5905 O O . ASN A 1 72 ? -3.200 -4.178 9.485 1.00 0.00 54 ASN A O 5
ATOM 5916 N N . SER A 1 73 ? -1.637 -3.002 8.350 1.00 0.00 55 SER A N 5
ATOM 5917 C CA . SER A 1 73 ? -0.528 -3.823 8.806 1.00 0.00 55 SER A CA 5
ATOM 5918 C C . SER A 1 73 ? 0.722 -3.522 7.977 1.00 0.00 55 SER A C 5
ATOM 5919 O O . SER A 1 73 ? 1.842 -3.647 8.469 1.00 0.00 55 SER A O 5
ATOM 5927 N N . LYS A 1 74 ? 0.488 -3.130 6.734 1.00 0.00 56 LYS A N 5
ATOM 5928 C CA . LYS A 1 74 ? 1.581 -2.809 5.831 1.00 0.00 56 LYS A CA 5
ATOM 5929 C C . LYS A 1 74 ? 1.509 -1.328 5.455 1.00 0.00 56 LYS A C 5
ATOM 5930 O O . LYS A 1 74 ? 2.398 -0.811 4.780 1.00 0.00 56 LYS A O 5
ATOM 5949 N N . VAL A 1 75 ? 0.441 -0.688 5.907 1.00 0.00 57 VAL A N 5
ATOM 5950 C CA . VAL A 1 75 ? 0.241 0.724 5.626 1.00 0.00 57 VAL A CA 5
ATOM 5951 C C . VAL A 1 75 ? 0.760 1.552 6.803 1.00 0.00 57 VAL A C 5
ATOM 5952 O O . VAL A 1 75 ? 1.525 2.497 6.612 1.00 0.00 57 VAL A O 5
ATOM 5965 N N . ASP A 1 76 ? 0.323 1.169 7.994 1.00 0.00 58 ASP A N 5
ATOM 5966 C CA . ASP A 1 76 ? 0.734 1.866 9.201 1.00 0.00 58 ASP A CA 5
ATOM 5967 C C . ASP A 1 76 ? 2.258 2.013 9.206 1.00 0.00 58 ASP A C 5
ATOM 5968 O O . ASP A 1 76 ? 2.780 3.079 9.529 1.00 0.00 58 ASP A O 5
ATOM 5978 N N . PRO A 1 77 ? 2.945 0.900 8.835 1.00 0.00 59 PRO A N 5
ATOM 5979 C CA . PRO A 1 77 ? 4.397 0.896 8.794 1.00 0.00 59 PRO A CA 5
ATOM 5980 C C . PRO A 1 77 ? 4.912 1.663 7.574 1.00 0.00 59 PRO A C 5
ATOM 5981 O O . PRO A 1 77 ? 5.683 2.612 7.713 1.00 0.00 59 PRO A O 5
ATOM 5992 N N . ILE A 1 78 ? 4.467 1.223 6.406 1.00 0.00 60 ILE A N 5
ATOM 5993 C CA . ILE A 1 78 ? 4.875 1.856 5.163 1.00 0.00 60 ILE A CA 5
ATOM 5994 C C . ILE A 1 78 ? 4.863 3.376 5.342 1.00 0.00 60 ILE A C 5
ATOM 5995 O O . ILE A 1 78 ? 5.890 4.032 5.177 1.00 0.00 60 ILE A O 5
ATOM 6011 N N . ILE A 1 79 ? 3.689 3.890 5.679 1.00 0.00 61 ILE A N 5
ATOM 6012 C CA . ILE A 1 79 ? 3.531 5.320 5.883 1.00 0.00 61 ILE A CA 5
ATOM 6013 C C . ILE A 1 79 ? 4.504 5.788 6.966 1.00 0.00 61 ILE A C 5
ATOM 6014 O O . ILE A 1 79 ? 4.887 6.957 6.999 1.00 0.00 61 ILE A O 5
ATOM 6030 N N . HIS A 1 80 ? 4.879 4.852 7.826 1.00 0.00 62 HIS A N 5
ATOM 6031 C CA . HIS A 1 80 ? 5.800 5.153 8.907 1.00 0.00 62 HIS A CA 5
ATOM 6032 C C . HIS A 1 80 ? 7.183 5.465 8.331 1.00 0.00 62 HIS A C 5
ATOM 6033 O O . HIS A 1 80 ? 8.001 6.111 8.984 1.00 0.00 62 HIS A O 5
ATOM 6048 N N . GLU A 1 81 ? 7.402 4.991 7.113 1.00 0.00 63 GLU A N 5
ATOM 6049 C CA . GLU A 1 81 ? 8.671 5.210 6.441 1.00 0.00 63 GLU A CA 5
ATOM 6050 C C . GLU A 1 81 ? 8.642 6.530 5.668 1.00 0.00 63 GLU A C 5
ATOM 6051 O O . GLU A 1 81 ? 9.585 7.315 5.736 1.00 0.00 63 GLU A O 5
ATOM 6064 N N . LEU A 1 82 ? 7.548 6.733 4.949 1.00 0.00 64 LEU A N 5
ATOM 6065 C CA . LEU A 1 82 ? 7.383 7.943 4.164 1.00 0.00 64 LEU A CA 5
ATOM 6066 C C . LEU A 1 82 ? 7.356 9.154 5.099 1.00 0.00 64 LEU A C 5
ATOM 6067 O O . LEU A 1 82 ? 7.969 10.181 4.809 1.00 0.00 64 LEU A O 5
ATOM 6083 N N . GLU A 1 83 ? 6.640 8.994 6.202 1.00 0.00 65 GLU A N 5
ATOM 6084 C CA . GLU A 1 83 ? 6.526 10.060 7.182 1.00 0.00 65 GLU A CA 5
ATOM 6085 C C . GLU A 1 83 ? 7.892 10.356 7.807 1.00 0.00 65 GLU A C 5
ATOM 6086 O O . GLU A 1 83 ? 8.225 11.512 8.059 1.00 0.00 65 GLU A O 5
ATOM 6099 N N . GLY A 1 84 ? 8.644 9.290 8.038 1.00 0.00 66 GLY A N 5
ATOM 6100 C CA . GLY A 1 84 ? 9.964 9.420 8.628 1.00 0.00 66 GLY A CA 5
ATOM 6101 C C . GLY A 1 84 ? 10.893 10.231 7.721 1.00 0.00 66 GLY A C 5
ATOM 6102 O O . GLY A 1 84 ? 11.646 11.079 8.196 1.00 0.00 66 GLY A O 5
ATOM 6106 N N . GLY A 1 85 ? 10.808 9.940 6.431 1.00 0.00 67 GLY A N 5
ATOM 6107 C CA . GLY A 1 85 ? 11.631 10.632 5.453 1.00 0.00 67 GLY A CA 5
ATOM 6108 C C . GLY A 1 85 ? 11.985 9.709 4.285 1.00 0.00 67 GLY A C 5
ATOM 6109 O O . GLY A 1 85 ? 12.411 10.174 3.228 1.00 0.00 67 GLY A O 5
ATOM 6113 N N . THR A 1 86 ? 11.796 8.417 4.514 1.00 0.00 68 THR A N 5
ATOM 6114 C CA . THR A 1 86 ? 12.091 7.426 3.494 1.00 0.00 68 THR A CA 5
ATOM 6115 C C . THR A 1 86 ? 11.350 7.759 2.197 1.00 0.00 68 THR A C 5
ATOM 6116 O O . THR A 1 86 ? 10.446 8.592 2.191 1.00 0.00 68 THR A O 5
ATOM 6127 N N . ALA A 1 87 ? 11.762 7.091 1.130 1.00 0.00 69 ALA A N 5
ATOM 6128 C CA . ALA A 1 87 ? 11.149 7.305 -0.170 1.00 0.00 69 ALA A CA 5
ATOM 6129 C C . ALA A 1 87 ? 10.131 6.194 -0.439 1.00 0.00 69 ALA A C 5
ATOM 6130 O O . ALA A 1 87 ? 10.055 5.223 0.311 1.00 0.00 69 ALA A O 5
ATOM 6137 N N . PRO A 1 88 ? 9.355 6.380 -1.541 1.00 0.00 70 PRO A N 5
ATOM 6138 C CA . PRO A 1 88 ? 8.346 5.405 -1.917 1.00 0.00 70 PRO A CA 5
ATOM 6139 C C . PRO A 1 88 ? 8.988 4.163 -2.537 1.00 0.00 70 PRO A C 5
ATOM 6140 O O . PRO A 1 88 ? 8.364 3.105 -2.606 1.00 0.00 70 PRO A O 5
ATOM 6151 N N . LYS A 1 89 ? 10.228 4.331 -2.973 1.00 0.00 71 LYS A N 5
ATOM 6152 C CA . LYS A 1 89 ? 10.961 3.237 -3.584 1.00 0.00 71 LYS A CA 5
ATOM 6153 C C . LYS A 1 89 ? 12.056 2.762 -2.625 1.00 0.00 71 LYS A C 5
ATOM 6154 O O . LYS A 1 89 ? 13.193 2.539 -3.037 1.00 0.00 71 LYS A O 5
ATOM 6173 N N . ASP A 1 90 ? 11.673 2.624 -1.364 1.00 0.00 72 ASP A N 5
ATOM 6174 C CA . ASP A 1 90 ? 12.607 2.180 -0.344 1.00 0.00 72 ASP A CA 5
ATOM 6175 C C . ASP A 1 90 ? 11.828 1.723 0.891 1.00 0.00 72 ASP A C 5
ATOM 6176 O O . ASP A 1 90 ? 12.186 0.731 1.523 1.00 0.00 72 ASP A O 5
ATOM 6186 N N . VAL A 1 91 ? 10.777 2.469 1.197 1.00 0.00 73 VAL A N 5
ATOM 6187 C CA . VAL A 1 91 ? 9.943 2.153 2.345 1.00 0.00 73 VAL A CA 5
ATOM 6188 C C . VAL A 1 91 ? 9.862 0.634 2.508 1.00 0.00 73 VAL A C 5
ATOM 6189 O O . VAL A 1 91 ? 10.661 0.040 3.230 1.00 0.00 73 VAL A O 5
ATOM 6202 N N . CYS A 1 92 ? 8.889 0.049 1.824 1.00 0.00 74 CYS A N 5
ATOM 6203 C CA . CYS A 1 92 ? 8.693 -1.390 1.884 1.00 0.00 74 CYS A CA 5
ATOM 6204 C C . CYS A 1 92 ? 10.065 -2.058 1.980 1.00 0.00 74 CYS A C 5
ATOM 6205 O O . CYS A 1 92 ? 10.364 -2.732 2.965 1.00 0.00 74 CYS A O 5
ATOM 6212 N N . THR A 1 93 ? 10.864 -1.848 0.944 1.00 0.00 75 THR A N 5
ATOM 6213 C CA . THR A 1 93 ? 12.198 -2.423 0.901 1.00 0.00 75 THR A CA 5
ATOM 6214 C C . THR A 1 93 ? 12.838 -2.392 2.290 1.00 0.00 75 THR A C 5
ATOM 6215 O O . THR A 1 93 ? 13.462 -3.366 2.711 1.00 0.00 75 THR A O 5
ATOM 6226 N N . LYS A 1 94 ? 12.663 -1.266 2.963 1.00 0.00 76 LYS A N 5
ATOM 6227 C CA . LYS A 1 94 ? 13.215 -1.095 4.297 1.00 0.00 76 LYS A CA 5
ATOM 6228 C C . LYS A 1 94 ? 12.775 -2.266 5.178 1.00 0.00 76 LYS A C 5
ATOM 6229 O O . LYS A 1 94 ? 13.582 -3.133 5.513 1.00 0.00 76 LYS A O 5
ATOM 6248 N N . LEU A 1 95 ? 11.498 -2.254 5.529 1.00 0.00 77 LEU A N 5
ATOM 6249 C CA . LEU A 1 95 ? 10.941 -3.304 6.365 1.00 0.00 77 LEU A CA 5
ATOM 6250 C C . LEU A 1 95 ? 11.063 -4.646 5.640 1.00 0.00 77 LEU A C 5
ATOM 6251 O O . LEU A 1 95 ? 10.761 -5.693 6.210 1.00 0.00 77 LEU A O 5
ATOM 6267 N N . ASN A 1 96 ? 11.503 -4.571 4.393 1.00 0.00 78 ASN A N 5
ATOM 6268 C CA . ASN A 1 96 ? 11.667 -5.766 3.585 1.00 0.00 78 ASN A CA 5
ATOM 6269 C C . ASN A 1 96 ? 10.332 -6.121 2.929 1.00 0.00 78 ASN A C 5
ATOM 6270 O O . ASN A 1 96 ? 10.143 -7.243 2.462 1.00 0.00 78 ASN A O 5
ATOM 6281 N N . GLU A 1 97 ? 9.437 -5.143 2.916 1.00 0.00 79 GLU A N 5
ATOM 6282 C CA . GLU A 1 97 ? 8.124 -5.337 2.326 1.00 0.00 79 GLU A CA 5
ATOM 6283 C C . GLU A 1 97 ? 8.214 -5.286 0.799 1.00 0.00 79 GLU A C 5
ATOM 6284 O O . GLU A 1 97 ? 7.201 -5.393 0.110 1.00 0.00 79 GLU A O 5
ATOM 6297 N N . CYS A 1 98 ? 9.437 -5.123 0.316 1.00 0.00 80 CYS A N 5
ATOM 6298 C CA . CYS A 1 98 ? 9.674 -5.056 -1.116 1.00 0.00 80 CYS A CA 5
ATOM 6299 C C . CYS A 1 98 ? 11.002 -5.754 -1.416 1.00 0.00 80 CYS A C 5
ATOM 6300 O O . CYS A 1 98 ? 12.006 -5.498 -0.755 1.00 0.00 80 CYS A O 5
ATOM 6307 N N . PRO A 1 99 ? 10.962 -6.647 -2.442 1.00 0.00 81 PRO A N 5
ATOM 6308 C CA . PRO A 1 99 ? 9.730 -6.892 -3.173 1.00 0.00 81 PRO A CA 5
ATOM 6309 C C . PRO A 1 99 ? 8.762 -7.743 -2.350 1.00 0.00 81 PRO A C 5
ATOM 6310 O O . PRO A 1 99 ? 9.182 -8.665 -1.651 1.00 0.00 81 PRO A O 5
ATOM 6321 N N . ARG A 1 19 ? 3.473 -13.654 0.086 1.00 0.00 1 ARG A N 6
ATOM 6322 C CA . ARG A 1 19 ? 4.822 -13.168 0.321 1.00 0.00 1 ARG A CA 6
ATOM 6323 C C . ARG A 1 19 ? 5.511 -12.847 -1.006 1.00 0.00 1 ARG A C 6
ATOM 6324 O O . ARG A 1 19 ? 5.272 -13.516 -2.011 1.00 0.00 1 ARG A O 6
ATOM 6345 N N . SER A 1 20 ? 6.350 -11.823 -0.968 1.00 0.00 2 SER A N 6
ATOM 6346 C CA . SER A 1 20 ? 7.075 -11.405 -2.155 1.00 0.00 2 SER A CA 6
ATOM 6347 C C . SER A 1 20 ? 6.168 -11.506 -3.384 1.00 0.00 2 SER A C 6
ATOM 6348 O O . SER A 1 20 ? 6.561 -12.067 -4.405 1.00 0.00 2 SER A O 6
ATOM 6356 N N . ALA A 1 21 ? 4.974 -10.951 -3.244 1.00 0.00 3 ALA A N 6
ATOM 6357 C CA . ALA A 1 21 ? 4.007 -10.971 -4.331 1.00 0.00 3 ALA A CA 6
ATOM 6358 C C . ALA A 1 21 ? 2.955 -9.888 -4.091 1.00 0.00 3 ALA A C 6
ATOM 6359 O O . ALA A 1 21 ? 2.178 -9.971 -3.141 1.00 0.00 3 ALA A O 6
ATOM 6366 N N . LEU A 1 22 ? 2.963 -8.895 -4.969 1.00 0.00 4 LEU A N 6
ATOM 6367 C CA . LEU A 1 22 ? 2.017 -7.797 -4.865 1.00 0.00 4 LEU A CA 6
ATOM 6368 C C . LEU A 1 22 ? 2.376 -6.934 -3.653 1.00 0.00 4 LEU A C 6
ATOM 6369 O O . LEU A 1 22 ? 2.629 -5.738 -3.790 1.00 0.00 4 LEU A O 6
ATOM 6385 N N . SER A 1 23 ? 2.386 -7.575 -2.493 1.00 0.00 5 SER A N 6
ATOM 6386 C CA . SER A 1 23 ? 2.710 -6.881 -1.258 1.00 0.00 5 SER A CA 6
ATOM 6387 C C . SER A 1 23 ? 3.645 -5.707 -1.547 1.00 0.00 5 SER A C 6
ATOM 6388 O O . SER A 1 23 ? 3.421 -4.596 -1.068 1.00 0.00 5 SER A O 6
ATOM 6396 N N . CYS A 1 24 ? 4.676 -5.991 -2.330 1.00 0.00 6 CYS A N 6
ATOM 6397 C CA . CYS A 1 24 ? 5.647 -4.972 -2.689 1.00 0.00 6 CYS A CA 6
ATOM 6398 C C . CYS A 1 24 ? 4.909 -3.830 -3.390 1.00 0.00 6 CYS A C 6
ATOM 6399 O O . CYS A 1 24 ? 4.733 -2.755 -2.818 1.00 0.00 6 CYS A O 6
ATOM 6406 N N . GLN A 1 25 ? 4.496 -4.102 -4.620 1.00 0.00 7 GLN A N 6
ATOM 6407 C CA . GLN A 1 25 ? 3.781 -3.111 -5.405 1.00 0.00 7 GLN A CA 6
ATOM 6408 C C . GLN A 1 25 ? 2.779 -2.359 -4.525 1.00 0.00 7 GLN A C 6
ATOM 6409 O O . GLN A 1 25 ? 2.728 -1.130 -4.549 1.00 0.00 7 GLN A O 6
ATOM 6423 N N . MET A 1 26 ? 2.007 -3.129 -3.772 1.00 0.00 8 MET A N 6
ATOM 6424 C CA . MET A 1 26 ? 1.010 -2.551 -2.887 1.00 0.00 8 MET A CA 6
ATOM 6425 C C . MET A 1 26 ? 1.594 -1.382 -2.092 1.00 0.00 8 MET A C 6
ATOM 6426 O O . MET A 1 26 ? 0.908 -0.392 -1.843 1.00 0.00 8 MET A O 6
ATOM 6440 N N . CYS A 1 27 ? 2.855 -1.535 -1.715 1.00 0.00 9 CYS A N 6
ATOM 6441 C CA . CYS A 1 27 ? 3.539 -0.505 -0.953 1.00 0.00 9 CYS A CA 6
ATOM 6442 C C . CYS A 1 27 ? 3.672 0.738 -1.836 1.00 0.00 9 CYS A C 6
ATOM 6443 O O . CYS A 1 27 ? 3.535 1.862 -1.357 1.00 0.00 9 CYS A O 6
ATOM 6450 N N . GLU A 1 28 ? 3.937 0.492 -3.112 1.00 0.00 10 GLU A N 6
ATOM 6451 C CA . GLU A 1 28 ? 4.089 1.577 -4.066 1.00 0.00 10 GLU A CA 6
ATOM 6452 C C . GLU A 1 28 ? 2.728 2.197 -4.387 1.00 0.00 10 GLU A C 6
ATOM 6453 O O . GLU A 1 28 ? 2.649 3.190 -5.107 1.00 0.00 10 GLU A O 6
ATOM 6466 N N . LEU A 1 29 ? 1.690 1.585 -3.836 1.00 0.00 11 LEU A N 6
ATOM 6467 C CA . LEU A 1 29 ? 0.336 2.064 -4.056 1.00 0.00 11 LEU A CA 6
ATOM 6468 C C . LEU A 1 29 ? -0.054 3.013 -2.922 1.00 0.00 11 LEU A C 6
ATOM 6469 O O . LEU A 1 29 ? -0.540 4.116 -3.170 1.00 0.00 11 LEU A O 6
ATOM 6485 N N . VAL A 1 30 ? 0.173 2.552 -1.701 1.00 0.00 12 VAL A N 6
ATOM 6486 C CA . VAL A 1 30 ? -0.149 3.346 -0.527 1.00 0.00 12 VAL A CA 6
ATOM 6487 C C . VAL A 1 30 ? 0.744 4.588 -0.498 1.00 0.00 12 VAL A C 6
ATOM 6488 O O . VAL A 1 30 ? 0.287 5.678 -0.156 1.00 0.00 12 VAL A O 6
ATOM 6501 N N . VAL A 1 31 ? 2.002 4.383 -0.861 1.00 0.00 13 VAL A N 6
ATOM 6502 C CA . VAL A 1 31 ? 2.963 5.472 -0.880 1.00 0.00 13 VAL A CA 6
ATOM 6503 C C . VAL A 1 31 ? 2.534 6.505 -1.923 1.00 0.00 13 VAL A C 6
ATOM 6504 O O . VAL A 1 31 ? 2.310 7.670 -1.592 1.00 0.00 13 VAL A O 6
ATOM 6517 N N . LYS A 1 32 ? 2.434 6.045 -3.161 1.00 0.00 14 LYS A N 6
ATOM 6518 C CA . LYS A 1 32 ? 2.036 6.915 -4.254 1.00 0.00 14 LYS A CA 6
ATOM 6519 C C . LYS A 1 32 ? 0.818 7.737 -3.828 1.00 0.00 14 LYS A C 6
ATOM 6520 O O . LYS A 1 32 ? 0.671 8.890 -4.230 1.00 0.00 14 LYS A O 6
ATOM 6539 N N . LYS A 1 33 ? -0.026 7.111 -3.020 1.00 0.00 15 LYS A N 6
ATOM 6540 C CA . LYS A 1 33 ? -1.226 7.770 -2.535 1.00 0.00 15 LYS A CA 6
ATOM 6541 C C . LYS A 1 33 ? -0.851 8.746 -1.419 1.00 0.00 15 LYS A C 6
ATOM 6542 O O . LYS A 1 33 ? -1.425 9.830 -1.319 1.00 0.00 15 LYS A O 6
ATOM 6561 N N . TYR A 1 34 ? 0.109 8.328 -0.607 1.00 0.00 16 TYR A N 6
ATOM 6562 C CA . TYR A 1 34 ? 0.567 9.152 0.498 1.00 0.00 16 TYR A CA 6
ATOM 6563 C C . TYR A 1 34 ? 1.566 10.207 0.019 1.00 0.00 16 TYR A C 6
ATOM 6564 O O . TYR A 1 34 ? 1.229 11.386 -0.082 1.00 0.00 16 TYR A O 6
ATOM 6582 N N . GLU A 1 35 ? 2.775 9.746 -0.264 1.00 0.00 17 GLU A N 6
ATOM 6583 C CA . GLU A 1 35 ? 3.826 10.634 -0.732 1.00 0.00 17 GLU A CA 6
ATOM 6584 C C . GLU A 1 35 ? 3.283 11.577 -1.807 1.00 0.00 17 GLU A C 6
ATOM 6585 O O . GLU A 1 35 ? 3.801 12.678 -1.991 1.00 0.00 17 GLU A O 6
ATOM 6598 N N . GLY A 1 36 ? 2.248 11.112 -2.491 1.00 0.00 18 GLY A N 6
ATOM 6599 C CA . GLY A 1 36 ? 1.630 11.901 -3.543 1.00 0.00 18 GLY A CA 6
ATOM 6600 C C . GLY A 1 36 ? 0.135 12.093 -3.278 1.00 0.00 18 GLY A C 6
ATOM 6601 O O . GLY A 1 36 ? -0.682 11.959 -4.187 1.00 0.00 18 GLY A O 6
ATOM 6605 N N . SER A 1 37 ? -0.177 12.405 -2.029 1.00 0.00 19 SER A N 6
ATOM 6606 C CA . SER A 1 37 ? -1.559 12.617 -1.632 1.00 0.00 19 SER A CA 6
ATOM 6607 C C . SER A 1 37 ? -1.902 14.106 -1.709 1.00 0.00 19 SER A C 6
ATOM 6608 O O . SER A 1 37 ? -2.916 14.484 -2.295 1.00 0.00 19 SER A O 6
ATOM 6616 N N . ALA A 1 38 ? -1.039 14.912 -1.109 1.00 0.00 20 ALA A N 6
ATOM 6617 C CA . ALA A 1 38 ? -1.238 16.351 -1.102 1.00 0.00 20 ALA A CA 6
ATOM 6618 C C . ALA A 1 38 ? -2.182 16.725 0.041 1.00 0.00 20 ALA A C 6
ATOM 6619 O O . ALA A 1 38 ? -2.399 17.905 0.311 1.00 0.00 20 ALA A O 6
ATOM 6626 N N . ASP A 1 39 ? -2.718 15.697 0.684 1.00 0.00 21 ASP A N 6
ATOM 6627 C CA . ASP A 1 39 ? -3.635 15.904 1.793 1.00 0.00 21 ASP A CA 6
ATOM 6628 C C . ASP A 1 39 ? -3.008 15.355 3.076 1.00 0.00 21 ASP A C 6
ATOM 6629 O O . ASP A 1 39 ? -3.366 15.773 4.175 1.00 0.00 21 ASP A O 6
ATOM 6639 N N . LYS A 1 40 ? -2.080 14.426 2.893 1.00 0.00 22 LYS A N 6
ATOM 6640 C CA . LYS A 1 40 ? -1.400 13.816 4.022 1.00 0.00 22 LYS A CA 6
ATOM 6641 C C . LYS A 1 40 ? -2.438 13.234 4.984 1.00 0.00 22 LYS A C 6
ATOM 6642 O O . LYS A 1 40 ? -2.593 13.720 6.104 1.00 0.00 22 LYS A O 6
ATOM 6661 N N . ASP A 1 41 ? -3.122 12.202 4.514 1.00 0.00 23 ASP A N 6
ATOM 6662 C CA . ASP A 1 41 ? -4.140 11.549 5.317 1.00 0.00 23 ASP A CA 6
ATOM 6663 C C . ASP A 1 41 ? -4.068 10.037 5.095 1.00 0.00 23 ASP A C 6
ATOM 6664 O O . ASP A 1 41 ? -4.564 9.529 4.091 1.00 0.00 23 ASP A O 6
ATOM 6674 N N . ALA A 1 42 ? -3.446 9.360 6.050 1.00 0.00 24 ALA A N 6
ATOM 6675 C CA . ALA A 1 42 ? -3.302 7.916 5.970 1.00 0.00 24 ALA A CA 6
ATOM 6676 C C . ALA A 1 42 ? -4.681 7.280 5.789 1.00 0.00 24 ALA A C 6
ATOM 6677 O O . ALA A 1 42 ? -4.787 6.124 5.381 1.00 0.00 24 ALA A O 6
ATOM 6684 N N . ASN A 1 43 ? -5.705 8.062 6.101 1.00 0.00 25 ASN A N 6
ATOM 6685 C CA . ASN A 1 43 ? -7.073 7.589 5.978 1.00 0.00 25 ASN A CA 6
ATOM 6686 C C . ASN A 1 43 ? -7.493 7.635 4.508 1.00 0.00 25 ASN A C 6
ATOM 6687 O O . ASN A 1 43 ? -8.117 6.699 4.008 1.00 0.00 25 ASN A O 6
ATOM 6698 N N . VAL A 1 44 ? -7.134 8.730 3.856 1.00 0.00 26 VAL A N 6
ATOM 6699 C CA . VAL A 1 44 ? -7.466 8.909 2.453 1.00 0.00 26 VAL A CA 6
ATOM 6700 C C . VAL A 1 44 ? -6.407 8.219 1.590 1.00 0.00 26 VAL A C 6
ATOM 6701 O O . VAL A 1 44 ? -6.552 8.134 0.373 1.00 0.00 26 VAL A O 6
ATOM 6714 N N . ILE A 1 45 ? -5.365 7.743 2.257 1.00 0.00 27 ILE A N 6
ATOM 6715 C CA . ILE A 1 45 ? -4.282 7.063 1.567 1.00 0.00 27 ILE A CA 6
ATOM 6716 C C . ILE A 1 45 ? -4.518 5.552 1.621 1.00 0.00 27 ILE A C 6
ATOM 6717 O O . ILE A 1 45 ? -4.613 4.898 0.585 1.00 0.00 27 ILE A O 6
ATOM 6733 N N . LYS A 1 46 ? -4.606 5.043 2.841 1.00 0.00 28 LYS A N 6
ATOM 6734 C CA . LYS A 1 46 ? -4.828 3.622 3.044 1.00 0.00 28 LYS A CA 6
ATOM 6735 C C . LYS A 1 46 ? -6.060 3.185 2.248 1.00 0.00 28 LYS A C 6
ATOM 6736 O O . LYS A 1 46 ? -6.065 2.112 1.645 1.00 0.00 28 LYS A O 6
ATOM 6755 N N . LYS A 1 47 ? -7.073 4.037 2.271 1.00 0.00 29 LYS A N 6
ATOM 6756 C CA . LYS A 1 47 ? -8.308 3.752 1.558 1.00 0.00 29 LYS A CA 6
ATOM 6757 C C . LYS A 1 47 ? -8.066 3.887 0.054 1.00 0.00 29 LYS A C 6
ATOM 6758 O O . LYS A 1 47 ? -8.423 2.998 -0.718 1.00 0.00 29 LYS A O 6
ATOM 6777 N N . ASP A 1 48 ? -7.460 5.005 -0.318 1.00 0.00 30 ASP A N 6
ATOM 6778 C CA . ASP A 1 48 ? -7.167 5.268 -1.717 1.00 0.00 30 ASP A CA 6
ATOM 6779 C C . ASP A 1 48 ? -6.503 4.035 -2.334 1.00 0.00 30 ASP A C 6
ATOM 6780 O O . ASP A 1 48 ? -6.882 3.601 -3.420 1.00 0.00 30 ASP A O 6
ATOM 6790 N N . PHE A 1 49 ? -5.523 3.508 -1.614 1.00 0.00 31 PHE A N 6
ATOM 6791 C CA . PHE A 1 49 ? -4.803 2.335 -2.078 1.00 0.00 31 PHE A CA 6
ATOM 6792 C C . PHE A 1 49 ? -5.771 1.218 -2.477 1.00 0.00 31 PHE A C 6
ATOM 6793 O O . PHE A 1 49 ? -5.766 0.767 -3.620 1.00 0.00 31 PHE A O 6
ATOM 6810 N N . ASP A 1 50 ? -6.578 0.806 -1.510 1.00 0.00 32 ASP A N 6
ATOM 6811 C CA . ASP A 1 50 ? -7.549 -0.249 -1.746 1.00 0.00 32 ASP A CA 6
ATOM 6812 C C . ASP A 1 50 ? -8.498 0.179 -2.868 1.00 0.00 32 ASP A C 6
ATOM 6813 O O . ASP A 1 50 ? -9.098 -0.663 -3.533 1.00 0.00 32 ASP A O 6
ATOM 6823 N N . ALA A 1 51 ? -8.603 1.488 -3.043 1.00 0.00 33 ALA A N 6
ATOM 6824 C CA . ALA A 1 51 ? -9.467 2.038 -4.073 1.00 0.00 33 ALA A CA 6
ATOM 6825 C C . ALA A 1 51 ? -9.126 1.393 -5.417 1.00 0.00 33 ALA A C 6
ATOM 6826 O O . ALA A 1 51 ? -9.880 0.560 -5.920 1.00 0.00 33 ALA A O 6
ATOM 6833 N N . GLU A 1 52 ? -7.990 1.801 -5.963 1.00 0.00 34 GLU A N 6
ATOM 6834 C CA . GLU A 1 52 ? -7.540 1.274 -7.240 1.00 0.00 34 GLU A CA 6
ATOM 6835 C C . GLU A 1 52 ? -7.188 -0.209 -7.106 1.00 0.00 34 GLU A C 6
ATOM 6836 O O . GLU A 1 52 ? -7.505 -1.007 -7.988 1.00 0.00 34 GLU A O 6
ATOM 6849 N N . CYS A 1 53 ? -6.539 -0.534 -5.998 1.00 0.00 35 CYS A N 6
ATOM 6850 C CA . CYS A 1 53 ? -6.142 -1.907 -5.738 1.00 0.00 35 CYS A CA 6
ATOM 6851 C C . CYS A 1 53 ? -7.341 -2.815 -6.016 1.00 0.00 35 CYS A C 6
ATOM 6852 O O . CYS A 1 53 ? -7.180 -3.930 -6.510 1.00 0.00 35 CYS A O 6
ATOM 6859 N N . LYS A 1 54 ? -8.518 -2.304 -5.685 1.00 0.00 36 LYS A N 6
ATOM 6860 C CA . LYS A 1 54 ? -9.745 -3.055 -5.892 1.00 0.00 36 LYS A CA 6
ATOM 6861 C C . LYS A 1 54 ? -9.964 -3.263 -7.392 1.00 0.00 36 LYS A C 6
ATOM 6862 O O . LYS A 1 54 ? -9.962 -4.395 -7.872 1.00 0.00 36 LYS A O 6
ATOM 6881 N N . LYS A 1 55 ? -10.148 -2.152 -8.090 1.00 0.00 37 LYS A N 6
ATOM 6882 C CA . LYS A 1 55 ? -10.367 -2.197 -9.525 1.00 0.00 37 LYS A CA 6
ATOM 6883 C C . LYS A 1 55 ? -9.142 -2.811 -10.205 1.00 0.00 37 LYS A C 6
ATOM 6884 O O . LYS A 1 55 ? -9.211 -3.225 -11.361 1.00 0.00 37 LYS A O 6
ATOM 6903 N N . LEU A 1 56 ? -8.048 -2.850 -9.459 1.00 0.00 38 LEU A N 6
ATOM 6904 C CA . LEU A 1 56 ? -6.809 -3.406 -9.975 1.00 0.00 38 LEU A CA 6
ATOM 6905 C C . LEU A 1 56 ? -6.827 -4.927 -9.805 1.00 0.00 38 LEU A C 6
ATOM 6906 O O . LEU A 1 56 ? -6.703 -5.666 -10.780 1.00 0.00 38 LEU A O 6
ATOM 6922 N N . PHE A 1 57 ? -6.982 -5.349 -8.559 1.00 0.00 39 PHE A N 6
ATOM 6923 C CA . PHE A 1 57 ? -7.017 -6.768 -8.248 1.00 0.00 39 PHE A CA 6
ATOM 6924 C C . PHE A 1 57 ? -8.427 -7.334 -8.429 1.00 0.00 39 PHE A C 6
ATOM 6925 O O . PHE A 1 57 ? -8.716 -8.444 -7.987 1.00 0.00 39 PHE A O 6
ATOM 6942 N N . HIS A 1 58 ? -9.268 -6.543 -9.080 1.00 0.00 40 HIS A N 6
ATOM 6943 C CA . HIS A 1 58 ? -10.641 -6.951 -9.326 1.00 0.00 40 HIS A CA 6
ATOM 6944 C C . HIS A 1 58 ? -10.666 -8.400 -9.813 1.00 0.00 40 HIS A C 6
ATOM 6945 O O . HIS A 1 58 ? -11.203 -9.277 -9.139 1.00 0.00 40 HIS A O 6
ATOM 6960 N N . THR A 1 59 ? -10.079 -8.607 -10.983 1.00 0.00 41 THR A N 6
ATOM 6961 C CA . THR A 1 59 ? -10.027 -9.936 -11.569 1.00 0.00 41 THR A CA 6
ATOM 6962 C C . THR A 1 59 ? -9.178 -10.869 -10.704 1.00 0.00 41 THR A C 6
ATOM 6963 O O . THR A 1 59 ? -9.522 -12.035 -10.520 1.00 0.00 41 THR A O 6
ATOM 6974 N N . ILE A 1 60 ? -8.084 -10.319 -10.196 1.00 0.00 42 ILE A N 6
ATOM 6975 C CA . ILE A 1 60 ? -7.182 -11.087 -9.354 1.00 0.00 42 ILE A CA 6
ATOM 6976 C C . ILE A 1 60 ? -8.002 -11.952 -8.394 1.00 0.00 42 ILE A C 6
ATOM 6977 O O . ILE A 1 60 ? -8.997 -11.494 -7.836 1.00 0.00 42 ILE A O 6
ATOM 6993 N N . PRO A 1 61 ? -7.539 -13.219 -8.225 1.00 0.00 43 PRO A N 6
ATOM 6994 C CA . PRO A 1 61 ? -8.217 -14.153 -7.341 1.00 0.00 43 PRO A CA 6
ATOM 6995 C C . PRO A 1 61 ? -7.939 -13.819 -5.874 1.00 0.00 43 PRO A C 6
ATOM 6996 O O . PRO A 1 61 ? -6.829 -14.025 -5.386 1.00 0.00 43 PRO A O 6
ATOM 7007 N N . PHE A 1 62 ? -8.966 -13.308 -5.211 1.00 0.00 44 PHE A N 6
ATOM 7008 C CA . PHE A 1 62 ? -8.847 -12.944 -3.810 1.00 0.00 44 PHE A CA 6
ATOM 7009 C C . PHE A 1 62 ? -7.923 -11.737 -3.634 1.00 0.00 44 PHE A C 6
ATOM 7010 O O . PHE A 1 62 ? -7.612 -11.347 -2.510 1.00 0.00 44 PHE A O 6
ATOM 7027 N N . GLY A 1 63 ? -7.508 -11.179 -4.763 1.00 0.00 45 GLY A N 6
ATOM 7028 C CA . GLY A 1 63 ? -6.626 -10.026 -4.747 1.00 0.00 45 GLY A CA 6
ATOM 7029 C C . GLY A 1 63 ? -7.189 -8.916 -3.857 1.00 0.00 45 GLY A C 6
ATOM 7030 O O . GLY A 1 63 ? -6.589 -8.566 -2.842 1.00 0.00 45 GLY A O 6
ATOM 7034 N N . THR A 1 64 ? -8.335 -8.395 -4.269 1.00 0.00 46 THR A N 6
ATOM 7035 C CA . THR A 1 64 ? -8.986 -7.333 -3.522 1.00 0.00 46 THR A CA 6
ATOM 7036 C C . THR A 1 64 ? -8.849 -7.578 -2.018 1.00 0.00 46 THR A C 6
ATOM 7037 O O . THR A 1 64 ? -8.417 -6.695 -1.278 1.00 0.00 46 THR A O 6
ATOM 7048 N N . ARG A 1 65 ? -9.225 -8.781 -1.610 1.00 0.00 47 ARG A N 6
ATOM 7049 C CA . ARG A 1 65 ? -9.150 -9.154 -0.208 1.00 0.00 47 ARG A CA 6
ATOM 7050 C C . ARG A 1 65 ? -7.801 -8.735 0.380 1.00 0.00 47 ARG A C 6
ATOM 7051 O O . ARG A 1 65 ? -7.737 -8.236 1.504 1.00 0.00 47 ARG A O 6
ATOM 7072 N N . GLU A 1 66 ? -6.756 -8.952 -0.404 1.00 0.00 48 GLU A N 6
ATOM 7073 C CA . GLU A 1 66 ? -5.412 -8.604 0.025 1.00 0.00 48 GLU A CA 6
ATOM 7074 C C . GLU A 1 66 ? -5.267 -7.085 0.135 1.00 0.00 48 GLU A C 6
ATOM 7075 O O . GLU A 1 66 ? -4.513 -6.588 0.971 1.00 0.00 48 GLU A O 6
ATOM 7088 N N . CYS A 1 67 ? -6.002 -6.389 -0.720 1.00 0.00 49 CYS A N 6
ATOM 7089 C CA . CYS A 1 67 ? -5.964 -4.936 -0.730 1.00 0.00 49 CYS A CA 6
ATOM 7090 C C . CYS A 1 67 ? -6.474 -4.434 0.622 1.00 0.00 49 CYS A C 6
ATOM 7091 O O . CYS A 1 67 ? -5.912 -3.502 1.195 1.00 0.00 49 CYS A O 6
ATOM 7098 N N . ASP A 1 68 ? -7.535 -5.074 1.093 1.00 0.00 50 ASP A N 6
ATOM 7099 C CA . ASP A 1 68 ? -8.126 -4.704 2.367 1.00 0.00 50 ASP A CA 6
ATOM 7100 C C . ASP A 1 68 ? -7.380 -5.415 3.498 1.00 0.00 50 ASP A C 6
ATOM 7101 O O . ASP A 1 68 ? -7.621 -5.142 4.673 1.00 0.00 50 ASP A O 6
ATOM 7111 N N . HIS A 1 69 ? -6.489 -6.312 3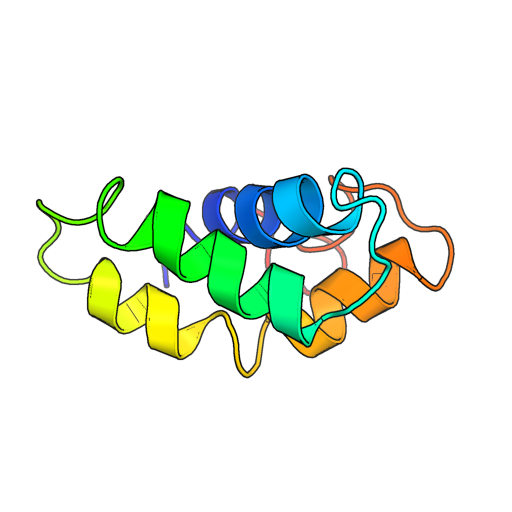.103 1.00 0.00 51 HIS A N 6
ATOM 7112 C CA . HIS A 1 69 ? -5.707 -7.065 4.068 1.00 0.00 51 HIS A CA 6
ATOM 7113 C C . HIS A 1 69 ? -4.296 -6.476 4.157 1.00 0.00 51 HIS A C 6
ATOM 7114 O O . HIS A 1 69 ? -3.443 -7.003 4.867 1.00 0.00 51 HIS A O 6
ATOM 7129 N N . TYR A 1 70 ? -4.097 -5.390 3.425 1.00 0.00 52 TYR A N 6
ATOM 7130 C CA . TYR A 1 70 ? -2.806 -4.723 3.411 1.00 0.00 52 TYR A CA 6
ATOM 7131 C C . TYR A 1 70 ? -2.876 -3.377 4.137 1.00 0.00 52 TYR A C 6
ATOM 7132 O O . TYR A 1 70 ? -2.037 -3.082 4.987 1.00 0.00 52 TYR A O 6
ATOM 7150 N N . VAL A 1 71 ? -3.885 -2.599 3.776 1.00 0.00 53 VAL A N 6
ATOM 7151 C CA . VAL A 1 71 ? -4.075 -1.291 4.382 1.00 0.00 53 VAL A CA 6
ATOM 7152 C C . VAL A 1 71 ? -4.664 -1.465 5.784 1.00 0.00 53 VAL A C 6
ATOM 7153 O O . VAL A 1 71 ? -5.717 -0.908 6.091 1.00 0.00 53 VAL A O 6
ATOM 7166 N N . ASN A 1 72 ? -3.959 -2.239 6.594 1.00 0.00 54 ASN A N 6
ATOM 7167 C CA . ASN A 1 72 ? -4.399 -2.492 7.956 1.00 0.00 54 ASN A CA 6
ATOM 7168 C C . ASN A 1 72 ? -3.276 -3.186 8.730 1.00 0.00 54 ASN A C 6
ATOM 7169 O O . ASN A 1 72 ? -3.536 -4.046 9.570 1.00 0.00 54 ASN A O 6
ATOM 7180 N N . SER A 1 73 ? -2.052 -2.786 8.418 1.00 0.00 55 SER A N 6
ATOM 7181 C CA . SER A 1 73 ? -0.888 -3.358 9.074 1.00 0.00 55 SER A CA 6
ATOM 7182 C C . SER A 1 73 ? 0.361 -3.116 8.226 1.00 0.00 55 SER A C 6
ATOM 7183 O O . SER A 1 73 ? 1.473 -3.068 8.751 1.00 0.00 55 SER A O 6
ATOM 7191 N N . LYS A 1 74 ? 0.138 -2.972 6.928 1.00 0.00 56 LYS A N 6
ATOM 7192 C CA . LYS A 1 74 ? 1.232 -2.737 6.001 1.00 0.00 56 LYS A CA 6
ATOM 7193 C C . LYS A 1 74 ? 1.255 -1.257 5.611 1.00 0.00 56 LYS A C 6
ATOM 7194 O O . LYS A 1 74 ? 2.173 -0.807 4.926 1.00 0.00 56 LYS A O 6
ATOM 7213 N N . VAL A 1 75 ? 0.235 -0.543 6.063 1.00 0.00 57 VAL A N 6
ATOM 7214 C CA . VAL A 1 75 ? 0.127 0.876 5.769 1.00 0.00 57 VAL A CA 6
ATOM 7215 C C . VAL A 1 75 ? 0.774 1.677 6.901 1.00 0.00 57 VAL A C 6
ATOM 7216 O O . VAL A 1 75 ? 1.512 2.628 6.649 1.00 0.00 57 VAL A O 6
ATOM 7229 N N . ASP A 1 76 ? 0.473 1.264 8.123 1.00 0.00 58 ASP A N 6
ATOM 7230 C CA . ASP A 1 76 ? 1.015 1.932 9.293 1.00 0.00 58 ASP A CA 6
ATOM 7231 C C . ASP A 1 76 ? 2.537 2.028 9.161 1.00 0.00 58 ASP A C 6
ATOM 7232 O O . ASP A 1 76 ? 3.121 3.079 9.417 1.00 0.00 58 ASP A O 6
ATOM 7242 N N . PRO A 1 77 ? 3.151 0.886 8.749 1.00 0.00 59 PRO A N 6
ATOM 7243 C CA . PRO A 1 77 ? 4.593 0.831 8.580 1.00 0.00 59 PRO A CA 6
ATOM 7244 C C . PRO A 1 77 ? 5.023 1.562 7.307 1.00 0.00 59 PRO A C 6
ATOM 7245 O O . PRO A 1 77 ? 5.833 2.487 7.360 1.00 0.00 59 PRO A O 6
ATOM 7256 N N . ILE A 1 78 ? 4.461 1.121 6.190 1.00 0.00 60 ILE A N 6
ATOM 7257 C CA . ILE A 1 78 ? 4.777 1.721 4.906 1.00 0.00 60 ILE A CA 6
ATOM 7258 C C . ILE A 1 78 ? 4.789 3.245 5.049 1.00 0.00 60 ILE A C 6
ATOM 7259 O O . ILE A 1 78 ? 5.797 3.891 4.767 1.00 0.00 60 ILE A O 6
ATOM 7275 N N . ILE A 1 79 ? 3.656 3.775 5.487 1.00 0.00 61 ILE A N 6
ATOM 7276 C CA . ILE A 1 79 ? 3.523 5.210 5.671 1.00 0.00 61 ILE A CA 6
ATOM 7277 C C . ILE A 1 79 ? 4.629 5.704 6.605 1.00 0.00 61 ILE A C 6
ATOM 7278 O O . ILE A 1 79 ? 5.025 6.867 6.543 1.00 0.00 61 ILE A O 6
ATOM 7294 N N . HIS A 1 80 ? 5.097 4.796 7.449 1.00 0.00 62 HIS A N 6
ATOM 7295 C CA . HIS A 1 80 ? 6.149 5.125 8.395 1.00 0.00 62 HIS A CA 6
ATOM 7296 C C . HIS A 1 80 ? 7.466 5.335 7.646 1.00 0.00 62 HIS A C 6
ATOM 7297 O O . HIS A 1 80 ? 8.298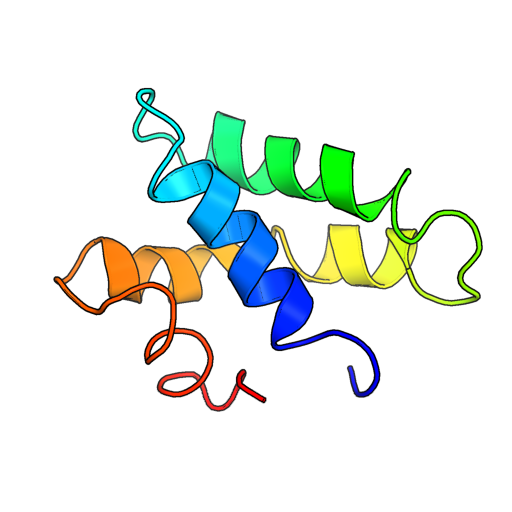 6.142 8.058 1.00 0.00 62 HIS A O 6
ATOM 7312 N N . GLU A 1 81 ? 7.615 4.593 6.558 1.00 0.00 63 GLU A N 6
ATOM 7313 C CA . GLU A 1 81 ? 8.817 4.687 5.747 1.00 0.00 63 GLU A CA 6
ATOM 7314 C C . GLU A 1 81 ? 8.889 6.052 5.061 1.00 0.00 63 GLU A C 6
ATOM 7315 O O . GLU A 1 81 ? 9.977 6.564 4.801 1.00 0.00 63 GLU A O 6
ATOM 7328 N N . LEU A 1 82 ? 7.716 6.604 4.786 1.00 0.00 64 LEU A N 6
ATOM 7329 C CA . LEU A 1 82 ? 7.632 7.900 4.135 1.00 0.00 64 LEU A CA 6
ATOM 7330 C C . LEU A 1 82 ? 7.550 8.996 5.199 1.00 0.00 64 LEU A C 6
ATOM 7331 O O . LEU A 1 82 ? 7.851 10.157 4.925 1.00 0.00 64 LEU A O 6
ATOM 7347 N N . GLU A 1 83 ? 7.141 8.589 6.392 1.00 0.00 65 GLU A N 6
ATOM 7348 C CA . GLU A 1 83 ? 7.016 9.522 7.499 1.00 0.00 65 GLU A CA 6
ATOM 7349 C C . GLU A 1 83 ? 8.350 10.226 7.753 1.00 0.00 65 GLU A C 6
ATOM 7350 O O . GLU A 1 83 ? 8.391 11.444 7.922 1.00 0.00 65 GLU A O 6
ATOM 7363 N N . GLY A 1 84 ? 9.409 9.429 7.773 1.00 0.00 66 GLY A N 6
ATOM 7364 C CA . GLY A 1 84 ? 10.742 9.962 8.004 1.00 0.00 66 GLY A CA 6
ATOM 7365 C C . GLY A 1 84 ? 11.754 8.833 8.207 1.00 0.00 66 GLY A C 6
ATOM 7366 O O . GLY A 1 84 ? 11.810 8.228 9.277 1.00 0.00 66 GLY A O 6
ATOM 7370 N N . GLY A 1 85 ? 12.531 8.584 7.163 1.00 0.00 67 GLY A N 6
ATOM 7371 C CA . GLY A 1 85 ? 13.540 7.539 7.213 1.00 0.00 67 GLY A CA 6
ATOM 7372 C C . GLY A 1 85 ? 13.683 6.851 5.855 1.00 0.00 67 GLY A C 6
ATOM 7373 O O . GLY A 1 85 ? 14.761 6.368 5.509 1.00 0.00 67 GLY A O 6
ATOM 7377 N N . THR A 1 86 ? 12.582 6.827 5.118 1.00 0.00 68 THR A N 6
ATOM 7378 C CA . THR A 1 86 ? 12.571 6.205 3.805 1.00 0.00 68 THR A CA 6
ATOM 7379 C C . THR A 1 86 ? 11.715 7.022 2.836 1.00 0.00 68 THR A C 6
ATOM 7380 O O . THR A 1 86 ? 11.057 7.981 3.239 1.00 0.00 68 THR A O 6
ATOM 7391 N N . ALA A 1 87 ? 11.750 6.613 1.575 1.00 0.00 69 ALA A N 6
ATOM 7392 C CA . ALA A 1 87 ? 10.986 7.295 0.546 1.00 0.00 69 ALA A CA 6
ATOM 7393 C C . ALA A 1 87 ? 10.058 6.292 -0.142 1.00 0.00 69 ALA A C 6
ATOM 7394 O O . ALA A 1 87 ? 10.113 5.096 0.138 1.00 0.00 69 ALA A O 6
ATOM 7401 N N . PRO A 1 88 ? 9.203 6.830 -1.054 1.00 0.00 70 PRO A N 6
ATOM 7402 C CA . PRO A 1 88 ? 8.265 5.996 -1.784 1.00 0.00 70 PRO A CA 6
ATOM 7403 C C . PRO A 1 88 ? 8.977 5.194 -2.875 1.00 0.00 70 PRO A C 6
ATOM 7404 O O . PRO A 1 88 ? 8.773 5.437 -4.063 1.00 0.00 70 PRO A O 6
ATOM 7415 N N . LYS A 1 89 ? 9.800 4.255 -2.432 1.00 0.00 71 LYS A N 6
ATOM 7416 C CA . LYS A 1 89 ? 10.544 3.415 -3.356 1.00 0.00 71 LYS A CA 6
ATOM 7417 C C . LYS A 1 89 ? 11.326 2.364 -2.566 1.00 0.00 71 LYS A C 6
ATOM 7418 O O . LYS A 1 89 ? 11.431 1.214 -2.993 1.00 0.00 71 LYS A O 6
ATOM 7437 N N . ASP A 1 90 ? 11.853 2.793 -1.429 1.00 0.00 72 ASP A N 6
ATOM 7438 C CA . ASP A 1 90 ? 12.621 1.903 -0.576 1.00 0.00 72 ASP A CA 6
ATOM 7439 C C . ASP A 1 90 ? 11.833 1.626 0.705 1.00 0.00 72 ASP A C 6
ATOM 7440 O O . ASP A 1 90 ? 12.387 1.123 1.681 1.00 0.00 72 ASP A O 6
ATOM 7450 N N . VAL A 1 91 ? 10.553 1.965 0.660 1.00 0.00 73 VAL A N 6
ATOM 7451 C CA . VAL A 1 91 ? 9.683 1.758 1.805 1.00 0.00 73 VAL A CA 6
ATOM 7452 C C . VAL A 1 91 ? 9.623 0.265 2.131 1.00 0.00 73 VAL A C 6
ATOM 7453 O O . VAL A 1 91 ? 10.389 -0.225 2.961 1.00 0.00 73 VAL A O 6
ATOM 7466 N N . CYS A 1 92 ? 8.705 -0.418 1.463 1.00 0.00 74 CYS A N 6
ATOM 7467 C CA . CYS A 1 92 ? 8.535 -1.846 1.672 1.00 0.00 74 CYS A CA 6
ATOM 7468 C C . CYS A 1 92 ? 9.915 -2.467 1.892 1.00 0.00 74 CYS A C 6
ATOM 7469 O O . CYS A 1 92 ? 10.124 -3.198 2.859 1.00 0.00 74 CYS A O 6
ATOM 7476 N N . THR A 1 93 ? 10.823 -2.154 0.978 1.00 0.00 75 THR A N 6
ATOM 7477 C CA . THR A 1 93 ? 12.178 -2.672 1.062 1.00 0.00 75 THR A CA 6
ATOM 7478 C C . THR A 1 93 ? 12.715 -2.537 2.488 1.00 0.00 75 THR A C 6
ATOM 7479 O O . THR A 1 93 ? 13.205 -3.507 3.064 1.00 0.00 75 THR A O 6
ATOM 7490 N N . LYS A 1 94 ? 12.604 -1.328 3.016 1.00 0.00 76 LYS A N 6
ATOM 7491 C CA . LYS A 1 94 ? 13.071 -1.054 4.364 1.00 0.00 76 LYS A CA 6
ATOM 7492 C C . LYS A 1 94 ? 12.686 -2.217 5.279 1.00 0.00 76 LYS A C 6
ATOM 7493 O O . LYS A 1 94 ? 13.547 -2.820 5.919 1.00 0.00 76 LYS A O 6
ATOM 7512 N N . LEU A 1 95 ? 11.392 -2.498 5.314 1.00 0.00 77 LEU A N 6
ATOM 7513 C CA . LEU A 1 95 ? 10.883 -3.579 6.140 1.00 0.00 77 LEU A CA 6
ATOM 7514 C C . LEU A 1 95 ? 10.895 -4.880 5.335 1.00 0.00 77 LEU A C 6
ATOM 7515 O O . LEU A 1 95 ? 9.970 -5.685 5.432 1.00 0.00 77 LEU A O 6
ATOM 7531 N N . ASN A 1 96 ? 11.955 -5.048 4.558 1.00 0.00 78 ASN A N 6
ATOM 7532 C CA . ASN A 1 96 ? 12.103 -6.237 3.737 1.00 0.00 78 ASN A CA 6
ATOM 7533 C C . ASN A 1 96 ? 10.739 -6.624 3.159 1.00 0.00 78 ASN A C 6
ATOM 7534 O O . ASN A 1 96 ? 10.480 -7.799 2.904 1.00 0.00 78 ASN A O 6
ATOM 7545 N N . GLU A 1 97 ? 9.903 -5.613 2.970 1.00 0.00 79 GLU A N 6
ATOM 7546 C CA . GLU A 1 97 ? 8.575 -5.833 2.428 1.00 0.00 79 GLU A CA 6
ATOM 7547 C C . GLU A 1 97 ? 8.628 -5.892 0.900 1.00 0.00 79 GLU A C 6
ATOM 7548 O O . GLU A 1 97 ? 7.767 -6.504 0.268 1.00 0.00 79 GLU A O 6
ATOM 7561 N N . CYS A 1 98 ? 9.646 -5.249 0.349 1.00 0.00 80 CYS A N 6
ATOM 7562 C CA . CYS A 1 98 ? 9.823 -5.221 -1.093 1.00 0.00 80 CYS A CA 6
ATOM 7563 C C . CYS A 1 98 ? 11.134 -5.936 -1.430 1.00 0.00 80 CYS A C 6
ATOM 7564 O O . CYS A 1 98 ? 12.170 -5.660 -0.825 1.00 0.00 80 CYS A O 6
ATOM 7571 N N . PRO A 1 99 ? 11.044 -6.865 -2.419 1.00 0.00 81 PRO A N 6
ATOM 7572 C CA . PRO A 1 99 ? 9.779 -7.131 -3.083 1.00 0.00 81 PRO A CA 6
ATOM 7573 C C . PRO A 1 99 ? 8.849 -7.948 -2.183 1.00 0.00 81 PRO A C 6
ATOM 7574 O O . PRO A 1 99 ? 9.137 -9.103 -1.874 1.00 0.00 81 PRO A O 6
ATOM 7585 N N . ARG A 1 19 ? 5.720 -12.943 2.624 1.00 0.00 1 ARG A N 7
ATOM 7586 C CA . ARG A 1 19 ? 4.292 -12.738 2.799 1.00 0.00 1 ARG A CA 7
ATOM 7587 C C . ARG A 1 19 ? 3.572 -12.842 1.455 1.00 0.00 1 ARG A C 7
ATOM 7588 O O . ARG A 1 19 ? 2.863 -13.815 1.199 1.00 0.00 1 ARG A O 7
ATOM 7609 N N . SER A 1 20 ? 3.778 -11.827 0.629 1.00 0.00 2 SER A N 7
ATOM 7610 C CA . SER A 1 20 ? 3.157 -11.791 -0.684 1.00 0.00 2 SER A CA 7
ATOM 7611 C C . SER A 1 20 ? 3.885 -10.789 -1.581 1.00 0.00 2 SER A C 7
ATOM 7612 O O . SER A 1 20 ? 3.978 -9.608 -1.249 1.00 0.00 2 SER A O 7
ATOM 7620 N N . ALA A 1 21 ? 4.382 -11.295 -2.700 1.00 0.00 3 ALA A N 7
ATOM 7621 C CA . ALA A 1 21 ? 5.099 -10.458 -3.647 1.00 0.00 3 ALA A CA 7
ATOM 7622 C C . ALA A 1 21 ? 4.282 -9.195 -3.925 1.00 0.00 3 ALA A C 7
ATOM 7623 O O . ALA A 1 21 ? 4.836 -8.163 -4.301 1.00 0.00 3 ALA A O 7
ATOM 7630 N N . LEU A 1 22 ? 2.977 -9.317 -3.729 1.00 0.00 4 LEU A N 7
ATOM 7631 C CA . LEU A 1 22 ? 2.078 -8.198 -3.954 1.00 0.00 4 LEU A CA 7
ATOM 7632 C C . LEU A 1 22 ? 2.455 -7.051 -3.014 1.00 0.00 4 LEU A C 7
ATOM 7633 O O . LEU A 1 22 ? 2.529 -5.897 -3.436 1.00 0.00 4 LEU A O 7
ATOM 7649 N N . SER A 1 23 ? 2.683 -7.406 -1.759 1.00 0.00 5 SER A N 7
ATOM 7650 C CA . SER A 1 23 ? 3.050 -6.421 -0.756 1.00 0.00 5 SER A CA 7
ATOM 7651 C C . SER A 1 23 ? 3.990 -5.379 -1.367 1.00 0.00 5 SER A C 7
ATOM 7652 O O . SER A 1 23 ? 3.855 -4.185 -1.101 1.00 0.00 5 SER A O 7
ATOM 7660 N N . CYS A 1 24 ? 4.920 -5.868 -2.173 1.00 0.00 6 CYS A N 7
ATOM 7661 C CA . CYS A 1 24 ? 5.881 -4.994 -2.823 1.00 0.00 6 CYS A CA 7
ATOM 7662 C C . CYS A 1 24 ? 5.111 -3.913 -3.584 1.00 0.00 6 CYS A C 7
ATOM 7663 O O . CYS A 1 24 ? 5.152 -2.740 -3.215 1.00 0.00 6 CYS A O 7
ATOM 7670 N N . GLN A 1 25 ? 4.426 -4.347 -4.632 1.00 0.00 7 GLN A N 7
ATOM 7671 C CA . GLN A 1 25 ? 3.647 -3.431 -5.448 1.00 0.00 7 GLN A CA 7
ATOM 7672 C C . GLN A 1 25 ? 2.624 -2.689 -4.584 1.00 0.00 7 GLN A C 7
ATOM 7673 O O . GLN A 1 25 ? 2.549 -1.462 -4.623 1.00 0.00 7 GLN A O 7
ATOM 7687 N N . MET A 1 26 ? 1.863 -3.465 -3.826 1.00 0.00 8 MET A N 7
ATOM 7688 C CA . MET A 1 26 ? 0.849 -2.897 -2.955 1.00 0.00 8 MET A CA 7
ATOM 7689 C C . MET A 1 26 ? 1.398 -1.694 -2.185 1.00 0.00 8 MET A C 7
ATOM 7690 O O . MET A 1 26 ? 0.681 -0.723 -1.950 1.00 0.00 8 MET A O 7
ATOM 7704 N N . CYS A 1 27 ? 2.665 -1.799 -1.814 1.00 0.00 9 CYS A N 7
ATOM 7705 C CA . CYS A 1 27 ? 3.320 -0.732 -1.075 1.00 0.00 9 CYS A CA 7
ATOM 7706 C C . CYS A 1 27 ? 3.417 0.493 -1.985 1.00 0.00 9 CYS A C 7
ATOM 7707 O O . CYS A 1 27 ? 3.216 1.621 -1.539 1.00 0.00 9 CYS A O 7
ATOM 7714 N N . GLU A 1 28 ? 3.727 0.230 -3.248 1.00 0.00 10 GLU A N 7
ATOM 7715 C CA . GLU A 1 28 ? 3.853 1.298 -4.225 1.00 0.00 10 GLU A CA 7
ATOM 7716 C C . GLU A 1 28 ? 2.488 1.934 -4.496 1.00 0.00 10 GLU A C 7
ATOM 7717 O O . GLU A 1 28 ? 2.397 2.946 -5.188 1.00 0.00 10 GLU A O 7
ATOM 7730 N N . LEU A 1 29 ? 1.460 1.313 -3.935 1.00 0.00 11 LEU A N 7
ATOM 7731 C CA . LEU A 1 29 ? 0.104 1.807 -4.108 1.00 0.00 11 LEU A CA 7
ATOM 7732 C C . LEU A 1 29 ? -0.250 2.731 -2.942 1.00 0.00 11 LEU A C 7
ATOM 7733 O O . LEU A 1 29 ? -0.769 3.828 -3.149 1.00 0.00 11 LEU A O 7
ATOM 7749 N N . VAL A 1 30 ? 0.045 2.256 -1.741 1.00 0.00 12 VAL A N 7
ATOM 7750 C CA . VAL A 1 30 ? -0.236 3.026 -0.542 1.00 0.00 12 VAL A CA 7
ATOM 7751 C C . VAL A 1 30 ? 0.612 4.301 -0.549 1.00 0.00 12 VAL A C 7
ATOM 7752 O O . VAL A 1 30 ? 0.123 5.377 -0.209 1.00 0.00 12 VAL A O 7
ATOM 7765 N N . VAL A 1 31 ? 1.866 4.137 -0.942 1.00 0.00 13 VAL A N 7
ATOM 7766 C CA . VAL A 1 31 ? 2.785 5.260 -0.998 1.00 0.00 13 VAL A CA 7
ATOM 7767 C C . VAL A 1 31 ? 2.304 6.254 -2.058 1.00 0.00 13 VAL A C 7
ATOM 7768 O O . VAL A 1 31 ? 2.045 7.418 -1.750 1.00 0.00 13 VAL A O 7
ATOM 7781 N N . LYS A 1 32 ? 2.200 5.760 -3.282 1.00 0.00 14 LYS A N 7
ATOM 7782 C CA . LYS A 1 32 ? 1.754 6.591 -4.389 1.00 0.00 14 LYS A CA 7
ATOM 7783 C C . LYS A 1 32 ? 0.519 7.384 -3.960 1.00 0.00 14 LYS A C 7
ATOM 7784 O O . LYS A 1 32 ? 0.299 8.499 -4.431 1.00 0.00 14 LYS A O 7
ATOM 7803 N N . LYS A 1 33 ? -0.255 6.779 -3.071 1.00 0.00 15 LYS A N 7
ATOM 7804 C CA . LYS A 1 33 ? -1.463 7.415 -2.574 1.00 0.00 15 LYS A CA 7
ATOM 7805 C C . LYS A 1 33 ? -1.091 8.424 -1.485 1.00 0.00 15 LYS A C 7
ATOM 7806 O O . LYS A 1 33 ? -1.647 9.520 -1.434 1.00 0.00 15 LYS A O 7
ATOM 7825 N N . TYR A 1 34 ? -0.154 8.018 -0.641 1.00 0.00 16 TYR A N 7
ATOM 7826 C CA . TYR A 1 34 ? 0.299 8.872 0.443 1.00 0.00 16 TYR A CA 7
ATOM 7827 C C . TYR A 1 34 ? 1.250 9.954 -0.071 1.00 0.00 16 TYR A C 7
ATOM 7828 O O . TYR A 1 34 ? 0.903 11.134 -0.088 1.00 0.00 16 TYR A O 7
ATOM 7846 N N . GLU A 1 35 ? 2.431 9.514 -0.479 1.00 0.00 17 GLU A N 7
ATOM 7847 C CA . GLU A 1 35 ? 3.435 10.430 -0.993 1.00 0.00 17 GLU A CA 7
ATOM 7848 C C . GLU A 1 35 ? 2.786 11.467 -1.912 1.00 0.00 17 GLU A C 7
ATOM 7849 O O . GLU A 1 35 ? 3.136 12.645 -1.870 1.00 0.00 17 GLU A O 7
ATOM 7862 N N . GLY A 1 36 ? 1.852 10.991 -2.723 1.00 0.00 18 GLY A N 7
ATOM 7863 C CA . GLY A 1 36 ? 1.151 11.861 -3.651 1.00 0.00 18 GLY A CA 7
ATOM 7864 C C . GLY A 1 36 ? -0.318 12.016 -3.254 1.00 0.00 18 GLY A C 7
ATOM 7865 O O . GLY A 1 36 ? -1.206 11.941 -4.103 1.00 0.00 18 GLY A O 7
ATOM 7869 N N . SER A 1 37 ? -0.530 12.231 -1.964 1.00 0.00 19 SER A N 7
ATOM 7870 C CA . SER A 1 37 ? -1.876 12.398 -1.444 1.00 0.00 19 SER A CA 7
ATOM 7871 C C . SER A 1 37 ? -2.268 13.877 -1.469 1.00 0.00 19 SER A C 7
ATOM 7872 O O . SER A 1 37 ? -3.354 14.228 -1.926 1.00 0.00 19 SER A O 7
ATOM 7880 N N . ALA A 1 38 ? -1.360 14.705 -0.971 1.00 0.00 20 ALA A N 7
ATOM 7881 C CA . ALA A 1 38 ? -1.597 16.137 -0.930 1.00 0.00 20 ALA A CA 7
ATOM 7882 C C . ALA A 1 38 ? -2.491 16.470 0.265 1.00 0.00 20 ALA A C 7
ATOM 7883 O O . ALA A 1 38 ? -2.790 17.635 0.517 1.00 0.00 20 ALA A O 7
ATOM 7890 N N . ASP A 1 39 ? -2.894 15.423 0.970 1.00 0.00 21 ASP A N 7
ATOM 7891 C CA . ASP A 1 39 ? -3.749 15.588 2.134 1.00 0.00 21 ASP A CA 7
ATOM 7892 C C . ASP A 1 39 ? -3.016 15.075 3.375 1.00 0.00 21 ASP A C 7
ATOM 7893 O O . ASP A 1 39 ? -3.322 15.487 4.494 1.00 0.00 21 ASP A O 7
ATOM 7903 N N . LYS A 1 40 ? -2.066 14.184 3.137 1.00 0.00 22 LYS A N 7
ATOM 7904 C CA . LYS A 1 40 ? -1.289 13.610 4.223 1.00 0.00 22 LYS A CA 7
ATOM 7905 C C . LYS A 1 40 ? -2.238 12.995 5.254 1.00 0.00 22 LYS A C 7
ATOM 7906 O O . LYS A 1 40 ? -2.308 13.458 6.391 1.00 0.00 22 LYS A O 7
ATOM 7925 N N . ASP A 1 41 ? -2.943 11.960 4.820 1.00 0.00 23 ASP A N 7
ATOM 7926 C CA . ASP A 1 41 ? -3.884 11.278 5.692 1.00 0.00 23 ASP A CA 7
ATOM 7927 C C . ASP A 1 41 ? -3.871 9.781 5.375 1.00 0.00 23 ASP A C 7
ATOM 7928 O O . ASP A 1 41 ? -4.336 9.364 4.315 1.00 0.00 23 ASP A O 7
ATOM 7938 N N . ALA A 1 42 ? -3.334 9.015 6.313 1.00 0.00 24 ALA A N 7
ATOM 7939 C CA . ALA A 1 42 ? -3.255 7.573 6.147 1.00 0.00 24 ALA A CA 7
ATOM 7940 C C . ALA A 1 42 ? -4.664 7.009 5.952 1.00 0.00 24 ALA A C 7
ATOM 7941 O O . ALA A 1 42 ? -4.826 5.865 5.530 1.00 0.00 24 ALA A O 7
ATOM 7948 N N . ASN A 1 43 ? -5.648 7.837 6.270 1.00 0.00 25 ASN A N 7
ATOM 7949 C CA . ASN A 1 43 ? -7.038 7.435 6.137 1.00 0.00 25 ASN A CA 7
ATOM 7950 C C . ASN A 1 43 ? -7.443 7.499 4.662 1.00 0.00 25 ASN A C 7
ATOM 7951 O O . ASN A 1 43 ? -7.863 6.497 4.086 1.00 0.00 25 ASN A O 7
ATOM 7962 N N . VAL A 1 44 ? -7.302 8.687 4.093 1.00 0.00 26 VAL A N 7
ATOM 7963 C CA . VAL A 1 44 ? -7.648 8.895 2.698 1.00 0.00 26 VAL A CA 7
ATOM 7964 C C . VAL A 1 44 ? -6.626 8.179 1.812 1.00 0.00 26 VAL A C 7
ATOM 7965 O O . VAL A 1 44 ? -6.837 8.031 0.609 1.00 0.00 26 VAL A O 7
ATOM 7978 N N . ILE A 1 45 ? -5.541 7.754 2.441 1.00 0.00 27 ILE A N 7
ATOM 7979 C CA . ILE A 1 45 ? -4.485 7.058 1.724 1.00 0.00 27 ILE A CA 7
ATOM 7980 C C . ILE A 1 45 ? -4.770 5.555 1.740 1.00 0.00 27 ILE A C 7
ATOM 7981 O O . ILE A 1 45 ? -5.129 4.976 0.716 1.00 0.00 27 ILE A O 7
ATOM 7997 N N . LYS A 1 46 ? -4.599 4.965 2.914 1.00 0.00 28 LYS A N 7
ATOM 7998 C CA . LYS A 1 46 ? -4.834 3.540 3.077 1.00 0.00 28 LYS A CA 7
ATOM 7999 C C . LYS A 1 46 ? -6.072 3.136 2.275 1.00 0.00 28 LYS A C 7
ATOM 8000 O O . LYS A 1 46 ? -6.094 2.076 1.649 1.00 0.00 28 LYS A O 7
ATOM 8019 N N . LYS A 1 47 ? -7.074 4.002 2.317 1.00 0.00 29 LYS A N 7
ATOM 8020 C CA . LYS A 1 47 ? -8.314 3.749 1.602 1.00 0.00 29 LYS A CA 7
ATOM 8021 C C . LYS A 1 47 ? -8.063 3.876 0.098 1.00 0.00 29 LYS A C 7
ATOM 8022 O O . LYS A 1 47 ? -8.468 3.011 -0.677 1.00 0.00 29 LYS A O 7
ATOM 8041 N N . ASP A 1 48 ? -7.399 4.961 -0.270 1.00 0.00 30 ASP A N 7
ATOM 8042 C CA . ASP A 1 48 ? -7.090 5.212 -1.668 1.00 0.00 30 ASP A CA 7
ATOM 8043 C C . ASP A 1 48 ? -6.507 3.944 -2.293 1.00 0.00 30 ASP A C 7
ATOM 8044 O O . ASP A 1 48 ? -6.953 3.508 -3.353 1.00 0.00 30 ASP A O 7
ATOM 8054 N N . PHE A 1 49 ? -5.518 3.387 -1.609 1.00 0.00 31 PHE A N 7
ATOM 8055 C CA . PHE A 1 49 ? -4.868 2.176 -2.084 1.00 0.00 31 PHE A CA 7
ATOM 8056 C C . PHE A 1 49 ? -5.901 1.118 -2.476 1.00 0.00 31 PHE A C 7
ATOM 8057 O O . PHE A 1 49 ? -5.943 0.682 -3.626 1.00 0.00 31 PHE A O 7
ATOM 8074 N N . ASP A 1 50 ? -6.709 0.736 -1.499 1.00 0.00 32 ASP A N 7
ATOM 8075 C CA . ASP A 1 50 ? -7.740 -0.264 -1.727 1.00 0.00 32 ASP A CA 7
ATOM 8076 C C . ASP A 1 50 ? -8.622 0.177 -2.895 1.00 0.00 32 ASP A C 7
ATOM 8077 O O . ASP A 1 50 ? -9.307 -0.642 -3.505 1.00 0.00 32 ASP A O 7
ATOM 8087 N N . ALA A 1 51 ? -8.577 1.473 -3.174 1.00 0.00 33 ALA A N 7
ATOM 8088 C CA . ALA A 1 51 ? -9.364 2.033 -4.260 1.00 0.00 33 ALA A CA 7
ATOM 8089 C C . ALA A 1 51 ? -8.758 1.604 -5.597 1.00 0.00 33 ALA A C 7
ATOM 8090 O O . ALA A 1 51 ? -9.318 0.758 -6.293 1.00 0.00 33 ALA A O 7
ATOM 8097 N N . GLU A 1 52 ? -7.623 2.206 -5.918 1.00 0.00 34 GLU A N 7
ATOM 8098 C CA . GLU A 1 52 ? -6.936 1.897 -7.160 1.00 0.00 34 GLU A CA 7
ATOM 8099 C C . GLU A 1 52 ? -6.716 0.387 -7.282 1.00 0.00 34 GLU A C 7
ATOM 8100 O O . GLU A 1 52 ? -6.603 -0.138 -8.388 1.00 0.00 34 GLU A O 7
ATOM 8113 N N . CYS A 1 53 ? -6.661 -0.265 -6.131 1.00 0.00 35 CYS A N 7
ATOM 8114 C CA . CYS A 1 53 ? -6.456 -1.704 -6.097 1.00 0.00 35 CYS A CA 7
ATOM 8115 C C . CYS A 1 53 ? -7.756 -2.385 -6.529 1.00 0.00 35 CYS A C 7
ATOM 8116 O O . CYS A 1 53 ? -7.742 -3.272 -7.382 1.00 0.00 35 CYS A O 7
ATOM 8123 N N . LYS A 1 54 ? -8.848 -1.944 -5.923 1.00 0.00 36 LYS A N 7
ATOM 8124 C CA . LYS A 1 54 ? -10.154 -2.500 -6.235 1.00 0.00 36 LYS A CA 7
ATOM 8125 C C . LYS A 1 54 ? -10.305 -2.613 -7.754 1.00 0.00 36 LYS A C 7
ATOM 8126 O O . LYS A 1 54 ? -11.071 -3.441 -8.245 1.00 0.00 36 LYS A O 7
ATOM 8145 N N . LYS A 1 55 ? -9.562 -1.769 -8.455 1.00 0.00 37 LYS A N 7
ATOM 8146 C CA . LYS A 1 55 ? -9.604 -1.763 -9.908 1.00 0.00 37 LYS A CA 7
ATOM 8147 C C . LYS A 1 55 ? -8.322 -2.396 -10.453 1.00 0.00 37 LYS A C 7
ATOM 8148 O O . LYS A 1 55 ? -8.375 -3.264 -11.322 1.00 0.00 37 LYS A O 7
ATOM 8167 N N . LEU A 1 56 ? -7.200 -1.937 -9.918 1.00 0.00 38 LEU A N 7
ATOM 8168 C CA . LEU A 1 56 ? -5.907 -2.447 -10.339 1.00 0.00 38 LEU A CA 7
ATOM 8169 C C . LEU A 1 56 ? -5.851 -3.955 -10.087 1.00 0.00 38 LEU A C 7
ATOM 8170 O O . LEU A 1 56 ? -5.667 -4.737 -11.018 1.00 0.00 38 LEU A O 7
ATOM 8186 N N . PHE A 1 57 ? -6.014 -4.317 -8.823 1.00 0.00 39 PHE A N 7
ATOM 8187 C CA . PHE A 1 57 ? -5.984 -5.718 -8.437 1.00 0.00 39 PHE A CA 7
ATOM 8188 C C . PHE A 1 57 ? -7.383 -6.333 -8.496 1.00 0.00 39 PHE A C 7
ATOM 8189 O O . PHE A 1 57 ? -7.741 -7.154 -7.654 1.00 0.00 39 PHE A O 7
ATOM 8206 N N . HIS A 1 58 ? -8.137 -5.912 -9.503 1.00 0.00 40 HIS A N 7
ATOM 8207 C CA . HIS A 1 58 ? -9.489 -6.412 -9.684 1.00 0.00 40 HIS A CA 7
ATOM 8208 C C . HIS A 1 58 ? -9.440 -7.849 -10.205 1.00 0.00 40 HIS A C 7
ATOM 8209 O O . HIS A 1 58 ? -10.059 -8.744 -9.631 1.00 0.00 40 HIS A O 7
ATOM 8224 N N . THR A 1 59 ? -8.698 -8.026 -11.289 1.00 0.00 41 THR A N 7
ATOM 8225 C CA . THR A 1 59 ? -8.559 -9.340 -11.895 1.00 0.00 41 THR A CA 7
ATOM 8226 C C . THR A 1 59 ? -8.047 -10.350 -10.866 1.00 0.00 41 THR A C 7
ATOM 8227 O O . THR A 1 59 ? -8.326 -11.543 -10.972 1.00 0.00 41 THR A O 7
ATOM 8238 N N . ILE A 1 60 ? -7.309 -9.835 -9.895 1.00 0.00 42 ILE A N 7
ATOM 8239 C CA . ILE A 1 60 ? -6.755 -10.677 -8.849 1.00 0.00 42 ILE A CA 7
ATOM 8240 C C . ILE A 1 60 ? -7.884 -11.150 -7.931 1.00 0.00 42 ILE A C 7
ATOM 8241 O O . ILE A 1 60 ? -8.694 -10.347 -7.472 1.00 0.00 42 ILE A O 7
ATOM 8257 N N . PRO A 1 61 ? -7.902 -12.488 -7.683 1.00 0.00 43 PRO A N 7
ATOM 8258 C CA . PRO A 1 61 ? -8.917 -13.077 -6.828 1.00 0.00 43 PRO A CA 7
ATOM 8259 C C . PRO A 1 61 ? -8.639 -12.773 -5.355 1.00 0.00 43 PRO A C 7
ATOM 8260 O O . PRO A 1 61 ? -9.563 -12.530 -4.581 1.00 0.00 43 PRO A O 7
ATOM 8271 N N . PHE A 1 62 ? -7.359 -12.798 -5.011 1.00 0.00 44 PHE A N 7
ATOM 8272 C CA . PHE A 1 62 ? -6.946 -12.528 -3.643 1.00 0.00 44 PHE A CA 7
ATOM 8273 C C . PHE A 1 62 ? -6.401 -11.105 -3.506 1.00 0.00 44 PHE A C 7
ATOM 8274 O O . PHE A 1 62 ? -5.994 -10.694 -2.421 1.00 0.00 44 PHE A O 7
ATOM 8291 N N . GLY A 1 63 ? -6.409 -10.392 -4.624 1.00 0.00 45 GLY A N 7
ATOM 8292 C CA . GLY A 1 63 ? -5.921 -9.023 -4.641 1.00 0.00 45 GLY A CA 7
ATOM 8293 C C . GLY A 1 63 ? -6.740 -8.135 -3.704 1.00 0.00 45 GLY A C 7
ATOM 8294 O O . GLY A 1 63 ? -6.354 -7.913 -2.557 1.00 0.00 45 GLY A O 7
ATOM 8298 N N . THR A 1 64 ? -7.859 -7.652 -4.226 1.00 0.00 46 THR A N 7
ATOM 8299 C CA . THR A 1 64 ? -8.736 -6.793 -3.449 1.00 0.00 46 THR A CA 7
ATOM 8300 C C . THR A 1 64 ? -8.794 -7.265 -1.996 1.00 0.00 46 THR A C 7
ATOM 8301 O O . THR A 1 64 ? -8.904 -6.452 -1.079 1.00 0.00 46 THR A O 7
ATOM 8312 N N . ARG A 1 65 ? -8.719 -8.577 -1.828 1.00 0.00 47 ARG A N 7
ATOM 8313 C CA . ARG A 1 65 ? -8.762 -9.167 -0.502 1.00 0.00 47 ARG A CA 7
ATOM 8314 C C . ARG A 1 65 ? -7.513 -8.779 0.292 1.00 0.00 47 ARG A C 7
ATOM 8315 O O . ARG A 1 65 ? -7.610 -8.130 1.332 1.00 0.00 47 ARG A O 7
ATOM 8336 N N . GLU A 1 66 ? -6.367 -9.194 -0.229 1.00 0.00 48 GLU A N 7
ATOM 8337 C CA . GLU A 1 66 ? -5.100 -8.899 0.417 1.00 0.00 48 GLU A CA 7
ATOM 8338 C C . GLU A 1 66 ? -4.946 -7.389 0.618 1.00 0.00 48 GLU A C 7
ATOM 8339 O O . GLU A 1 66 ? -4.246 -6.949 1.528 1.00 0.00 48 GLU A O 7
ATOM 8352 N N . CYS A 1 67 ? -5.610 -6.639 -0.250 1.00 0.00 49 CYS A N 7
ATOM 8353 C CA . CYS A 1 67 ? -5.555 -5.189 -0.180 1.00 0.00 49 CYS A CA 7
ATOM 8354 C C . CYS A 1 67 ? -6.150 -4.749 1.160 1.00 0.00 49 CYS A C 7
ATOM 8355 O O . CYS A 1 67 ? -5.499 -4.046 1.931 1.00 0.00 49 CYS A O 7
ATOM 8362 N N . ASP A 1 68 ? -7.379 -5.183 1.395 1.00 0.00 50 ASP A N 7
ATOM 8363 C CA . ASP A 1 68 ? -8.069 -4.843 2.628 1.00 0.00 50 ASP A CA 7
ATOM 8364 C C . ASP A 1 68 ? -7.283 -5.400 3.818 1.00 0.00 50 ASP A C 7
ATOM 8365 O O . ASP A 1 68 ? -7.528 -5.017 4.961 1.00 0.00 50 ASP A O 7
ATOM 8375 N N . HIS A 1 69 ? -6.357 -6.293 3.506 1.00 0.00 51 HIS A N 7
ATOM 8376 C CA . HIS A 1 69 ? -5.533 -6.906 4.535 1.00 0.00 51 HIS A CA 7
ATOM 8377 C C . HIS A 1 69 ? -4.149 -6.257 4.539 1.00 0.00 51 HIS A C 7
ATOM 8378 O O . HIS A 1 69 ? -3.280 -6.640 5.322 1.00 0.00 51 HIS A O 7
ATOM 8393 N N . TYR A 1 70 ? -3.983 -5.285 3.654 1.00 0.00 52 TYR A N 7
ATOM 8394 C CA . TYR A 1 70 ? -2.718 -4.578 3.545 1.00 0.00 52 TYR A CA 7
ATOM 8395 C C . TYR A 1 70 ? -2.814 -3.184 4.166 1.00 0.00 52 TYR A C 7
ATOM 8396 O O . TYR A 1 70 ? -1.908 -2.754 4.878 1.00 0.00 52 TYR A O 7
ATOM 8414 N N . VAL A 1 71 ? -3.919 -2.515 3.872 1.00 0.00 53 VAL A N 7
ATOM 8415 C CA . VAL A 1 71 ? -4.145 -1.177 4.392 1.00 0.00 53 VAL A CA 7
ATOM 8416 C C . VAL A 1 71 ? -4.619 -1.272 5.844 1.00 0.00 53 VAL A C 7
ATOM 8417 O O . VAL A 1 71 ? -5.673 -0.741 6.193 1.00 0.00 53 VAL A O 7
ATOM 8430 N N . ASN A 1 72 ? -3.821 -1.954 6.651 1.00 0.00 54 ASN A N 7
ATOM 8431 C CA . ASN A 1 72 ? -4.146 -2.126 8.056 1.00 0.00 54 ASN A CA 7
ATOM 8432 C C . ASN A 1 72 ? -3.043 -2.940 8.735 1.00 0.00 54 ASN A C 7
ATOM 8433 O O . ASN A 1 72 ? -3.322 -3.779 9.591 1.00 0.00 54 ASN A O 7
ATOM 8444 N N . SER A 1 73 ? -1.812 -2.665 8.327 1.00 0.00 55 SER A N 7
ATOM 8445 C CA . SER A 1 73 ? -0.665 -3.362 8.885 1.00 0.00 55 SER A CA 7
ATOM 8446 C C . SER A 1 73 ? 0.599 -2.999 8.104 1.00 0.00 55 SER A C 7
ATOM 8447 O O . SER A 1 73 ? 1.679 -2.886 8.681 1.00 0.00 55 SER A O 7
ATOM 8455 N N . LYS A 1 74 ? 0.422 -2.825 6.802 1.00 0.00 56 LYS A N 7
ATOM 8456 C CA . LYS A 1 74 ? 1.536 -2.477 5.936 1.00 0.00 56 LYS A CA 7
ATOM 8457 C C . LYS A 1 74 ? 1.390 -1.021 5.487 1.00 0.00 56 LYS A C 7
ATOM 8458 O O . LYS A 1 74 ? 2.212 -0.519 4.722 1.00 0.00 56 LYS A O 7
ATOM 8477 N N . VAL A 1 75 ? 0.338 -0.385 5.981 1.00 0.00 57 VAL A N 7
ATOM 8478 C CA . VAL A 1 75 ? 0.074 1.003 5.640 1.00 0.00 57 VAL A CA 7
ATOM 8479 C C . VAL A 1 75 ? 0.587 1.906 6.763 1.00 0.00 57 VAL A C 7
ATOM 8480 O O . VAL A 1 75 ? 0.844 3.088 6.546 1.00 0.00 57 VAL A O 7
ATOM 8493 N N . ASP A 1 76 ? 0.721 1.313 7.942 1.00 0.00 58 ASP A N 7
ATOM 8494 C CA . ASP A 1 76 ? 1.198 2.050 9.100 1.00 0.00 58 ASP A CA 7
ATOM 8495 C C . ASP A 1 76 ? 2.721 2.174 9.027 1.00 0.00 58 ASP A C 7
ATOM 8496 O O . ASP A 1 76 ? 3.274 3.241 9.292 1.00 0.00 58 ASP A O 7
ATOM 8506 N N . PRO A 1 77 ? 3.374 1.040 8.657 1.00 0.00 59 PRO A N 7
ATOM 8507 C CA . PRO A 1 77 ? 4.822 1.012 8.546 1.00 0.00 59 PRO A CA 7
ATOM 8508 C C . PRO A 1 77 ? 5.289 1.735 7.281 1.00 0.00 59 PRO A C 7
ATOM 8509 O O . PRO A 1 77 ? 6.175 2.586 7.339 1.00 0.00 59 PRO A O 7
ATOM 8520 N N . ILE A 1 78 ? 4.672 1.368 6.167 1.00 0.00 60 ILE A N 7
ATOM 8521 C CA . ILE A 1 78 ? 5.014 1.971 4.890 1.00 0.00 60 ILE A CA 7
ATOM 8522 C C . ILE A 1 78 ? 5.040 3.493 5.040 1.00 0.00 60 ILE A C 7
ATOM 8523 O O . ILE A 1 78 ? 5.994 4.145 4.618 1.00 0.00 60 ILE A O 7
ATOM 8539 N N . ILE A 1 79 ? 3.981 4.015 5.642 1.00 0.00 61 ILE A N 7
ATOM 8540 C CA . ILE A 1 79 ? 3.871 5.449 5.852 1.00 0.00 61 ILE A CA 7
ATOM 8541 C C . ILE A 1 79 ? 4.886 5.884 6.910 1.00 0.00 61 ILE A C 7
ATOM 8542 O O . ILE A 1 79 ? 5.191 7.069 7.033 1.00 0.00 61 ILE A O 7
ATOM 8558 N N . HIS A 1 80 ? 5.381 4.901 7.649 1.00 0.00 62 HIS A N 7
ATOM 8559 C CA . HIS A 1 80 ? 6.356 5.168 8.693 1.00 0.00 62 HIS A CA 7
ATOM 8560 C C . HIS A 1 80 ? 7.722 5.442 8.062 1.00 0.00 62 HIS A C 7
ATOM 8561 O O . HIS A 1 80 ? 8.604 6.010 8.704 1.00 0.00 62 HIS A O 7
ATOM 8576 N N . GLU A 1 81 ? 7.855 5.027 6.810 1.00 0.00 63 GLU A N 7
ATOM 8577 C CA . GLU A 1 81 ? 9.098 5.222 6.085 1.00 0.00 63 GLU A CA 7
ATOM 8578 C C . GLU A 1 81 ? 9.062 6.544 5.316 1.00 0.00 63 GLU A C 7
ATOM 8579 O O . GLU A 1 81 ? 10.025 7.310 5.346 1.00 0.00 63 GLU A O 7
ATOM 8592 N N . LEU A 1 82 ? 7.944 6.770 4.643 1.00 0.00 64 LEU A N 7
ATOM 8593 C CA . LEU A 1 82 ? 7.771 7.985 3.866 1.00 0.00 64 LEU A CA 7
ATOM 8594 C C . LEU A 1 82 ? 7.738 9.188 4.811 1.00 0.00 64 LEU A C 7
ATOM 8595 O O . LEU A 1 82 ? 8.236 10.262 4.473 1.00 0.00 64 LEU A O 7
ATOM 8611 N N . GLU A 1 83 ? 7.148 8.970 5.976 1.00 0.00 65 GLU A N 7
ATOM 8612 C CA . GLU A 1 83 ? 7.045 10.023 6.973 1.00 0.00 65 GLU A CA 7
ATOM 8613 C C . GLU A 1 83 ? 8.392 10.228 7.669 1.00 0.00 65 GLU A C 7
ATOM 8614 O O . GLU A 1 83 ? 8.747 11.352 8.022 1.00 0.00 65 GLU A O 7
ATOM 8627 N N . GLY A 1 84 ? 9.105 9.126 7.846 1.00 0.00 66 GLY A N 7
ATOM 8628 C CA . GLY A 1 84 ? 10.405 9.172 8.494 1.00 0.00 66 GLY A CA 7
ATOM 8629 C C . GLY A 1 84 ? 11.425 9.909 7.625 1.00 0.00 66 GLY A C 7
ATOM 8630 O O . GLY A 1 84 ? 12.146 10.778 8.111 1.00 0.00 66 GLY A O 7
ATOM 8634 N N . GLY A 1 85 ? 11.453 9.535 6.354 1.00 0.00 67 GLY A N 7
ATOM 8635 C CA . GLY A 1 85 ? 12.373 10.150 5.413 1.00 0.00 67 GLY A CA 7
ATOM 8636 C C . GLY A 1 85 ? 12.612 9.241 4.206 1.00 0.00 67 GLY A C 7
ATOM 8637 O O . GLY A 1 85 ? 12.977 9.713 3.130 1.00 0.00 67 GLY A O 7
ATOM 8641 N N . THR A 1 86 ? 12.395 7.952 4.425 1.00 0.00 68 THR A N 7
ATOM 8642 C CA . THR A 1 86 ? 12.583 6.971 3.368 1.00 0.00 68 THR A CA 7
ATOM 8643 C C . THR A 1 86 ? 11.710 7.316 2.160 1.00 0.00 68 THR A C 7
ATOM 8644 O O . THR A 1 86 ? 10.618 7.862 2.313 1.00 0.00 68 THR A O 7
ATOM 8655 N N . ALA A 1 87 ? 12.224 6.984 0.985 1.00 0.00 69 ALA A N 7
ATOM 8656 C CA . ALA A 1 87 ? 11.506 7.252 -0.249 1.00 0.00 69 ALA A CA 7
ATOM 8657 C C . ALA A 1 87 ? 10.573 6.079 -0.556 1.00 0.00 69 ALA A C 7
ATOM 8658 O O . ALA A 1 87 ? 10.679 5.019 0.061 1.00 0.00 69 ALA A O 7
ATOM 8665 N N . PRO A 1 88 ? 9.657 6.313 -1.533 1.00 0.00 70 PRO A N 7
ATOM 8666 C CA . PRO A 1 88 ? 8.708 5.287 -1.930 1.00 0.00 70 PRO A CA 7
ATOM 8667 C C . PRO A 1 88 ? 9.386 4.208 -2.776 1.00 0.00 70 PRO A C 7
ATOM 8668 O O . PRO A 1 88 ? 8.730 3.280 -3.248 1.00 0.00 70 PRO A O 7
ATOM 8679 N N . LYS A 1 89 ? 10.691 4.366 -2.943 1.00 0.00 71 LYS A N 7
ATOM 8680 C CA . LYS A 1 89 ? 11.466 3.416 -3.724 1.00 0.00 71 LYS A CA 7
ATOM 8681 C C . LYS A 1 89 ? 12.363 2.606 -2.788 1.00 0.00 71 LYS A C 7
ATOM 8682 O O . LYS A 1 89 ? 13.427 2.138 -3.193 1.00 0.00 71 LYS A O 7
ATOM 8701 N N . ASP A 1 90 ? 11.904 2.464 -1.554 1.00 0.00 72 ASP A N 7
ATOM 8702 C CA . ASP A 1 90 ? 12.653 1.717 -0.558 1.00 0.00 72 ASP A CA 7
ATOM 8703 C C . ASP A 1 90 ? 11.686 1.159 0.489 1.00 0.00 72 ASP A C 7
ATOM 8704 O O . ASP A 1 90 ? 11.797 0.001 0.887 1.00 0.00 72 ASP A O 7
ATOM 8714 N N . VAL A 1 91 ? 10.758 2.010 0.904 1.00 0.00 73 VAL A N 7
ATOM 8715 C CA . VAL A 1 91 ? 9.772 1.616 1.896 1.00 0.00 73 VAL A CA 7
ATOM 8716 C C . VAL A 1 91 ? 9.392 0.151 1.677 1.00 0.00 73 VAL A C 7
ATOM 8717 O O . VAL A 1 91 ? 9.372 -0.637 2.621 1.00 0.00 73 VAL A O 7
ATOM 8730 N N . CYS A 1 92 ? 9.099 -0.171 0.426 1.00 0.00 74 CYS A N 7
ATOM 8731 C CA . CYS A 1 92 ? 8.720 -1.528 0.070 1.00 0.00 74 CYS A CA 7
ATOM 8732 C C . CYS A 1 92 ? 9.966 -2.412 0.154 1.00 0.00 74 CYS A C 7
ATOM 8733 O O . CYS A 1 92 ? 10.232 -3.204 -0.749 1.00 0.00 74 CYS A O 7
ATOM 8740 N N . THR A 1 93 ? 10.698 -2.247 1.247 1.00 0.00 75 THR A N 7
ATOM 8741 C CA . THR A 1 93 ? 11.909 -3.021 1.461 1.00 0.00 75 THR A CA 7
ATOM 8742 C C . THR A 1 93 ? 12.316 -2.978 2.935 1.00 0.00 75 THR A C 7
ATOM 8743 O O . THR A 1 93 ? 12.634 -4.010 3.525 1.00 0.00 75 THR A O 7
ATOM 8754 N N . LYS A 1 94 ? 12.291 -1.775 3.488 1.00 0.00 76 LYS A N 7
ATOM 8755 C CA . LYS A 1 94 ? 12.654 -1.584 4.882 1.00 0.00 76 LYS A CA 7
ATOM 8756 C C . LYS A 1 94 ? 11.777 -2.480 5.760 1.00 0.00 76 LYS A C 7
ATOM 8757 O O . LYS A 1 94 ? 12.246 -3.032 6.753 1.00 0.00 76 LYS A O 7
ATOM 8776 N N . LEU A 1 95 ? 10.519 -2.597 5.360 1.00 0.00 77 LEU A N 7
ATOM 8777 C CA . LEU A 1 95 ? 9.573 -3.417 6.096 1.00 0.00 77 LEU A CA 7
ATOM 8778 C C . LEU A 1 95 ? 9.572 -4.833 5.517 1.00 0.00 77 LEU A C 7
ATOM 8779 O O . LEU A 1 95 ? 8.610 -5.579 5.693 1.00 0.00 77 LEU A O 7
ATOM 8795 N N . ASN A 1 96 ? 10.661 -5.161 4.838 1.00 0.00 78 ASN A N 7
ATOM 8796 C CA . ASN A 1 96 ? 10.797 -6.474 4.231 1.00 0.00 78 ASN A CA 7
ATOM 8797 C C . ASN A 1 96 ? 9.645 -6.701 3.250 1.00 0.00 78 ASN A C 7
ATOM 8798 O O . ASN A 1 96 ? 9.296 -7.842 2.949 1.00 0.00 78 ASN A O 7
ATOM 8809 N N . GLU A 1 97 ? 9.085 -5.596 2.779 1.00 0.00 79 GLU A N 7
ATOM 8810 C CA . GLU A 1 97 ? 7.979 -5.660 1.839 1.00 0.00 79 GLU A CA 7
ATOM 8811 C C . GLU A 1 97 ? 8.426 -6.331 0.539 1.00 0.00 79 GLU A C 7
ATOM 8812 O O . GLU A 1 97 ? 8.068 -7.477 0.273 1.00 0.00 79 GLU A O 7
ATOM 8825 N N . CYS A 1 98 ? 9.203 -5.588 -0.237 1.00 0.00 80 CYS A N 7
ATOM 8826 C CA . CYS A 1 98 ? 9.703 -6.097 -1.502 1.00 0.00 80 CYS A CA 7
ATOM 8827 C C . CYS A 1 98 ? 11.051 -6.774 -1.250 1.00 0.00 80 CYS A C 7
ATOM 8828 O O . CYS A 1 98 ? 11.914 -6.214 -0.576 1.00 0.00 80 CYS A O 7
ATOM 8835 N N . PRO A 1 99 ? 11.193 -8.002 -1.817 1.00 0.00 81 PRO A N 7
ATOM 8836 C CA . PRO A 1 99 ? 10.121 -8.593 -2.600 1.00 0.00 81 PRO A CA 7
ATOM 8837 C C . PRO A 1 99 ? 9.000 -9.104 -1.694 1.00 0.00 81 PRO A C 7
ATOM 8838 O O . PRO A 1 99 ? 9.241 -9.904 -0.791 1.00 0.00 81 PRO A O 7
ATOM 8849 N N . ARG A 1 19 ? 0.055 -12.096 2.306 1.00 0.00 1 ARG A N 8
ATOM 8850 C CA . ARG A 1 19 ? 0.461 -10.987 1.458 1.00 0.00 1 ARG A CA 8
ATOM 8851 C C . ARG A 1 19 ? 1.401 -11.479 0.356 1.00 0.00 1 ARG A C 8
ATOM 8852 O O . ARG A 1 19 ? 2.620 -11.458 0.520 1.00 0.00 1 ARG A O 8
ATOM 8873 N N . SER A 1 20 ? 0.800 -11.909 -0.743 1.00 0.00 2 SER A N 8
ATOM 8874 C CA . SER A 1 20 ? 1.570 -12.405 -1.872 1.00 0.00 2 SER A CA 8
ATOM 8875 C C . SER A 1 20 ? 1.026 -11.815 -3.175 1.00 0.00 2 SER A C 8
ATOM 8876 O O . SER A 1 20 ? 0.042 -11.077 -3.164 1.00 0.00 2 SER A O 8
ATOM 8884 N N . ALA A 1 21 ? 1.691 -12.163 -4.268 1.00 0.00 3 ALA A N 8
ATOM 8885 C CA . ALA A 1 21 ? 1.287 -11.677 -5.576 1.00 0.00 3 ALA A CA 8
ATOM 8886 C C . ALA A 1 21 ? 1.873 -10.281 -5.800 1.00 0.00 3 ALA A C 8
ATOM 8887 O O . ALA A 1 21 ? 2.777 -10.106 -6.615 1.00 0.00 3 ALA A O 8
ATOM 8894 N N . LEU A 1 22 ? 1.332 -9.322 -5.062 1.00 0.00 4 LEU A N 8
ATOM 8895 C CA . LEU A 1 22 ? 1.790 -7.948 -5.169 1.00 0.00 4 LEU A CA 8
ATOM 8896 C C . LEU A 1 22 ? 2.802 -7.662 -4.058 1.00 0.00 4 LEU A C 8
ATOM 8897 O O . LEU A 1 22 ? 4.009 -7.741 -4.279 1.00 0.00 4 LEU A O 8
ATOM 8913 N N . SER A 1 23 ? 2.272 -7.338 -2.888 1.00 0.00 5 SER A N 8
ATOM 8914 C CA . SER A 1 23 ? 3.115 -7.041 -1.742 1.00 0.00 5 SER A CA 8
ATOM 8915 C C . SER A 1 23 ? 3.936 -5.778 -2.010 1.00 0.00 5 SER A C 8
ATOM 8916 O O . SER A 1 23 ? 3.648 -4.718 -1.458 1.00 0.00 5 SER A O 8
ATOM 8924 N N . CYS A 1 24 ? 4.943 -5.935 -2.856 1.00 0.00 6 CYS A N 8
ATOM 8925 C CA . CYS A 1 24 ? 5.809 -4.821 -3.204 1.00 0.00 6 CYS A CA 8
ATOM 8926 C C . CYS A 1 24 ? 4.949 -3.720 -3.827 1.00 0.00 6 CYS A C 8
ATOM 8927 O O . CYS A 1 24 ? 4.765 -2.659 -3.233 1.00 0.00 6 CYS A O 8
ATOM 8934 N N . GLN A 1 25 ? 4.444 -4.011 -5.018 1.00 0.00 7 GLN A N 8
ATOM 8935 C CA . GLN A 1 25 ? 3.607 -3.059 -5.728 1.00 0.00 7 GLN A CA 8
ATOM 8936 C C . GLN A 1 25 ? 2.672 -2.342 -4.752 1.00 0.00 7 GLN A C 8
ATOM 8937 O O . GLN A 1 25 ? 2.556 -1.118 -4.785 1.00 0.00 7 GLN A O 8
ATOM 8951 N N . MET A 1 26 ? 2.030 -3.135 -3.906 1.00 0.00 8 MET A N 8
ATOM 8952 C CA . MET A 1 26 ? 1.110 -2.590 -2.923 1.00 0.00 8 MET A CA 8
ATOM 8953 C C . MET A 1 26 ? 1.732 -1.401 -2.189 1.00 0.00 8 MET A C 8
ATOM 8954 O O . MET A 1 26 ? 1.073 -0.384 -1.976 1.00 0.00 8 MET A O 8
ATOM 8968 N N . CYS A 1 27 ? 2.994 -1.568 -1.820 1.00 0.00 9 CYS A N 8
ATOM 8969 C CA . CYS A 1 27 ? 3.712 -0.521 -1.115 1.00 0.00 9 CYS A CA 8
ATOM 8970 C C . CYS A 1 27 ? 3.767 0.715 -2.014 1.00 0.00 9 CYS A C 8
ATOM 8971 O O . CYS A 1 27 ? 3.767 1.843 -1.526 1.00 0.00 9 CYS A O 8
ATOM 8978 N N . GLU A 1 28 ? 3.815 0.460 -3.313 1.00 0.00 10 GLU A N 8
ATOM 8979 C CA . GLU A 1 28 ? 3.870 1.537 -4.286 1.00 0.00 10 GLU A CA 8
ATOM 8980 C C . GLU A 1 28 ? 2.471 2.109 -4.526 1.00 0.00 10 GLU A C 8
ATOM 8981 O O . GLU A 1 28 ? 2.314 3.090 -5.251 1.00 0.00 10 GLU A O 8
ATOM 8994 N N . LEU A 1 29 ? 1.491 1.469 -3.904 1.00 0.00 11 LEU A N 8
ATOM 8995 C CA . LEU A 1 29 ? 0.111 1.902 -4.042 1.00 0.00 11 LEU A CA 8
ATOM 8996 C C . LEU A 1 29 ? -0.238 2.853 -2.894 1.00 0.00 11 LEU A C 8
ATOM 8997 O O . LEU A 1 29 ? -0.886 3.876 -3.107 1.00 0.00 11 LEU A O 8
ATOM 9013 N N . VAL A 1 30 ? 0.208 2.480 -1.703 1.00 0.00 12 VAL A N 8
ATOM 9014 C CA . VAL A 1 30 ? -0.048 3.286 -0.523 1.00 0.00 12 VAL A CA 8
ATOM 9015 C C . VAL A 1 30 ? 0.789 4.564 -0.590 1.00 0.00 12 VAL A C 8
ATOM 9016 O O . VAL A 1 30 ? 0.284 5.656 -0.338 1.00 0.00 12 VAL A O 8
ATOM 9029 N N . VAL A 1 31 ? 2.057 4.385 -0.934 1.00 0.00 13 VAL A N 8
ATOM 9030 C CA . VAL A 1 31 ? 2.970 5.510 -1.038 1.00 0.00 13 VAL A CA 8
ATOM 9031 C C . VAL A 1 31 ? 2.470 6.469 -2.121 1.00 0.00 13 VAL A C 8
ATOM 9032 O O . VAL A 1 31 ? 2.194 7.635 -1.843 1.00 0.00 13 VAL A O 8
ATOM 9045 N N . LYS A 1 32 ? 2.368 5.941 -3.332 1.00 0.00 14 LYS A N 8
ATOM 9046 C CA . LYS A 1 32 ? 1.905 6.735 -4.458 1.00 0.00 14 LYS A CA 8
ATOM 9047 C C . LYS A 1 32 ? 0.677 7.544 -4.035 1.00 0.00 14 LYS A C 8
ATOM 9048 O O . LYS A 1 32 ? 0.448 8.641 -4.541 1.00 0.00 14 LYS A O 8
ATOM 9067 N N . LYS A 1 33 ? -0.081 6.969 -3.112 1.00 0.00 15 LYS A N 8
ATOM 9068 C CA . LYS A 1 33 ? -1.281 7.622 -2.617 1.00 0.00 15 LYS A CA 8
ATOM 9069 C C . LYS A 1 33 ? -0.889 8.686 -1.590 1.00 0.00 15 LYS A C 8
ATOM 9070 O O . LYS A 1 33 ? -1.451 9.781 -1.580 1.00 0.00 15 LYS A O 8
ATOM 9089 N N . TYR A 1 34 ? 0.072 8.329 -0.751 1.00 0.00 16 TYR A N 8
ATOM 9090 C CA . TYR A 1 34 ? 0.545 9.240 0.277 1.00 0.00 16 TYR A CA 8
ATOM 9091 C C . TYR A 1 34 ? 1.444 10.324 -0.323 1.00 0.00 16 TYR A C 8
ATOM 9092 O O . TYR A 1 34 ? 1.069 11.495 -0.360 1.00 0.00 16 TYR A O 8
ATOM 9110 N N . GLU A 1 35 ? 2.613 9.895 -0.776 1.00 0.00 17 GLU A N 8
ATOM 9111 C CA . GLU A 1 35 ? 3.567 10.815 -1.371 1.00 0.00 17 GLU A CA 8
ATOM 9112 C C . GLU A 1 35 ? 2.846 11.817 -2.275 1.00 0.00 17 GLU A C 8
ATOM 9113 O O . GLU A 1 35 ? 3.183 13.000 -2.288 1.00 0.00 17 GLU A O 8
ATOM 9126 N N . GLY A 1 36 ? 1.868 11.307 -3.008 1.00 0.00 18 GLY A N 8
ATOM 9127 C CA . GLY A 1 36 ? 1.096 12.143 -3.911 1.00 0.00 18 GLY A CA 8
ATOM 9128 C C . GLY A 1 36 ? -0.383 12.157 -3.518 1.00 0.00 18 GLY A C 8
ATOM 9129 O O . GLY A 1 36 ? -1.257 12.006 -4.370 1.00 0.00 18 GLY A O 8
ATOM 9133 N N . SER A 1 37 ? -0.616 12.340 -2.227 1.00 0.00 19 SER A N 8
ATOM 9134 C CA . SER A 1 37 ? -1.973 12.377 -1.710 1.00 0.00 19 SER A CA 8
ATOM 9135 C C . SER A 1 37 ? -2.544 13.791 -1.836 1.00 0.00 19 SER A C 8
ATOM 9136 O O . SER A 1 37 ? -3.614 13.983 -2.411 1.00 0.00 19 SER A O 8
ATOM 9144 N N . ALA A 1 38 ? -1.804 14.744 -1.289 1.00 0.00 20 ALA A N 8
ATOM 9145 C CA . ALA A 1 38 ? -2.223 16.135 -1.333 1.00 0.00 20 ALA A CA 8
ATOM 9146 C C . ALA A 1 38 ? -3.223 16.398 -0.207 1.00 0.00 20 ALA A C 8
ATOM 9147 O O . ALA A 1 38 ? -3.651 17.533 -0.003 1.00 0.00 20 ALA A O 8
ATOM 9154 N N . ASP A 1 39 ? -3.568 15.329 0.496 1.00 0.00 21 ASP A N 8
ATOM 9155 C CA . ASP A 1 39 ? -4.511 15.430 1.598 1.00 0.00 21 ASP A CA 8
ATOM 9156 C C . ASP A 1 39 ? -3.774 15.193 2.917 1.00 0.00 21 ASP A C 8
ATOM 9157 O O . ASP A 1 39 ? -4.306 15.477 3.989 1.00 0.00 21 ASP A O 8
ATOM 9167 N N . LYS A 1 40 ? -2.560 14.676 2.796 1.00 0.00 22 LYS A N 8
ATOM 9168 C CA . LYS A 1 40 ? -1.744 14.400 3.967 1.00 0.00 22 LYS A CA 8
ATOM 9169 C C . LYS A 1 40 ? -2.587 13.656 5.006 1.00 0.00 22 LYS A C 8
ATOM 9170 O O . LYS A 1 40 ? -2.809 14.160 6.105 1.00 0.00 22 LYS A O 8
ATOM 9189 N N . ASP A 1 41 ? -3.034 12.470 4.620 1.00 0.00 23 ASP A N 8
ATOM 9190 C CA . ASP A 1 41 ? -3.847 11.653 5.505 1.00 0.00 23 ASP A CA 8
ATOM 9191 C C . ASP A 1 41 ? -3.638 10.176 5.162 1.00 0.00 23 ASP A C 8
ATOM 9192 O O . ASP A 1 41 ? -3.941 9.744 4.050 1.00 0.00 23 ASP A O 8
ATOM 9202 N N . ALA A 1 42 ? -3.124 9.442 6.138 1.00 0.00 24 ALA A N 8
ATOM 9203 C CA . ALA A 1 42 ? -2.872 8.024 5.954 1.00 0.00 24 ALA A CA 8
ATOM 9204 C C . ALA A 1 42 ? -4.204 7.270 5.949 1.00 0.00 24 ALA A C 8
ATOM 9205 O O . ALA A 1 42 ? -4.232 6.054 5.764 1.00 0.00 24 ALA A O 8
ATOM 9212 N N . ASN A 1 43 ? -5.274 8.023 6.154 1.00 0.00 25 ASN A N 8
ATOM 9213 C CA . ASN A 1 43 ? -6.605 7.441 6.176 1.00 0.00 25 ASN A CA 8
ATOM 9214 C C . ASN A 1 43 ? -7.147 7.364 4.747 1.00 0.00 25 ASN A C 8
ATOM 9215 O O . ASN A 1 43 ? -7.643 6.323 4.323 1.00 0.00 25 ASN A O 8
ATOM 9226 N N . VAL A 1 44 ? -7.032 8.482 4.044 1.00 0.00 26 VAL A N 8
ATOM 9227 C CA . VAL A 1 44 ? -7.504 8.554 2.672 1.00 0.00 26 VAL A CA 8
ATOM 9228 C C . VAL A 1 44 ? -6.491 7.868 1.752 1.00 0.00 26 VAL A C 8
ATOM 9229 O O . VAL A 1 44 ? -6.836 7.440 0.652 1.00 0.00 26 VAL A O 8
ATOM 9242 N N . ILE A 1 45 ? -5.261 7.785 2.237 1.00 0.00 27 ILE A N 8
ATOM 9243 C CA . ILE A 1 45 ? -4.195 7.159 1.473 1.00 0.00 27 ILE A CA 8
ATOM 9244 C C . ILE A 1 45 ? -4.432 5.648 1.419 1.00 0.00 27 ILE A C 8
ATOM 9245 O O . ILE A 1 45 ? -4.622 5.083 0.344 1.00 0.00 27 ILE A O 8
ATOM 9261 N N . LYS A 1 46 ? -4.412 5.037 2.595 1.00 0.00 28 LYS A N 8
ATOM 9262 C CA . LYS A 1 46 ? -4.622 3.603 2.696 1.00 0.00 28 LYS A CA 8
ATOM 9263 C C . LYS A 1 46 ? -5.945 3.236 2.019 1.00 0.00 28 LYS A C 8
ATOM 9264 O O . LYS A 1 46 ? -6.015 2.262 1.272 1.00 0.00 28 LYS A O 8
ATOM 9283 N N . LYS A 1 47 ? -6.961 4.037 2.306 1.00 0.00 29 LYS A N 8
ATOM 9284 C CA . LYS A 1 47 ? -8.277 3.808 1.735 1.00 0.00 29 LYS A CA 8
ATOM 9285 C C . LYS A 1 47 ? -8.174 3.814 0.208 1.00 0.00 29 LYS A C 8
ATOM 9286 O O . LYS A 1 47 ? -8.685 2.913 -0.455 1.00 0.00 29 LYS A O 8
ATOM 9305 N N . ASP A 1 48 ? -7.510 4.840 -0.304 1.00 0.00 30 ASP A N 8
ATOM 9306 C CA . ASP A 1 48 ? -7.333 4.974 -1.740 1.00 0.00 30 ASP A CA 8
ATOM 9307 C C . ASP A 1 48 ? -6.712 3.691 -2.296 1.00 0.00 30 ASP A C 8
ATOM 9308 O O . ASP A 1 48 ? -7.252 3.087 -3.222 1.00 0.00 30 ASP A O 8
ATOM 9318 N N . PHE A 1 49 ? -5.588 3.312 -1.707 1.00 0.00 31 PHE A N 8
ATOM 9319 C CA . PHE A 1 49 ? -4.889 2.111 -2.131 1.00 0.00 31 PHE A CA 8
ATOM 9320 C C . PHE A 1 49 ? -5.865 0.952 -2.338 1.00 0.00 31 PHE A C 8
ATOM 9321 O O . PHE A 1 49 ? -5.743 0.198 -3.301 1.00 0.00 31 PHE A O 8
ATOM 9338 N N . ASP A 1 50 ? -6.812 0.847 -1.417 1.00 0.00 32 ASP A N 8
ATOM 9339 C CA . ASP A 1 50 ? -7.810 -0.208 -1.486 1.00 0.00 32 ASP A CA 8
ATOM 9340 C C . ASP A 1 50 ? -8.723 0.038 -2.688 1.00 0.00 32 ASP A C 8
ATOM 9341 O O . ASP A 1 50 ? -9.032 -0.888 -3.438 1.00 0.00 32 ASP A O 8
ATOM 9351 N N . ALA A 1 51 ? -9.131 1.290 -2.836 1.00 0.00 33 ALA A N 8
ATOM 9352 C CA . ALA A 1 51 ? -10.002 1.669 -3.934 1.00 0.00 33 ALA A CA 8
ATOM 9353 C C . ALA A 1 51 ? -9.408 1.161 -5.250 1.00 0.00 33 ALA A C 8
ATOM 9354 O O . ALA A 1 51 ? -10.019 0.342 -5.935 1.00 0.00 33 ALA A O 8
ATOM 9361 N N . GLU A 1 52 ? -8.226 1.668 -5.563 1.00 0.00 34 GLU A N 8
ATOM 9362 C CA . GLU A 1 52 ? -7.543 1.276 -6.785 1.00 0.00 34 GLU A CA 8
ATOM 9363 C C . GLU A 1 52 ? -7.313 -0.236 -6.801 1.00 0.00 34 GLU A C 8
ATOM 9364 O O . GLU A 1 52 ? -7.840 -0.939 -7.663 1.00 0.00 34 GLU A O 8
ATOM 9377 N N . CYS A 1 53 ? -6.526 -0.694 -5.839 1.00 0.00 35 CYS A N 8
ATOM 9378 C CA . CYS A 1 53 ? -6.220 -2.111 -5.732 1.00 0.00 35 CYS A CA 8
ATOM 9379 C C . CYS A 1 53 ? -7.463 -2.903 -6.143 1.00 0.00 35 CYS A C 8
ATOM 9380 O O . CYS A 1 53 ? -7.361 -3.890 -6.871 1.00 0.00 35 CYS A O 8
ATOM 9387 N N . LYS A 1 54 ? -8.606 -2.442 -5.659 1.00 0.00 36 LYS A N 8
ATOM 9388 C CA . LYS A 1 54 ? -9.868 -3.094 -5.967 1.00 0.00 36 LYS A CA 8
ATOM 9389 C C . LYS A 1 54 ? -10.001 -3.248 -7.484 1.00 0.00 36 LYS A C 8
ATOM 9390 O O . LYS A 1 54 ? -9.762 -4.326 -8.026 1.00 0.00 36 LYS A O 8
ATOM 9409 N N . LYS A 1 55 ? -10.381 -2.153 -8.126 1.00 0.00 37 LYS A N 8
ATOM 9410 C CA . LYS A 1 55 ? -10.549 -2.151 -9.569 1.00 0.00 37 LYS A CA 8
ATOM 9411 C C . LYS A 1 55 ? -9.318 -2.785 -10.221 1.00 0.00 37 LYS A C 8
ATOM 9412 O O . LYS A 1 55 ? -9.442 -3.722 -11.009 1.00 0.00 37 LYS A O 8
ATOM 9431 N N . LEU A 1 56 ? -8.159 -2.248 -9.870 1.00 0.00 38 LEU A N 8
ATOM 9432 C CA . LEU A 1 56 ? -6.908 -2.749 -10.411 1.00 0.00 38 LEU A CA 8
ATOM 9433 C C . LEU A 1 56 ? -6.934 -4.279 -10.414 1.00 0.00 38 LEU A C 8
ATOM 9434 O O . LEU A 1 56 ? -6.617 -4.907 -11.422 1.00 0.00 38 LEU A O 8
ATOM 9450 N N . PHE A 1 57 ? -7.315 -4.834 -9.273 1.00 0.00 39 PHE A N 8
ATOM 9451 C CA . PHE A 1 57 ? -7.387 -6.279 -9.131 1.00 0.00 39 PHE A CA 8
ATOM 9452 C C . PHE A 1 57 ? -8.778 -6.716 -8.671 1.00 0.00 39 PHE A C 8
ATOM 9453 O O . PHE A 1 57 ? -8.915 -7.399 -7.657 1.00 0.00 39 PHE A O 8
ATOM 9470 N N . HIS A 1 58 ? -9.777 -6.304 -9.439 1.00 0.00 40 HIS A N 8
ATOM 9471 C CA . HIS A 1 58 ? -11.154 -6.645 -9.123 1.00 0.00 40 HIS A CA 8
ATOM 9472 C C . HIS A 1 58 ? -11.370 -8.145 -9.325 1.00 0.00 40 HIS A C 8
ATOM 9473 O O . HIS A 1 58 ? -12.024 -8.797 -8.513 1.00 0.00 40 HIS A O 8
ATOM 9488 N N . THR A 1 59 ? -10.809 -8.651 -10.414 1.00 0.00 41 THR A N 8
ATOM 9489 C CA . T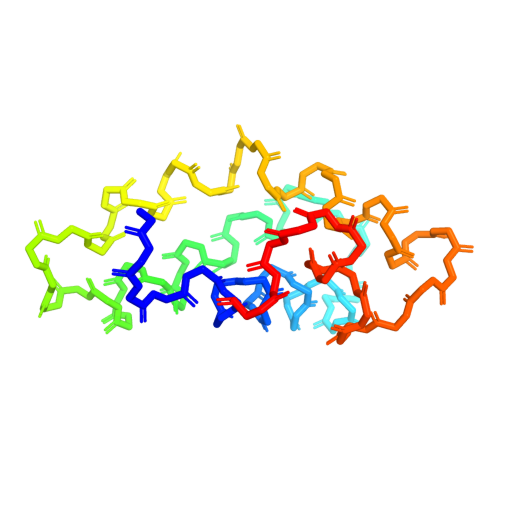HR A 1 59 ? -10.933 -10.062 -10.734 1.00 0.00 41 THR A CA 8
ATOM 9490 C C . THR A 1 59 ? -10.072 -10.901 -9.787 1.00 0.00 41 THR A C 8
ATOM 9491 O O . THR A 1 59 ? -10.532 -11.908 -9.251 1.00 0.00 41 THR A O 8
ATOM 9502 N N . ILE A 1 60 ? -8.838 -10.454 -9.608 1.00 0.00 42 ILE A N 8
ATOM 9503 C CA . ILE A 1 60 ? -7.908 -11.150 -8.735 1.00 0.00 42 ILE A CA 8
ATOM 9504 C C . ILE A 1 60 ? -8.620 -11.520 -7.431 1.00 0.00 42 ILE A C 8
ATOM 9505 O O . ILE A 1 60 ? -9.381 -10.721 -6.888 1.00 0.00 42 ILE A O 8
ATOM 9521 N N . PRO A 1 61 ? -8.339 -12.763 -6.956 1.00 0.00 43 PRO A N 8
ATOM 9522 C CA . PRO A 1 61 ? -8.943 -13.247 -5.726 1.00 0.00 43 PRO A CA 8
ATOM 9523 C C . PRO A 1 61 ? -8.295 -12.596 -4.503 1.00 0.00 43 PRO A C 8
ATOM 9524 O O . PRO A 1 61 ? -8.804 -11.605 -3.982 1.00 0.00 43 PRO A O 8
ATOM 9535 N N . PHE A 1 62 ? -7.183 -13.179 -4.080 1.00 0.00 44 PHE A N 8
ATOM 9536 C CA . PHE A 1 62 ? -6.461 -12.666 -2.929 1.00 0.00 44 PHE A CA 8
ATOM 9537 C C . PHE A 1 62 ? -6.182 -11.169 -3.077 1.00 0.00 44 PHE A C 8
ATOM 9538 O O . PHE A 1 62 ? -5.862 -10.494 -2.100 1.00 0.00 44 PHE A O 8
ATOM 9555 N N . GLY A 1 63 ? -6.313 -10.695 -4.307 1.00 0.00 45 GLY A N 8
ATOM 9556 C CA . GLY A 1 63 ? -6.079 -9.290 -4.596 1.00 0.00 45 GLY A CA 8
ATOM 9557 C C . GLY A 1 63 ? -6.986 -8.397 -3.748 1.00 0.00 45 GLY A C 8
ATOM 9558 O O . GLY A 1 63 ? -6.529 -7.767 -2.795 1.00 0.00 45 GLY A O 8
ATOM 9562 N N . THR A 1 64 ? -8.256 -8.370 -4.125 1.00 0.00 46 THR A N 8
ATOM 9563 C CA . THR A 1 64 ? -9.232 -7.565 -3.410 1.00 0.00 46 THR A CA 8
ATOM 9564 C C . THR A 1 64 ? -9.132 -7.818 -1.904 1.00 0.00 46 THR A C 8
ATOM 9565 O O . THR A 1 64 ? -9.334 -6.906 -1.104 1.00 0.00 46 THR A O 8
ATOM 9576 N N . ARG A 1 65 ? -8.822 -9.060 -1.565 1.00 0.00 47 ARG A N 8
ATOM 9577 C CA . ARG A 1 65 ? -8.693 -9.445 -0.169 1.00 0.00 47 ARG A CA 8
ATOM 9578 C C . ARG A 1 65 ? -7.508 -8.719 0.474 1.00 0.00 47 ARG A C 8
ATOM 9579 O O . ARG A 1 65 ? -7.676 -8.002 1.460 1.00 0.00 47 ARG A O 8
ATOM 9600 N N . GLU A 1 66 ? -6.338 -8.932 -0.110 1.00 0.00 48 GLU A N 8
ATOM 9601 C CA . GLU A 1 66 ? -5.127 -8.307 0.394 1.00 0.00 48 GLU A CA 8
ATOM 9602 C C . GLU A 1 66 ? -5.245 -6.784 0.319 1.00 0.00 48 GLU A C 8
ATOM 9603 O O . GLU A 1 66 ? -4.599 -6.069 1.086 1.00 0.00 48 GLU A O 8
ATOM 9616 N N . CYS A 1 67 ? -6.073 -6.330 -0.610 1.00 0.00 49 CYS A N 8
ATOM 9617 C CA . CYS A 1 67 ? -6.283 -4.904 -0.794 1.00 0.00 49 CYS A CA 8
ATOM 9618 C C . CYS A 1 67 ? -6.684 -4.300 0.553 1.00 0.00 49 CYS A C 8
ATOM 9619 O O . CYS A 1 67 ? -6.023 -3.391 1.052 1.00 0.00 49 CYS A O 8
ATOM 9626 N N . ASP A 1 68 ? -7.766 -4.829 1.106 1.00 0.00 50 ASP A N 8
ATOM 9627 C CA . ASP A 1 68 ? -8.262 -4.354 2.385 1.00 0.00 50 ASP A CA 8
ATOM 9628 C C . ASP A 1 68 ? -7.423 -4.961 3.511 1.00 0.00 50 ASP A C 8
ATOM 9629 O O . ASP A 1 68 ? -7.637 -4.656 4.684 1.00 0.00 50 ASP A O 8
ATOM 9639 N N . HIS A 1 69 ? -6.486 -5.810 3.116 1.00 0.00 51 HIS A N 8
ATOM 9640 C CA . HIS A 1 69 ? -5.614 -6.463 4.076 1.00 0.00 51 HIS A CA 8
ATOM 9641 C C . HIS A 1 69 ? -4.233 -5.805 4.047 1.00 0.00 51 HIS A C 8
ATOM 9642 O O . HIS A 1 69 ? -3.281 -6.323 4.628 1.00 0.00 51 HIS A O 8
ATOM 9657 N N . TYR A 1 70 ? -4.168 -4.671 3.364 1.00 0.00 52 TYR A N 8
ATOM 9658 C CA . TYR A 1 70 ? -2.920 -3.936 3.251 1.00 0.00 52 TYR A CA 8
ATOM 9659 C C . TYR A 1 70 ? -3.051 -2.537 3.857 1.00 0.00 52 TYR A C 8
ATOM 9660 O O . TYR A 1 70 ? -2.281 -2.165 4.741 1.00 0.00 52 TYR A O 8
ATOM 9678 N N . VAL A 1 71 ? -4.031 -1.799 3.356 1.00 0.00 53 VAL A N 8
ATOM 9679 C CA . VAL A 1 71 ? -4.273 -0.450 3.837 1.00 0.00 53 VAL A CA 8
ATOM 9680 C C . VAL A 1 71 ? -4.083 -0.413 5.356 1.00 0.00 53 VAL A C 8
ATOM 9681 O O . VAL A 1 71 ? -3.696 0.614 5.911 1.00 0.00 53 VAL A O 8
ATOM 9694 N N . ASN A 1 72 ? -4.365 -1.545 5.982 1.00 0.00 54 ASN A N 8
ATOM 9695 C CA . ASN A 1 72 ? -4.230 -1.655 7.425 1.00 0.00 54 ASN A CA 8
ATOM 9696 C C . ASN A 1 72 ? -3.468 -2.937 7.766 1.00 0.00 54 ASN A C 8
ATOM 9697 O O . ASN A 1 72 ? -4.002 -3.823 8.434 1.00 0.00 54 ASN A O 8
ATOM 9708 N N . SER A 1 73 ? -2.232 -2.997 7.292 1.00 0.00 55 SER A N 8
ATOM 9709 C CA . SER A 1 73 ? -1.392 -4.157 7.539 1.00 0.00 55 SER A CA 8
ATOM 9710 C C . SER A 1 73 ? 0.051 -3.854 7.126 1.00 0.00 55 SER A C 8
ATOM 9711 O O . SER A 1 73 ? 0.990 -4.193 7.845 1.00 0.00 55 SER A O 8
ATOM 9719 N N . LYS A 1 74 ? 0.182 -3.220 5.971 1.00 0.00 56 LYS A N 8
ATOM 9720 C CA . LYS A 1 74 ? 1.493 -2.868 5.455 1.00 0.00 56 LYS A CA 8
ATOM 9721 C C . LYS A 1 74 ? 1.548 -1.361 5.194 1.00 0.00 56 LYS A C 8
ATOM 9722 O O . LYS A 1 74 ? 2.500 -0.865 4.595 1.00 0.00 56 LYS A O 8
ATOM 9741 N N . VAL A 1 75 ? 0.512 -0.675 5.657 1.00 0.00 57 VAL A N 8
ATOM 9742 C CA . VAL A 1 75 ? 0.430 0.765 5.482 1.00 0.00 57 VAL A CA 8
ATOM 9743 C C . VAL A 1 75 ? 0.971 1.458 6.734 1.00 0.00 57 VAL A C 8
ATOM 9744 O O . VAL A 1 75 ? 1.880 2.281 6.647 1.00 0.00 57 VAL A O 8
ATOM 9757 N N . ASP A 1 76 ? 0.388 1.099 7.869 1.00 0.00 58 ASP A N 8
ATOM 9758 C CA . ASP A 1 76 ? 0.801 1.677 9.137 1.00 0.00 58 ASP A CA 8
ATOM 9759 C C . ASP A 1 76 ? 2.328 1.729 9.195 1.00 0.00 58 ASP A C 8
ATOM 9760 O O . ASP A 1 76 ? 2.905 2.738 9.600 1.00 0.00 58 ASP A O 8
ATOM 9770 N N . PRO A 1 77 ? 2.959 0.600 8.773 1.00 0.00 59 PRO A N 8
ATOM 9771 C CA . PRO A 1 77 ? 4.409 0.507 8.774 1.00 0.00 59 PRO A CA 8
ATOM 9772 C C . PRO A 1 77 ? 5.010 1.314 7.621 1.00 0.00 59 PRO A C 8
ATOM 9773 O O . PRO A 1 77 ? 5.824 2.211 7.844 1.00 0.00 59 PRO A O 8
ATOM 9784 N N . ILE A 1 78 ? 4.587 0.968 6.415 1.00 0.00 60 ILE A N 8
ATOM 9785 C CA . ILE A 1 78 ? 5.074 1.649 5.227 1.00 0.00 60 ILE A CA 8
ATOM 9786 C C . ILE A 1 78 ? 5.099 3.158 5.483 1.00 0.00 60 ILE A C 8
ATOM 9787 O O . ILE A 1 78 ? 6.162 3.776 5.478 1.00 0.00 60 ILE A O 8
ATOM 9803 N N . ILE A 1 79 ? 3.913 3.708 5.702 1.00 0.00 61 ILE A N 8
ATOM 9804 C CA . ILE A 1 79 ? 3.784 5.131 5.960 1.00 0.00 61 ILE A CA 8
ATOM 9805 C C . ILE A 1 79 ? 4.735 5.529 7.092 1.00 0.00 61 ILE A C 8
ATOM 9806 O O . ILE A 1 79 ? 5.159 6.680 7.175 1.00 0.00 61 ILE A O 8
ATOM 9822 N N . HIS A 1 80 ? 5.041 4.553 7.934 1.00 0.00 62 HIS A N 8
ATOM 9823 C CA . HIS A 1 80 ? 5.933 4.786 9.057 1.00 0.00 62 HIS A CA 8
ATOM 9824 C C . HIS A 1 80 ? 7.338 5.099 8.539 1.00 0.00 62 HIS A C 8
ATOM 9825 O O . HIS A 1 80 ? 8.092 5.829 9.181 1.00 0.00 62 HIS A O 8
ATOM 9840 N N . GLU A 1 81 ? 7.648 4.532 7.382 1.00 0.00 63 GLU A N 8
ATOM 9841 C CA . GLU A 1 81 ? 8.949 4.742 6.771 1.00 0.00 63 GLU A CA 8
ATOM 9842 C C . GLU A 1 81 ? 8.949 6.037 5.954 1.00 0.00 63 GLU A C 8
ATOM 9843 O O . GLU A 1 81 ? 9.917 6.794 5.986 1.00 0.00 63 GLU A O 8
ATOM 9856 N N . LEU A 1 82 ? 7.852 6.250 5.242 1.00 0.00 64 LEU A N 8
ATOM 9857 C CA . LEU A 1 82 ? 7.714 7.439 4.419 1.00 0.00 64 LEU A CA 8
ATOM 9858 C C . LEU A 1 82 ? 7.747 8.680 5.313 1.00 0.00 64 LEU A C 8
ATOM 9859 O O . LEU A 1 82 ? 8.382 9.677 4.974 1.00 0.00 64 LEU A O 8
ATOM 9875 N N . GLU A 1 83 ? 7.054 8.578 6.438 1.00 0.00 65 GLU A N 8
ATOM 9876 C CA . GLU A 1 83 ? 6.996 9.680 7.383 1.00 0.00 65 GLU A CA 8
ATOM 9877 C C . GLU A 1 83 ? 8.383 9.951 7.968 1.00 0.00 65 GLU A C 8
ATOM 9878 O O . GLU A 1 83 ? 8.750 11.102 8.198 1.00 0.00 65 GLU A O 8
ATOM 9891 N N . GLY A 1 84 ? 9.118 8.871 8.191 1.00 0.00 66 GLY A N 8
ATOM 9892 C CA . GLY A 1 84 ? 10.456 8.979 8.746 1.00 0.00 66 GLY A CA 8
ATOM 9893 C C . GLY A 1 84 ? 11.363 9.805 7.832 1.00 0.00 66 GLY A C 8
ATOM 9894 O O . GLY A 1 84 ? 12.159 10.614 8.308 1.00 0.00 66 GLY A O 8
ATOM 9898 N N . GLY A 1 85 ? 11.213 9.575 6.537 1.00 0.00 67 GLY A N 8
ATOM 9899 C CA . GLY A 1 85 ? 12.008 10.289 5.552 1.00 0.00 67 GLY A CA 8
ATOM 9900 C C . GLY A 1 85 ? 12.356 9.384 4.368 1.00 0.00 67 GLY A C 8
ATOM 9901 O O . GLY A 1 85 ? 12.820 9.861 3.333 1.00 0.00 67 GLY A O 8
ATOM 9905 N N . THR A 1 86 ? 12.118 8.094 4.560 1.00 0.00 68 THR A N 8
ATOM 9906 C CA . THR A 1 86 ? 12.402 7.119 3.520 1.00 0.00 68 THR A CA 8
ATOM 9907 C C . THR A 1 86 ? 11.613 7.448 2.251 1.00 0.00 68 THR A C 8
ATOM 9908 O O . THR A 1 86 ? 10.667 8.234 2.290 1.00 0.00 68 THR A O 8
ATOM 9919 N N . ALA A 1 87 ? 12.031 6.830 1.156 1.00 0.00 69 ALA A N 8
ATOM 9920 C CA . ALA A 1 87 ? 11.376 7.047 -0.122 1.00 0.00 69 ALA A CA 8
ATOM 9921 C C . ALA A 1 87 ? 10.340 5.945 -0.354 1.00 0.00 69 ALA A C 8
ATOM 9922 O O . ALA A 1 87 ? 10.245 5.003 0.432 1.00 0.00 69 ALA A O 8
ATOM 9929 N N . PRO A 1 88 ? 9.570 6.103 -1.464 1.00 0.00 70 PRO A N 8
ATOM 9930 C CA . PRO A 1 88 ? 8.546 5.132 -1.808 1.00 0.00 70 PRO A CA 8
ATOM 9931 C C . PRO A 1 88 ? 9.168 3.856 -2.379 1.00 0.00 70 PRO A C 8
ATOM 9932 O O . PRO A 1 88 ? 8.527 2.807 -2.406 1.00 0.00 70 PRO A O 8
ATOM 9943 N N . LYS A 1 89 ? 10.411 3.989 -2.820 1.00 0.00 71 LYS A N 8
ATOM 9944 C CA . LYS A 1 89 ? 11.127 2.860 -3.389 1.00 0.00 71 LYS A CA 8
ATOM 9945 C C . LYS A 1 89 ? 12.200 2.394 -2.403 1.00 0.00 71 LYS A C 8
ATOM 9946 O O . LYS A 1 89 ? 13.341 2.147 -2.792 1.00 0.00 71 LYS A O 8
ATOM 9965 N N . ASP A 1 90 ? 11.796 2.286 -1.145 1.00 0.00 72 ASP A N 8
ATOM 9966 C CA . ASP A 1 90 ? 12.709 1.854 -0.101 1.00 0.00 72 ASP A CA 8
ATOM 9967 C C . ASP A 1 90 ? 11.904 1.412 1.122 1.00 0.00 72 ASP A C 8
ATOM 9968 O O . ASP A 1 90 ? 12.198 0.378 1.723 1.00 0.00 72 ASP A O 8
ATOM 9978 N N . VAL A 1 91 ? 10.904 2.213 1.455 1.00 0.00 73 VAL A N 8
ATOM 9979 C CA . VAL A 1 91 ? 10.055 1.917 2.596 1.00 0.00 73 VAL A CA 8
ATOM 9980 C C . VAL A 1 91 ? 9.838 0.406 2.687 1.00 0.00 73 VAL A C 8
ATOM 9981 O O . VAL A 1 91 ? 10.511 -0.276 3.459 1.00 0.00 73 VAL A O 8
ATOM 9994 N N . CYS A 1 92 ? 8.898 -0.075 1.886 1.00 0.00 74 CYS A N 8
ATOM 9995 C CA . CYS A 1 92 ? 8.585 -1.493 1.866 1.00 0.00 74 CYS A CA 8
ATOM 9996 C C . CYS A 1 92 ? 9.883 -2.275 2.083 1.00 0.00 74 CYS A C 8
ATOM 9997 O O . CYS A 1 92 ? 9.983 -3.071 3.014 1.00 0.00 74 CYS A O 8
ATOM 10004 N N . THR A 1 93 ? 10.843 -2.019 1.206 1.00 0.00 75 THR A N 8
ATOM 10005 C CA . THR A 1 93 ? 12.130 -2.689 1.290 1.00 0.00 75 THR A CA 8
ATOM 10006 C C . THR A 1 93 ? 12.602 -2.757 2.745 1.00 0.00 75 THR A C 8
ATOM 10007 O O . THR A 1 93 ? 12.970 -3.824 3.231 1.00 0.00 75 THR A O 8
ATOM 10018 N N . LYS A 1 94 ? 12.577 -1.603 3.395 1.00 0.00 76 LYS A N 8
ATOM 10019 C CA . LYS A 1 94 ? 12.998 -1.518 4.783 1.00 0.00 76 LYS A CA 8
ATOM 10020 C C . LYS A 1 94 ? 12.483 -2.742 5.544 1.00 0.00 76 LYS A C 8
ATOM 10021 O O . LYS A 1 94 ? 13.269 -3.504 6.105 1.00 0.00 76 LYS A O 8
ATOM 10040 N N . LEU A 1 95 ? 11.167 -2.893 5.537 1.00 0.00 77 LEU A N 8
ATOM 10041 C CA . LEU A 1 95 ? 10.538 -4.011 6.219 1.00 0.00 77 LEU A CA 8
ATOM 10042 C C . LEU A 1 95 ? 10.411 -5.188 5.250 1.00 0.00 77 LEU A C 8
ATOM 10043 O O . LEU A 1 95 ? 9.406 -5.897 5.257 1.00 0.00 77 LEU A O 8
ATOM 10059 N N . ASN A 1 96 ? 11.445 -5.359 4.439 1.00 0.00 78 ASN A N 8
ATOM 10060 C CA . ASN A 1 96 ? 11.462 -6.438 3.466 1.00 0.00 78 ASN A CA 8
ATOM 10061 C C . ASN A 1 96 ? 10.078 -6.562 2.824 1.00 0.00 78 ASN A C 8
ATOM 10062 O O . ASN A 1 96 ? 9.686 -7.644 2.390 1.00 0.00 78 ASN A O 8
ATOM 10073 N N . GLU A 1 97 ? 9.378 -5.438 2.783 1.00 0.00 79 GLU A N 8
ATOM 10074 C CA . GLU A 1 97 ? 8.047 -5.407 2.201 1.00 0.00 79 GLU A CA 8
ATOM 10075 C C . GLU A 1 97 ? 8.136 -5.274 0.679 1.00 0.00 79 GLU A C 8
ATOM 10076 O O . GLU A 1 97 ? 7.126 -5.372 -0.016 1.00 0.00 79 GLU A O 8
ATOM 10089 N N . CYS A 1 98 ? 9.354 -5.053 0.207 1.00 0.00 80 CYS A N 8
ATOM 10090 C CA . CYS A 1 98 ? 9.588 -4.907 -1.220 1.00 0.00 80 CYS A CA 8
ATOM 10091 C C . CYS A 1 98 ? 10.861 -5.675 -1.579 1.00 0.00 80 CYS A C 8
ATOM 10092 O O . CYS A 1 98 ? 11.934 -5.084 -1.699 1.00 0.00 80 CYS A O 8
ATOM 10099 N N . PRO A 1 99 ? 10.696 -7.015 -1.745 1.00 0.00 81 PRO A N 8
ATOM 10100 C CA . PRO A 1 99 ? 9.392 -7.635 -1.585 1.00 0.00 81 PRO A CA 8
ATOM 10101 C C . PRO A 1 99 ? 9.012 -7.736 -0.106 1.00 0.00 81 PRO A C 8
ATOM 10102 O O . PRO A 1 99 ? 8.869 -8.835 0.427 1.00 0.00 81 PRO A O 8
ATOM 10113 N N . ARG A 1 19 ? 6.001 -13.480 3.083 1.00 0.00 1 ARG A N 9
ATOM 10114 C CA . ARG A 1 19 ? 5.303 -12.410 2.391 1.00 0.00 1 ARG A CA 9
ATOM 10115 C C . ARG A 1 19 ? 6.160 -11.874 1.242 1.00 0.00 1 ARG A C 9
ATOM 10116 O O . ARG A 1 19 ? 7.231 -11.316 1.470 1.00 0.00 1 ARG A O 9
ATOM 10137 N N . SER A 1 20 ? 5.654 -12.061 0.032 1.00 0.00 2 SER A N 9
ATOM 10138 C CA . SER A 1 20 ? 6.359 -11.603 -1.153 1.00 0.00 2 SER A CA 9
ATOM 10139 C C . SER A 1 20 ? 5.492 -11.821 -2.395 1.00 0.00 2 SER A C 9
ATOM 10140 O O . SER A 1 20 ? 5.854 -12.591 -3.282 1.00 0.00 2 SER A O 9
ATOM 10148 N N . ALA A 1 21 ? 4.363 -11.128 -2.418 1.00 0.00 3 ALA A N 9
ATOM 10149 C CA . ALA A 1 21 ? 3.440 -11.235 -3.536 1.00 0.00 3 ALA A CA 9
ATOM 10150 C C . ALA A 1 21 ? 2.420 -10.098 -3.462 1.00 0.00 3 ALA A C 9
ATOM 10151 O O . ALA A 1 21 ? 1.616 -10.039 -2.533 1.00 0.00 3 ALA A O 9
ATOM 10158 N N . LEU A 1 22 ? 2.487 -9.221 -4.453 1.00 0.00 4 LEU A N 9
ATOM 10159 C CA . LEU A 1 22 ? 1.578 -8.089 -4.512 1.00 0.00 4 LEU A CA 9
ATOM 10160 C C . LEU A 1 22 ? 1.962 -7.077 -3.430 1.00 0.00 4 LEU A C 9
ATOM 10161 O O . LEU A 1 22 ? 2.182 -5.902 -3.724 1.00 0.00 4 LEU A O 9
ATOM 10177 N N . SER A 1 23 ? 2.030 -7.568 -2.202 1.00 0.00 5 SER A N 9
ATOM 10178 C CA . SER A 1 23 ? 2.383 -6.722 -1.075 1.00 0.00 5 SER A CA 9
ATOM 10179 C C . SER A 1 23 ? 3.428 -5.689 -1.504 1.00 0.00 5 SER A C 9
ATOM 10180 O O . SER A 1 23 ? 3.463 -4.580 -0.973 1.00 0.00 5 SER A O 9
ATOM 10188 N N . CYS A 1 24 ? 4.253 -6.092 -2.458 1.00 0.00 6 CYS A N 9
ATOM 10189 C CA . CYS A 1 24 ? 5.296 -5.215 -2.964 1.00 0.00 6 CYS A CA 9
ATOM 10190 C C . CYS A 1 24 ? 4.630 -4.023 -3.655 1.00 0.00 6 CYS A C 9
ATOM 10191 O O . CYS A 1 24 ? 4.518 -2.947 -3.071 1.00 0.00 6 CYS A O 9
ATOM 10198 N N . GLN A 1 25 ? 4.207 -4.257 -4.888 1.00 0.00 7 GLN A N 9
ATOM 10199 C CA . GLN A 1 25 ? 3.555 -3.216 -5.664 1.00 0.00 7 GLN A CA 9
ATOM 10200 C C . GLN A 1 25 ? 2.500 -2.503 -4.816 1.00 0.00 7 GLN A C 9
ATOM 10201 O O . GLN A 1 25 ? 2.329 -1.289 -4.922 1.00 0.00 7 GLN A O 9
ATOM 10215 N N . MET A 1 26 ? 1.820 -3.287 -3.992 1.00 0.00 8 MET A N 9
ATOM 10216 C CA . MET A 1 26 ? 0.786 -2.746 -3.126 1.00 0.00 8 MET A CA 9
ATOM 10217 C C . MET A 1 26 ? 1.332 -1.602 -2.270 1.00 0.00 8 MET A C 9
ATOM 10218 O O . MET A 1 26 ? 0.618 -0.643 -1.981 1.00 0.00 8 MET A O 9
ATOM 10232 N N . CYS A 1 27 ? 2.593 -1.739 -1.890 1.00 0.00 9 CYS A N 9
ATOM 10233 C CA . CYS A 1 27 ? 3.243 -0.729 -1.072 1.00 0.00 9 CYS A CA 9
ATOM 10234 C C . CYS A 1 27 ? 3.402 0.540 -1.913 1.00 0.00 9 CYS A C 9
ATOM 10235 O O . CYS A 1 27 ? 3.228 1.649 -1.409 1.00 0.00 9 CYS A O 9
ATOM 10242 N N . GLU A 1 28 ? 3.730 0.334 -3.180 1.00 0.00 10 GLU A N 9
ATOM 10243 C CA . GLU A 1 28 ? 3.915 1.447 -4.096 1.00 0.00 10 GLU A CA 9
ATOM 10244 C C . GLU A 1 28 ? 2.575 2.131 -4.376 1.00 0.00 10 GLU A C 9
ATOM 10245 O O . GLU A 1 28 ? 2.531 3.177 -5.022 1.00 0.00 10 GLU A O 9
ATOM 10258 N N . LEU A 1 29 ? 1.516 1.513 -3.876 1.00 0.00 11 LEU A N 9
ATOM 10259 C CA . LEU A 1 29 ? 0.178 2.049 -4.064 1.00 0.00 11 LEU A CA 9
ATOM 10260 C C . LEU A 1 29 ? -0.172 2.961 -2.886 1.00 0.00 11 LEU A C 9
ATOM 10261 O O . LEU A 1 29 ? -0.609 4.095 -3.083 1.00 0.00 11 LEU A O 9
ATOM 10277 N N . VAL A 1 30 ? 0.034 2.433 -1.688 1.00 0.00 12 VAL A N 9
ATOM 10278 C CA . VAL A 1 30 ? -0.254 3.186 -0.479 1.00 0.00 12 VAL A CA 9
ATOM 10279 C C . VAL A 1 30 ? 0.617 4.443 -0.447 1.00 0.00 12 VAL A C 9
ATOM 10280 O O . VAL A 1 30 ? 0.132 5.531 -0.138 1.00 0.00 12 VAL A O 9
ATOM 10293 N N . VAL A 1 31 ? 1.888 4.253 -0.770 1.00 0.00 13 VAL A N 9
ATOM 10294 C CA . VAL A 1 31 ? 2.831 5.358 -0.782 1.00 0.00 13 VAL A CA 9
ATOM 10295 C C . VAL A 1 31 ? 2.414 6.367 -1.853 1.00 0.00 13 VAL A C 9
ATOM 10296 O O . VAL A 1 31 ? 2.154 7.530 -1.549 1.00 0.00 13 VAL A O 9
ATOM 10309 N N . LYS A 1 32 ? 2.362 5.885 -3.086 1.00 0.00 14 LYS A N 9
ATOM 10310 C CA . LYS A 1 32 ? 1.981 6.730 -4.206 1.00 0.00 14 LYS A CA 9
ATOM 10311 C C . LYS A 1 32 ? 0.760 7.565 -3.815 1.00 0.00 14 LYS A C 9
ATOM 10312 O O . LYS A 1 32 ? 0.610 8.700 -4.266 1.00 0.00 1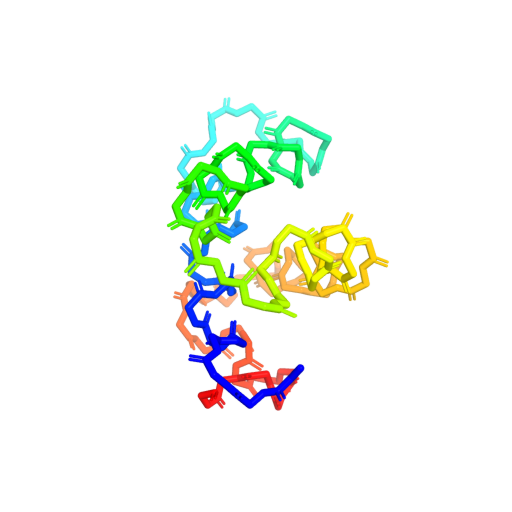4 LYS A O 9
ATOM 10331 N N . LYS A 1 33 ? -0.082 6.972 -2.982 1.00 0.00 15 LYS A N 9
ATOM 10332 C CA . LYS A 1 33 ? -1.285 7.646 -2.525 1.00 0.00 15 LYS A CA 9
ATOM 10333 C C . LYS A 1 33 ? -0.925 8.615 -1.397 1.00 0.00 15 LYS A C 9
ATOM 10334 O O . LYS A 1 33 ? -1.449 9.726 -1.337 1.00 0.00 15 LYS A O 9
ATOM 10353 N N . TYR A 1 34 ? -0.033 8.158 -0.531 1.00 0.00 16 TYR A N 9
ATOM 10354 C CA . TYR A 1 34 ? 0.403 8.970 0.593 1.00 0.00 16 TYR A CA 9
ATOM 10355 C C . TYR A 1 34 ? 1.380 10.056 0.138 1.00 0.00 16 TYR A C 9
ATOM 10356 O O . TYR A 1 34 ? 1.048 11.240 0.149 1.00 0.00 16 TYR A O 9
ATOM 10374 N N . GLU A 1 35 ? 2.567 9.613 -0.252 1.00 0.00 17 GLU A N 9
ATOM 10375 C CA . GLU A 1 35 ? 3.595 10.532 -0.710 1.00 0.00 17 GLU A CA 9
ATOM 10376 C C . GLU A 1 35 ? 2.985 11.603 -1.616 1.00 0.00 17 GLU A C 9
ATOM 10377 O O . GLU A 1 35 ? 3.351 12.774 -1.532 1.00 0.00 17 GLU A O 9
ATOM 10390 N N . GLY A 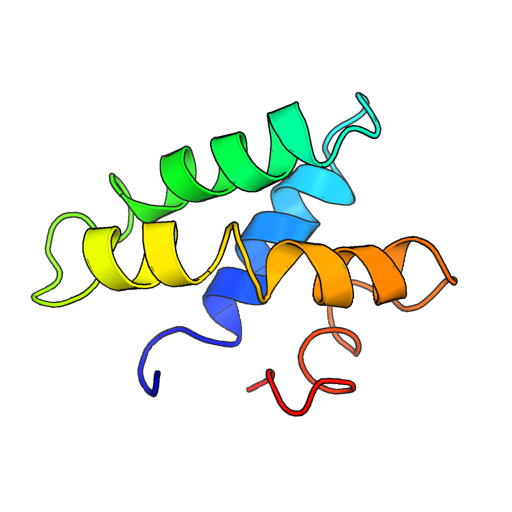1 36 ? 2.064 11.163 -2.461 1.00 0.00 18 GLY A N 9
ATOM 10391 C CA . GLY A 1 36 ? 1.399 12.070 -3.381 1.00 0.00 18 GLY A CA 9
ATOM 10392 C C . GLY A 1 36 ? -0.099 12.157 -3.080 1.00 0.00 18 GLY A C 9
ATOM 10393 O O . GLY A 1 36 ? -0.927 11.961 -3.968 1.00 0.00 18 GLY A O 9
ATOM 10397 N N . SER A 1 37 ? -0.400 12.450 -1.823 1.00 0.00 19 SER A N 9
ATOM 10398 C CA . SER A 1 37 ? -1.784 12.565 -1.393 1.00 0.00 19 SER A CA 9
ATOM 10399 C C . SER A 1 37 ? -2.182 14.039 -1.303 1.00 0.00 19 SER A C 9
ATOM 10400 O O . SER A 1 37 ? -3.314 14.400 -1.622 1.00 0.00 19 SER A O 9
ATOM 10408 N N . ALA A 1 38 ? -1.230 14.852 -0.868 1.00 0.00 20 ALA A N 9
ATOM 10409 C CA . ALA A 1 38 ? -1.469 16.278 -0.732 1.00 0.00 20 ALA A CA 9
ATOM 10410 C C . ALA A 1 38 ? -2.516 16.515 0.359 1.00 0.00 20 ALA A C 9
ATOM 10411 O O . ALA A 1 38 ? -3.009 17.630 0.519 1.00 0.00 20 ALA A O 9
ATOM 10418 N N . ASP A 1 39 ? -2.822 15.447 1.081 1.00 0.00 21 ASP A N 9
ATOM 10419 C CA . ASP A 1 39 ? -3.802 15.525 2.152 1.00 0.00 21 ASP A CA 9
ATOM 10420 C C . ASP A 1 39 ? -3.162 15.046 3.457 1.00 0.00 21 ASP A C 9
ATOM 10421 O O . ASP A 1 39 ? -3.725 15.235 4.534 1.00 0.00 21 ASP A O 9
ATOM 10431 N N . LYS A 1 40 ? -1.994 14.436 3.317 1.00 0.00 22 LYS A N 9
ATOM 10432 C CA . LYS A 1 40 ? -1.272 13.928 4.472 1.00 0.00 22 LYS A CA 9
ATOM 10433 C C . LYS A 1 40 ? -2.265 13.300 5.453 1.00 0.00 22 LYS A C 9
ATOM 10434 O O . LYS A 1 40 ? -2.435 13.790 6.568 1.00 0.00 22 LYS A O 9
ATOM 10453 N N . ASP A 1 41 ? -2.893 12.224 5.002 1.00 0.00 23 ASP A N 9
ATOM 10454 C CA . ASP A 1 41 ? -3.863 11.523 5.825 1.00 0.00 23 ASP A CA 9
ATOM 10455 C C . ASP A 1 41 ? -3.858 10.038 5.459 1.00 0.00 23 ASP A C 9
ATOM 10456 O O . ASP A 1 41 ? -4.340 9.656 4.393 1.00 0.00 23 ASP A O 9
ATOM 10466 N N . ALA A 1 42 ? -3.308 9.240 6.362 1.00 0.00 24 ALA A N 9
ATOM 10467 C CA . ALA A 1 42 ? -3.234 7.805 6.147 1.00 0.00 24 ALA A CA 9
ATOM 10468 C C . ALA A 1 42 ? -4.644 7.256 5.915 1.00 0.00 24 ALA A C 9
ATOM 10469 O O . ALA A 1 42 ? -4.805 6.132 5.441 1.00 0.00 24 ALA A O 9
ATOM 10476 N N . ASN A 1 43 ? -5.627 8.073 6.261 1.00 0.00 25 ASN A N 9
ATOM 10477 C CA . ASN A 1 43 ? -7.017 7.683 6.096 1.00 0.00 25 ASN A CA 9
ATOM 10478 C C . ASN A 1 43 ? -7.398 7.778 4.617 1.00 0.00 25 ASN A C 9
ATOM 10479 O O . ASN A 1 43 ? -7.795 6.786 4.010 1.00 0.00 25 ASN A O 9
ATOM 10490 N N . VAL A 1 44 ? -7.263 8.982 4.081 1.00 0.00 26 VAL A N 9
ATOM 10491 C CA . VAL A 1 44 ? -7.587 9.220 2.685 1.00 0.00 26 VAL A CA 9
ATOM 10492 C C . VAL A 1 44 ? -6.570 8.498 1.798 1.00 0.00 26 VAL A C 9
ATOM 10493 O O . VAL A 1 44 ? -6.759 8.393 0.587 1.00 0.00 26 VAL A O 9
ATOM 10506 N N . ILE A 1 45 ? -5.513 8.018 2.437 1.00 0.00 27 ILE A N 9
ATOM 10507 C CA . ILE A 1 45 ? -4.466 7.309 1.722 1.00 0.00 27 ILE A CA 9
ATOM 10508 C C . ILE A 1 45 ? -4.797 5.815 1.691 1.00 0.00 27 ILE A C 9
ATOM 10509 O O . ILE A 1 45 ? -5.173 5.281 0.649 1.00 0.00 27 ILE A O 9
ATOM 10525 N N . LYS A 1 46 ? -4.646 5.183 2.846 1.00 0.00 28 LYS A N 9
ATOM 10526 C CA . LYS A 1 46 ? -4.924 3.762 2.964 1.00 0.00 28 LYS A CA 9
ATOM 10527 C C . LYS A 1 46 ? -6.162 3.419 2.133 1.00 0.00 28 LYS A C 9
ATOM 10528 O O . LYS A 1 46 ? -6.223 2.359 1.511 1.00 0.00 28 LYS A O 9
ATOM 10547 N N . LYS A 1 47 ? -7.119 4.336 2.149 1.00 0.00 29 LYS A N 9
ATOM 10548 C CA . LYS A 1 47 ? -8.353 4.143 1.405 1.00 0.00 29 LYS A CA 9
ATOM 10549 C C . LYS A 1 47 ? -8.051 4.191 -0.094 1.00 0.00 29 LYS A C 9
ATOM 10550 O O . LYS A 1 47 ? -8.364 3.250 -0.823 1.00 0.00 29 LYS A O 9
ATOM 10569 N N . ASP A 1 48 ? -7.447 5.293 -0.509 1.00 0.00 30 ASP A N 9
ATOM 10570 C CA . ASP A 1 48 ? -7.100 5.475 -1.908 1.00 0.00 30 ASP A CA 9
ATOM 10571 C C . ASP A 1 48 ? -6.531 4.167 -2.463 1.00 0.00 30 ASP A C 9
ATOM 10572 O O . ASP A 1 48 ? -7.008 3.658 -3.475 1.00 0.00 30 ASP A O 9
ATOM 10582 N N . PHE A 1 49 ? -5.519 3.660 -1.774 1.00 0.00 31 PHE A N 9
ATOM 10583 C CA . PHE A 1 49 ? -4.880 2.422 -2.183 1.00 0.00 31 PHE A CA 9
ATOM 10584 C C . PHE A 1 49 ? -5.920 1.375 -2.585 1.00 0.00 31 PHE A C 9
ATOM 10585 O O . PHE A 1 49 ? -5.916 0.891 -3.716 1.00 0.00 31 PHE A O 9
ATOM 10602 N N . ASP A 1 50 ? -6.787 1.054 -1.636 1.00 0.00 32 ASP A N 9
ATOM 10603 C CA . ASP A 1 50 ? -7.832 0.074 -1.875 1.00 0.00 32 ASP A CA 9
ATOM 10604 C C . ASP A 1 50 ? -8.554 0.413 -3.182 1.00 0.00 32 ASP A C 9
ATOM 10605 O O . ASP A 1 50 ? -9.075 -0.474 -3.856 1.00 0.00 32 ASP A O 9
ATOM 10615 N N . ALA A 1 51 ? -8.562 1.699 -3.499 1.00 0.00 33 ALA A N 9
ATOM 10616 C CA . ALA A 1 51 ? -9.211 2.166 -4.711 1.00 0.00 33 ALA A CA 9
ATOM 10617 C C . ALA A 1 51 ? -8.497 1.574 -5.929 1.00 0.00 33 ALA A C 9
ATOM 10618 O O . ALA A 1 51 ? -9.113 0.881 -6.737 1.00 0.00 33 ALA A O 9
ATOM 10625 N N . GLU A 1 52 ? -7.209 1.867 -6.020 1.00 0.00 34 GLU A N 9
ATOM 10626 C CA . GLU A 1 52 ? -6.405 1.371 -7.124 1.00 0.00 34 GLU A CA 9
ATOM 10627 C C . GLU A 1 52 ? -5.818 0.001 -6.780 1.00 0.00 34 GLU A C 9
ATOM 10628 O O . GLU A 1 52 ? -4.796 -0.398 -7.336 1.00 0.00 34 GLU A O 9
ATOM 10641 N N . CYS A 1 53 ? -6.491 -0.683 -5.866 1.00 0.00 35 CYS A N 9
ATOM 10642 C CA . CYS A 1 53 ? -6.050 -2.000 -5.441 1.00 0.00 35 CYS A CA 9
ATOM 10643 C C . CYS A 1 53 ? -7.152 -3.008 -5.776 1.00 0.00 35 CYS A C 9
ATOM 10644 O O . CYS A 1 53 ? -6.893 -4.030 -6.410 1.00 0.00 35 CYS A O 9
ATOM 10651 N N . LYS A 1 54 ? -8.359 -2.684 -5.336 1.00 0.00 36 LYS A N 9
ATOM 10652 C CA . LYS A 1 54 ? -9.501 -3.547 -5.580 1.00 0.00 36 LYS A CA 9
ATOM 10653 C C . LYS A 1 54 ? -9.841 -3.526 -7.072 1.00 0.00 36 LYS A C 9
ATOM 10654 O O . LYS A 1 54 ? -10.013 -4.577 -7.688 1.00 0.00 36 LYS A O 9
ATOM 10673 N N . LYS A 1 55 ? -9.928 -2.318 -7.610 1.00 0.00 37 LYS A N 9
ATOM 10674 C CA . LYS A 1 55 ? -10.244 -2.147 -9.018 1.00 0.00 37 LYS A CA 9
ATOM 10675 C C . LYS A 1 55 ? -9.039 -2.570 -9.861 1.00 0.00 37 LYS A C 9
ATOM 10676 O O . LYS A 1 55 ? -9.200 -3.180 -10.918 1.00 0.00 37 LYS A O 9
ATOM 10695 N N . LEU A 1 56 ? -7.859 -2.230 -9.363 1.00 0.00 38 LEU A N 9
ATOM 10696 C CA . LEU A 1 56 ? -6.628 -2.567 -10.057 1.00 0.00 38 LEU A CA 9
ATOM 10697 C C . LEU A 1 56 ? -6.482 -4.089 -10.119 1.00 0.00 38 LEU A C 9
ATOM 10698 O O . LEU A 1 56 ? -6.350 -4.661 -11.200 1.00 0.00 38 LEU A O 9
ATOM 10714 N N . PHE A 1 57 ? -6.512 -4.703 -8.945 1.00 0.00 39 PHE A N 9
ATOM 10715 C CA . PHE A 1 57 ? -6.385 -6.146 -8.851 1.00 0.00 39 PHE A CA 9
ATOM 10716 C C . PHE A 1 57 ? -7.756 -6.823 -8.924 1.00 0.00 39 PHE A C 9
ATOM 10717 O O . PHE A 1 57 ? -7.936 -7.925 -8.408 1.00 0.00 39 PHE A O 9
ATOM 10734 N N . HIS A 1 58 ? -8.687 -6.135 -9.567 1.00 0.00 40 HIS A N 9
ATOM 10735 C CA . HIS A 1 58 ? -10.036 -6.656 -9.713 1.00 0.00 40 HIS A CA 9
ATOM 10736 C C . HIS A 1 58 ? -9.976 -8.106 -10.198 1.00 0.00 40 HIS A C 9
ATOM 10737 O O . HIS A 1 58 ? -10.543 -8.999 -9.568 1.00 0.00 40 HIS A O 9
ATOM 10752 N N . THR A 1 59 ? -9.284 -8.297 -11.311 1.00 0.00 41 THR A N 9
ATOM 10753 C CA . THR A 1 59 ? -9.143 -9.623 -11.887 1.00 0.00 41 THR A CA 9
ATOM 10754 C C . THR A 1 59 ? -7.876 -10.301 -11.360 1.00 0.00 41 THR A C 9
ATOM 10755 O O . THR A 1 59 ? -7.018 -10.711 -12.139 1.00 0.00 41 THR A O 9
ATOM 10766 N N . ILE A 1 60 ? -7.801 -10.398 -10.041 1.00 0.00 42 ILE A N 9
ATOM 10767 C CA . ILE A 1 60 ? -6.654 -11.019 -9.402 1.00 0.00 42 ILE A CA 9
ATOM 10768 C C . ILE A 1 60 ? -7.139 -11.965 -8.301 1.00 0.00 42 ILE A C 9
ATOM 10769 O O . ILE A 1 60 ? -8.130 -11.684 -7.629 1.00 0.00 42 ILE A O 9
ATOM 10785 N N . PRO A 1 61 ? -6.400 -13.096 -8.148 1.00 0.00 43 PRO A N 9
ATOM 10786 C CA . PRO A 1 61 ? -6.744 -14.085 -7.141 1.00 0.00 43 PRO A CA 9
ATOM 10787 C C . PRO A 1 61 ? -6.357 -13.601 -5.742 1.00 0.00 43 PRO A C 9
ATOM 10788 O O . PRO A 1 61 ? -5.186 -13.643 -5.369 1.00 0.00 43 PRO A O 9
ATOM 10799 N N . PHE A 1 62 ? -7.365 -13.154 -5.006 1.00 0.00 44 PHE A N 9
ATOM 10800 C CA . PHE A 1 62 ? -7.144 -12.663 -3.656 1.00 0.00 44 PHE A CA 9
ATOM 10801 C C . PHE A 1 62 ? -6.481 -11.285 -3.676 1.00 0.00 44 PHE A C 9
ATOM 10802 O O . PHE A 1 62 ? -6.244 -10.690 -2.625 1.00 0.00 44 PHE A O 9
ATOM 10819 N N . GLY A 1 63 ? -6.199 -10.815 -4.883 1.00 0.00 45 GLY A N 9
ATOM 10820 C CA . GLY A 1 63 ? -5.568 -9.518 -5.053 1.00 0.00 45 GLY A CA 9
ATOM 10821 C C . GLY A 1 63 ? -6.277 -8.449 -4.221 1.00 0.00 45 GLY A C 9
ATOM 10822 O O . GLY A 1 63 ? -5.630 -7.652 -3.545 1.00 0.00 45 GLY A O 9
ATOM 10826 N N . THR A 1 64 ? -7.600 -8.467 -4.298 1.00 0.00 46 THR A N 9
ATOM 10827 C CA . THR A 1 64 ? -8.406 -7.508 -3.560 1.00 0.00 46 THR A CA 9
ATOM 10828 C C . THR A 1 64 ? -8.439 -7.871 -2.074 1.00 0.00 46 THR A C 9
ATOM 10829 O O . THR A 1 64 ? -8.502 -6.991 -1.218 1.00 0.00 46 THR A O 9
ATOM 10840 N N . ARG A 1 65 ? -8.393 -9.169 -1.813 1.00 0.00 47 ARG A N 9
ATOM 10841 C CA . ARG A 1 65 ? -8.417 -9.660 -0.446 1.00 0.00 47 ARG A CA 9
ATOM 10842 C C . ARG A 1 65 ? -7.201 -9.143 0.324 1.00 0.00 47 ARG A C 9
ATOM 10843 O O . ARG A 1 65 ? -7.305 -8.802 1.502 1.00 0.00 47 ARG A O 9
ATOM 10864 N N . GLU A 1 66 ? -6.074 -9.101 -0.371 1.00 0.00 48 GLU A N 9
ATOM 10865 C CA . GLU A 1 66 ? -4.838 -8.630 0.232 1.00 0.00 48 GLU A CA 9
ATOM 10866 C C . GLU A 1 66 ? -4.894 -7.116 0.444 1.00 0.00 48 GLU A C 9
ATOM 10867 O O . GLU A 1 66 ? -4.358 -6.602 1.426 1.00 0.00 48 GLU A O 9
ATOM 10880 N N . CYS A 1 67 ? -5.545 -6.443 -0.493 1.00 0.00 49 CYS A N 9
ATOM 10881 C CA . CYS A 1 67 ? -5.677 -4.998 -0.422 1.00 0.00 49 CYS A CA 9
ATOM 10882 C C . CYS A 1 67 ? -6.169 -4.629 0.980 1.00 0.00 49 CYS A C 9
ATOM 10883 O O . CYS A 1 67 ? -5.444 -4.003 1.750 1.00 0.00 49 CYS A O 9
ATOM 10890 N N . ASP A 1 68 ? -7.398 -5.033 1.266 1.00 0.00 50 ASP A N 9
ATOM 10891 C CA . ASP A 1 68 ? -7.995 -4.754 2.561 1.00 0.00 50 ASP A CA 9
ATOM 10892 C C . ASP A 1 68 ? -7.087 -5.298 3.665 1.00 0.00 50 ASP A C 9
ATOM 10893 O O . ASP A 1 68 ? -7.094 -4.791 4.785 1.00 0.00 50 ASP A O 9
ATOM 10903 N N . HIS A 1 69 ? -6.328 -6.324 3.310 1.00 0.00 51 HIS A N 9
ATOM 10904 C CA . HIS A 1 69 ? -5.416 -6.944 4.257 1.00 0.00 51 HIS A CA 9
ATOM 10905 C C . HIS A 1 69 ? -4.079 -6.201 4.243 1.00 0.00 51 HIS A C 9
ATOM 10906 O O . HIS A 1 69 ? -3.107 -6.651 4.849 1.00 0.00 51 HIS A O 9
ATOM 10921 N N . TYR A 1 70 ? -4.071 -5.075 3.545 1.00 0.00 52 TYR A N 9
ATOM 10922 C CA . TYR A 1 70 ? -2.869 -4.265 3.444 1.00 0.00 52 TYR A CA 9
ATOM 10923 C C . TYR A 1 70 ? -3.060 -2.911 4.131 1.00 0.00 52 TYR A C 9
ATOM 10924 O O . TYR A 1 70 ? -2.266 -2.528 4.988 1.00 0.00 52 TYR A O 9
ATOM 10942 N N . VAL A 1 71 ? -4.119 -2.224 3.728 1.00 0.00 53 VAL A N 9
ATOM 10943 C CA . VAL A 1 71 ? -4.427 -0.921 4.294 1.00 0.00 53 VAL A CA 9
ATOM 10944 C C . VAL A 1 71 ? -4.962 -1.100 5.715 1.00 0.00 53 VAL A C 9
ATOM 10945 O O . VAL A 1 71 ? -6.069 -0.663 6.026 1.00 0.00 53 VAL A O 9
ATOM 10958 N N . ASN A 1 72 ? -4.151 -1.744 6.543 1.00 0.00 54 ASN A N 9
ATOM 10959 C CA . ASN A 1 72 ? -4.530 -1.987 7.924 1.00 0.00 54 ASN A CA 9
ATOM 10960 C C . ASN A 1 72 ? -3.445 -2.822 8.607 1.00 0.00 54 ASN A C 9
ATOM 10961 O O . ASN A 1 72 ? -3.748 -3.720 9.390 1.00 0.00 54 ASN A O 9
ATOM 10972 N N . SER A 1 73 ? -2.201 -2.494 8.286 1.00 0.00 55 SER A N 9
ATOM 10973 C CA . SER A 1 73 ? -1.069 -3.203 8.859 1.00 0.00 55 SER A CA 9
ATOM 10974 C C . SER A 1 73 ? 0.192 -2.921 8.040 1.00 0.00 55 SER A C 9
ATOM 10975 O O . SER A 1 73 ? 1.301 -2.947 8.572 1.00 0.00 55 SER A O 9
ATOM 10983 N N . LYS A 1 74 ? -0.019 -2.658 6.759 1.00 0.00 56 LYS A N 9
ATOM 10984 C CA . LYS A 1 74 ? 1.088 -2.371 5.861 1.00 0.00 56 LYS A CA 9
ATOM 10985 C C . LYS A 1 74 ? 1.045 -0.896 5.459 1.00 0.00 56 LYS A C 9
ATOM 10986 O O . LYS A 1 74 ? 1.921 -0.419 4.740 1.00 0.00 56 LYS A O 9
ATOM 11005 N N . VAL A 1 75 ? 0.016 -0.214 5.942 1.00 0.00 57 VAL A N 9
ATOM 11006 C CA . VAL A 1 75 ? -0.153 1.198 5.641 1.00 0.00 57 VAL A CA 9
ATOM 11007 C C . VAL A 1 75 ? 0.391 2.030 6.804 1.00 0.00 57 VAL A C 9
ATOM 11008 O O . VAL A 1 75 ? 0.715 3.205 6.633 1.00 0.00 57 VAL A O 9
ATOM 11021 N N . ASP A 1 76 ? 0.475 1.390 7.961 1.00 0.00 58 ASP A N 9
ATOM 11022 C CA . ASP A 1 76 ? 0.974 2.057 9.151 1.00 0.00 58 ASP A CA 9
ATOM 11023 C C . ASP A 1 76 ? 2.502 2.101 9.103 1.00 0.00 58 ASP A C 9
ATOM 11024 O O . ASP A 1 76 ? 3.106 3.128 9.407 1.00 0.00 58 ASP A O 9
ATOM 11034 N N . PRO A 1 77 ? 3.099 0.944 8.708 1.00 0.00 59 PRO A N 9
ATOM 11035 C CA . PRO A 1 77 ? 4.545 0.841 8.616 1.00 0.00 59 PRO A CA 9
ATOM 11036 C C . PRO A 1 77 ? 5.069 1.575 7.379 1.00 0.00 59 PRO A C 9
ATOM 11037 O O . PRO A 1 77 ? 5.972 2.403 7.481 1.00 0.00 59 PRO A O 9
ATOM 11048 N N . ILE A 1 78 ? 4.480 1.243 6.240 1.00 0.00 60 ILE A N 9
ATOM 11049 C CA . ILE A 1 78 ? 4.876 1.859 4.985 1.00 0.00 60 ILE A CA 9
ATOM 11050 C C . ILE A 1 78 ? 4.955 3.375 5.170 1.00 0.00 60 ILE A C 9
ATOM 11051 O O . ILE A 1 78 ? 5.973 3.990 4.853 1.00 0.00 60 ILE A O 9
ATOM 11067 N N . ILE A 1 79 ? 3.870 3.935 5.681 1.00 0.00 61 ILE A N 9
ATOM 11068 C CA . ILE A 1 79 ? 3.803 5.368 5.911 1.00 0.00 61 ILE A CA 9
ATOM 11069 C C . ILE A 1 79 ? 4.839 5.759 6.966 1.00 0.00 61 ILE A C 9
ATOM 11070 O O . ILE A 1 79 ? 5.247 6.916 7.043 1.00 0.00 61 ILE A O 9
ATOM 11086 N N . HIS A 1 80 ? 5.236 4.770 7.755 1.00 0.00 62 HIS A N 9
ATOM 11087 C CA . HIS A 1 80 ? 6.217 4.996 8.803 1.00 0.00 62 HIS A CA 9
ATOM 11088 C C . HIS A 1 80 ? 7.603 5.169 8.180 1.00 0.00 62 HIS A C 9
ATOM 11089 O O . HIS A 1 80 ? 8.496 5.749 8.796 1.00 0.00 62 HIS A O 9
ATOM 11104 N N . GLU A 1 81 ? 7.739 4.657 6.966 1.00 0.00 63 GLU A N 9
ATOM 11105 C CA . GLU A 1 81 ? 9.001 4.748 6.252 1.00 0.00 63 GLU A CA 9
ATOM 11106 C C . GLU A 1 81 ? 9.127 6.109 5.566 1.00 0.00 63 GLU A C 9
ATOM 11107 O O . GLU A 1 81 ? 10.176 6.747 5.631 1.00 0.00 63 GLU A O 9
ATOM 11120 N N . LEU A 1 82 ? 8.041 6.513 4.923 1.00 0.00 64 LEU A N 9
ATOM 11121 C CA . LEU A 1 82 ? 8.016 7.787 4.224 1.00 0.00 64 LEU A CA 9
ATOM 11122 C C . LEU A 1 82 ? 8.060 8.925 5.247 1.00 0.00 64 LEU A C 9
ATOM 11123 O O . LEU A 1 82 ? 8.784 9.902 5.062 1.00 0.00 64 LEU A O 9
ATOM 11139 N N . GLU A 1 83 ? 7.277 8.761 6.302 1.00 0.00 65 GLU A N 9
ATOM 11140 C CA . GLU A 1 83 ? 7.217 9.761 7.353 1.00 0.00 65 GLU A CA 9
ATOM 11141 C C . GLU A 1 83 ? 8.599 9.954 7.982 1.00 0.00 65 GLU A C 9
ATOM 11142 O O . GLU A 1 83 ? 8.971 11.070 8.343 1.00 0.00 65 GLU A O 9
ATOM 11155 N N . GLY A 1 84 ? 9.322 8.849 8.093 1.00 0.00 66 GLY A N 9
ATOM 11156 C CA . GLY A 1 84 ? 10.655 8.883 8.672 1.00 0.00 66 GLY A CA 9
ATOM 11157 C C . GLY A 1 84 ? 11.638 9.597 7.743 1.00 0.00 66 GLY A C 9
ATOM 11158 O O . GLY A 1 84 ? 12.027 10.735 8.001 1.00 0.00 66 GLY A O 9
ATOM 11162 N N . GLY A 1 85 ? 12.011 8.900 6.679 1.00 0.00 67 GLY A N 9
ATOM 11163 C CA . GLY A 1 85 ? 12.942 9.453 5.710 1.00 0.00 67 GLY A CA 9
ATOM 11164 C C . GLY A 1 85 ? 13.274 8.431 4.623 1.00 0.00 67 GLY A C 9
ATOM 11165 O O . GLY A 1 85 ? 14.409 8.364 4.153 1.00 0.00 67 GLY A O 9
ATOM 11169 N N . THR A 1 86 ? 12.263 7.658 4.253 1.00 0.00 68 THR A N 9
ATOM 11170 C CA . THR A 1 86 ? 12.433 6.641 3.229 1.00 0.00 68 THR A CA 9
ATOM 11171 C C . THR A 1 86 ? 11.635 7.007 1.977 1.00 0.00 68 THR A C 9
ATOM 11172 O O . THR A 1 86 ? 10.746 7.855 2.029 1.00 0.00 68 THR A O 9
ATOM 11183 N N . ALA A 1 87 ? 11.982 6.348 0.880 1.00 0.00 69 ALA A N 9
ATOM 11184 C CA . ALA A 1 87 ? 11.308 6.593 -0.384 1.00 0.00 69 ALA A CA 9
ATOM 11185 C C . ALA A 1 87 ? 10.159 5.597 -0.546 1.00 0.00 69 ALA A C 9
ATOM 11186 O O . ALA A 1 87 ? 10.047 4.642 0.221 1.00 0.00 69 ALA A O 9
ATOM 11193 N N . PRO A 1 88 ? 9.311 5.859 -1.577 1.00 0.00 70 PRO A N 9
ATOM 11194 C CA . PRO A 1 88 ? 8.174 4.997 -1.850 1.00 0.00 70 PRO A CA 9
ATOM 11195 C C . PRO A 1 88 ? 8.622 3.690 -2.506 1.00 0.00 70 PRO A C 9
ATOM 11196 O O . PRO A 1 88 ? 8.087 2.624 -2.206 1.00 0.00 70 PRO A O 9
ATOM 11207 N N . LYS A 1 89 ? 9.600 3.815 -3.391 1.00 0.00 71 LYS A N 9
ATOM 11208 C CA . LYS A 1 89 ? 10.128 2.657 -4.094 1.00 0.00 71 LYS A CA 9
ATOM 11209 C C . LYS A 1 89 ? 11.252 2.033 -3.266 1.00 0.00 71 LYS A C 9
ATOM 11210 O O . LYS A 1 89 ? 12.296 1.669 -3.805 1.00 0.00 71 LYS A O 9
ATOM 11229 N N . ASP A 1 90 ? 11.002 1.926 -1.970 1.00 0.00 72 ASP A N 9
ATOM 11230 C CA . ASP A 1 90 ? 11.980 1.352 -1.062 1.00 0.00 72 ASP A CA 9
ATOM 11231 C C . ASP A 1 90 ? 11.293 0.978 0.253 1.00 0.00 72 ASP A C 9
ATOM 11232 O O . ASP A 1 90 ? 11.552 -0.087 0.810 1.00 0.00 72 ASP A O 9
ATOM 11242 N N . VAL A 1 91 ? 10.430 1.874 0.708 1.00 0.00 73 VAL A N 9
ATOM 11243 C CA . VAL A 1 91 ? 9.703 1.651 1.947 1.00 0.00 73 VAL A CA 9
ATOM 11244 C C . VAL A 1 91 ? 9.533 0.147 2.169 1.00 0.00 73 VAL A C 9
ATOM 11245 O O . VAL A 1 91 ? 10.287 -0.462 2.927 1.00 0.00 73 VAL A O 9
ATOM 11258 N N . CYS A 1 92 ? 8.537 -0.410 1.495 1.00 0.00 74 CYS A N 9
ATOM 11259 C CA . CYS A 1 92 ? 8.258 -1.831 1.609 1.00 0.00 74 CYS A CA 9
ATOM 11260 C C . CYS A 1 92 ? 9.588 -2.570 1.780 1.00 0.00 74 CYS A C 9
ATOM 11261 O O . CYS A 1 92 ? 9.769 -3.313 2.742 1.00 0.00 74 CYS A O 9
ATOM 11268 N N . THR A 1 93 ? 10.482 -2.338 0.831 1.00 0.00 75 THR A N 9
ATOM 11269 C CA . THR A 1 93 ? 11.789 -2.972 0.864 1.00 0.00 75 THR A CA 9
ATOM 11270 C C . THR A 1 93 ? 12.397 -2.867 2.264 1.00 0.00 75 THR A C 9
ATOM 11271 O O . THR A 1 93 ? 12.884 -3.856 2.810 1.00 0.00 75 THR A O 9
ATOM 11282 N N . LYS A 1 94 ? 12.351 -1.658 2.806 1.00 0.00 76 LYS A N 9
ATOM 11283 C CA . LYS A 1 94 ? 12.891 -1.410 4.131 1.00 0.00 76 LYS A CA 9
ATOM 11284 C C . LYS A 1 94 ? 12.496 -2.559 5.061 1.00 0.00 76 LYS A C 9
ATOM 11285 O O . LYS A 1 94 ? 13.358 -3.211 5.650 1.00 0.00 76 LYS A O 9
ATOM 11304 N N . LEU A 1 95 ? 11.193 -2.774 5.164 1.00 0.00 77 LEU A N 9
ATOM 11305 C CA . LEU A 1 95 ? 10.673 -3.833 6.012 1.00 0.00 77 LEU A CA 9
ATOM 11306 C C . LEU A 1 95 ? 10.591 -5.130 5.207 1.00 0.00 77 LEU A C 9
ATOM 11307 O O . LEU A 1 95 ? 9.664 -5.920 5.387 1.00 0.00 77 LEU A O 9
ATOM 11323 N N . ASN A 1 96 ? 11.571 -5.312 4.334 1.00 0.00 78 ASN A N 9
ATOM 11324 C CA . ASN A 1 96 ? 11.620 -6.501 3.501 1.00 0.00 78 ASN A CA 9
ATOM 11325 C C . ASN A 1 96 ? 10.226 -6.785 2.941 1.00 0.00 78 ASN A C 9
ATOM 11326 O O . ASN A 1 96 ? 9.908 -7.923 2.600 1.00 0.00 78 ASN A O 9
ATOM 11337 N N . GLU A 1 97 ? 9.429 -5.728 2.862 1.00 0.00 79 GLU A N 9
ATOM 11338 C CA . GLU A 1 97 ? 8.074 -5.850 2.348 1.00 0.00 79 GLU A CA 9
ATOM 11339 C C . GLU A 1 97 ? 8.093 -5.966 0.824 1.00 0.00 79 GLU A C 9
ATOM 11340 O O . GLU A 1 97 ? 7.163 -6.506 0.227 1.00 0.00 79 GLU A O 9
ATOM 11353 N N . CYS A 1 98 ? 9.164 -5.452 0.236 1.00 0.00 80 CYS A N 9
ATOM 11354 C CA . CYS A 1 98 ? 9.317 -5.493 -1.209 1.00 0.00 80 CYS A CA 9
ATOM 11355 C C . CYS A 1 98 ? 10.583 -6.285 -1.536 1.00 0.00 80 CYS A C 9
ATOM 11356 O O . CYS A 1 98 ? 11.670 -5.947 -1.070 1.00 0.00 80 CYS A O 9
ATOM 11363 N N . PRO A 1 99 ? 10.398 -7.354 -2.358 1.00 0.00 81 PRO A N 9
ATOM 11364 C CA . PRO A 1 99 ? 9.077 -7.686 -2.867 1.00 0.00 81 PRO A CA 9
ATOM 11365 C C . PRO A 1 99 ? 8.216 -8.328 -1.778 1.00 0.00 81 PRO A C 9
ATOM 11366 O O . PRO A 1 99 ? 7.065 -8.689 -2.024 1.00 0.00 81 PRO A O 9
ATOM 11377 N N . ARG A 1 19 ? 4.378 -12.356 -0.649 1.00 0.00 1 ARG A N 10
ATOM 11378 C CA . ARG A 1 19 ? 5.329 -11.315 -0.296 1.00 0.00 1 ARG A CA 10
ATOM 11379 C C . ARG A 1 19 ? 5.891 -10.660 -1.561 1.00 0.00 1 ARG A C 10
ATOM 11380 O O . ARG A 1 19 ? 5.599 -9.500 -1.845 1.00 0.00 1 ARG A O 10
ATOM 11401 N N . SER A 1 20 ? 6.688 -11.433 -2.284 1.00 0.00 2 SER A N 10
ATOM 11402 C CA . SER A 1 20 ? 7.293 -10.942 -3.511 1.00 0.00 2 SER A CA 10
ATOM 11403 C C . SER A 1 20 ? 6.414 -11.305 -4.710 1.00 0.00 2 SER A C 10
ATOM 11404 O O . SER A 1 20 ? 6.477 -12.425 -5.214 1.00 0.00 2 SER A O 10
ATOM 11412 N N . ALA A 1 21 ? 5.615 -10.336 -5.131 1.00 0.00 3 ALA A N 10
ATOM 11413 C CA . ALA A 1 21 ? 4.724 -10.540 -6.261 1.00 0.00 3 ALA A CA 10
ATOM 11414 C C . ALA A 1 21 ? 3.652 -9.447 -6.264 1.00 0.00 3 ALA A C 10
ATOM 11415 O O . ALA A 1 21 ? 3.385 -8.837 -7.297 1.00 0.00 3 ALA A O 10
ATOM 11422 N N . LEU A 1 22 ? 3.067 -9.235 -5.094 1.00 0.00 4 LEU A N 10
ATOM 11423 C CA . LEU A 1 22 ? 2.029 -8.228 -4.948 1.00 0.00 4 LEU A CA 10
ATOM 11424 C C . LEU A 1 22 ? 2.345 -7.350 -3.735 1.00 0.00 4 LEU A C 10
ATOM 11425 O O . LEU A 1 22 ? 2.457 -6.132 -3.858 1.00 0.00 4 LEU A O 10
ATOM 11441 N N . SER A 1 23 ? 2.478 -8.004 -2.591 1.00 0.00 5 SER A N 10
ATOM 11442 C CA . SER A 1 23 ? 2.778 -7.298 -1.355 1.00 0.00 5 SER A CA 10
ATOM 11443 C C . SER A 1 23 ? 3.622 -6.058 -1.654 1.00 0.00 5 SER A C 10
ATOM 11444 O O . SER A 1 23 ? 3.264 -4.949 -1.258 1.00 0.00 5 SER A O 10
ATOM 11452 N N . CYS A 1 24 ? 4.726 -6.286 -2.349 1.00 0.00 6 CYS A N 10
ATOM 11453 C CA . CYS A 1 24 ? 5.624 -5.200 -2.704 1.00 0.00 6 CYS A CA 10
ATOM 11454 C C . CYS A 1 24 ? 4.825 -4.149 -3.478 1.00 0.00 6 CYS A C 10
ATOM 11455 O O . CYS A 1 24 ? 4.650 -3.026 -3.006 1.00 0.00 6 CYS A O 10
ATOM 11462 N N . GLN A 1 25 ? 4.359 -4.551 -4.651 1.00 0.00 7 GLN A N 10
ATOM 11463 C CA . GLN A 1 25 ? 3.582 -3.658 -5.494 1.00 0.00 7 GLN A CA 10
ATOM 11464 C C . GLN A 1 25 ? 2.623 -2.825 -4.641 1.00 0.00 7 GLN A C 10
ATOM 11465 O O . GLN A 1 25 ? 2.570 -1.604 -4.774 1.00 0.00 7 GLN A O 10
ATOM 11479 N N . MET A 1 26 ? 1.887 -3.519 -3.785 1.00 0.00 8 MET A N 10
ATOM 11480 C CA . MET A 1 26 ? 0.933 -2.859 -2.911 1.00 0.00 8 MET A CA 10
ATOM 11481 C C . MET A 1 26 ? 1.571 -1.657 -2.211 1.00 0.00 8 MET A C 10
ATOM 11482 O O . MET A 1 26 ? 0.921 -0.631 -2.018 1.00 0.00 8 MET A O 10
ATOM 11496 N N . CYS A 1 27 ? 2.833 -1.827 -1.848 1.00 0.00 9 CYS A N 10
ATOM 11497 C CA . CYS A 1 27 ? 3.566 -0.769 -1.173 1.00 0.00 9 CYS A CA 10
ATOM 11498 C C . CYS A 1 27 ? 3.662 0.429 -2.119 1.00 0.00 9 CYS A C 10
ATOM 11499 O O . CYS A 1 27 ? 3.699 1.575 -1.674 1.00 0.00 9 CYS A O 10
ATOM 11506 N N . GLU A 1 28 ? 3.700 0.123 -3.408 1.00 0.00 10 GLU A N 10
ATOM 11507 C CA . GLU A 1 28 ? 3.791 1.160 -4.421 1.00 0.00 10 GLU A CA 10
ATOM 11508 C C . GLU A 1 28 ? 2.415 1.783 -4.668 1.00 0.00 10 GLU A C 10
ATOM 11509 O O . GLU A 1 28 ? 2.305 2.803 -5.347 1.00 0.00 10 GLU A O 10
ATOM 11522 N N . LEU A 1 29 ? 1.402 1.143 -4.104 1.00 0.00 11 LEU A N 10
ATOM 11523 C CA . LEU A 1 29 ? 0.038 1.622 -4.254 1.00 0.00 11 LEU A CA 10
ATOM 11524 C C . LEU A 1 29 ? -0.284 2.596 -3.119 1.00 0.00 11 LEU A C 10
ATOM 11525 O O . LEU A 1 29 ? -0.901 3.635 -3.345 1.00 0.00 11 LEU A O 10
ATOM 11541 N N . VAL A 1 30 ? 0.148 2.224 -1.923 1.00 0.00 12 VAL A N 10
ATOM 11542 C CA . VAL A 1 30 ? -0.086 3.052 -0.752 1.00 0.00 12 VAL A CA 10
ATOM 11543 C C . VAL A 1 30 ? 0.727 4.342 -0.874 1.00 0.00 12 VAL A C 10
ATOM 11544 O O . VAL A 1 30 ? 0.223 5.427 -0.588 1.00 0.00 12 VAL A O 10
ATOM 11557 N N . VAL A 1 31 ? 1.972 4.181 -1.297 1.00 0.00 13 VAL A N 10
ATOM 11558 C CA . VAL A 1 31 ? 2.861 5.320 -1.460 1.00 0.00 13 VAL A CA 10
ATOM 11559 C C . VAL A 1 31 ? 2.252 6.297 -2.466 1.00 0.00 13 VAL A C 10
ATOM 11560 O O . VAL A 1 31 ? 2.014 7.459 -2.143 1.00 0.00 13 VAL A O 10
ATOM 11573 N N . LYS A 1 32 ? 2.017 5.788 -3.668 1.00 0.00 14 LYS A N 10
ATOM 11574 C CA . LYS A 1 32 ? 1.440 6.603 -4.724 1.00 0.00 14 LYS A CA 10
ATOM 11575 C C . LYS A 1 32 ? 0.230 7.360 -4.175 1.00 0.00 14 LYS A C 10
ATOM 11576 O O . LYS A 1 32 ? -0.098 8.445 -4.655 1.00 0.00 14 LYS A O 10
ATOM 11595 N N . LYS A 1 33 ? -0.402 6.759 -3.178 1.00 0.00 15 LYS A N 10
ATOM 11596 C CA . LYS A 1 33 ? -1.570 7.364 -2.559 1.00 0.00 15 LYS A CA 10
ATOM 11597 C C . LYS A 1 33 ? -1.117 8.447 -1.577 1.00 0.00 15 LYS A C 10
ATOM 11598 O O . LYS A 1 33 ? -1.715 9.521 -1.514 1.00 0.00 15 LYS A O 10
ATOM 11617 N N . TYR A 1 34 ? -0.066 8.129 -0.837 1.00 0.00 16 TYR A N 10
ATOM 11618 C CA . TYR A 1 34 ? 0.473 9.062 0.138 1.00 0.00 16 TYR A CA 10
ATOM 11619 C C . TYR A 1 34 ? 1.332 10.131 -0.542 1.00 0.00 16 TYR A C 10
ATOM 11620 O O . TYR A 1 34 ? 0.967 11.306 -0.560 1.00 0.00 16 TYR A O 10
ATOM 11638 N N . GLU A 1 35 ? 2.455 9.685 -1.085 1.00 0.00 17 GLU A N 10
ATOM 11639 C CA . GLU A 1 35 ? 3.367 10.588 -1.765 1.00 0.00 17 GLU A CA 10
ATOM 11640 C C . GLU A 1 35 ? 2.589 11.558 -2.656 1.00 0.00 17 GLU A C 10
ATOM 11641 O O . GLU A 1 35 ? 2.932 12.736 -2.745 1.00 0.00 17 GLU A O 10
ATOM 11654 N N . GLY A 1 36 ? 1.556 11.027 -3.294 1.00 0.00 18 GLY A N 10
ATOM 11655 C CA . GLY A 1 36 ? 0.727 11.831 -4.174 1.00 0.00 18 GLY A CA 10
ATOM 11656 C C . GLY A 1 36 ? -0.705 11.926 -3.643 1.00 0.00 18 GLY A C 10
ATOM 11657 O O . GLY A 1 36 ? -1.662 11.721 -4.388 1.00 0.00 18 GLY A O 10
ATOM 11661 N N . SER A 1 37 ? -0.806 12.237 -2.359 1.00 0.00 19 SER A N 10
ATOM 11662 C CA . SER A 1 37 ? -2.105 12.362 -1.720 1.00 0.00 19 SER A CA 10
ATOM 11663 C C . SER A 1 37 ? -2.530 13.831 -1.681 1.00 0.00 19 SER A C 10
ATOM 11664 O O . SER A 1 37 ? -3.632 14.174 -2.107 1.00 0.00 19 SER A O 10
ATOM 11672 N N . ALA A 1 38 ? -1.634 14.660 -1.165 1.00 0.00 20 ALA A N 10
ATOM 11673 C CA . ALA A 1 38 ? -1.902 16.084 -1.064 1.00 0.00 20 ALA A CA 10
ATOM 11674 C C . ALA A 1 38 ? -2.844 16.339 0.115 1.00 0.00 20 ALA A C 10
ATOM 11675 O O . ALA A 1 38 ? -3.223 17.480 0.375 1.00 0.00 20 ALA A O 10
ATOM 11682 N N . ASP A 1 39 ? -3.192 15.258 0.797 1.00 0.00 21 ASP A N 10
ATOM 11683 C CA . ASP A 1 39 ? -4.082 15.351 1.942 1.00 0.00 21 ASP A CA 10
ATOM 11684 C C . ASP A 1 39 ? -3.302 15.017 3.215 1.00 0.00 21 ASP A C 10
ATOM 11685 O O . ASP A 1 39 ? -3.765 15.294 4.322 1.00 0.00 21 ASP A O 10
ATOM 11695 N N . LYS A 1 40 ? -2.133 14.427 3.018 1.00 0.00 22 LYS A N 10
ATOM 11696 C CA . LYS A 1 40 ? -1.285 14.052 4.137 1.00 0.00 22 LYS A CA 10
ATOM 11697 C C . LYS A 1 40 ? -2.123 13.313 5.182 1.00 0.00 22 LYS A C 10
ATOM 11698 O O . LYS A 1 40 ? -1.991 13.561 6.378 1.00 0.00 22 LYS A O 10
ATOM 11717 N N . ASP A 1 41 ? -2.968 12.417 4.690 1.00 0.00 23 ASP A N 10
ATOM 11718 C CA . ASP A 1 41 ? -3.827 11.639 5.566 1.00 0.00 23 ASP A CA 10
ATOM 11719 C C . ASP A 1 41 ? -3.607 10.149 5.298 1.00 0.00 23 ASP A C 10
ATOM 11720 O O . ASP A 1 41 ? -3.895 9.662 4.205 1.00 0.00 23 ASP A O 10
ATOM 11730 N N . ALA A 1 42 ? -3.098 9.467 6.312 1.00 0.00 24 ALA A N 10
ATOM 11731 C CA . ALA A 1 42 ? -2.836 8.042 6.199 1.00 0.00 24 ALA A CA 10
ATOM 11732 C C . ALA A 1 42 ? -4.164 7.281 6.206 1.00 0.00 24 ALA A C 10
ATOM 11733 O O . ALA A 1 42 ? -4.189 6.068 6.004 1.00 0.00 24 ALA A O 10
ATOM 11740 N N . ASN A 1 43 ? -5.234 8.025 6.441 1.00 0.00 25 ASN A N 10
ATOM 11741 C CA . ASN A 1 43 ? -6.562 7.437 6.476 1.00 0.00 25 ASN A CA 10
ATOM 11742 C C . ASN A 1 43 ? -7.143 7.415 5.061 1.00 0.00 25 ASN A C 10
ATOM 11743 O O . ASN A 1 43 ? -7.566 6.367 4.576 1.00 0.00 25 ASN A O 10
ATOM 11754 N N . VAL A 1 44 ? -7.147 8.585 4.439 1.00 0.00 26 VAL A N 10
ATOM 11755 C CA . VAL A 1 44 ? -7.669 8.713 3.089 1.00 0.00 26 VAL A CA 10
ATOM 11756 C C . VAL A 1 44 ? -6.675 8.100 2.101 1.00 0.00 26 VAL A C 10
ATOM 11757 O O . VAL A 1 44 ? -6.990 7.925 0.925 1.00 0.00 26 VAL A O 10
ATOM 11770 N N . ILE A 1 45 ? -5.494 7.790 2.616 1.00 0.00 27 ILE A N 10
ATOM 11771 C CA . ILE A 1 45 ? -4.452 7.198 1.793 1.00 0.00 27 ILE A CA 10
ATOM 11772 C C . ILE A 1 45 ? -4.666 5.686 1.714 1.00 0.00 27 ILE A C 10
ATOM 11773 O O . ILE A 1 45 ? -5.062 5.165 0.672 1.00 0.00 27 ILE A O 10
ATOM 11789 N N . LYS A 1 46 ? -4.395 5.023 2.829 1.00 0.00 28 LYS A N 10
ATOM 11790 C CA . LYS A 1 46 ? -4.553 3.580 2.898 1.00 0.00 28 LYS A CA 10
ATOM 11791 C C . LYS A 1 46 ? -5.887 3.186 2.260 1.00 0.00 28 LYS A C 10
ATOM 11792 O O . LYS A 1 46 ? -5.985 2.147 1.611 1.00 0.00 28 LYS A O 10
ATOM 11811 N N . LYS A 1 47 ? -6.880 4.038 2.468 1.00 0.00 29 LYS A N 10
ATOM 11812 C CA . LYS A 1 47 ? -8.204 3.792 1.922 1.00 0.00 29 LYS A CA 10
ATOM 11813 C C . LYS A 1 47 ? -8.149 3.902 0.396 1.00 0.00 29 LYS A C 10
ATOM 11814 O O . LYS A 1 47 ? -8.772 3.110 -0.310 1.00 0.00 29 LYS A O 10
ATOM 11833 N N . ASP A 1 48 ? -7.399 4.891 -0.067 1.00 0.00 30 ASP A N 10
ATOM 11834 C CA . ASP A 1 48 ? -7.255 5.114 -1.496 1.00 0.00 30 ASP A CA 10
ATOM 11835 C C . ASP A 1 48 ? -6.598 3.890 -2.135 1.00 0.00 30 ASP A C 10
ATOM 11836 O O . ASP A 1 48 ? -7.061 3.397 -3.163 1.00 0.00 30 ASP A O 10
ATOM 11846 N N . PHE A 1 49 ? -5.527 3.434 -1.502 1.00 0.00 31 PHE A N 10
ATOM 11847 C CA . PHE A 1 49 ? -4.802 2.276 -1.996 1.00 0.00 31 PHE A CA 10
ATOM 11848 C C . PHE A 1 49 ? -5.764 1.160 -2.408 1.00 0.00 31 PHE A C 10
ATOM 11849 O O . PHE A 1 49 ? -5.670 0.630 -3.513 1.00 0.00 31 PHE A O 10
ATOM 11866 N N . ASP A 1 50 ? -6.667 0.835 -1.494 1.00 0.00 32 ASP A N 10
ATOM 11867 C CA . ASP A 1 50 ? -7.646 -0.209 -1.748 1.00 0.00 32 ASP A CA 10
ATOM 11868 C C . ASP A 1 50 ? -8.592 0.245 -2.861 1.00 0.00 32 ASP A C 10
ATOM 11869 O O . ASP A 1 50 ? -9.114 -0.579 -3.611 1.00 0.00 32 ASP A O 10
ATOM 11879 N N . ALA A 1 51 ? -8.783 1.553 -2.936 1.00 0.00 33 ALA A N 10
ATOM 11880 C CA . ALA A 1 51 ? -9.656 2.126 -3.946 1.00 0.00 33 ALA A CA 10
ATOM 11881 C C . ALA A 1 51 ? -9.210 1.649 -5.329 1.00 0.00 33 ALA A C 10
ATOM 11882 O O . ALA A 1 51 ? -9.823 0.752 -5.908 1.00 0.00 33 ALA A O 10
ATOM 11889 N N . GLU A 1 52 ? -8.148 2.269 -5.821 1.00 0.00 34 GLU A N 10
ATOM 11890 C CA . GLU A 1 52 ? -7.614 1.918 -7.126 1.00 0.00 34 GLU A CA 10
ATOM 11891 C C . GLU A 1 52 ? -7.421 0.404 -7.231 1.00 0.00 34 GLU A C 10
ATOM 11892 O O . GLU A 1 52 ? -7.702 -0.190 -8.270 1.00 0.00 34 GLU A O 10
ATOM 11905 N N . CYS A 1 53 ? -6.942 -0.177 -6.140 1.00 0.00 35 CYS A N 10
ATOM 11906 C CA . CYS A 1 53 ? -6.708 -1.610 -6.096 1.00 0.00 35 CYS A CA 10
ATOM 11907 C C . CYS A 1 53 ? -7.970 -2.318 -6.593 1.00 0.00 35 CYS A C 10
ATOM 11908 O O . CYS A 1 53 ? -7.914 -3.110 -7.533 1.00 0.00 35 CYS A O 10
ATOM 11915 N N . LYS A 1 54 ? -9.081 -2.008 -5.940 1.00 0.00 36 LYS A N 10
ATOM 11916 C CA . LYS A 1 54 ? -10.354 -2.603 -6.303 1.00 0.00 36 LYS A CA 10
ATOM 11917 C C . LYS A 1 54 ? -10.614 -2.374 -7.793 1.00 0.00 36 LYS A C 10
ATOM 11918 O O . LYS A 1 54 ? -11.478 -3.021 -8.384 1.00 0.00 36 LYS A O 10
ATOM 11937 N N . LYS A 1 55 ? -9.851 -1.449 -8.359 1.00 0.00 37 LYS A N 10
ATOM 11938 C CA . LYS A 1 55 ? -9.988 -1.125 -9.768 1.00 0.00 37 LYS A CA 10
ATOM 11939 C C . LYS A 1 55 ? -8.942 -1.904 -10.570 1.00 0.00 37 LYS A C 10
ATOM 11940 O O . LYS A 1 55 ? -9.280 -2.827 -11.307 1.00 0.00 37 LYS A O 10
ATOM 11959 N N . LEU A 1 56 ? -7.691 -1.501 -10.397 1.00 0.00 38 LEU A N 10
ATOM 11960 C CA . LEU A 1 56 ? -6.593 -2.148 -11.095 1.00 0.00 38 LEU A CA 10
ATOM 11961 C C . LEU A 1 56 ? -6.412 -3.565 -10.546 1.00 0.00 38 LEU A C 10
ATOM 11962 O O . LEU A 1 56 ? -6.332 -4.525 -11.312 1.00 0.00 38 LEU A O 10
ATOM 11978 N N . PHE A 1 57 ? -6.352 -3.652 -9.226 1.00 0.00 39 PHE A N 10
ATOM 11979 C CA . PHE A 1 57 ? -6.182 -4.936 -8.567 1.00 0.00 39 PHE A CA 10
ATOM 11980 C C . PHE A 1 57 ? -7.526 -5.644 -8.390 1.00 0.00 39 PHE A C 10
ATOM 11981 O O . PHE A 1 57 ? -7.725 -6.374 -7.421 1.00 0.00 39 PHE A O 10
ATOM 11998 N N . HIS A 1 58 ? -8.416 -5.403 -9.342 1.00 0.00 40 HIS A N 10
ATOM 11999 C CA . HIS A 1 58 ? -9.736 -6.009 -9.304 1.00 0.00 40 HIS A CA 10
ATOM 12000 C C . HIS A 1 58 ? -9.700 -7.364 -10.015 1.00 0.00 40 HIS A C 10
ATOM 12001 O O . HIS A 1 58 ? -10.029 -8.389 -9.422 1.00 0.00 40 HIS A O 10
ATOM 12016 N N . THR A 1 59 ? -9.297 -7.323 -11.276 1.00 0.00 41 THR A N 10
ATOM 12017 C CA . THR A 1 59 ? -9.214 -8.534 -12.075 1.00 0.00 41 THR A CA 10
ATOM 12018 C C . THR A 1 59 ? -8.222 -9.518 -11.449 1.00 0.00 41 THR A C 10
ATOM 12019 O O . THR A 1 59 ? -8.190 -10.692 -11.818 1.00 0.00 41 THR A O 10
ATOM 12030 N N . ILE A 1 60 ? -7.437 -9.003 -10.514 1.00 0.00 42 ILE A N 10
ATOM 12031 C CA . ILE A 1 60 ? -6.448 -9.822 -9.834 1.00 0.00 42 ILE A CA 10
ATOM 12032 C C . ILE A 1 60 ? -7.154 -10.753 -8.847 1.00 0.00 42 ILE A C 10
ATOM 12033 O O . ILE A 1 60 ? -8.121 -10.358 -8.199 1.00 0.00 42 ILE A O 10
ATOM 12049 N N . PRO A 1 61 ? -6.629 -12.005 -8.761 1.00 0.00 43 PRO A N 10
ATOM 12050 C CA . PRO A 1 61 ? -7.199 -12.996 -7.863 1.00 0.00 43 PRO A CA 10
ATOM 12051 C C . PRO A 1 61 ? -6.821 -12.700 -6.410 1.00 0.00 43 PRO A C 10
ATOM 12052 O O . PRO A 1 61 ? -5.679 -12.911 -6.007 1.00 0.00 43 PRO A O 10
ATOM 12063 N N . PHE A 1 62 ? -7.803 -12.217 -5.663 1.00 0.00 44 PHE A N 10
ATOM 12064 C CA . PHE A 1 62 ? -7.588 -11.891 -4.265 1.00 0.00 44 PHE A CA 10
ATOM 12065 C C . PHE A 1 62 ? -6.853 -10.557 -4.118 1.00 0.00 44 PHE A C 10
ATOM 12066 O O . PHE A 1 62 ? -6.641 -10.079 -3.006 1.00 0.00 44 PHE A O 10
ATOM 12083 N N . GLY A 1 63 ? -6.486 -9.992 -5.260 1.00 0.00 45 GLY A N 10
ATOM 12084 C CA . GLY A 1 63 ? -5.779 -8.723 -5.273 1.00 0.00 45 GLY A CA 10
ATOM 12085 C C . GLY A 1 63 ? -6.448 -7.712 -4.341 1.00 0.00 45 GLY A C 10
ATOM 12086 O O . GLY A 1 63 ? -5.782 -6.844 -3.781 1.00 0.00 45 GLY A O 10
ATOM 12090 N N . THR A 1 64 ? -7.758 -7.860 -4.202 1.00 0.00 46 THR A N 10
ATOM 12091 C CA . THR A 1 64 ? -8.525 -6.971 -3.346 1.00 0.00 46 THR A CA 10
ATOM 12092 C C . THR A 1 64 ? -8.480 -7.458 -1.896 1.00 0.00 46 THR A C 10
ATOM 12093 O O . THR A 1 64 ? -8.230 -6.674 -0.982 1.00 0.00 46 THR A O 10
ATOM 12104 N N . ARG A 1 65 ? -8.727 -8.749 -1.731 1.00 0.00 47 ARG A N 10
ATOM 12105 C CA . ARG A 1 65 ? -8.719 -9.349 -0.407 1.00 0.00 47 ARG A CA 10
ATOM 12106 C C . ARG A 1 65 ? -7.445 -8.959 0.345 1.00 0.00 47 ARG A C 10
ATOM 12107 O O . ARG A 1 65 ? -7.507 -8.507 1.487 1.00 0.00 47 ARG A O 10
ATOM 12128 N N . GLU A 1 66 ? -6.318 -9.147 -0.327 1.00 0.00 48 GLU A N 10
ATOM 12129 C CA . GLU A 1 66 ? -5.032 -8.821 0.263 1.00 0.00 48 GLU A CA 10
ATOM 12130 C C . GLU A 1 66 ? -4.927 -7.314 0.507 1.00 0.00 48 GLU A C 10
ATOM 12131 O O . GLU A 1 66 ? -4.464 -6.884 1.563 1.00 0.00 48 GLU A O 10
ATOM 12144 N N . CYS A 1 67 ? -5.365 -6.553 -0.485 1.00 0.00 49 CYS A N 10
ATOM 12145 C CA . CYS A 1 67 ? -5.327 -5.104 -0.391 1.00 0.00 49 CYS A CA 10
ATOM 12146 C C . CYS A 1 67 ? -5.939 -4.694 0.950 1.00 0.00 49 CYS A C 10
ATOM 12147 O O . CYS A 1 67 ? -5.264 -4.098 1.789 1.00 0.00 49 CYS A O 10
ATOM 12154 N N . ASP A 1 68 ? -7.211 -5.029 1.111 1.00 0.00 50 ASP A N 10
ATOM 12155 C CA . ASP A 1 68 ? -7.922 -4.703 2.335 1.00 0.00 50 ASP A CA 10
ATOM 12156 C C . ASP A 1 68 ? -7.151 -5.263 3.532 1.00 0.00 50 ASP A C 10
ATOM 12157 O O . ASP A 1 68 ? -7.249 -4.735 4.639 1.00 0.00 50 ASP A O 10
ATOM 12167 N N . HIS A 1 69 ? -6.402 -6.323 3.268 1.00 0.00 51 HIS A N 10
ATOM 12168 C CA . HIS A 1 69 ? -5.614 -6.960 4.311 1.00 0.00 51 HIS A CA 10
ATOM 12169 C C . HIS A 1 69 ? -4.201 -6.377 4.315 1.00 0.00 51 HIS A C 10
ATOM 12170 O O . HIS A 1 69 ? -3.305 -6.914 4.966 1.00 0.00 51 HIS A O 10
ATOM 12185 N N . TYR A 1 70 ? -4.042 -5.286 3.580 1.00 0.00 52 TYR A N 10
ATOM 12186 C CA . TYR A 1 70 ? -2.752 -4.624 3.489 1.00 0.00 52 TYR A CA 10
ATOM 12187 C C . TYR A 1 70 ? -2.794 -3.247 4.154 1.00 0.00 52 TYR A C 10
ATOM 12188 O O . TYR A 1 70 ? -1.905 -2.900 4.929 1.00 0.00 52 TYR A O 10
ATOM 12206 N N . VAL A 1 71 ? -3.839 -2.500 3.828 1.00 0.00 53 VAL A N 10
ATOM 12207 C CA . VAL A 1 71 ? -4.009 -1.168 4.384 1.00 0.00 53 VAL A CA 10
ATOM 12208 C C . VAL A 1 71 ? -4.425 -1.282 5.852 1.00 0.00 53 VAL A C 10
ATOM 12209 O O . VAL A 1 71 ? -5.458 -0.747 6.252 1.00 0.00 53 VAL A O 10
ATOM 12222 N N . ASN A 1 72 ? -3.599 -1.983 6.615 1.00 0.00 54 ASN A N 10
ATOM 12223 C CA . ASN A 1 72 ? -3.867 -2.174 8.029 1.00 0.00 54 ASN A CA 10
ATOM 12224 C C . ASN A 1 72 ? -2.810 -3.108 8.624 1.00 0.00 54 ASN A C 10
ATOM 12225 O O . ASN A 1 72 ? -3.136 -4.010 9.393 1.00 0.00 54 ASN A O 10
ATOM 12236 N N . SER A 1 73 ? -1.566 -2.859 8.243 1.00 0.00 55 SER A N 10
ATOM 12237 C CA . SER A 1 73 ? -0.459 -3.666 8.728 1.00 0.00 55 SER A CA 10
ATOM 12238 C C . SER A 1 73 ? 0.787 -3.410 7.879 1.00 0.00 55 SER A C 10
ATOM 12239 O O . SER A 1 73 ? 1.909 -3.519 8.369 1.00 0.00 55 SER A O 10
ATOM 12247 N N . LYS A 1 74 ? 0.547 -3.076 6.619 1.00 0.00 56 LYS A N 10
ATOM 12248 C CA . LYS A 1 74 ? 1.636 -2.803 5.697 1.00 0.00 56 LYS A CA 10
ATOM 12249 C C . LYS A 1 74 ? 1.634 -1.317 5.335 1.00 0.00 56 LYS A C 10
ATOM 12250 O O . LYS A 1 74 ? 2.557 -0.831 4.685 1.00 0.00 56 LYS A O 10
ATOM 12269 N N . VAL A 1 75 ? 0.585 -0.636 5.774 1.00 0.00 57 VAL A N 10
ATOM 12270 C CA . VAL A 1 75 ? 0.450 0.786 5.506 1.00 0.00 57 VAL A CA 10
ATOM 12271 C C . VAL A 1 75 ? 0.998 1.579 6.693 1.00 0.00 57 VAL A C 10
ATOM 12272 O O . VAL A 1 75 ? 1.774 2.517 6.513 1.00 0.00 57 VAL A O 10
ATOM 12285 N N . ASP A 1 76 ? 0.573 1.174 7.881 1.00 0.00 58 ASP A N 10
ATOM 12286 C CA . ASP A 1 76 ? 1.012 1.835 9.099 1.00 0.00 58 ASP A CA 10
ATOM 12287 C C . ASP A 1 76 ? 2.535 1.969 9.080 1.00 0.00 58 ASP A C 10
ATOM 12288 O O . ASP A 1 76 ? 3.073 3.028 9.404 1.00 0.00 58 ASP A O 10
ATOM 12298 N N . PRO A 1 77 ? 3.206 0.854 8.687 1.00 0.00 59 PRO A N 10
ATOM 12299 C CA . PRO A 1 77 ? 4.658 0.837 8.623 1.00 0.00 59 PRO A CA 10
ATOM 12300 C C . PRO A 1 77 ? 5.161 1.611 7.402 1.00 0.00 59 PRO A C 10
ATOM 12301 O O . PRO A 1 77 ? 5.955 2.540 7.536 1.00 0.00 59 PRO A O 10
ATOM 12312 N N . ILE A 1 78 ? 4.678 1.198 6.240 1.00 0.00 60 ILE A N 10
ATOM 12313 C CA . ILE A 1 78 ? 5.069 1.840 4.996 1.00 0.00 60 ILE A CA 10
ATOM 12314 C C . ILE A 1 78 ? 5.029 3.359 5.177 1.00 0.00 60 ILE A C 10
ATOM 12315 O O . ILE A 1 78 ? 6.048 4.032 5.034 1.00 0.00 60 ILE A O 10
ATOM 12331 N N . ILE A 1 79 ? 3.841 3.855 5.490 1.00 0.00 61 ILE A N 10
ATOM 12332 C CA . ILE A 1 79 ? 3.655 5.282 5.692 1.00 0.00 61 ILE A CA 10
ATOM 12333 C C . ILE A 1 79 ? 4.609 5.766 6.785 1.00 0.00 61 ILE A C 10
ATOM 12334 O O . ILE A 1 79 ? 4.961 6.944 6.830 1.00 0.00 61 ILE A O 10
ATOM 12350 N N . HIS A 1 80 ? 5.001 4.833 7.640 1.00 0.00 62 HIS A N 10
ATOM 12351 C CA . HIS A 1 80 ? 5.909 5.150 8.731 1.00 0.00 62 HIS A CA 10
ATOM 12352 C C . HIS A 1 80 ? 7.283 5.511 8.165 1.00 0.00 62 HIS A C 10
ATOM 12353 O O . HIS A 1 80 ? 8.015 6.301 8.760 1.00 0.00 62 HIS A O 10
ATOM 12368 N N . GLU A 1 81 ? 7.593 4.915 7.022 1.00 0.00 63 GLU A N 10
ATOM 12369 C CA . GLU A 1 81 ? 8.868 5.165 6.370 1.00 0.00 63 GLU A CA 10
ATOM 12370 C C . GLU A 1 81 ? 8.750 6.351 5.411 1.00 0.00 63 GLU A C 10
ATOM 12371 O O . GLU A 1 81 ? 9.678 7.147 5.286 1.00 0.00 63 GLU A O 10
ATOM 12384 N N . LEU A 1 82 ? 7.600 6.430 4.757 1.00 0.00 64 LEU A N 10
ATOM 12385 C CA . LEU A 1 82 ? 7.349 7.506 3.813 1.00 0.00 64 LEU A CA 10
ATOM 12386 C C . LEU A 1 82 ? 7.297 8.837 4.564 1.00 0.00 64 LEU A C 10
ATOM 12387 O O . LEU A 1 82 ? 7.820 9.844 4.089 1.00 0.00 64 LEU A O 10
ATOM 12403 N N . GLU A 1 83 ? 6.662 8.799 5.727 1.00 0.00 65 GLU A N 10
ATOM 12404 C CA . GLU A 1 83 ? 6.535 9.991 6.549 1.00 0.00 65 GLU A CA 10
ATOM 12405 C C . GLU A 1 83 ? 7.845 10.268 7.288 1.00 0.00 65 GLU A C 10
ATOM 12406 O O . GLU A 1 83 ? 8.164 11.418 7.585 1.00 0.00 65 GLU A O 10
ATOM 12419 N N . GLY A 1 84 ? 8.570 9.193 7.566 1.00 0.00 66 GLY A N 10
ATOM 12420 C CA . GLY A 1 84 ? 9.839 9.306 8.264 1.00 0.00 66 GLY A CA 10
ATOM 12421 C C . GLY A 1 84 ? 10.854 10.096 7.434 1.00 0.00 66 GLY A C 10
ATOM 12422 O O . GLY A 1 84 ? 11.477 11.030 7.935 1.00 0.00 66 GLY A O 10
ATOM 12426 N N . GLY A 1 85 ? 10.986 9.690 6.180 1.00 0.00 67 GLY A N 10
ATOM 12427 C CA . GLY A 1 85 ? 11.915 10.348 5.276 1.00 0.00 67 GLY A CA 10
ATOM 12428 C C . GLY A 1 85 ? 12.253 9.447 4.085 1.00 0.00 67 GLY A C 10
ATOM 12429 O O . GLY A 1 85 ? 12.622 9.935 3.019 1.00 0.00 67 GLY A O 10
ATOM 12433 N N . THR A 1 86 ? 12.112 8.149 4.309 1.00 0.00 68 THR A N 10
ATOM 12434 C CA . THR A 1 86 ? 12.398 7.176 3.268 1.00 0.00 68 THR A CA 10
ATOM 12435 C C . THR A 1 86 ? 11.656 7.539 1.981 1.00 0.00 68 THR A C 10
ATOM 12436 O O . THR A 1 86 ? 10.720 8.337 2.003 1.00 0.00 68 THR A O 10
ATOM 12447 N N . ALA A 1 87 ? 12.101 6.937 0.888 1.00 0.00 69 ALA A N 10
ATOM 12448 C CA . ALA A 1 87 ? 11.492 7.187 -0.407 1.00 0.00 69 ALA A CA 10
ATOM 12449 C C . ALA A 1 87 ? 10.475 6.085 -0.708 1.00 0.00 69 ALA A C 10
ATOM 12450 O O . ALA A 1 87 ? 10.491 5.030 -0.076 1.00 0.00 69 ALA A O 10
ATOM 12457 N N . PRO A 1 88 ? 9.590 6.375 -1.699 1.00 0.00 70 PRO A N 10
ATOM 12458 C CA . PRO A 1 88 ? 8.566 5.421 -2.092 1.00 0.00 70 PRO A CA 10
ATOM 12459 C C . PRO A 1 88 ? 9.168 4.280 -2.915 1.00 0.00 70 PRO A C 10
ATOM 12460 O O . PRO A 1 88 ? 8.875 4.145 -4.102 1.00 0.00 70 PRO A O 10
ATOM 12471 N N . LYS A 1 89 ? 9.997 3.487 -2.252 1.00 0.00 71 LYS A N 10
ATOM 12472 C CA . LYS A 1 89 ? 10.642 2.362 -2.908 1.00 0.00 71 LYS A CA 10
ATOM 12473 C C . LYS A 1 89 ? 11.512 1.618 -1.894 1.00 0.00 71 LYS A C 10
ATOM 12474 O O . LYS A 1 89 ? 11.600 0.392 -1.927 1.00 0.00 71 LYS A O 10
ATOM 12493 N N . ASP A 1 90 ? 12.136 2.391 -1.017 1.00 0.00 72 ASP A N 10
ATOM 12494 C CA . ASP A 1 90 ? 12.997 1.819 0.005 1.00 0.00 72 ASP A CA 10
ATOM 12495 C C . ASP A 1 90 ? 12.188 1.604 1.285 1.00 0.00 72 ASP A C 10
ATOM 12496 O O . ASP A 1 90 ? 12.707 1.081 2.272 1.00 0.00 72 ASP A O 10
ATOM 12506 N N . VAL A 1 91 ? 10.930 2.015 1.230 1.00 0.00 73 VAL A N 10
ATOM 12507 C CA . VAL A 1 91 ? 10.044 1.873 2.372 1.00 0.00 73 VAL A CA 10
ATOM 12508 C C . VAL A 1 91 ? 9.755 0.389 2.607 1.00 0.00 73 VAL A C 10
ATOM 12509 O O . VAL A 1 91 ? 10.418 -0.255 3.421 1.00 0.00 73 VAL A O 10
ATOM 12522 N N . CYS A 1 92 ? 8.768 -0.112 1.879 1.00 0.00 74 CYS A N 10
ATOM 12523 C CA . CYS A 1 92 ? 8.384 -1.508 1.998 1.00 0.00 74 CYS A CA 10
ATOM 12524 C C . CYS A 1 92 ? 9.639 -2.327 2.304 1.00 0.00 74 CYS A C 10
ATOM 12525 O O . CYS A 1 92 ? 9.679 -3.067 3.286 1.00 0.00 74 CYS A O 10
ATOM 12532 N N . THR A 1 93 ? 10.636 -2.167 1.446 1.00 0.00 75 THR A N 10
ATOM 12533 C CA . THR A 1 93 ? 11.889 -2.883 1.611 1.00 0.00 75 THR A CA 10
ATOM 12534 C C . THR A 1 93 ? 12.363 -2.798 3.063 1.00 0.00 75 THR A C 10
ATOM 12535 O O . THR A 1 93 ? 12.581 -3.821 3.710 1.00 0.00 75 THR A O 10
ATOM 12546 N N . LYS A 1 94 ? 12.511 -1.567 3.533 1.00 0.00 76 LYS A N 10
ATOM 12547 C CA . LYS A 1 94 ? 12.956 -1.335 4.897 1.00 0.00 76 LYS A CA 10
ATOM 12548 C C . LYS A 1 94 ? 12.205 -2.276 5.840 1.00 0.00 76 LYS A C 10
ATOM 12549 O O . LYS A 1 94 ? 12.819 -2.958 6.660 1.00 0.00 76 LYS A O 10
ATOM 12568 N N . LEU A 1 95 ? 10.888 -2.283 5.694 1.00 0.00 77 LEU A N 10
ATOM 12569 C CA . LEU A 1 95 ? 10.048 -3.130 6.523 1.00 0.00 77 LEU A CA 10
ATOM 12570 C C . LEU A 1 95 ? 9.890 -4.496 5.855 1.00 0.00 77 LEU A C 10
ATOM 12571 O O . LEU A 1 95 ? 8.828 -5.112 5.934 1.00 0.00 77 LEU A O 10
ATOM 12587 N N . ASN A 1 96 ? 10.963 -4.932 5.212 1.00 0.00 78 ASN A N 10
ATOM 12588 C CA . ASN A 1 96 ? 10.958 -6.216 4.530 1.00 0.00 78 ASN A CA 10
ATOM 12589 C C . ASN A 1 96 ? 9.595 -6.431 3.868 1.00 0.00 78 ASN A C 10
ATOM 12590 O O . ASN A 1 96 ? 9.137 -7.565 3.737 1.00 0.00 78 ASN A O 10
ATOM 12601 N N . GLU A 1 97 ? 8.986 -5.324 3.468 1.00 0.00 79 GLU A N 10
ATOM 12602 C CA . GLU A 1 97 ? 7.685 -5.378 2.824 1.00 0.00 79 GLU A CA 10
ATOM 12603 C C . GLU A 1 97 ? 7.847 -5.424 1.303 1.00 0.00 79 GLU A C 10
ATOM 12604 O O . GLU A 1 97 ? 6.883 -5.668 0.579 1.00 0.00 79 GLU A O 10
ATOM 12617 N N . CYS A 1 98 ? 9.074 -5.186 0.863 1.00 0.00 80 CYS A N 10
ATOM 12618 C CA . CYS A 1 98 ? 9.375 -5.197 -0.558 1.00 0.00 80 CYS A CA 10
ATOM 12619 C C . CYS A 1 98 ? 10.667 -5.989 -0.769 1.00 0.00 80 CYS A C 10
ATOM 12620 O O . CYS A 1 98 ? 11.750 -5.408 -0.841 1.00 0.00 80 CYS A O 10
ATOM 12627 N N . PRO A 1 99 ? 10.507 -7.335 -0.865 1.00 0.00 81 PRO A N 10
ATOM 12628 C CA . PRO A 1 99 ? 9.190 -7.942 -0.769 1.00 0.00 81 PRO A CA 10
ATOM 12629 C C . PRO A 1 99 ? 8.695 -7.951 0.679 1.00 0.00 81 PRO A C 10
ATOM 12630 O O . PRO A 1 99 ? 9.354 -8.500 1.560 1.00 0.00 81 PRO A O 10
ATOM 12641 N N . ARG A 1 19 ? 4.038 -11.458 2.925 1.00 0.00 1 ARG A N 11
ATOM 12642 C CA . ARG A 1 19 ? 5.354 -11.377 2.314 1.00 0.00 1 ARG A CA 11
ATOM 12643 C C . ARG A 1 19 ? 5.337 -12.024 0.928 1.00 0.00 1 ARG A C 11
ATOM 12644 O O . ARG A 1 19 ? 5.344 -13.249 0.810 1.00 0.00 1 ARG A O 11
ATOM 12665 N N . SER A 1 20 ? 5.313 -11.173 -0.087 1.00 0.00 2 SER A N 11
ATOM 12666 C CA . SER A 1 20 ? 5.294 -11.647 -1.460 1.00 0.00 2 SER A CA 11
ATOM 12667 C C . SER A 1 20 ? 5.448 -10.468 -2.423 1.00 0.00 2 SER A C 11
ATOM 12668 O O . SER A 1 20 ? 5.555 -9.320 -1.993 1.00 0.00 2 SER A O 11
ATOM 12676 N N . ALA A 1 21 ? 5.453 -10.790 -3.708 1.00 0.00 3 ALA A N 11
ATOM 12677 C CA . ALA A 1 21 ? 5.591 -9.772 -4.735 1.00 0.00 3 ALA A CA 11
ATOM 12678 C C . ALA A 1 21 ? 4.495 -8.720 -4.555 1.00 0.00 3 ALA A C 11
ATOM 12679 O O . ALA A 1 21 ? 4.750 -7.525 -4.688 1.00 0.00 3 ALA A O 11
ATOM 12686 N N . LEU A 1 22 ? 3.298 -9.204 -4.257 1.00 0.00 4 LEU A N 11
ATOM 12687 C CA . LEU A 1 22 ? 2.162 -8.321 -4.058 1.00 0.00 4 LEU A CA 11
ATOM 12688 C C . LEU A 1 22 ? 2.472 -7.347 -2.919 1.00 0.00 4 LEU A C 11
ATOM 12689 O O . LEU A 1 22 ? 2.604 -6.145 -3.143 1.00 0.00 4 LEU A O 11
ATOM 12705 N N . SER A 1 23 ? 2.580 -7.903 -1.721 1.00 0.00 5 SER A N 11
ATOM 12706 C CA . SER A 1 23 ? 2.872 -7.099 -0.546 1.00 0.00 5 SER A CA 11
ATOM 12707 C C . SER A 1 23 ? 3.751 -5.908 -0.932 1.00 0.00 5 SER A C 11
ATOM 12708 O O . SER A 1 23 ? 3.451 -4.769 -0.577 1.00 0.00 5 SER A O 11
ATOM 12716 N N . CYS A 1 24 ? 4.820 -6.212 -1.654 1.00 0.00 6 CYS A N 11
ATOM 12717 C CA . CYS A 1 24 ? 5.745 -5.180 -2.092 1.00 0.00 6 CYS A CA 11
ATOM 12718 C C . CYS A 1 24 ? 4.962 -4.149 -2.907 1.00 0.00 6 CYS A C 11
ATOM 12719 O O . CYS A 1 24 ? 4.733 -3.032 -2.446 1.00 0.00 6 CYS A O 11
ATOM 12726 N N . GLN A 1 25 ? 4.575 -4.560 -4.106 1.00 0.00 7 GLN A N 11
ATOM 12727 C CA . GLN A 1 25 ? 3.823 -3.685 -4.989 1.00 0.00 7 GLN A CA 11
ATOM 12728 C C . GLN A 1 25 ? 2.783 -2.893 -4.195 1.00 0.00 7 GLN A C 11
ATOM 12729 O O . GLN A 1 25 ? 2.692 -1.674 -4.327 1.00 0.00 7 GLN A O 11
ATOM 12743 N N . MET A 1 26 ? 2.025 -3.618 -3.386 1.00 0.00 8 MET A N 11
ATOM 12744 C CA . MET A 1 26 ? 0.995 -2.999 -2.568 1.00 0.00 8 MET A CA 11
ATOM 12745 C C . MET A 1 26 ? 1.532 -1.752 -1.863 1.00 0.00 8 MET A C 11
ATOM 12746 O O . MET A 1 26 ? 0.801 -0.782 -1.666 1.00 0.00 8 MET A O 11
ATOM 12760 N N . CYS A 1 27 ? 2.805 -1.818 -1.501 1.00 0.00 9 CYS A N 11
ATOM 12761 C CA . CYS A 1 27 ? 3.448 -0.707 -0.821 1.00 0.00 9 CYS A CA 11
ATOM 12762 C C . CYS A 1 27 ? 3.526 0.472 -1.794 1.00 0.00 9 CYS A C 11
ATOM 12763 O O . CYS A 1 27 ? 3.235 1.608 -1.424 1.00 0.00 9 CYS A O 11
ATOM 12770 N N . GLU A 1 28 ? 3.921 0.161 -3.020 1.00 0.00 10 GLU A N 11
ATOM 12771 C CA . GLU A 1 28 ? 4.042 1.179 -4.049 1.00 0.00 10 GLU A CA 11
ATOM 12772 C C . GLU A 1 28 ? 2.673 1.796 -4.347 1.00 0.00 10 GLU A C 11
ATOM 12773 O O . GLU A 1 28 ? 2.580 2.790 -5.065 1.00 0.00 10 GLU A O 11
ATOM 12786 N N . LEU A 1 29 ? 1.646 1.181 -3.782 1.00 0.00 11 LEU A N 11
ATOM 12787 C CA . LEU A 1 29 ? 0.287 1.657 -3.977 1.00 0.00 11 LEU A CA 11
ATOM 12788 C C . LEU A 1 29 ? -0.077 2.625 -2.850 1.00 0.00 11 LEU A C 11
ATOM 12789 O O . LEU A 1 29 ? -0.544 3.734 -3.106 1.00 0.00 11 LEU A O 11
ATOM 12805 N N . VAL A 1 30 ? 0.151 2.172 -1.626 1.00 0.00 12 VAL A N 11
ATOM 12806 C CA . VAL A 1 30 ? -0.147 2.985 -0.459 1.00 0.00 12 VAL A CA 11
ATOM 12807 C C . VAL A 1 30 ? 0.724 4.242 -0.484 1.00 0.00 12 VAL A C 11
ATOM 12808 O O . VAL A 1 30 ? 0.240 5.341 -0.220 1.00 0.00 12 VAL A O 11
ATOM 12821 N N . VAL A 1 31 ? 1.994 4.038 -0.801 1.00 0.00 13 VAL A N 11
ATOM 12822 C CA . VAL A 1 31 ? 2.937 5.142 -0.862 1.00 0.00 13 VAL A CA 11
ATOM 12823 C C . VAL A 1 31 ? 2.494 6.125 -1.947 1.00 0.00 13 VAL A C 11
ATOM 12824 O O . VAL A 1 31 ? 2.263 7.301 -1.667 1.00 0.00 13 VAL A O 11
ATOM 12837 N N . LYS A 1 32 ? 2.388 5.609 -3.163 1.00 0.00 14 LYS A N 11
ATOM 12838 C CA . LYS A 1 32 ? 1.976 6.427 -4.291 1.00 0.00 14 LYS A CA 11
ATOM 12839 C C . LYS A 1 32 ? 0.747 7.248 -3.898 1.00 0.00 14 LYS A C 11
ATOM 12840 O O . LYS A 1 32 ? 0.529 8.337 -4.426 1.00 0.00 14 LYS A O 11
ATOM 12859 N N . LYS A 1 33 ? -0.024 6.694 -2.973 1.00 0.00 15 LYS A N 11
ATOM 12860 C CA . LYS A 1 33 ? -1.227 7.362 -2.503 1.00 0.00 15 LYS A CA 11
ATOM 12861 C C . LYS A 1 33 ? -0.850 8.389 -1.434 1.00 0.00 15 LYS A C 11
ATOM 12862 O O . LYS A 1 33 ? -1.385 9.496 -1.415 1.00 0.00 15 LYS A O 11
ATOM 12881 N N . TYR A 1 34 ? 0.070 7.986 -0.570 1.00 0.00 16 TYR A N 11
ATOM 12882 C CA . TYR A 1 34 ? 0.525 8.856 0.500 1.00 0.00 16 TYR A CA 11
ATOM 12883 C C . TYR A 1 34 ? 1.464 9.939 -0.036 1.00 0.00 16 TYR A C 11
ATOM 12884 O O . TYR A 1 34 ? 1.128 11.122 -0.015 1.00 0.00 16 TYR A O 11
ATOM 12902 N N . GLU A 1 35 ? 2.621 9.495 -0.503 1.00 0.00 17 GLU A N 11
ATOM 12903 C CA . GLU A 1 35 ? 3.611 10.412 -1.044 1.00 0.00 17 GLU A CA 11
ATOM 12904 C C . GLU A 1 35 ? 2.956 11.377 -2.034 1.00 0.00 17 GLU A C 11
ATOM 12905 O O . GLU A 1 35 ? 3.343 12.541 -2.120 1.00 0.00 17 GLU A O 11
ATOM 12918 N N . GLY A 1 36 ? 1.974 10.857 -2.756 1.00 0.00 18 GLY A N 11
ATOM 12919 C CA . GLY A 1 36 ? 1.262 11.658 -3.737 1.00 0.00 18 GLY A CA 11
ATOM 12920 C C . GLY A 1 36 ? -0.221 11.776 -3.376 1.00 0.00 18 GLY A C 11
ATOM 12921 O O . GLY A 1 36 ? -1.085 11.681 -4.246 1.00 0.00 18 GLY A O 11
ATOM 12925 N N . SER A 1 37 ? -0.469 11.982 -2.091 1.00 0.00 19 SER A N 11
ATOM 12926 C CA . SER A 1 37 ? -1.832 12.113 -1.604 1.00 0.00 19 SER A CA 11
ATOM 12927 C C . SER A 1 37 ? -2.299 13.563 -1.743 1.00 0.00 19 SER A C 11
ATOM 12928 O O . SER A 1 37 ? -3.361 13.826 -2.304 1.00 0.00 19 SER A O 11
ATOM 12936 N N . ALA A 1 38 ? -1.482 14.467 -1.222 1.00 0.00 20 ALA A N 11
ATOM 12937 C CA . ALA A 1 38 ? -1.799 15.885 -1.280 1.00 0.00 20 ALA A CA 11
ATOM 12938 C C . ALA A 1 38 ? -2.868 16.207 -0.235 1.00 0.00 20 ALA A C 11
ATOM 12939 O O . ALA A 1 38 ? -3.306 17.351 -0.124 1.00 0.00 20 ALA A O 11
ATOM 12946 N N . ASP A 1 39 ? -3.256 15.179 0.506 1.00 0.00 21 ASP A N 11
ATOM 12947 C CA . ASP A 1 39 ? -4.265 15.339 1.539 1.00 0.00 21 ASP A CA 11
ATOM 12948 C C . ASP A 1 39 ? -3.636 15.067 2.906 1.00 0.00 21 ASP A C 11
ATOM 12949 O O . ASP A 1 39 ? -4.248 15.335 3.939 1.00 0.00 21 ASP A O 11
ATOM 12959 N N . LYS A 1 40 ? -2.422 14.537 2.869 1.00 0.00 22 LYS A N 11
ATOM 12960 C CA . LYS A 1 40 ? -1.704 14.226 4.093 1.00 0.00 22 LYS A CA 11
ATOM 12961 C C . LYS A 1 40 ? -2.658 13.551 5.081 1.00 0.00 22 LYS A C 11
ATOM 12962 O O . LYS A 1 40 ? -3.008 14.134 6.107 1.00 0.00 22 LYS A O 11
ATOM 12981 N N . ASP A 1 41 ? -3.051 12.334 4.738 1.00 0.00 23 ASP A N 11
ATOM 12982 C CA . ASP A 1 41 ? -3.957 11.574 5.583 1.00 0.00 23 ASP A CA 11
ATOM 12983 C C . ASP A 1 41 ? -3.847 10.089 5.234 1.00 0.00 23 ASP A C 11
ATOM 12984 O O . ASP A 1 41 ? -4.227 9.674 4.140 1.00 0.00 23 ASP A O 11
ATOM 12994 N N . ALA A 1 42 ? -3.325 9.327 6.185 1.00 0.00 24 ALA A N 11
ATOM 12995 C CA . ALA A 1 42 ? -3.160 7.897 5.992 1.00 0.00 24 ALA A CA 11
ATOM 12996 C C . ALA A 1 42 ? -4.534 7.249 5.808 1.00 0.00 24 ALA A C 11
ATOM 12997 O O . ALA A 1 42 ? -4.629 6.087 5.417 1.00 0.00 24 ALA A O 11
ATOM 13004 N N . ASN A 1 43 ? -5.564 8.031 6.098 1.00 0.00 25 ASN A N 11
ATOM 13005 C CA . ASN A 1 43 ? -6.929 7.548 5.969 1.00 0.00 25 ASN A CA 11
ATOM 13006 C C . ASN A 1 43 ? -7.331 7.557 4.493 1.00 0.00 25 ASN A C 11
ATOM 13007 O O . ASN A 1 43 ? -7.795 6.546 3.966 1.00 0.00 25 ASN A O 11
ATOM 13018 N N . VAL A 1 44 ? -7.140 8.708 3.867 1.00 0.00 26 VAL A N 11
ATOM 13019 C CA . VAL A 1 44 ? -7.477 8.861 2.461 1.00 0.00 26 VAL A CA 11
ATOM 13020 C C . VAL A 1 44 ? -6.436 8.132 1.609 1.00 0.00 26 VAL A C 11
ATOM 13021 O O . VAL A 1 44 ? -6.608 7.989 0.399 1.00 0.00 26 VAL A O 11
ATOM 13034 N N . ILE A 1 45 ? -5.378 7.690 2.274 1.00 0.00 27 ILE A N 11
ATOM 13035 C CA . ILE A 1 45 ? -4.309 6.978 1.593 1.00 0.00 27 ILE A CA 11
ATOM 13036 C C . ILE A 1 45 ? -4.622 5.481 1.586 1.00 0.00 27 ILE A C 11
ATOM 13037 O O . ILE A 1 45 ? -5.034 4.934 0.564 1.00 0.00 27 ILE A O 11
ATOM 13053 N N . LYS A 1 46 ? -4.415 4.860 2.738 1.00 0.00 28 LYS A N 11
ATOM 13054 C CA . LYS A 1 46 ? -4.671 3.437 2.878 1.00 0.00 28 LYS A CA 11
ATOM 13055 C C . LYS A 1 46 ? -5.953 3.077 2.124 1.00 0.00 28 LYS A C 11
ATOM 13056 O O . LYS A 1 46 ? -6.042 2.011 1.516 1.00 0.00 28 LYS A O 11
ATOM 13075 N N . LYS A 1 47 ? -6.915 3.985 2.190 1.00 0.00 29 LYS A N 11
ATOM 13076 C CA . LYS A 1 47 ? -8.189 3.777 1.522 1.00 0.00 29 LYS A CA 11
ATOM 13077 C C . LYS A 1 47 ? -7.974 3.793 0.008 1.00 0.00 29 LYS A C 11
ATOM 13078 O O . LYS A 1 47 ? -8.319 2.836 -0.682 1.00 0.00 29 LYS A O 11
ATOM 13097 N N . ASP A 1 48 ? -7.405 4.893 -0.465 1.00 0.00 30 ASP A N 11
ATOM 13098 C CA . ASP A 1 48 ? -7.141 5.047 -1.885 1.00 0.00 30 ASP A CA 11
ATOM 13099 C C . ASP A 1 48 ? -6.531 3.753 -2.430 1.00 0.00 30 ASP A C 11
ATOM 13100 O O . ASP A 1 48 ? -7.030 3.189 -3.402 1.00 0.00 30 ASP A O 11
ATOM 13110 N N . PHE A 1 49 ? -5.462 3.320 -1.777 1.00 0.00 31 PHE A N 11
ATOM 13111 C CA . PHE A 1 49 ? -4.780 2.103 -2.184 1.00 0.00 31 PHE A CA 11
ATOM 13112 C C . PHE A 1 49 ? -5.783 0.998 -2.517 1.00 0.00 31 PHE A C 11
ATOM 13113 O O . PHE A 1 49 ? -5.669 0.343 -3.552 1.00 0.00 31 PHE A O 11
ATOM 13130 N N . ASP A 1 50 ? -6.742 0.823 -1.620 1.00 0.00 32 ASP A N 11
ATOM 13131 C CA . ASP A 1 50 ? -7.765 -0.193 -1.806 1.00 0.00 32 ASP A CA 11
ATOM 13132 C C . ASP A 1 50 ? -8.655 0.196 -2.988 1.00 0.00 32 ASP A C 11
ATOM 13133 O O . ASP A 1 50 ? -9.038 -0.656 -3.788 1.00 0.00 32 ASP A O 11
ATOM 13143 N N . ALA A 1 51 ? -8.959 1.484 -3.060 1.00 0.00 33 ALA A N 11
ATOM 13144 C CA . ALA A 1 51 ? -9.796 1.997 -4.132 1.00 0.00 33 ALA A CA 11
ATOM 13145 C C . ALA A 1 51 ? -9.188 1.606 -5.480 1.00 0.00 33 ALA A C 11
ATOM 13146 O O . ALA A 1 51 ? -9.892 1.125 -6.367 1.00 0.00 33 ALA A O 11
ATOM 13153 N N . GLU A 1 52 ? -7.886 1.828 -5.592 1.00 0.00 34 GLU A N 11
ATOM 13154 C CA . GLU A 1 52 ? -7.175 1.506 -6.818 1.00 0.00 34 GLU A CA 11
ATOM 13155 C C . GLU A 1 52 ? -7.086 -0.011 -6.996 1.00 0.00 34 GLU A C 11
ATOM 13156 O O . GLU A 1 52 ? -7.675 -0.567 -7.922 1.00 0.00 34 GLU A O 11
ATOM 13169 N N . CYS A 1 53 ? -6.343 -0.638 -6.096 1.00 0.00 35 CYS A N 11
ATOM 13170 C CA . CYS A 1 53 ? -6.169 -2.080 -6.142 1.00 0.00 35 CYS A CA 11
ATOM 13171 C C . CYS A 1 53 ? -7.511 -2.715 -6.513 1.00 0.00 35 CYS A C 11
ATOM 13172 O O . CYS A 1 53 ? -7.549 -3.753 -7.171 1.00 0.00 35 CYS A O 11
ATOM 13179 N N . LYS A 1 54 ? -8.579 -2.063 -6.075 1.00 0.00 36 LYS A N 11
ATOM 13180 C CA . LYS A 1 54 ? -9.918 -2.552 -6.352 1.00 0.00 36 LYS A CA 11
ATOM 13181 C C . LYS A 1 54 ? -10.101 -2.694 -7.864 1.00 0.00 36 LYS A C 11
ATOM 13182 O O . LYS A 1 54 ? -10.243 -3.805 -8.373 1.00 0.00 36 LYS A O 11
ATOM 13201 N N . LYS A 1 55 ? -10.091 -1.555 -8.541 1.00 0.00 37 LYS A N 11
ATOM 13202 C CA . LYS A 1 55 ? -10.254 -1.540 -9.984 1.00 0.00 37 LYS A CA 11
ATOM 13203 C C . LYS A 1 55 ? -8.972 -2.054 -10.643 1.00 0.00 37 LYS A C 11
ATOM 13204 O O . LYS A 1 55 ? -9.024 -2.892 -11.542 1.00 0.00 37 LYS A O 11
ATOM 13223 N N . LEU A 1 56 ? -7.851 -1.530 -10.170 1.00 0.00 38 LEU A N 11
ATOM 13224 C CA . LEU A 1 56 ? -6.557 -1.925 -10.703 1.00 0.00 38 LEU A CA 11
ATOM 13225 C C . LEU A 1 56 ? -6.438 -3.450 -10.662 1.00 0.00 38 LEU A C 11
ATOM 13226 O O . LEU A 1 56 ? -6.130 -4.079 -11.673 1.00 0.00 38 LEU A O 11
ATOM 13242 N N . PHE A 1 57 ? -6.690 -3.999 -9.483 1.00 0.00 39 PHE A N 11
ATOM 13243 C CA . PHE A 1 57 ? -6.615 -5.439 -9.297 1.00 0.00 39 PHE A CA 11
ATOM 13244 C C . PHE A 1 57 ? -7.980 -6.014 -8.914 1.00 0.00 39 PHE A C 11
ATOM 13245 O O . PHE A 1 57 ? -8.118 -6.650 -7.870 1.00 0.00 39 PHE A O 11
ATOM 13262 N N . HIS A 1 58 ? -8.953 -5.770 -9.779 1.00 0.00 40 HIS A N 11
ATOM 13263 C CA . HIS A 1 58 ? -10.302 -6.256 -9.543 1.00 0.00 40 HIS A CA 11
ATOM 13264 C C . HIS A 1 58 ? -10.394 -7.730 -9.945 1.00 0.00 40 HIS A C 11
ATOM 13265 O O . HIS A 1 58 ? -10.852 -8.563 -9.164 1.00 0.00 40 HIS A O 11
ATOM 13280 N N . THR A 1 59 ? -9.952 -8.007 -11.163 1.00 0.00 41 THR A N 11
ATOM 13281 C CA . THR A 1 59 ? -9.979 -9.365 -11.678 1.00 0.00 41 THR A CA 11
ATOM 13282 C C . THR A 1 59 ? -9.155 -10.292 -10.782 1.00 0.00 41 THR A C 11
ATOM 13283 O O . THR A 1 59 ? -9.276 -11.512 -10.868 1.00 0.00 41 THR A O 11
ATOM 13294 N N . ILE A 1 60 ? -8.335 -9.675 -9.943 1.00 0.00 42 ILE A N 11
ATOM 13295 C CA . ILE A 1 60 ? -7.492 -10.430 -9.032 1.00 0.00 42 ILE A CA 11
ATOM 13296 C C . ILE A 1 60 ? -8.372 -11.165 -8.018 1.00 0.00 42 ILE A C 11
ATOM 13297 O O . ILE A 1 60 ? -9.376 -10.625 -7.556 1.00 0.00 42 ILE A O 11
ATOM 13313 N N . PRO A 1 61 ? -7.953 -12.418 -7.696 1.00 0.00 43 PRO A N 11
ATOM 13314 C CA . PRO A 1 61 ? -8.692 -13.232 -6.746 1.00 0.00 43 PRO A CA 11
ATOM 13315 C C . PRO A 1 61 ? -8.462 -12.749 -5.313 1.00 0.00 43 PRO A C 11
ATOM 13316 O O . PRO A 1 61 ? -9.410 -12.408 -4.609 1.00 0.00 43 PRO A O 11
ATOM 13327 N N . PHE A 1 62 ? -7.195 -12.735 -4.924 1.00 0.00 44 PHE A N 11
ATOM 13328 C CA . PHE A 1 62 ? -6.828 -12.299 -3.587 1.00 0.00 44 PHE A CA 11
ATOM 13329 C C . PHE A 1 62 ? -6.089 -10.960 -3.630 1.00 0.00 44 PHE A C 11
ATOM 13330 O O . PHE A 1 62 ? -5.133 -10.750 -2.885 1.00 0.00 44 PHE A O 11
ATOM 13347 N N . GLY A 1 63 ? -6.559 -10.090 -4.512 1.00 0.00 45 GLY A N 11
ATOM 13348 C CA . GLY A 1 63 ? -5.954 -8.777 -4.663 1.00 0.00 45 GLY A CA 11
ATOM 13349 C C . GLY A 1 63 ? -6.699 -7.731 -3.830 1.00 0.00 45 GLY A C 11
ATOM 13350 O O . GLY A 1 63 ? -6.090 -7.019 -3.034 1.00 0.00 45 GLY A O 11
ATOM 13354 N N . THR A 1 64 ? -8.005 -7.672 -4.044 1.00 0.00 46 THR A N 11
ATOM 13355 C CA . THR A 1 64 ? -8.839 -6.726 -3.323 1.00 0.00 46 THR A CA 11
ATOM 13356 C C . THR A 1 64 ? -8.970 -7.140 -1.856 1.00 0.00 46 THR A C 11
ATOM 13357 O O . THR A 1 64 ? -9.022 -6.289 -0.970 1.00 0.00 46 THR A O 11
ATOM 13368 N N . ARG A 1 65 ? -9.021 -8.447 -1.645 1.00 0.00 47 ARG A N 11
ATOM 13369 C CA . ARG A 1 65 ? -9.145 -8.984 -0.301 1.00 0.00 47 ARG A CA 11
ATOM 13370 C C . ARG A 1 65 ? -7.887 -8.674 0.513 1.00 0.00 47 ARG A C 11
ATOM 13371 O O . ARG A 1 65 ? -7.972 -8.109 1.602 1.00 0.00 47 ARG A O 11
ATOM 13392 N N . GLU A 1 66 ? -6.749 -9.057 -0.047 1.00 0.00 48 GLU A N 11
ATOM 13393 C CA . GLU A 1 66 ? -5.475 -8.827 0.613 1.00 0.00 48 GLU A CA 11
ATOM 13394 C C . GLU A 1 66 ? -5.184 -7.327 0.697 1.00 0.00 48 GLU A C 11
ATOM 13395 O O . GLU A 1 66 ? -4.581 -6.862 1.662 1.00 0.00 48 GLU A O 11
ATOM 13408 N N . CYS A 1 67 ? -5.627 -6.613 -0.328 1.00 0.00 49 CYS A N 11
ATOM 13409 C CA . CYS A 1 67 ? -5.422 -5.176 -0.381 1.00 0.00 49 CYS A CA 11
ATOM 13410 C C . CYS A 1 67 ? -6.211 -4.534 0.762 1.00 0.00 49 CYS A C 11
ATOM 13411 O O . CYS A 1 67 ? -5.689 -3.684 1.481 1.00 0.00 49 CYS A O 11
ATOM 13418 N N . ASP A 1 68 ? -7.456 -4.967 0.895 1.00 0.00 50 ASP A N 11
ATOM 13419 C CA . ASP A 1 68 ? -8.322 -4.446 1.938 1.00 0.00 50 ASP A CA 11
ATOM 13420 C C . ASP A 1 68 ? -7.755 -4.832 3.306 1.00 0.00 50 ASP A C 11
ATOM 13421 O O . ASP A 1 68 ? -8.124 -4.246 4.324 1.00 0.00 50 ASP A O 11
ATOM 13431 N N . HIS A 1 69 ? -6.867 -5.815 3.287 1.00 0.00 51 HIS A N 11
ATOM 13432 C CA . HIS A 1 69 ? -6.246 -6.286 4.513 1.00 0.00 51 HIS A CA 11
ATOM 13433 C C . HIS A 1 69 ? -4.801 -5.787 4.580 1.00 0.00 51 HIS A C 11
ATOM 13434 O O . HIS A 1 69 ? -4.056 -6.151 5.489 1.00 0.00 51 HIS A O 11
ATOM 13449 N N . TYR A 1 70 ? -4.448 -4.961 3.607 1.00 0.00 52 TYR A N 11
ATOM 13450 C CA . TYR A 1 70 ? -3.106 -4.407 3.544 1.00 0.00 52 TYR A CA 11
ATOM 13451 C C . TYR A 1 70 ? -3.092 -2.948 4.007 1.00 0.00 52 TYR A C 11
ATOM 13452 O O . TYR A 1 70 ? -2.121 -2.494 4.610 1.00 0.00 52 TYR A O 11
ATOM 13470 N N . VAL A 1 71 ? -4.181 -2.255 3.706 1.00 0.00 53 VAL A N 11
ATOM 13471 C CA . VAL A 1 71 ? -4.306 -0.858 4.082 1.00 0.00 53 VAL A CA 11
ATOM 13472 C C . VAL A 1 71 ? -4.314 -0.744 5.609 1.00 0.00 53 VAL A C 11
ATOM 13473 O O . VAL A 1 71 ? -4.202 0.354 6.153 1.00 0.00 53 VAL A O 11
ATOM 13486 N N . ASN A 1 72 ? -4.446 -1.893 6.255 1.00 0.00 54 ASN A N 11
ATOM 13487 C CA . ASN A 1 72 ? -4.469 -1.936 7.707 1.00 0.00 54 ASN A CA 11
ATOM 13488 C C . ASN A 1 72 ? -3.633 -3.122 8.191 1.00 0.00 54 ASN A C 11
ATOM 13489 O O . ASN A 1 72 ? -4.134 -3.988 8.907 1.00 0.00 54 ASN A O 11
ATOM 13500 N N . SER A 1 73 ? -2.372 -3.124 7.781 1.00 0.00 55 SER A N 11
ATOM 13501 C CA . SER A 1 73 ? -1.462 -4.189 8.164 1.00 0.00 55 SER A CA 11
ATOM 13502 C C . SER A 1 73 ? -0.044 -3.857 7.699 1.00 0.00 55 SER A C 11
ATOM 13503 O O . SER A 1 73 ? 0.917 -4.044 8.444 1.00 0.00 55 SER A O 11
ATOM 13511 N N . LYS A 1 74 ? 0.044 -3.371 6.470 1.00 0.00 56 LYS A N 11
ATOM 13512 C CA . LYS A 1 74 ? 1.329 -3.011 5.897 1.00 0.00 56 LYS A CA 11
ATOM 13513 C C . LYS A 1 74 ? 1.333 -1.518 5.559 1.00 0.00 56 LYS A C 11
ATOM 13514 O O . LYS A 1 74 ? 2.263 -1.024 4.924 1.00 0.00 56 LYS A O 11
ATOM 13533 N N . VAL A 1 75 ? 0.281 -0.842 5.998 1.00 0.00 57 VAL A N 11
ATOM 13534 C CA . VAL A 1 75 ? 0.151 0.583 5.751 1.00 0.00 57 VAL A CA 11
ATOM 13535 C C . VAL A 1 75 ? 0.674 1.357 6.963 1.00 0.00 57 VAL A C 11
ATOM 13536 O O . VAL A 1 75 ? 1.473 2.281 6.817 1.00 0.00 57 VAL A O 11
ATOM 13549 N N . ASP A 1 76 ? 0.202 0.951 8.132 1.00 0.00 58 ASP A N 11
ATOM 13550 C CA . ASP A 1 76 ? 0.611 1.594 9.369 1.00 0.00 58 ASP A CA 11
ATOM 13551 C C . ASP A 1 76 ? 2.138 1.689 9.408 1.00 0.00 58 ASP A C 11
ATOM 13552 O O . ASP A 1 76 ? 2.689 2.725 9.775 1.00 0.00 58 ASP A O 11
ATOM 13562 N N . PRO A 1 77 ? 2.794 0.565 9.014 1.00 0.00 59 PRO A N 11
ATOM 13563 C CA . PRO A 1 77 ? 4.246 0.512 9.001 1.00 0.00 59 PRO A CA 11
ATOM 13564 C C . PRO A 1 77 ? 4.813 1.299 7.818 1.00 0.00 59 PRO A C 11
ATOM 13565 O O . PRO A 1 77 ? 5.631 2.198 8.001 1.00 0.00 59 PRO A O 11
ATOM 13576 N N . ILE A 1 78 ? 4.354 0.931 6.630 1.00 0.00 60 ILE A N 11
ATOM 13577 C CA . ILE A 1 78 ? 4.805 1.592 5.416 1.00 0.00 60 ILE A CA 11
ATOM 13578 C C . ILE A 1 78 ? 4.812 3.106 5.638 1.00 0.00 60 ILE A C 11
ATOM 13579 O O . ILE A 1 78 ? 5.854 3.749 5.520 1.00 0.00 60 ILE A O 11
ATOM 13595 N N . ILE A 1 79 ? 3.638 3.631 5.955 1.00 0.00 61 ILE A N 11
ATOM 13596 C CA . ILE A 1 79 ? 3.496 5.057 6.194 1.00 0.00 61 ILE A CA 11
ATOM 13597 C C . ILE A 1 79 ? 4.417 5.471 7.343 1.00 0.00 61 ILE A C 11
ATOM 13598 O O . ILE A 1 79 ? 4.765 6.644 7.473 1.00 0.00 61 ILE A O 11
ATOM 13614 N N . HIS A 1 80 ? 4.785 4.486 8.149 1.00 0.00 62 HIS A N 11
ATOM 13615 C CA . HIS A 1 80 ? 5.658 4.733 9.284 1.00 0.00 62 HIS A CA 11
ATOM 13616 C C . HIS A 1 80 ? 7.039 5.163 8.784 1.00 0.00 62 HIS A C 11
ATOM 13617 O O . HIS A 1 80 ? 7.778 5.840 9.497 1.00 0.00 62 HIS A O 11
ATOM 13632 N N . GLU A 1 81 ? 7.346 4.750 7.563 1.00 0.00 63 GLU A N 11
ATOM 13633 C CA . GLU A 1 81 ? 8.625 5.084 6.959 1.00 0.00 63 GLU A CA 11
ATOM 13634 C C . GLU A 1 81 ? 8.506 6.370 6.140 1.00 0.00 63 GLU A C 11
ATOM 13635 O O . GLU A 1 81 ? 9.353 7.255 6.242 1.00 0.00 63 GLU A O 11
ATOM 13648 N N . LEU A 1 82 ? 7.447 6.431 5.345 1.00 0.00 64 LEU A N 11
ATOM 13649 C CA . LEU A 1 82 ? 7.207 7.595 4.508 1.00 0.00 64 LEU A CA 11
ATOM 13650 C C . LEU A 1 82 ? 7.203 8.852 5.379 1.00 0.00 64 LEU A C 11
ATOM 13651 O O . LEU A 1 82 ? 7.812 9.861 5.023 1.00 0.00 64 LEU A O 11
ATOM 13667 N N . GLU A 1 83 ? 6.510 8.753 6.504 1.00 0.00 65 GLU A N 11
ATOM 13668 C CA . GLU A 1 83 ? 6.420 9.870 7.428 1.00 0.00 65 GLU A CA 11
ATOM 13669 C C . GLU A 1 83 ? 7.761 10.088 8.130 1.00 0.00 65 GLU A C 11
ATOM 13670 O O . GLU A 1 83 ? 8.159 11.226 8.377 1.00 0.00 65 GLU A O 11
ATOM 13683 N N . GLY A 1 84 ? 8.422 8.981 8.433 1.00 0.00 66 GLY A N 11
ATOM 13684 C CA . GLY A 1 84 ? 9.711 9.038 9.101 1.00 0.00 66 GLY A CA 11
ATOM 13685 C C . GLY A 1 84 ? 10.706 9.882 8.303 1.00 0.00 66 GLY A C 11
ATOM 13686 O O . GLY A 1 84 ? 11.458 10.668 8.876 1.00 0.00 66 GLY A O 11
ATOM 13690 N N . GLY A 1 85 ? 10.678 9.690 6.992 1.00 0.00 67 GLY A N 11
ATOM 13691 C CA . GLY A 1 85 ? 11.569 10.424 6.109 1.00 0.00 67 GLY A CA 11
ATOM 13692 C C . GLY A 1 85 ? 11.931 9.590 4.879 1.00 0.00 67 GLY A C 11
ATOM 13693 O O . GLY A 1 85 ? 12.374 10.130 3.867 1.00 0.00 67 GLY A O 11
ATOM 13697 N N . THR A 1 86 ? 11.730 8.287 5.007 1.00 0.00 68 THR A N 11
ATOM 13698 C CA . THR A 1 86 ? 12.029 7.372 3.918 1.00 0.00 68 THR A CA 11
ATOM 13699 C C . THR A 1 86 ? 11.177 7.706 2.692 1.00 0.00 68 THR A C 11
ATOM 13700 O O . THR A 1 86 ? 10.068 8.221 2.824 1.00 0.00 68 THR A O 11
ATOM 13711 N N . ALA A 1 87 ? 11.727 7.397 1.527 1.00 0.00 69 ALA A N 11
ATOM 13712 C CA . ALA A 1 87 ? 11.031 7.658 0.279 1.00 0.00 69 ALA A CA 11
ATOM 13713 C C . ALA A 1 87 ? 10.142 6.461 -0.064 1.00 0.00 69 ALA A C 11
ATOM 13714 O O . ALA A 1 87 ? 10.186 5.435 0.614 1.00 0.00 69 ALA A O 11
ATOM 13721 N N . PRO A 1 88 ? 9.333 6.635 -1.143 1.00 0.00 70 PRO A N 11
ATOM 13722 C CA . PRO A 1 88 ? 8.435 5.581 -1.584 1.00 0.00 70 PRO A CA 11
ATOM 13723 C C . PRO A 1 88 ? 9.205 4.468 -2.297 1.00 0.00 70 PRO A C 11
ATOM 13724 O O . PRO A 1 88 ? 8.712 3.346 -2.417 1.00 0.00 70 PRO A O 11
ATOM 13735 N N . LYS A 1 89 ? 10.400 4.814 -2.750 1.00 0.00 71 LYS A N 11
ATOM 13736 C CA . LYS A 1 89 ? 11.242 3.857 -3.449 1.00 0.00 71 LYS A CA 11
ATOM 13737 C C . LYS A 1 89 ? 12.179 3.182 -2.444 1.00 0.00 71 LYS A C 11
ATOM 13738 O O . LYS A 1 89 ? 13.193 2.603 -2.829 1.00 0.00 71 LYS A O 11
ATOM 13757 N N . ASP A 1 90 ? 11.804 3.278 -1.177 1.00 0.00 72 ASP A N 11
ATOM 13758 C CA . ASP A 1 90 ? 12.598 2.683 -0.115 1.00 0.00 72 ASP A CA 11
ATOM 13759 C C . ASP A 1 90 ? 11.690 1.839 0.783 1.00 0.00 72 ASP A C 11
ATOM 13760 O O . ASP A 1 90 ? 11.925 0.645 0.961 1.00 0.00 72 ASP A O 11
ATOM 13770 N N . VAL A 1 91 ? 10.673 2.493 1.324 1.00 0.00 73 VAL A N 11
ATOM 13771 C CA . VAL A 1 91 ? 9.730 1.818 2.198 1.00 0.00 73 VAL A CA 11
ATOM 13772 C C . VAL A 1 91 ? 9.460 0.411 1.662 1.00 0.00 73 VAL A C 11
ATOM 13773 O O . VAL A 1 91 ? 9.596 -0.571 2.390 1.00 0.00 73 VAL A O 11
ATOM 13786 N N . CYS A 1 92 ? 9.084 0.358 0.392 1.00 0.00 74 CYS A N 11
ATOM 13787 C CA . CYS A 1 92 ? 8.796 -0.914 -0.249 1.00 0.00 74 CYS A CA 11
ATOM 13788 C C . CYS A 1 92 ? 10.122 -1.620 -0.534 1.00 0.00 74 CYS A C 11
ATOM 13789 O O . CYS A 1 92 ? 10.490 -1.813 -1.692 1.00 0.00 74 CYS A O 11
ATOM 13796 N N . THR A 1 93 ? 10.804 -1.986 0.541 1.00 0.00 75 THR A N 11
ATOM 13797 C CA . THR A 1 93 ? 12.082 -2.667 0.421 1.00 0.00 75 THR A CA 11
ATOM 13798 C C . THR A 1 93 ? 12.786 -2.724 1.778 1.00 0.00 75 THR A C 11
ATOM 13799 O O . THR A 1 93 ? 12.674 -3.715 2.498 1.00 0.00 75 THR A O 11
ATOM 13810 N N . LYS A 1 94 ? 13.496 -1.649 2.087 1.00 0.00 76 LYS A N 11
ATOM 13811 C CA . LYS A 1 94 ? 14.217 -1.564 3.345 1.00 0.00 76 LYS A CA 11
ATOM 13812 C C . LYS A 1 94 ? 13.250 -1.826 4.501 1.00 0.00 76 LYS A C 11
ATOM 13813 O O . LYS A 1 94 ? 13.676 -2.125 5.616 1.00 0.00 76 LYS A O 11
ATOM 13832 N N . LEU A 1 95 ? 11.966 -1.703 4.196 1.00 0.00 77 LEU A N 11
ATOM 13833 C CA . LEU A 1 95 ? 10.935 -1.921 5.196 1.00 0.00 77 LEU A CA 11
ATOM 13834 C C . LEU A 1 95 ? 10.611 -3.415 5.269 1.00 0.00 77 LEU A C 11
ATOM 13835 O O . LEU A 1 95 ? 9.594 -3.806 5.839 1.00 0.00 77 LEU A O 11
ATOM 13851 N N . ASN A 1 96 ? 11.495 -4.209 4.684 1.00 0.00 78 ASN A N 11
ATOM 13852 C CA . ASN A 1 96 ? 11.316 -5.651 4.676 1.00 0.00 78 ASN A CA 11
ATOM 13853 C C . ASN A 1 96 ? 10.085 -6.003 3.837 1.00 0.00 78 ASN A C 11
ATOM 13854 O O . ASN A 1 96 ? 9.581 -7.123 3.906 1.00 0.00 78 ASN A O 11
ATOM 13865 N N . GLU A 1 97 ? 9.636 -5.024 3.064 1.00 0.00 79 GLU A N 11
ATOM 13866 C CA . GLU A 1 97 ? 8.474 -5.217 2.213 1.00 0.00 79 GLU A CA 11
ATOM 13867 C C . GLU A 1 97 ? 8.885 -5.881 0.898 1.00 0.00 79 GLU A C 11
ATOM 13868 O O . GLU A 1 97 ? 8.442 -6.988 0.593 1.00 0.00 79 GLU A O 11
ATOM 13881 N N . CYS A 1 98 ? 9.724 -5.178 0.153 1.00 0.00 80 CYS A N 11
ATOM 13882 C CA . CYS A 1 98 ? 10.198 -5.686 -1.123 1.00 0.00 80 CYS A CA 11
ATOM 13883 C C . CYS A 1 98 ? 11.585 -6.296 -0.912 1.00 0.00 80 CYS A C 11
ATOM 13884 O O . CYS A 1 98 ? 12.406 -5.743 -0.182 1.00 0.00 80 CYS A O 11
ATOM 13891 N N . PRO A 1 99 ? 11.810 -7.458 -1.582 1.00 0.00 81 PRO A N 11
ATOM 13892 C CA . PRO A 1 99 ? 10.784 -8.046 -2.426 1.00 0.00 81 PRO A CA 11
ATOM 13893 C C . PRO A 1 99 ? 9.691 -8.704 -1.582 1.00 0.00 81 PRO A C 11
ATOM 13894 O O . PRO A 1 99 ? 8.659 -9.116 -2.110 1.00 0.00 81 PRO A O 11
ATOM 13905 N N . ARG A 1 19 ? 3.366 -12.882 -0.520 1.00 0.00 1 ARG A N 12
ATOM 13906 C CA . ARG A 1 19 ? 4.138 -11.673 -0.294 1.00 0.00 1 ARG A CA 12
ATOM 13907 C C . ARG A 1 19 ? 5.243 -11.544 -1.345 1.00 0.00 1 ARG A C 12
ATOM 13908 O O . ARG A 1 19 ? 6.406 -11.833 -1.066 1.00 0.00 1 ARG A O 12
ATOM 13929 N N . SER A 1 20 ? 4.840 -11.113 -2.531 1.00 0.00 2 SER A N 12
ATOM 13930 C CA . SER A 1 20 ? 5.781 -10.942 -3.625 1.00 0.00 2 SER A CA 12
ATOM 13931 C C . SER A 1 20 ? 5.048 -10.457 -4.876 1.00 0.00 2 SER A C 12
ATOM 13932 O O . SER A 1 20 ? 3.901 -10.832 -5.112 1.00 0.00 2 SER A O 12
ATOM 13940 N N . ALA A 1 21 ? 5.740 -9.629 -5.645 1.00 0.00 3 ALA A N 12
ATOM 13941 C CA . ALA A 1 21 ? 5.168 -9.087 -6.866 1.00 0.00 3 ALA A CA 12
ATOM 13942 C C . ALA A 1 21 ? 4.110 -8.041 -6.509 1.00 0.00 3 ALA A C 12
ATOM 13943 O O . ALA A 1 21 ? 4.267 -6.862 -6.824 1.00 0.00 3 ALA A O 12
ATOM 13950 N N . LEU A 1 22 ? 3.057 -8.510 -5.856 1.00 0.00 4 LEU A N 12
ATOM 13951 C CA . LEU A 1 22 ? 1.974 -7.629 -5.453 1.00 0.00 4 LEU A CA 12
ATOM 13952 C C . LEU A 1 22 ? 2.443 -6.750 -4.292 1.00 0.00 4 LEU A C 12
ATOM 13953 O O . LEU A 1 22 ? 2.522 -5.529 -4.426 1.00 0.00 4 LEU A O 12
ATOM 13969 N N . SER A 1 23 ? 2.741 -7.403 -3.179 1.00 0.00 5 SER A N 12
ATOM 13970 C CA . SER A 1 23 ? 3.200 -6.696 -1.997 1.00 0.00 5 SER A CA 12
ATOM 13971 C C . SER A 1 23 ? 4.013 -5.464 -2.404 1.00 0.00 5 SER A C 12
ATOM 13972 O O . SER A 1 23 ? 3.561 -4.334 -2.232 1.00 0.00 5 SER A O 12
ATOM 13980 N N . CYS A 1 24 ? 5.197 -5.727 -2.939 1.00 0.00 6 CYS A N 12
ATOM 13981 C CA . CYS A 1 24 ? 6.075 -4.654 -3.373 1.00 0.00 6 CYS A CA 12
ATOM 13982 C C . CYS A 1 24 ? 5.225 -3.585 -4.062 1.00 0.00 6 CYS A C 12
ATOM 13983 O O . CYS A 1 24 ? 5.215 -2.429 -3.644 1.00 0.00 6 CYS A O 12
ATOM 13990 N N . GLN A 1 25 ? 4.531 -4.011 -5.108 1.00 0.00 7 GLN A N 12
ATOM 13991 C CA . GLN A 1 25 ? 3.680 -3.105 -5.860 1.00 0.00 7 GLN A CA 12
ATOM 13992 C C . GLN A 1 25 ? 2.734 -2.359 -4.916 1.00 0.00 7 GLN A C 12
ATOM 13993 O O . GLN A 1 25 ? 2.678 -1.131 -4.930 1.00 0.00 7 GLN A O 12
ATOM 14007 N N . MET A 1 26 ? 2.015 -3.134 -4.118 1.00 0.00 8 MET A N 12
ATOM 14008 C CA . MET A 1 26 ? 1.074 -2.563 -3.169 1.00 0.00 8 MET A CA 12
ATOM 14009 C C . MET A 1 26 ? 1.701 -1.388 -2.415 1.00 0.00 8 MET A C 12
ATOM 14010 O O . MET A 1 26 ? 1.064 -0.352 -2.232 1.00 0.00 8 MET A O 12
ATOM 14024 N N . CYS A 1 27 ? 2.942 -1.590 -1.997 1.00 0.00 9 CYS A N 12
ATOM 14025 C CA . CYS A 1 27 ? 3.663 -0.561 -1.267 1.00 0.00 9 CYS A CA 12
ATOM 14026 C C . CYS A 1 27 ? 3.733 0.691 -2.145 1.00 0.00 9 CYS A C 12
ATOM 14027 O O . CYS A 1 27 ? 3.704 1.811 -1.638 1.00 0.00 9 CYS A O 12
ATOM 14034 N N . GLU A 1 28 ? 3.826 0.457 -3.446 1.00 0.00 10 GLU A N 12
ATOM 14035 C CA . GLU A 1 28 ? 3.902 1.551 -4.398 1.00 0.00 10 GLU A CA 12
ATOM 14036 C C . GLU A 1 28 ? 2.520 2.178 -4.599 1.00 0.00 10 GLU A C 12
ATOM 14037 O O . GLU A 1 28 ? 2.389 3.199 -5.272 1.00 0.00 10 GLU A O 12
ATOM 14050 N N . LEU A 1 29 ? 1.525 1.539 -4.002 1.00 0.00 11 LEU A N 12
ATOM 14051 C CA . LEU A 1 29 ? 0.157 2.020 -4.106 1.00 0.00 11 LEU A CA 12
ATOM 14052 C C . LEU A 1 29 ? -0.149 2.934 -2.918 1.00 0.00 11 LEU A C 12
ATOM 14053 O O . LEU A 1 29 ? -0.745 3.997 -3.085 1.00 0.00 11 LEU A O 12
ATOM 14069 N N . VAL A 1 30 ? 0.272 2.486 -1.744 1.00 0.00 12 VAL A N 12
ATOM 14070 C CA . VAL A 1 30 ? 0.050 3.249 -0.529 1.00 0.00 12 VAL A CA 12
ATOM 14071 C C . VAL A 1 30 ? 0.887 4.529 -0.575 1.00 0.00 12 VAL A C 12
ATOM 14072 O O . VAL A 1 30 ? 0.402 5.606 -0.230 1.00 0.00 12 VAL A O 12
ATOM 14085 N N . VAL A 1 31 ? 2.131 4.370 -1.004 1.00 0.00 13 VAL A N 12
ATOM 14086 C CA . VAL A 1 31 ? 3.040 5.498 -1.099 1.00 0.00 13 VAL A CA 12
ATOM 14087 C C . VAL A 1 31 ? 2.532 6.467 -2.169 1.00 0.00 13 VAL A C 12
ATOM 14088 O O . VAL A 1 31 ? 2.271 7.635 -1.880 1.00 0.00 13 VAL A O 12
ATOM 14101 N N . LYS A 1 32 ? 2.407 5.949 -3.381 1.00 0.00 14 LYS A N 12
ATOM 14102 C CA . LYS A 1 32 ? 1.935 6.753 -4.495 1.00 0.00 14 LYS A CA 12
ATOM 14103 C C . LYS A 1 32 ? 0.695 7.539 -4.061 1.00 0.00 14 LYS A C 12
ATOM 14104 O O . LYS A 1 32 ? 0.477 8.661 -4.515 1.00 0.00 14 LYS A O 12
ATOM 14123 N N . LYS A 1 33 ? -0.085 6.918 -3.188 1.00 0.00 15 LYS A N 12
ATOM 14124 C CA . LYS A 1 33 ? -1.296 7.545 -2.688 1.00 0.00 15 LYS A CA 12
ATOM 14125 C C . LYS A 1 33 ? -0.930 8.559 -1.603 1.00 0.00 15 LYS A C 12
ATOM 14126 O O . LYS A 1 33 ? -1.515 9.638 -1.533 1.00 0.00 15 LYS A O 12
ATOM 14145 N N . TYR A 1 34 ? 0.037 8.175 -0.782 1.00 0.00 16 TYR A N 12
ATOM 14146 C CA . TYR A 1 34 ? 0.488 9.037 0.297 1.00 0.00 16 TYR A CA 12
ATOM 14147 C C . TYR A 1 34 ? 1.383 10.160 -0.234 1.00 0.00 16 TYR A C 12
ATOM 14148 O O . TYR A 1 34 ? 0.986 11.324 -0.242 1.00 0.00 16 TYR A O 12
ATOM 14166 N N . GLU A 1 35 ? 2.573 9.770 -0.666 1.00 0.00 17 GLU A N 12
ATOM 14167 C CA . GLU A 1 35 ? 3.527 10.728 -1.198 1.00 0.00 17 GLU A CA 12
ATOM 14168 C C . GLU A 1 35 ? 2.814 11.747 -2.090 1.00 0.00 17 GLU A C 12
ATOM 14169 O O . GLU A 1 35 ? 3.144 12.932 -2.070 1.00 0.00 17 GLU A O 12
ATOM 14182 N N . GLY A 1 36 ? 1.851 11.248 -2.850 1.00 0.00 18 GLY A N 12
ATOM 14183 C CA . GLY A 1 36 ? 1.089 12.100 -3.748 1.00 0.00 18 GLY A CA 12
ATOM 14184 C C . GLY A 1 36 ? -0.362 12.231 -3.280 1.00 0.00 18 GLY A C 12
ATOM 14185 O O . GLY A 1 36 ? -1.285 12.195 -4.091 1.00 0.00 18 GLY A O 12
ATOM 14189 N N . SER A 1 37 ? -0.517 12.379 -1.972 1.00 0.00 19 SER A N 12
ATOM 14190 C CA . SER A 1 37 ? -1.840 12.515 -1.386 1.00 0.00 19 SER A CA 12
ATOM 14191 C C . SER A 1 37 ? -2.284 13.978 -1.432 1.00 0.00 19 SER A C 12
ATOM 14192 O O . SER A 1 37 ? -3.332 14.296 -1.992 1.00 0.00 19 SER A O 12
ATOM 14200 N N . ALA A 1 38 ? -1.465 14.831 -0.833 1.00 0.00 20 ALA A N 12
ATOM 14201 C CA . ALA A 1 38 ? -1.761 16.253 -0.798 1.00 0.00 20 ALA A CA 12
ATOM 14202 C C . ALA A 1 38 ? -2.757 16.534 0.329 1.00 0.00 20 ALA A C 12
ATOM 14203 O O . ALA A 1 38 ? -3.092 17.689 0.592 1.00 0.00 20 ALA A O 12
ATOM 14210 N N . ASP A 1 39 ? -3.201 15.461 0.965 1.00 0.00 21 ASP A N 12
ATOM 14211 C CA . ASP A 1 39 ? -4.152 15.578 2.058 1.00 0.00 21 ASP A CA 12
ATOM 14212 C C . ASP A 1 39 ? -3.468 15.183 3.368 1.00 0.00 21 ASP A C 12
ATOM 14213 O O . ASP A 1 39 ? -3.975 15.477 4.450 1.00 0.00 21 ASP A O 12
ATOM 14223 N N . LYS A 1 40 ? -2.328 14.524 3.228 1.00 0.00 22 LYS A N 12
ATOM 14224 C CA . LYS A 1 40 ? -1.568 14.088 4.388 1.00 0.00 22 LYS A CA 12
ATOM 14225 C C . LYS A 1 40 ? -2.506 13.382 5.369 1.00 0.00 22 LYS A C 12
ATOM 14226 O O . LYS A 1 40 ? -2.778 13.897 6.452 1.00 0.00 22 LYS A O 12
ATOM 14245 N N . ASP A 1 41 ? -2.976 12.215 4.955 1.00 0.00 23 ASP A N 12
ATOM 14246 C CA . ASP A 1 41 ? -3.877 11.433 5.784 1.00 0.00 23 ASP A CA 12
ATOM 14247 C C . ASP A 1 41 ? -3.757 9.955 5.408 1.00 0.00 23 ASP A C 12
ATOM 14248 O O . ASP A 1 41 ? -4.177 9.550 4.324 1.00 0.00 23 ASP A O 12
ATOM 14258 N N . ALA A 1 42 ? -3.183 9.189 6.324 1.00 0.00 24 ALA A N 12
ATOM 14259 C CA . ALA A 1 42 ? -3.002 7.764 6.102 1.00 0.00 24 ALA A CA 12
ATOM 14260 C C . ALA A 1 42 ? -4.372 7.095 5.976 1.00 0.00 24 ALA A C 12
ATOM 14261 O O . ALA A 1 42 ? -4.465 5.936 5.574 1.00 0.00 24 ALA A O 12
ATOM 14268 N N . ASN A 1 43 ? -5.400 7.852 6.328 1.00 0.00 25 ASN A N 12
ATOM 14269 C CA . ASN A 1 43 ? -6.761 7.346 6.260 1.00 0.00 25 ASN A CA 12
ATOM 14270 C C . ASN A 1 43 ? -7.265 7.446 4.819 1.00 0.00 25 ASN A C 12
ATOM 14271 O O . ASN A 1 43 ? -7.918 6.529 4.321 1.00 0.00 25 ASN A O 12
ATOM 14282 N N . VAL A 1 44 ? -6.943 8.565 4.189 1.00 0.00 26 VAL A N 12
ATOM 14283 C CA . VAL A 1 44 ? -7.355 8.796 2.814 1.00 0.00 26 VAL A CA 12
ATOM 14284 C C . VAL A 1 44 ? -6.366 8.112 1.868 1.00 0.00 26 VAL A C 12
ATOM 14285 O O . VAL A 1 44 ? -6.622 8.003 0.670 1.00 0.00 26 VAL A O 12
ATOM 14298 N N . ILE A 1 45 ? -5.256 7.671 2.441 1.00 0.00 27 ILE A N 12
ATOM 14299 C CA . ILE A 1 45 ? -4.228 7.001 1.664 1.00 0.00 27 ILE A CA 12
ATOM 14300 C C . ILE A 1 45 ? -4.510 5.497 1.641 1.00 0.00 27 ILE A C 12
ATOM 14301 O O . ILE A 1 45 ? -4.807 4.934 0.590 1.00 0.00 27 ILE A O 12
ATOM 14317 N N . LYS A 1 46 ? -4.404 4.890 2.814 1.00 0.00 28 LYS A N 12
ATOM 14318 C CA . LYS A 1 46 ? -4.645 3.463 2.943 1.00 0.00 28 LYS A CA 12
ATOM 14319 C C . LYS A 1 46 ? -5.932 3.098 2.201 1.00 0.00 28 LYS A C 12
ATOM 14320 O O . LYS A 1 46 ? -5.984 2.087 1.502 1.00 0.00 28 LYS A O 12
ATOM 14339 N N . LYS A 1 47 ? -6.939 3.941 2.379 1.00 0.00 29 LYS A N 12
ATOM 14340 C CA . LYS A 1 47 ? -8.222 3.719 1.736 1.00 0.00 29 LYS A CA 12
ATOM 14341 C C . LYS A 1 47 ? -8.064 3.880 0.222 1.00 0.00 29 LYS A C 12
ATOM 14342 O O . LYS A 1 47 ? -8.573 3.069 -0.549 1.00 0.00 29 LYS A O 12
ATOM 14361 N N . ASP A 1 48 ? -7.354 4.933 -0.158 1.00 0.00 30 ASP A N 12
ATOM 14362 C CA . ASP A 1 48 ? -7.121 5.210 -1.565 1.00 0.00 30 ASP A CA 12
ATOM 14363 C C . ASP A 1 48 ? -6.554 3.960 -2.240 1.00 0.00 30 ASP A C 12
ATOM 14364 O O . ASP A 1 48 ? -7.057 3.525 -3.275 1.00 0.00 30 ASP A O 12
ATOM 14374 N N . PHE A 1 49 ? -5.512 3.418 -1.627 1.00 0.00 31 PHE A N 12
ATOM 14375 C CA . PHE A 1 49 ? -4.869 2.226 -2.155 1.00 0.00 31 PHE A CA 12
ATOM 14376 C C . PHE A 1 49 ? -5.898 1.129 -2.441 1.00 0.00 31 PHE A C 12
ATOM 14377 O O . PHE A 1 49 ? -5.820 0.453 -3.465 1.00 0.00 31 PHE A O 12
ATOM 14394 N N . ASP A 1 50 ? -6.837 0.988 -1.518 1.00 0.00 32 ASP A N 12
ATOM 14395 C CA . ASP A 1 50 ? -7.880 -0.014 -1.658 1.00 0.00 32 ASP A CA 12
ATOM 14396 C C . ASP A 1 50 ? -8.717 0.297 -2.899 1.00 0.00 32 ASP A C 12
ATOM 14397 O O . ASP A 1 50 ? -9.175 -0.613 -3.588 1.00 0.00 32 ASP A O 12
ATOM 14407 N N . ALA A 1 51 ? -8.892 1.587 -3.147 1.00 0.00 33 ALA A N 12
ATOM 14408 C CA . ALA A 1 51 ? -9.667 2.030 -4.294 1.00 0.00 33 ALA A CA 12
ATOM 14409 C C . ALA A 1 51 ? -9.098 1.396 -5.565 1.00 0.00 33 ALA A C 12
ATOM 14410 O O . ALA A 1 51 ? -9.710 0.500 -6.144 1.00 0.00 33 ALA A O 12
ATOM 14417 N N . GLU A 1 52 ? -7.931 1.885 -5.960 1.00 0.00 34 GLU A N 12
ATOM 14418 C CA . GLU A 1 52 ? -7.272 1.377 -7.152 1.00 0.00 34 GLU A CA 12
ATOM 14419 C C . GLU A 1 52 ? -7.016 -0.126 -7.017 1.00 0.00 34 GLU A C 12
ATOM 14420 O O . GLU A 1 52 ? -7.370 -0.900 -7.904 1.00 0.00 34 GLU A O 12
ATOM 14433 N N . CYS A 1 53 ? -6.404 -0.492 -5.901 1.00 0.00 35 CYS A N 12
ATOM 14434 C CA . CYS A 1 53 ? -6.096 -1.888 -5.639 1.00 0.00 35 CYS A CA 12
ATOM 14435 C C . CYS A 1 53 ? -7.276 -2.737 -6.117 1.00 0.00 35 CYS A C 12
ATOM 14436 O O . CYS A 1 53 ? -7.116 -3.597 -6.982 1.00 0.00 35 CYS A O 12
ATOM 14443 N N . LYS A 1 54 ? -8.435 -2.466 -5.533 1.00 0.00 36 LYS A N 12
ATOM 14444 C CA . LYS A 1 54 ? -9.640 -3.195 -5.888 1.00 0.00 36 LYS A CA 12
ATOM 14445 C C . LYS A 1 54 ? -9.673 -3.409 -7.403 1.00 0.00 36 LYS A C 12
ATOM 14446 O O . LYS A 1 54 ? -9.752 -4.544 -7.871 1.00 0.00 36 LYS A O 12
ATOM 14465 N N . LYS A 1 55 ? -9.611 -2.301 -8.127 1.00 0.00 37 LYS A N 12
ATOM 14466 C CA . LYS A 1 55 ? -9.633 -2.354 -9.579 1.00 0.00 37 LYS A CA 12
ATOM 14467 C C . LYS A 1 55 ? -8.333 -2.983 -10.082 1.00 0.00 37 LYS A C 12
ATOM 14468 O O . LYS A 1 55 ? -8.344 -4.081 -10.636 1.00 0.00 37 LYS A O 12
ATOM 14487 N N . LEU A 1 56 ? -7.242 -2.261 -9.870 1.00 0.00 38 LEU A N 12
ATOM 14488 C CA . LEU A 1 56 ? -5.936 -2.735 -10.295 1.00 0.00 38 LEU A CA 12
ATOM 14489 C C . LEU A 1 56 ? -5.864 -4.252 -10.109 1.00 0.00 38 LEU A C 12
ATOM 14490 O O . LEU A 1 56 ? -5.231 -4.948 -10.901 1.00 0.00 38 LEU A O 12
ATOM 14506 N N . PHE A 1 57 ? -6.521 -4.719 -9.058 1.00 0.00 39 PHE A N 12
ATOM 14507 C CA . PHE A 1 57 ? -6.539 -6.142 -8.759 1.00 0.00 39 PHE A CA 12
ATOM 14508 C C . PHE A 1 57 ? -7.974 -6.655 -8.622 1.00 0.00 39 PHE A C 12
ATOM 14509 O O . PHE A 1 57 ? -8.306 -7.330 -7.649 1.00 0.00 39 PHE A O 12
ATOM 14526 N N . HIS A 1 58 ? -8.787 -6.314 -9.611 1.00 0.00 40 HIS A N 12
ATOM 14527 C CA . HIS A 1 58 ? -10.179 -6.731 -9.614 1.00 0.00 40 HIS A CA 12
ATOM 14528 C C . HIS A 1 58 ? -10.279 -8.179 -10.098 1.00 0.00 40 HIS A C 12
ATOM 14529 O O . HIS A 1 58 ? -11.107 -8.945 -9.608 1.00 0.00 40 HIS A O 12
ATOM 14544 N N . THR A 1 59 ? -9.423 -8.511 -11.053 1.00 0.00 41 THR A N 12
ATOM 14545 C CA . THR A 1 59 ? -9.405 -9.854 -11.608 1.00 0.00 41 THR A CA 12
ATOM 14546 C C . THR A 1 59 ? -8.686 -10.814 -10.659 1.00 0.00 41 THR A C 12
ATOM 14547 O O . THR A 1 59 ? -8.865 -12.028 -10.743 1.00 0.00 41 THR A O 12
ATOM 14558 N N . ILE A 1 60 ? -7.887 -10.234 -9.774 1.00 0.00 42 ILE A N 12
ATOM 14559 C CA . ILE A 1 60 ? -7.141 -11.023 -8.809 1.00 0.00 42 ILE A CA 12
ATOM 14560 C C . ILE A 1 60 ? -8.119 -11.768 -7.901 1.00 0.00 42 ILE A C 12
ATOM 14561 O O . ILE A 1 60 ? -9.160 -11.229 -7.527 1.00 0.00 42 ILE A O 12
ATOM 14577 N N . PRO A 1 61 ? -7.742 -13.030 -7.561 1.00 0.00 43 PRO A N 12
ATOM 14578 C CA . PRO A 1 61 ? -8.574 -13.855 -6.703 1.00 0.00 43 PRO A CA 12
ATOM 14579 C C . PRO A 1 61 ? -8.481 -13.399 -5.246 1.00 0.00 43 PRO A C 12
ATOM 14580 O O . PRO A 1 61 ? -9.494 -13.313 -4.553 1.00 0.00 43 PRO A O 12
ATOM 14591 N N . PHE A 1 62 ? -7.257 -13.118 -4.824 1.00 0.00 44 PHE A N 12
ATOM 14592 C CA . PHE A 1 62 ? -7.019 -12.672 -3.461 1.00 0.00 44 PHE A CA 12
ATOM 14593 C C . PHE A 1 62 ? -6.538 -11.220 -3.436 1.00 0.00 44 PHE A C 12
ATOM 14594 O O . PHE A 1 62 ? -5.888 -10.794 -2.482 1.00 0.00 44 PHE A O 12
ATOM 14611 N N . GLY A 1 63 ? -6.875 -10.500 -4.496 1.00 0.00 45 GLY A N 12
ATOM 14612 C CA . GLY A 1 63 ? -6.485 -9.104 -4.607 1.00 0.00 45 GLY A CA 12
ATOM 14613 C C . GLY A 1 63 ? -7.306 -8.228 -3.658 1.00 0.00 45 GLY A C 12
ATOM 14614 O O . GLY A 1 63 ? -6.796 -7.760 -2.642 1.00 0.00 45 GLY A O 12
ATOM 14618 N N . THR A 1 64 ? -8.565 -8.034 -4.024 1.00 0.00 46 THR A N 12
ATOM 14619 C CA . THR A 1 64 ? -9.461 -7.223 -3.219 1.00 0.00 46 THR A CA 12
ATOM 14620 C C . THR A 1 64 ? -9.326 -7.588 -1.739 1.00 0.00 46 THR A C 12
ATOM 14621 O O . THR A 1 64 ? -9.404 -6.719 -0.872 1.00 0.00 46 THR A O 12
ATOM 14632 N N . ARG A 1 65 ? -9.126 -8.875 -1.496 1.00 0.00 47 ARG A N 12
ATOM 14633 C CA . ARG A 1 65 ? -8.980 -9.365 -0.135 1.00 0.00 47 ARG A CA 12
ATOM 14634 C C . ARG A 1 65 ? -7.729 -8.767 0.512 1.00 0.00 47 ARG A C 12
ATOM 14635 O O . ARG A 1 65 ? -7.793 -8.236 1.620 1.00 0.00 47 ARG A O 12
ATOM 14656 N N . GLU A 1 66 ? -6.621 -8.872 -0.207 1.00 0.00 48 GLU A N 12
ATOM 14657 C CA . GLU A 1 66 ? -5.357 -8.348 0.285 1.00 0.00 48 GLU A CA 12
ATOM 14658 C C . GLU A 1 66 ? -5.412 -6.821 0.364 1.00 0.00 48 GLU A C 12
ATOM 14659 O O . GLU A 1 66 ? -4.609 -6.204 1.061 1.00 0.00 48 GLU A O 12
ATOM 14672 N N . CYS A 1 67 ? -6.365 -6.256 -0.362 1.00 0.00 49 CYS A N 12
ATOM 14673 C CA . CYS A 1 67 ? -6.534 -4.814 -0.384 1.00 0.00 49 CYS A CA 12
ATOM 14674 C C . CYS A 1 67 ? -6.993 -4.363 1.004 1.00 0.00 49 CYS A C 12
ATOM 14675 O O . CYS A 1 67 ? -6.522 -3.350 1.519 1.00 0.00 49 CYS A O 12
ATOM 14682 N N . ASP A 1 68 ? -7.906 -5.137 1.571 1.00 0.00 50 ASP A N 12
ATOM 14683 C CA . ASP A 1 68 ? -8.433 -4.831 2.889 1.00 0.00 50 ASP A CA 12
ATOM 14684 C C . ASP A 1 68 ? -7.632 -5.594 3.945 1.00 0.00 50 ASP A C 12
ATOM 14685 O O . ASP A 1 68 ? -7.915 -5.494 5.139 1.00 0.00 50 ASP A O 12
ATOM 14695 N N . HIS A 1 69 ? -6.646 -6.340 3.469 1.00 0.00 51 HIS A N 12
ATOM 14696 C CA . HIS A 1 69 ? -5.800 -7.121 4.356 1.00 0.00 51 HIS A CA 12
ATOM 14697 C C . HIS A 1 69 ? -4.368 -6.586 4.302 1.00 0.00 51 HIS A C 12
ATOM 14698 O O . HIS A 1 69 ? -3.452 -7.198 4.849 1.00 0.00 51 HIS A O 12
ATOM 14713 N N . TYR A 1 70 ? -4.219 -5.449 3.638 1.00 0.00 52 TYR A N 12
ATOM 14714 C CA . TYR A 1 70 ? -2.914 -4.826 3.505 1.00 0.00 52 TYR A CA 12
ATOM 14715 C C . TYR A 1 70 ? -2.928 -3.401 4.063 1.00 0.00 52 TYR A C 12
ATOM 14716 O O . TYR A 1 70 ? -2.052 -3.025 4.841 1.00 0.00 52 TYR A O 12
ATOM 14734 N N . VAL A 1 71 ? -3.932 -2.645 3.644 1.00 0.00 53 VAL A N 12
ATOM 14735 C CA . VAL A 1 71 ? -4.073 -1.270 4.092 1.00 0.00 53 VAL A CA 12
ATOM 14736 C C . VAL A 1 71 ? -4.567 -1.257 5.539 1.00 0.00 53 VAL A C 12
ATOM 14737 O O . VAL A 1 71 ? -5.589 -0.645 5.845 1.00 0.00 53 VAL A O 12
ATOM 14750 N N . ASN A 1 72 ? -3.817 -1.939 6.393 1.00 0.00 54 ASN A N 12
ATOM 14751 C CA . ASN A 1 72 ? -4.165 -2.014 7.801 1.00 0.00 54 ASN A CA 12
ATOM 14752 C C . ASN A 1 72 ? -3.153 -2.903 8.526 1.00 0.00 54 ASN A C 12
ATOM 14753 O O . ASN A 1 72 ? -3.520 -3.672 9.414 1.00 0.00 54 ASN A O 12
ATOM 14764 N N . SER A 1 73 ? -1.899 -2.769 8.122 1.00 0.00 55 SER A N 12
ATOM 14765 C CA . SER A 1 73 ? -0.831 -3.550 8.721 1.00 0.00 55 SER A CA 12
ATOM 14766 C C . SER A 1 73 ? 0.484 -3.292 7.983 1.00 0.00 55 SER A C 12
ATOM 14767 O O . SER A 1 73 ? 1.552 -3.285 8.594 1.00 0.00 55 SER A O 12
ATOM 14775 N N . LYS A 1 74 ? 0.364 -3.086 6.680 1.00 0.00 56 LYS A N 12
ATOM 14776 C CA . LYS A 1 74 ? 1.531 -2.829 5.852 1.00 0.00 56 LYS A CA 12
ATOM 14777 C C . LYS A 1 74 ? 1.500 -1.376 5.375 1.00 0.00 56 LYS A C 12
ATOM 14778 O O . LYS A 1 74 ? 2.415 -0.926 4.687 1.00 0.00 56 LYS A O 12
ATOM 14797 N N . VAL A 1 75 ? 0.439 -0.682 5.759 1.00 0.00 57 VAL A N 12
ATOM 14798 C CA . VAL A 1 75 ? 0.278 0.711 5.378 1.00 0.00 57 VAL A CA 12
ATOM 14799 C C . VAL A 1 75 ? 0.756 1.606 6.523 1.00 0.00 57 VAL A C 12
ATOM 14800 O O . VAL A 1 75 ? 1.358 2.653 6.287 1.00 0.00 57 VAL A O 12
ATOM 14813 N N . ASP A 1 76 ? 0.471 1.163 7.738 1.00 0.00 58 ASP A N 12
ATOM 14814 C CA . ASP A 1 76 ? 0.866 1.911 8.919 1.00 0.00 58 ASP A CA 12
ATOM 14815 C C . ASP A 1 76 ? 2.390 2.034 8.955 1.00 0.00 58 ASP A C 12
ATOM 14816 O O . ASP A 1 76 ? 2.923 3.094 9.281 1.00 0.00 58 ASP A O 12
ATOM 14826 N N . PRO A 1 77 ? 3.065 0.907 8.606 1.00 0.00 59 PRO A N 12
ATOM 14827 C CA . PRO A 1 77 ? 4.519 0.878 8.595 1.00 0.00 59 PRO A CA 12
ATOM 14828 C C . PRO A 1 77 ? 5.072 1.627 7.382 1.00 0.00 59 PRO A C 12
ATOM 14829 O O . PRO A 1 77 ? 5.901 2.525 7.527 1.00 0.00 59 PRO A O 12
ATOM 14840 N N . ILE A 1 78 ? 4.592 1.231 6.212 1.00 0.00 60 ILE A N 12
ATOM 14841 C CA . ILE A 1 78 ? 5.029 1.854 4.974 1.00 0.00 60 ILE A CA 12
ATOM 14842 C C . ILE A 1 78 ? 5.043 3.374 5.150 1.00 0.00 60 ILE A C 12
ATOM 14843 O O . ILE A 1 78 ? 6.075 4.014 4.953 1.00 0.00 60 ILE A O 12
ATOM 14859 N N . ILE A 1 79 ? 3.888 3.905 5.518 1.00 0.00 61 ILE A N 12
ATOM 14860 C CA . ILE A 1 79 ? 3.754 5.338 5.723 1.00 0.00 61 ILE A CA 12
ATOM 14861 C C . ILE A 1 79 ? 4.725 5.785 6.817 1.00 0.00 61 ILE A C 12
ATOM 14862 O O . ILE A 1 79 ? 5.106 6.953 6.876 1.00 0.00 61 ILE A O 12
ATOM 14878 N N . HIS A 1 80 ? 5.100 4.831 7.657 1.00 0.00 62 HIS A N 12
ATOM 14879 C CA . HIS A 1 80 ? 6.020 5.111 8.746 1.00 0.00 62 HIS A CA 12
ATOM 14880 C C . HIS A 1 80 ? 7.396 5.464 8.178 1.00 0.00 62 HIS A C 12
ATOM 14881 O O . HIS A 1 80 ? 8.198 6.118 8.844 1.00 0.00 62 HIS A O 12
ATOM 14896 N N . GLU A 1 81 ? 7.628 5.013 6.954 1.00 0.00 63 GLU A N 12
ATOM 14897 C CA . GLU A 1 81 ? 8.893 5.273 6.288 1.00 0.00 63 GLU A CA 12
ATOM 14898 C C . GLU A 1 81 ? 8.847 6.621 5.567 1.00 0.00 63 GLU A C 12
ATOM 14899 O O . GLU A 1 81 ? 9.739 7.451 5.738 1.00 0.00 63 GLU A O 12
ATOM 14912 N N . LEU A 1 82 ? 7.799 6.798 4.776 1.00 0.00 64 LEU A N 12
ATOM 14913 C CA . LEU A 1 82 ? 7.626 8.033 4.030 1.00 0.00 64 LEU A CA 12
ATOM 14914 C C . LEU A 1 82 ? 7.576 9.211 5.004 1.00 0.00 64 LEU A C 12
ATOM 14915 O O . LEU A 1 82 ? 8.105 10.283 4.714 1.00 0.00 64 LEU A O 12
ATOM 14931 N N . GLU A 1 83 ? 6.934 8.972 6.138 1.00 0.00 65 GLU A N 12
ATOM 14932 C CA . GLU A 1 83 ? 6.808 10.001 7.157 1.00 0.00 65 GLU A CA 12
ATOM 14933 C C . GLU A 1 83 ? 8.153 10.231 7.848 1.00 0.00 65 GLU A C 12
ATOM 14934 O O . GLU A 1 83 ? 8.476 11.356 8.226 1.00 0.00 65 GLU A O 12
ATOM 14947 N N . GLY A 1 84 ? 8.901 9.148 7.993 1.00 0.00 66 GLY A N 12
ATOM 14948 C CA . GLY A 1 84 ? 10.204 9.218 8.632 1.00 0.00 66 GLY A CA 12
ATOM 14949 C C . GLY A 1 84 ? 11.202 9.983 7.761 1.00 0.00 66 GLY A C 12
ATOM 14950 O O . GLY A 1 84 ? 11.955 10.817 8.260 1.00 0.00 66 GLY A O 12
ATOM 14954 N N . GLY A 1 85 ? 11.174 9.672 6.473 1.00 0.00 67 GLY A N 12
ATOM 14955 C CA . GLY A 1 85 ? 12.066 10.321 5.527 1.00 0.00 67 GLY A CA 12
ATOM 14956 C C . GLY A 1 85 ? 12.446 9.370 4.391 1.00 0.00 67 GLY A C 12
ATOM 14957 O O . GLY A 1 85 ? 12.925 9.807 3.345 1.00 0.00 67 GLY A O 12
ATOM 14961 N N . THR A 1 86 ? 12.219 8.087 4.634 1.00 0.00 68 THR A N 12
ATOM 14962 C CA . THR A 1 86 ? 12.531 7.070 3.644 1.00 0.00 68 THR A CA 12
ATOM 14963 C C . THR A 1 86 ? 11.769 7.340 2.345 1.00 0.00 68 THR A C 12
ATOM 14964 O O . THR A 1 86 ? 10.692 7.935 2.363 1.00 0.00 68 THR A O 12
ATOM 14975 N N . ALA A 1 87 ? 12.357 6.889 1.247 1.00 0.00 69 ALA A N 12
ATOM 14976 C CA . ALA A 1 87 ? 11.748 7.073 -0.059 1.00 0.00 69 ALA A CA 12
ATOM 14977 C C . ALA A 1 87 ? 10.772 5.926 -0.329 1.00 0.00 69 ALA A C 12
ATOM 14978 O O . ALA A 1 87 ? 10.812 4.901 0.350 1.00 0.00 69 ALA A O 12
ATOM 14985 N N . PRO A 1 88 ? 9.898 6.142 -1.347 1.00 0.00 70 PRO A N 12
ATOM 14986 C CA . PRO A 1 88 ? 8.913 5.138 -1.714 1.00 0.00 70 PRO A CA 12
ATOM 14987 C C . PRO A 1 88 ? 9.567 3.983 -2.475 1.00 0.00 70 PRO A C 12
ATOM 14988 O O . PRO A 1 88 ? 8.904 3.004 -2.812 1.00 0.00 70 PRO A O 12
ATOM 14999 N N . LYS A 1 89 ? 10.859 4.137 -2.725 1.00 0.00 71 LYS A N 12
ATOM 15000 C CA . LYS A 1 89 ? 11.609 3.119 -3.441 1.00 0.00 71 LYS A CA 12
ATOM 15001 C C . LYS A 1 89 ? 12.527 2.386 -2.462 1.00 0.00 71 LYS A C 12
ATOM 15002 O O . LYS A 1 89 ? 13.633 1.987 -2.822 1.00 0.00 71 LYS A O 12
ATOM 15021 N N . ASP A 1 90 ? 12.034 2.229 -1.242 1.00 0.00 72 ASP A N 12
ATOM 15022 C CA . ASP A 1 90 ? 12.796 1.550 -0.208 1.00 0.00 72 ASP A CA 12
ATOM 15023 C C . ASP A 1 90 ? 11.862 1.173 0.943 1.00 0.00 72 ASP A C 12
ATOM 15024 O O . ASP A 1 90 ? 11.969 0.083 1.502 1.00 0.00 72 ASP A O 12
ATOM 15034 N N . VAL A 1 91 ? 10.966 2.096 1.263 1.00 0.00 73 VAL A N 12
ATOM 15035 C CA . VAL A 1 91 ? 10.013 1.873 2.337 1.00 0.00 73 VAL A CA 12
ATOM 15036 C C . VAL A 1 91 ? 9.763 0.371 2.489 1.00 0.00 73 VAL A C 12
ATOM 15037 O O . VAL A 1 91 ? 10.394 -0.287 3.315 1.00 0.00 73 VAL A O 12
ATOM 15050 N N . CYS A 1 92 ? 8.842 -0.128 1.678 1.00 0.00 74 CYS A N 12
ATOM 15051 C CA . CYS A 1 92 ? 8.501 -1.540 1.711 1.00 0.00 74 CYS A CA 12
ATOM 15052 C C . CYS A 1 92 ? 9.762 -2.331 2.066 1.00 0.00 74 CYS A C 12
ATOM 15053 O O . CYS A 1 92 ? 9.757 -3.123 3.007 1.00 0.00 74 CYS A O 12
ATOM 15060 N N . THR A 1 93 ? 10.812 -2.087 1.295 1.00 0.00 75 THR A N 12
ATOM 15061 C CA . THR A 1 93 ? 12.077 -2.766 1.517 1.00 0.00 75 THR A CA 12
ATOM 15062 C C . THR A 1 93 ? 12.438 -2.748 3.004 1.00 0.00 75 THR A C 12
ATOM 15063 O O . THR A 1 93 ? 12.645 -3.799 3.609 1.00 0.00 75 THR A O 12
ATOM 15074 N N . LYS A 1 94 ? 12.504 -1.543 3.549 1.00 0.00 76 LYS A N 12
ATOM 15075 C CA . LYS A 1 94 ? 12.837 -1.374 4.954 1.00 0.00 76 LYS A CA 12
ATOM 15076 C C . LYS A 1 94 ? 12.034 -2.374 5.788 1.00 0.00 76 LYS A C 12
ATOM 15077 O O . LYS A 1 94 ? 12.576 -3.010 6.692 1.00 0.00 76 LYS A O 12
ATOM 15096 N N . LEU A 1 95 ? 10.757 -2.484 5.454 1.00 0.00 77 LEU A N 12
ATOM 15097 C CA . LEU A 1 95 ? 9.875 -3.397 6.161 1.00 0.00 77 LEU A CA 12
ATOM 15098 C C . LEU A 1 95 ? 9.902 -4.763 5.471 1.00 0.00 77 LEU A C 12
ATOM 15099 O O . LEU A 1 95 ? 8.898 -5.473 5.454 1.00 0.00 77 LEU A O 12
ATOM 15115 N N . ASN A 1 96 ? 11.062 -5.088 4.921 1.00 0.00 78 ASN A N 12
ATOM 15116 C CA . ASN A 1 96 ? 11.234 -6.356 4.232 1.00 0.00 78 ASN A CA 12
ATOM 15117 C C . ASN A 1 96 ? 9.984 -6.653 3.400 1.00 0.00 78 ASN A C 12
ATOM 15118 O O . ASN A 1 96 ? 9.649 -7.813 3.169 1.00 0.00 78 ASN A O 12
ATOM 15129 N N . GLU A 1 97 ? 9.329 -5.583 2.974 1.00 0.00 79 GLU A N 12
ATOM 15130 C CA . GLU A 1 97 ? 8.123 -5.715 2.173 1.00 0.00 79 GLU A CA 12
ATOM 15131 C C . GLU A 1 97 ? 8.482 -5.871 0.694 1.00 0.00 79 GLU A C 12
ATOM 15132 O O . GLU A 1 97 ? 7.990 -6.778 0.024 1.00 0.00 79 GLU A O 12
ATOM 15145 N N . CYS A 1 98 ? 9.338 -4.974 0.228 1.00 0.00 80 CYS A N 12
ATOM 15146 C CA . CYS A 1 98 ? 9.769 -5.001 -1.160 1.00 0.00 80 CYS A CA 12
ATOM 15147 C C . CYS A 1 98 ? 11.023 -5.873 -1.256 1.00 0.00 80 CYS A C 12
ATOM 15148 O O . CYS A 1 98 ? 11.964 -5.700 -0.484 1.00 0.00 80 CYS A O 12
ATOM 15155 N N . PRO A 1 99 ? 10.994 -6.814 -2.237 1.00 0.00 81 PRO A N 12
ATOM 15156 C CA . PRO A 1 99 ? 9.840 -6.953 -3.108 1.00 0.00 81 PRO A CA 12
ATOM 15157 C C . PRO A 1 99 ? 8.679 -7.629 -2.377 1.00 0.00 81 PRO A C 12
ATOM 15158 O O . PRO A 1 99 ? 8.720 -8.829 -2.114 1.00 0.00 81 PRO A O 12
ATOM 15169 N N . ARG A 1 19 ? 2.452 -15.937 3.275 1.00 0.00 1 ARG A N 13
ATOM 15170 C CA . ARG A 1 19 ? 2.823 -14.596 3.694 1.00 0.00 1 ARG A CA 13
ATOM 15171 C C . ARG A 1 19 ? 2.262 -13.561 2.715 1.00 0.00 1 ARG A C 13
ATOM 15172 O O . ARG A 1 19 ? 1.748 -12.523 3.130 1.00 0.00 1 ARG A O 13
ATOM 15193 N N . SER A 1 20 ? 2.381 -13.881 1.434 1.00 0.00 2 SER A N 13
ATOM 15194 C CA . SER A 1 20 ? 1.893 -12.991 0.393 1.00 0.00 2 SER A CA 13
ATOM 15195 C C . SER A 1 20 ? 2.514 -13.370 -0.952 1.00 0.00 2 SER A C 13
ATOM 15196 O O . SER A 1 20 ? 3.379 -14.242 -1.017 1.00 0.00 2 SER A O 13
ATOM 15204 N N . ALA A 1 21 ? 2.048 -12.696 -1.993 1.00 0.00 3 ALA A N 13
ATOM 15205 C CA . ALA A 1 21 ? 2.547 -12.951 -3.334 1.00 0.00 3 ALA A CA 13
ATOM 15206 C C . ALA A 1 21 ? 2.897 -11.622 -4.006 1.00 0.00 3 ALA A C 13
ATOM 15207 O O . ALA A 1 21 ? 3.984 -11.468 -4.557 1.00 0.00 3 ALA A O 13
ATOM 15214 N N . LEU A 1 22 ? 1.953 -10.695 -3.936 1.00 0.00 4 LEU A N 13
ATOM 15215 C CA . LEU A 1 22 ? 2.148 -9.383 -4.531 1.00 0.00 4 LEU A CA 13
ATOM 15216 C C . LEU A 1 22 ? 1.831 -8.305 -3.491 1.00 0.00 4 LEU A C 13
ATOM 15217 O O . LEU A 1 22 ? 0.930 -7.492 -3.690 1.00 0.00 4 LEU A O 13
ATOM 15233 N N . SER A 1 23 ? 2.590 -8.333 -2.407 1.00 0.00 5 SER A N 13
ATOM 15234 C CA . SER A 1 23 ? 2.402 -7.368 -1.335 1.00 0.00 5 SER A CA 13
ATOM 15235 C C . SER A 1 23 ? 3.269 -6.134 -1.586 1.00 0.00 5 SER A C 13
ATOM 15236 O O . SER A 1 23 ? 2.964 -5.047 -1.097 1.00 0.00 5 SER A O 13
ATOM 15244 N N . CYS A 1 24 ? 4.334 -6.341 -2.347 1.00 0.00 6 CYS A N 13
ATOM 15245 C CA . CYS A 1 24 ? 5.247 -5.258 -2.668 1.00 0.00 6 CYS A CA 13
ATOM 15246 C C . CYS A 1 24 ? 4.456 -4.154 -3.372 1.00 0.00 6 CYS A C 13
ATOM 15247 O O . CYS A 1 24 ? 4.228 -3.089 -2.803 1.00 0.00 6 CYS A O 13
ATOM 15254 N N . GLN A 1 25 ? 4.059 -4.448 -4.602 1.00 0.00 7 GLN A N 13
ATOM 15255 C CA . GLN A 1 25 ? 3.298 -3.494 -5.390 1.00 0.00 7 GLN A CA 13
ATOM 15256 C C . GLN A 1 25 ? 2.382 -2.668 -4.485 1.00 0.00 7 GLN A C 13
ATOM 15257 O O . GLN A 1 25 ? 2.373 -1.441 -4.558 1.00 0.00 7 GLN A O 13
ATOM 15271 N N . MET A 1 26 ? 1.632 -3.376 -3.653 1.00 0.00 8 MET A N 13
ATOM 15272 C CA . MET A 1 26 ? 0.715 -2.723 -2.734 1.00 0.00 8 MET A CA 13
ATOM 15273 C C . MET A 1 26 ? 1.385 -1.536 -2.041 1.00 0.00 8 MET A C 13
ATOM 15274 O O . MET A 1 26 ? 0.822 -0.443 -1.990 1.00 0.00 8 MET A O 13
ATOM 15288 N N . CYS A 1 27 ? 2.578 -1.790 -1.523 1.00 0.00 9 CYS A N 13
ATOM 15289 C CA . CYS A 1 27 ? 3.331 -0.755 -0.834 1.00 0.00 9 CYS A CA 13
ATOM 15290 C C . CYS A 1 27 ? 3.448 0.453 -1.765 1.00 0.00 9 CYS A C 13
ATOM 15291 O O . CYS A 1 27 ? 3.453 1.595 -1.307 1.00 0.00 9 CYS A O 13
ATOM 15298 N N . GLU A 1 28 ? 3.538 0.161 -3.054 1.00 0.00 10 GLU A N 13
ATOM 15299 C CA . GLU A 1 28 ? 3.655 1.211 -4.052 1.00 0.00 10 GLU A CA 13
ATOM 15300 C C . GLU A 1 28 ? 2.285 1.832 -4.331 1.00 0.00 10 GLU A C 13
ATOM 15301 O O . GLU A 1 28 ? 2.183 2.819 -5.058 1.00 0.00 10 GLU A O 13
ATOM 15314 N N . LEU A 1 29 ? 1.265 1.230 -3.737 1.00 0.00 11 LEU A N 13
ATOM 15315 C CA . LEU A 1 29 ? -0.094 1.712 -3.913 1.00 0.00 11 LEU A CA 13
ATOM 15316 C C . LEU A 1 29 ? -0.430 2.695 -2.789 1.00 0.00 11 LEU A C 13
ATOM 15317 O O . LEU A 1 29 ? -1.077 3.715 -3.026 1.00 0.00 11 LEU A O 13
ATOM 15333 N N . VAL A 1 30 ? 0.025 2.356 -1.593 1.00 0.00 12 VAL A N 13
ATOM 15334 C CA . VAL A 1 30 ? -0.218 3.197 -0.433 1.00 0.00 12 VAL A CA 13
ATOM 15335 C C . VAL A 1 30 ? 0.645 4.455 -0.530 1.00 0.00 12 VAL A C 13
ATOM 15336 O O . VAL A 1 30 ? 0.150 5.568 -0.357 1.00 0.00 12 VAL A O 13
ATOM 15349 N N . VAL A 1 31 ? 1.923 4.238 -0.807 1.00 0.00 13 VAL A N 13
ATOM 15350 C CA . VAL A 1 31 ? 2.861 5.341 -0.929 1.00 0.00 13 VAL A CA 13
ATOM 15351 C C . VAL A 1 31 ? 2.403 6.272 -2.054 1.00 0.00 13 VAL A C 13
ATOM 15352 O O . VAL A 1 31 ? 2.136 7.450 -1.819 1.00 0.00 13 VAL A O 13
ATOM 15365 N N . LYS A 1 32 ? 2.327 5.709 -3.250 1.00 0.00 14 LYS A N 13
ATOM 15366 C CA . LYS A 1 32 ? 1.907 6.474 -4.412 1.00 0.00 14 LYS A CA 13
ATOM 15367 C C . LYS A 1 32 ? 0.674 7.305 -4.050 1.00 0.00 14 LYS A C 13
ATOM 15368 O O . LYS A 1 32 ? 0.476 8.394 -4.588 1.00 0.00 14 LYS A O 13
ATOM 15387 N N . LYS A 1 33 ? -0.123 6.761 -3.143 1.00 0.00 15 LYS A N 13
ATOM 15388 C CA . LYS A 1 33 ? -1.330 7.439 -2.703 1.00 0.00 15 LYS A CA 13
ATOM 15389 C C . LYS A 1 33 ? -0.958 8.538 -1.705 1.00 0.00 15 LYS A C 13
ATOM 15390 O O . LYS A 1 33 ? -1.499 9.641 -1.760 1.00 0.00 15 LYS A O 13
ATOM 15409 N N . TYR A 1 34 ? -0.038 8.197 -0.814 1.00 0.00 16 TYR A N 13
ATOM 15410 C CA . TYR A 1 34 ? 0.413 9.141 0.194 1.00 0.00 16 TYR A CA 13
ATOM 15411 C C . TYR A 1 34 ? 1.328 10.203 -0.419 1.00 0.00 16 TYR A C 13
ATOM 15412 O O . TYR A 1 34 ? 0.980 11.382 -0.454 1.00 0.00 16 TYR A O 13
ATOM 15430 N N . GLU A 1 35 ? 2.482 9.747 -0.885 1.00 0.00 17 GLU A N 13
ATOM 15431 C CA . GLU A 1 35 ? 3.450 10.643 -1.494 1.00 0.00 17 GLU A CA 13
ATOM 15432 C C . GLU A 1 35 ? 2.747 11.614 -2.446 1.00 0.00 17 GLU A C 13
ATOM 15433 O O . GLU A 1 35 ? 3.165 12.763 -2.585 1.00 0.00 17 GLU A O 13
ATOM 15446 N N . GLY A 1 36 ? 1.694 11.117 -3.077 1.00 0.00 18 GLY A N 13
ATOM 15447 C CA . GLY A 1 36 ? 0.931 11.926 -4.013 1.00 0.00 18 GLY A CA 13
ATOM 15448 C C . GLY A 1 36 ? -0.536 12.021 -3.585 1.00 0.00 18 GLY A C 13
ATOM 15449 O O . GLY A 1 36 ? -1.432 12.021 -4.428 1.00 0.00 18 GLY A O 13
ATOM 15453 N N . SER A 1 37 ? -0.734 12.099 -2.278 1.00 0.00 19 SER A N 13
ATOM 15454 C CA . SER A 1 37 ? -2.076 12.193 -1.729 1.00 0.00 19 SER A CA 13
ATOM 15455 C C . SER A 1 37 ? -2.555 13.645 -1.766 1.00 0.00 19 SER A C 13
ATOM 15456 O O . SER A 1 37 ? -3.695 13.917 -2.143 1.00 0.00 19 SER A O 13
ATOM 15464 N N . ALA A 1 38 ? -1.663 14.540 -1.371 1.00 0.00 20 ALA A N 13
ATOM 15465 C CA . ALA A 1 38 ? -1.980 15.958 -1.355 1.00 0.00 20 ALA A CA 13
ATOM 15466 C C . ALA A 1 38 ? -2.807 16.277 -0.107 1.00 0.00 20 ALA A C 13
ATOM 15467 O O . ALA A 1 38 ? -3.118 17.437 0.155 1.00 0.00 20 ALA A O 13
ATOM 15474 N N . ASP A 1 39 ? -3.138 15.226 0.628 1.00 0.00 21 ASP A N 13
ATOM 15475 C CA . ASP A 1 39 ? -3.923 15.379 1.841 1.00 0.00 21 ASP A CA 13
ATOM 15476 C C . ASP A 1 39 ? -3.106 14.883 3.037 1.00 0.00 21 ASP A C 13
ATOM 15477 O O . ASP A 1 39 ? -3.493 15.091 4.186 1.00 0.00 21 ASP A O 13
ATOM 15487 N N . LYS A 1 40 ? -1.992 14.237 2.725 1.00 0.00 22 LYS A N 13
ATOM 15488 C CA . LYS A 1 40 ? -1.119 13.710 3.760 1.00 0.00 22 LYS A CA 13
ATOM 15489 C C . LYS A 1 40 ? -1.968 13.147 4.901 1.00 0.00 22 LYS A C 13
ATOM 15490 O O . LYS A 1 40 ? -1.816 13.555 6.051 1.00 0.00 22 LYS A O 13
ATOM 15509 N N . ASP A 1 41 ? -2.845 12.221 4.542 1.00 0.00 23 ASP A N 13
ATOM 15510 C CA . ASP A 1 41 ? -3.718 11.599 5.523 1.00 0.00 23 ASP A CA 13
ATOM 15511 C C . ASP A 1 41 ? -3.653 10.078 5.367 1.00 0.00 23 ASP A C 13
ATOM 15512 O O . ASP A 1 41 ? -4.179 9.525 4.401 1.00 0.00 23 ASP A O 13
ATOM 15522 N N . ALA A 1 42 ? -3.002 9.444 6.331 1.00 0.00 24 ALA A N 13
ATOM 15523 C CA . ALA A 1 42 ? -2.859 7.998 6.312 1.00 0.00 24 ALA A CA 13
ATOM 15524 C C . ALA A 1 42 ? -4.228 7.359 6.073 1.00 0.00 24 ALA A C 13
ATOM 15525 O O . ALA A 1 42 ? -4.314 6.192 5.693 1.00 0.00 24 ALA A O 13
ATOM 15532 N N . ASN A 1 43 ? -5.265 8.151 6.305 1.00 0.00 25 ASN A N 13
ATOM 15533 C CA . ASN A 1 43 ? -6.626 7.676 6.120 1.00 0.00 25 ASN A CA 13
ATOM 15534 C C . ASN A 1 43 ? -6.971 7.701 4.630 1.00 0.00 25 ASN A C 13
ATOM 15535 O O . ASN A 1 43 ? -7.743 6.869 4.154 1.00 0.00 25 ASN A O 13
ATOM 15546 N N . VAL A 1 44 ? -6.383 8.663 3.935 1.00 0.00 26 VAL A N 13
ATOM 15547 C CA . VAL A 1 44 ? -6.619 8.808 2.509 1.00 0.00 26 VAL A CA 13
ATOM 15548 C C . VAL A 1 44 ? -5.645 7.911 1.742 1.00 0.00 26 VAL A C 13
ATOM 15549 O O . VAL A 1 44 ? -5.719 7.812 0.518 1.00 0.00 26 VAL A O 13
ATOM 15562 N N . ILE A 1 45 ? -4.754 7.280 2.493 1.00 0.00 27 ILE A N 13
ATOM 15563 C CA . ILE A 1 45 ? -3.767 6.395 1.900 1.00 0.00 27 ILE A CA 13
ATOM 15564 C C . ILE A 1 45 ? -4.314 4.966 1.881 1.00 0.00 27 ILE A C 13
ATOM 15565 O O . ILE A 1 45 ? -4.440 4.359 0.818 1.00 0.00 27 ILE A O 13
ATOM 15581 N N . LYS A 1 46 ? -4.627 4.471 3.069 1.00 0.00 28 LYS A N 13
ATOM 15582 C CA . LYS A 1 46 ? -5.159 3.125 3.202 1.00 0.00 28 LYS A CA 13
ATOM 15583 C C . LYS A 1 46 ? -6.442 3.004 2.378 1.00 0.00 28 LYS A C 13
ATOM 15584 O O . LYS A 1 46 ? -6.680 1.980 1.740 1.00 0.00 28 LYS A O 13
ATOM 15603 N N . LYS A 1 47 ? -7.235 4.065 2.418 1.00 0.00 29 LYS A N 13
ATOM 15604 C CA . LYS A 1 47 ? -8.488 4.090 1.681 1.00 0.00 29 LYS A CA 13
ATOM 15605 C C . LYS A 1 47 ? -8.192 4.124 0.181 1.00 0.00 29 LYS A C 13
ATOM 15606 O O . LYS A 1 47 ? -8.546 3.197 -0.546 1.00 0.00 29 LYS A O 13
ATOM 15625 N N . ASP A 1 48 ? -7.546 5.202 -0.238 1.00 0.00 30 ASP A N 13
ATOM 15626 C CA . ASP A 1 48 ? -7.199 5.369 -1.639 1.00 0.00 30 ASP A CA 13
ATOM 15627 C C . ASP A 1 48 ? -6.698 4.036 -2.199 1.00 0.00 30 ASP A C 13
ATOM 15628 O O . ASP A 1 48 ? -7.235 3.531 -3.183 1.00 0.00 30 ASP A O 13
ATOM 15638 N N . PHE A 1 49 ? -5.674 3.506 -1.546 1.00 0.00 31 PHE A N 13
ATOM 15639 C CA . PHE A 1 49 ? -5.093 2.241 -1.966 1.00 0.00 31 PHE A CA 13
ATOM 15640 C C . PHE A 1 49 ? -6.180 1.262 -2.416 1.00 0.00 31 PHE A C 13
ATOM 15641 O O . PHE A 1 49 ? -6.191 0.826 -3.566 1.00 0.00 31 PHE A O 13
ATOM 15658 N N . ASP A 1 50 ? -7.069 0.946 -1.486 1.00 0.00 32 ASP A N 13
ATOM 15659 C CA . ASP A 1 50 ? -8.157 0.026 -1.774 1.00 0.00 32 ASP A CA 13
ATOM 15660 C C . ASP A 1 50 ? -8.899 0.497 -3.026 1.00 0.00 32 ASP A C 13
ATOM 15661 O O . ASP A 1 50 ? -9.390 -0.320 -3.804 1.00 0.00 32 ASP A O 13
ATOM 15671 N N . ALA A 1 51 ? -8.958 1.811 -3.182 1.00 0.00 33 ALA A N 13
ATOM 15672 C CA . ALA A 1 51 ? -9.632 2.399 -4.326 1.00 0.00 33 ALA A CA 13
ATOM 15673 C C . ALA A 1 51 ? -9.012 1.853 -5.614 1.00 0.00 33 ALA A C 13
ATOM 15674 O O . ALA A 1 51 ? -9.688 1.191 -6.401 1.00 0.00 33 ALA A O 13
ATOM 15681 N N . GLU A 1 52 ? -7.732 2.148 -5.790 1.00 0.00 34 GLU A N 13
ATOM 15682 C CA . GLU A 1 52 ? -7.015 1.695 -6.968 1.00 0.00 34 GLU A CA 13
ATOM 15683 C C . GLU A 1 52 ? -6.922 0.167 -6.979 1.00 0.00 34 GLU A C 13
ATOM 15684 O O . GLU A 1 52 ? -7.393 -0.480 -7.912 1.00 0.00 34 GLU A O 13
ATOM 15697 N N . CYS A 1 53 ? -6.311 -0.364 -5.930 1.00 0.00 35 CYS A N 13
ATOM 15698 C CA . CYS A 1 53 ? -6.151 -1.802 -5.806 1.00 0.00 35 CYS A CA 13
ATOM 15699 C C . CYS A 1 53 ? -7.431 -2.473 -6.309 1.00 0.00 35 CYS A C 13
ATOM 15700 O O . CYS A 1 53 ? -7.386 -3.304 -7.214 1.00 0.00 35 CYS A O 13
ATOM 15707 N N . LYS A 1 54 ? -8.542 -2.087 -5.698 1.00 0.00 36 LYS A N 13
ATOM 15708 C CA . LYS A 1 54 ? -9.832 -2.641 -6.073 1.00 0.00 36 LYS A CA 13
ATOM 15709 C C . LYS A 1 54 ? -9.894 -2.794 -7.594 1.00 0.00 36 LYS A C 13
ATOM 15710 O O . LYS A 1 54 ? -10.026 -3.906 -8.104 1.00 0.00 36 LYS A O 13
ATOM 15729 N N . LYS A 1 55 ? -9.797 -1.662 -8.275 1.00 0.00 37 LYS A N 13
ATOM 15730 C CA . LYS A 1 55 ? -9.841 -1.657 -9.728 1.00 0.00 37 LYS A CA 13
ATOM 15731 C C . LYS A 1 55 ? -8.413 -1.654 -10.276 1.00 0.00 37 LYS A C 13
ATOM 15732 O O . LYS A 1 55 ? -7.816 -0.595 -10.458 1.00 0.00 37 LYS A O 13
ATOM 15751 N N . LEU A 1 56 ? -7.906 -2.854 -10.525 1.00 0.00 38 LEU A N 13
ATOM 15752 C CA . LEU A 1 56 ? -6.560 -3.003 -11.049 1.00 0.00 38 LEU A CA 13
ATOM 15753 C C . LEU A 1 56 ? -6.129 -4.466 -10.929 1.00 0.00 38 LEU A C 13
ATOM 15754 O O . LEU A 1 56 ? -5.404 -4.976 -11.783 1.00 0.00 38 LEU A O 13
ATOM 15770 N N . PHE A 1 57 ? -6.593 -5.100 -9.863 1.00 0.00 39 PHE A N 13
ATOM 15771 C CA . PHE A 1 57 ? -6.266 -6.494 -9.620 1.00 0.00 39 PHE A CA 13
ATOM 15772 C C . PHE A 1 57 ? -7.522 -7.304 -9.293 1.00 0.00 39 PHE A C 13
ATOM 15773 O O . PHE A 1 57 ? -7.430 -8.447 -8.846 1.00 0.00 39 PHE A O 13
ATOM 15790 N N . HIS A 1 58 ? -8.667 -6.680 -9.527 1.00 0.00 40 HIS A N 13
ATOM 15791 C CA . HIS A 1 58 ? -9.940 -7.328 -9.263 1.00 0.00 40 HIS A CA 13
ATOM 15792 C C . HIS A 1 58 ? -9.899 -8.769 -9.776 1.00 0.00 40 HIS A C 13
ATOM 15793 O O . HIS A 1 58 ? -10.598 -9.637 -9.256 1.00 0.00 40 HIS A O 13
ATOM 15808 N N . THR A 1 59 ? -9.072 -8.979 -10.790 1.00 0.00 41 THR A N 13
ATOM 15809 C CA . THR A 1 59 ? -8.931 -10.299 -11.379 1.00 0.00 41 THR A CA 13
ATOM 15810 C C . THR A 1 59 ? -8.001 -11.167 -10.527 1.00 0.00 41 THR A C 13
ATOM 15811 O O . THR A 1 59 ? -8.252 -12.357 -10.344 1.00 0.00 41 THR A O 13
ATOM 15822 N N . ILE A 1 60 ? -6.949 -10.536 -10.029 1.00 0.00 42 ILE A N 13
ATOM 15823 C CA . ILE A 1 60 ? -5.981 -11.235 -9.201 1.00 0.00 42 ILE A CA 13
ATOM 15824 C C . ILE A 1 60 ? -6.721 -12.085 -8.165 1.00 0.00 42 ILE A C 13
ATOM 15825 O O . ILE A 1 60 ? -7.767 -11.682 -7.659 1.00 0.00 42 ILE A O 13
ATOM 15841 N N . PRO A 1 61 ? -6.134 -13.277 -7.875 1.00 0.00 43 PRO A N 13
ATOM 15842 C CA . PRO A 1 61 ? -6.728 -14.187 -6.909 1.00 0.00 43 PRO A CA 13
ATOM 15843 C C . PRO A 1 61 ? -6.507 -13.689 -5.479 1.00 0.00 43 PRO A C 13
ATOM 15844 O O . PRO A 1 61 ? -5.413 -13.827 -4.933 1.00 0.00 43 PRO A O 13
ATOM 15855 N N . PHE A 1 62 ? -7.562 -13.123 -4.914 1.00 0.00 44 PHE A N 13
ATOM 15856 C CA . PHE A 1 62 ? -7.497 -12.604 -3.558 1.00 0.00 44 PHE A CA 13
ATOM 15857 C C . PHE A 1 62 ? -6.743 -11.274 -3.515 1.00 0.00 44 PHE A C 13
ATOM 15858 O O . PHE A 1 62 ? -6.579 -10.683 -2.449 1.00 0.00 44 PHE A O 13
ATOM 15875 N N . GLY A 1 63 ? -6.304 -10.841 -4.688 1.00 0.00 45 GLY A N 13
ATOM 15876 C CA . GLY A 1 63 ? -5.571 -9.592 -4.799 1.00 0.00 45 GLY A CA 13
ATOM 15877 C C . GLY A 1 63 ? -6.301 -8.461 -4.069 1.00 0.00 45 GLY A C 13
ATOM 15878 O O . GLY A 1 63 ? -5.675 -7.653 -3.386 1.00 0.00 45 GLY A O 13
ATOM 15882 N N . THR A 1 64 ? -7.614 -8.442 -4.240 1.00 0.00 46 THR A N 13
ATOM 15883 C CA . THR A 1 64 ? -8.437 -7.425 -3.606 1.00 0.00 46 THR A CA 13
ATOM 15884 C C . THR A 1 64 ? -8.534 -7.679 -2.101 1.00 0.00 46 THR A C 13
ATOM 15885 O O . THR A 1 64 ? -8.437 -6.748 -1.303 1.00 0.00 46 THR A O 13
ATOM 15896 N N . ARG A 1 65 ? -8.723 -8.945 -1.757 1.00 0.00 47 ARG A N 13
ATOM 15897 C CA . ARG A 1 65 ? -8.833 -9.333 -0.361 1.00 0.00 47 ARG A CA 13
ATOM 15898 C C . ARG A 1 65 ? -7.617 -8.840 0.425 1.00 0.00 47 ARG A C 13
ATOM 15899 O O . ARG A 1 65 ? -7.763 -8.150 1.433 1.00 0.00 47 ARG A O 13
ATOM 15920 N N . GLU A 1 66 ? -6.445 -9.214 -0.065 1.00 0.00 48 GLU A N 13
ATOM 15921 C CA . GLU A 1 66 ? -5.203 -8.818 0.579 1.00 0.00 48 GLU A CA 13
ATOM 15922 C C . GLU A 1 66 ? -5.030 -7.299 0.509 1.00 0.00 48 GLU A C 13
ATOM 15923 O O . GLU A 1 66 ? -4.503 -6.689 1.438 1.00 0.00 48 GLU A O 13
ATOM 15936 N N . CYS A 1 67 ? -5.482 -6.734 -0.600 1.00 0.00 49 CYS A N 13
ATOM 15937 C CA . CYS A 1 67 ? -5.383 -5.300 -0.803 1.00 0.00 49 CYS A CA 13
ATOM 15938 C C . CYS A 1 67 ? -6.031 -4.599 0.393 1.00 0.00 49 CYS A C 13
ATOM 15939 O O . CYS A 1 67 ? -5.487 -3.630 0.919 1.00 0.00 49 CYS A O 13
ATOM 15946 N N . ASP A 1 68 ? -7.184 -5.119 0.789 1.00 0.00 50 ASP A N 13
ATOM 15947 C CA . ASP A 1 68 ? -7.912 -4.556 1.913 1.00 0.00 50 ASP A CA 13
ATOM 15948 C C . ASP A 1 68 ? -7.224 -4.966 3.217 1.00 0.00 50 ASP A C 13
ATOM 15949 O O . ASP A 1 68 ? -7.373 -4.297 4.239 1.00 0.00 50 ASP A O 13
ATOM 15959 N N . HIS A 1 69 ? -6.485 -6.063 3.139 1.00 0.00 51 HIS A N 13
ATOM 15960 C CA . HIS A 1 69 ? -5.775 -6.570 4.301 1.00 0.00 51 HIS A CA 13
ATOM 15961 C C . HIS A 1 69 ? -4.365 -5.976 4.339 1.00 0.00 51 HIS A C 13
ATOM 15962 O O . HIS A 1 69 ? -3.524 -6.413 5.122 1.00 0.00 51 HIS A O 13
ATOM 15977 N N . TYR A 1 70 ? -4.151 -4.988 3.481 1.00 0.00 52 TYR A N 13
ATOM 15978 C CA . TYR A 1 70 ? -2.857 -4.329 3.408 1.00 0.00 52 TYR A CA 13
ATOM 15979 C C . TYR A 1 70 ? -2.956 -2.876 3.874 1.00 0.00 52 TYR A C 13
ATOM 15980 O O . TYR A 1 70 ? -2.080 -2.389 4.588 1.00 0.00 52 TYR A O 13
ATOM 15998 N N . VAL A 1 71 ? -4.027 -2.223 3.450 1.00 0.00 53 VAL A N 13
ATOM 15999 C CA . VAL A 1 71 ? -4.251 -0.834 3.815 1.00 0.00 53 VAL A CA 13
ATOM 16000 C C . VAL A 1 71 ? -4.261 -0.707 5.340 1.00 0.00 53 VAL A C 13
ATOM 16001 O O . VAL A 1 71 ? -4.113 0.389 5.876 1.00 0.00 53 VAL A O 13
ATOM 16014 N N . ASN A 1 72 ? -4.439 -1.845 5.995 1.00 0.00 54 ASN A N 13
ATOM 16015 C CA . ASN A 1 72 ? -4.472 -1.876 7.448 1.00 0.00 54 ASN A CA 13
ATOM 16016 C C . ASN A 1 72 ? -3.617 -3.041 7.947 1.00 0.00 54 ASN A C 13
ATOM 16017 O O . ASN A 1 72 ? -4.147 -4.050 8.413 1.00 0.00 54 ASN A O 13
ATOM 16028 N N . SER A 1 73 ? -2.309 -2.866 7.836 1.00 0.00 55 SER A N 13
ATOM 16029 C CA . SER A 1 73 ? -1.376 -3.891 8.271 1.00 0.00 55 SER A CA 13
ATOM 16030 C C . SER A 1 73 ? 0.001 -3.642 7.652 1.00 0.00 55 SER A C 13
ATOM 16031 O O . SER A 1 73 ? 1.021 -4.029 8.222 1.00 0.00 55 SER A O 13
ATOM 16039 N N . LYS A 1 74 ? -0.013 -2.998 6.495 1.00 0.00 56 LYS A N 13
ATOM 16040 C CA . LYS A 1 74 ? 1.221 -2.693 5.793 1.00 0.00 56 LYS A CA 13
ATOM 16041 C C . LYS A 1 74 ? 1.246 -1.205 5.434 1.00 0.00 56 LYS A C 13
ATOM 16042 O O . LYS A 1 74 ? 2.146 -0.748 4.732 1.00 0.00 56 LYS A O 13
ATOM 16061 N N . VAL A 1 75 ? 0.246 -0.494 5.933 1.00 0.00 57 VAL A N 13
ATOM 16062 C CA . VAL A 1 75 ? 0.142 0.933 5.675 1.00 0.00 57 VAL A CA 13
ATOM 16063 C C . VAL A 1 75 ? 0.703 1.706 6.869 1.00 0.00 57 VAL A C 13
ATOM 16064 O O . VAL A 1 75 ? 1.525 2.604 6.701 1.00 0.00 57 VAL A O 13
ATOM 16077 N N . ASP A 1 76 ? 0.234 1.329 8.050 1.00 0.00 58 ASP A N 13
ATOM 16078 C CA . ASP A 1 76 ? 0.679 1.976 9.273 1.00 0.00 58 ASP A CA 13
ATOM 16079 C C . ASP A 1 76 ? 2.208 1.999 9.305 1.00 0.00 58 ASP A C 13
ATOM 16080 O O . ASP A 1 76 ? 2.809 3.014 9.656 1.00 0.00 58 ASP A O 13
ATOM 16090 N N . PRO A 1 77 ? 2.809 0.840 8.925 1.00 0.00 59 PRO A N 13
ATOM 16091 C CA . PRO A 1 77 ? 4.257 0.720 8.907 1.00 0.00 59 PRO A CA 13
ATOM 16092 C C . PRO A 1 77 ? 4.855 1.462 7.710 1.00 0.00 59 PRO A C 13
ATOM 16093 O O . PRO A 1 77 ? 5.726 2.315 7.876 1.00 0.00 59 PRO A O 13
ATOM 16104 N N . ILE A 1 78 ? 4.362 1.113 6.531 1.00 0.00 60 ILE A N 13
ATOM 16105 C CA . ILE A 1 78 ? 4.837 1.736 5.308 1.00 0.00 60 ILE A CA 13
ATOM 16106 C C . ILE A 1 78 ? 4.890 3.253 5.500 1.00 0.00 60 ILE A C 13
ATOM 16107 O O . ILE A 1 78 ? 5.957 3.857 5.402 1.00 0.00 60 ILE A O 13
ATOM 16123 N N . ILE A 1 79 ? 3.725 3.825 5.769 1.00 0.00 61 ILE A N 13
ATOM 16124 C CA . ILE A 1 79 ? 3.625 5.259 5.978 1.00 0.00 61 ILE A CA 13
ATOM 16125 C C . ILE A 1 79 ? 4.567 5.673 7.110 1.00 0.00 61 ILE A C 13
ATOM 16126 O O . ILE A 1 79 ? 4.953 6.836 7.206 1.00 0.00 61 ILE A O 13
ATOM 16142 N N . HIS A 1 80 ? 4.908 4.697 7.939 1.00 0.00 62 HIS A N 13
ATOM 16143 C CA . HIS A 1 80 ? 5.797 4.946 9.062 1.00 0.00 62 HIS A CA 13
ATOM 16144 C C . HIS A 1 80 ? 7.177 5.352 8.543 1.00 0.00 62 HIS A C 13
ATOM 16145 O O . HIS A 1 80 ? 7.890 6.116 9.193 1.00 0.00 62 HIS A O 13
ATOM 16160 N N . GLU A 1 81 ? 7.515 4.825 7.375 1.00 0.00 63 GLU A N 13
ATOM 16161 C CA . GLU A 1 81 ? 8.798 5.123 6.761 1.00 0.00 63 GLU A CA 13
ATOM 16162 C C . GLU A 1 81 ? 8.722 6.441 5.988 1.00 0.00 63 GLU A C 13
ATOM 16163 O O . GLU A 1 81 ? 9.521 7.347 6.219 1.00 0.00 63 GLU A O 13
ATOM 16176 N N . LEU A 1 82 ? 7.755 6.506 5.086 1.00 0.00 64 LEU A N 13
ATOM 16177 C CA . LEU A 1 82 ? 7.564 7.699 4.277 1.00 0.00 64 LEU A CA 13
ATOM 16178 C C . LEU A 1 82 ? 7.593 8.933 5.182 1.00 0.00 64 LEU A C 13
ATOM 16179 O O . LEU A 1 82 ? 8.193 9.948 4.834 1.00 0.00 64 LEU A O 13
ATOM 16195 N N . GLU A 1 83 ? 6.935 8.804 6.325 1.00 0.00 65 GLU A N 13
ATOM 16196 C CA . GLU A 1 83 ? 6.877 9.896 7.281 1.00 0.00 65 GLU A CA 13
ATOM 16197 C C . GLU A 1 83 ? 8.273 10.193 7.833 1.00 0.00 65 GLU A C 13
ATOM 16198 O O . GLU A 1 83 ? 8.664 11.353 7.950 1.00 0.00 65 GLU A O 13
ATOM 16211 N N . GLY A 1 84 ? 8.985 9.124 8.158 1.00 0.00 66 GLY A N 13
ATOM 16212 C CA . GLY A 1 84 ? 10.329 9.255 8.695 1.00 0.00 66 GLY A CA 13
ATOM 16213 C C . GLY A 1 84 ? 11.223 10.055 7.746 1.00 0.00 66 GLY A C 13
ATOM 16214 O O . GLY A 1 84 ? 11.300 11.279 7.843 1.00 0.00 66 GLY A O 13
ATOM 16218 N N . GLY A 1 85 ? 11.877 9.330 6.850 1.00 0.00 67 GLY A N 13
ATOM 16219 C CA . GLY A 1 85 ? 12.763 9.956 5.883 1.00 0.00 67 GLY A CA 13
ATOM 16220 C C . GLY A 1 85 ? 13.074 9.005 4.727 1.00 0.00 67 GLY A C 13
ATOM 16221 O O . GLY A 1 85 ? 14.102 9.139 4.066 1.00 0.00 67 GLY A O 13
ATOM 16225 N N . THR A 1 86 ? 12.165 8.062 4.517 1.00 0.00 68 THR A N 13
ATOM 16226 C CA . THR A 1 86 ? 12.329 7.088 3.452 1.00 0.00 68 THR A CA 13
ATOM 16227 C C . THR A 1 86 ? 11.437 7.445 2.262 1.00 0.00 68 THR A C 13
ATOM 16228 O O . THR A 1 86 ? 10.496 8.225 2.398 1.00 0.00 68 THR A O 13
ATOM 16239 N N . ALA A 1 87 ? 11.765 6.858 1.121 1.00 0.00 69 ALA A N 13
ATOM 16240 C CA . ALA A 1 87 ? 11.004 7.103 -0.094 1.00 0.00 69 ALA A CA 13
ATOM 16241 C C . ALA A 1 87 ? 9.985 5.979 -0.289 1.00 0.00 69 ALA A C 13
ATOM 16242 O O . ALA A 1 87 ? 9.861 5.096 0.558 1.00 0.00 69 ALA A O 13
ATOM 16249 N N . PRO A 1 88 ? 9.263 6.051 -1.439 1.00 0.00 70 PRO A N 13
ATOM 16250 C CA . PRO A 1 88 ? 8.259 5.050 -1.757 1.00 0.00 70 PRO A CA 13
ATOM 16251 C C . PRO A 1 88 ? 8.912 3.741 -2.207 1.00 0.00 70 PRO A C 13
ATOM 16252 O O . PRO A 1 88 ? 8.462 2.659 -1.836 1.00 0.00 70 PRO A O 13
ATOM 16263 N N . LYS A 1 89 ? 9.964 3.885 -3.000 1.00 0.00 71 LYS A N 13
ATOM 16264 C CA . LYS A 1 89 ? 10.683 2.728 -3.506 1.00 0.00 71 LYS A CA 13
ATOM 16265 C C . LYS A 1 89 ? 11.820 2.380 -2.544 1.00 0.00 71 LYS A C 13
ATOM 16266 O O . LYS A 1 89 ? 12.942 2.113 -2.973 1.00 0.00 71 LYS A O 13
ATOM 16285 N N . ASP A 1 90 ? 11.493 2.395 -1.260 1.00 0.00 72 ASP A N 13
ATOM 16286 C CA . ASP A 1 90 ? 12.473 2.084 -0.234 1.00 0.00 72 ASP A CA 13
ATOM 16287 C C . ASP A 1 90 ? 11.750 1.602 1.027 1.00 0.00 72 ASP A C 13
ATOM 16288 O O . ASP A 1 90 ? 12.192 0.655 1.675 1.00 0.00 72 ASP A O 13
ATOM 16298 N N . VAL A 1 91 ? 10.652 2.276 1.334 1.00 0.00 73 VAL A N 13
ATOM 16299 C CA . VAL A 1 91 ? 9.864 1.929 2.505 1.00 0.00 73 VAL A CA 13
ATOM 16300 C C . VAL A 1 91 ? 9.801 0.405 2.638 1.00 0.00 73 VAL A C 13
ATOM 16301 O O . VAL A 1 91 ? 10.650 -0.199 3.292 1.00 0.00 73 VAL A O 13
ATOM 16314 N N . CYS A 1 92 ? 8.789 -0.171 2.009 1.00 0.00 74 CYS A N 13
ATOM 16315 C CA . CYS A 1 92 ? 8.604 -1.611 2.049 1.00 0.00 74 CYS A CA 13
ATOM 16316 C C . CYS A 1 92 ? 9.979 -2.274 1.942 1.00 0.00 74 CYS A C 13
ATOM 16317 O O . CYS A 1 92 ? 10.364 -3.056 2.810 1.00 0.00 74 CYS A O 13
ATOM 16324 N N . THR A 1 93 ? 10.681 -1.938 0.870 1.00 0.00 75 THR A N 13
ATOM 16325 C CA . THR A 1 93 ? 12.004 -2.491 0.638 1.00 0.00 75 THR A CA 13
ATOM 16326 C C . THR A 1 93 ? 12.732 -2.708 1.967 1.00 0.00 75 THR A C 13
ATOM 16327 O O . THR A 1 93 ? 12.780 -3.825 2.479 1.00 0.00 75 THR A O 13
ATOM 16338 N N . LYS A 1 94 ? 13.281 -1.620 2.488 1.00 0.00 76 LYS A N 13
ATOM 16339 C CA . LYS A 1 94 ? 14.003 -1.677 3.748 1.00 0.00 76 LYS A CA 13
ATOM 16340 C C . LYS A 1 94 ? 13.111 -2.311 4.815 1.00 0.00 76 LYS A C 13
ATOM 16341 O O . LYS A 1 94 ? 13.606 -2.875 5.789 1.00 0.00 76 LYS A O 13
ATOM 16360 N N . LEU A 1 95 ? 11.809 -2.198 4.596 1.00 0.00 77 LEU A N 13
ATOM 16361 C CA . LEU A 1 95 ? 10.841 -2.755 5.527 1.00 0.00 77 LEU A CA 13
ATOM 16362 C C . LEU A 1 95 ? 10.727 -4.263 5.297 1.00 0.00 77 LEU A C 13
ATOM 16363 O O . LEU A 1 95 ? 9.914 -4.932 5.933 1.00 0.00 77 LEU A O 13
ATOM 16379 N N . ASN A 1 96 ? 11.553 -4.754 4.385 1.00 0.00 78 ASN A N 13
ATOM 16380 C CA . ASN A 1 96 ? 11.555 -6.171 4.062 1.00 0.00 78 ASN A CA 13
ATOM 16381 C C . ASN A 1 96 ? 10.193 -6.559 3.480 1.00 0.00 78 ASN A C 13
ATOM 16382 O O . ASN A 1 96 ? 9.894 -7.742 3.328 1.00 0.00 78 ASN A O 13
ATOM 16393 N N . GLU A 1 97 ? 9.406 -5.539 3.172 1.00 0.00 79 GLU A N 13
ATOM 16394 C CA . GLU A 1 97 ? 8.083 -5.758 2.611 1.00 0.00 79 GLU A CA 13
ATOM 16395 C C . GLU A 1 97 ? 8.163 -5.846 1.085 1.00 0.00 79 GLU A C 13
ATOM 16396 O O . GLU A 1 97 ? 7.315 -6.472 0.451 1.00 0.00 79 GLU A O 13
ATOM 16409 N N . CYS A 1 98 ? 9.188 -5.210 0.539 1.00 0.00 80 CYS A N 13
ATOM 16410 C CA . CYS A 1 98 ? 9.389 -5.208 -0.899 1.00 0.00 80 CYS A CA 13
ATOM 16411 C C . CYS A 1 98 ? 10.743 -5.857 -1.197 1.00 0.00 80 CYS A C 13
ATOM 16412 O O . CYS A 1 98 ? 11.744 -5.532 -0.561 1.00 0.00 80 CYS A O 13
ATOM 16419 N N . PRO A 1 99 ? 10.729 -6.786 -2.188 1.00 0.00 81 PRO A N 13
ATOM 16420 C CA . PRO A 1 99 ? 9.499 -7.113 -2.891 1.00 0.00 81 PRO A CA 13
ATOM 16421 C C . PRO A 1 99 ? 8.583 -7.977 -2.021 1.00 0.00 81 PRO A C 13
ATOM 16422 O O . PRO A 1 99 ? 7.782 -8.753 -2.539 1.00 0.00 81 PRO A O 13
ATOM 16433 N N . ARG A 1 19 ? 4.105 -13.737 4.077 1.00 0.00 1 ARG A N 14
ATOM 16434 C CA . ARG A 1 19 ? 4.145 -12.549 3.240 1.00 0.00 1 ARG A CA 14
ATOM 16435 C C . ARG A 1 19 ? 4.628 -12.908 1.834 1.00 0.00 1 ARG A C 14
ATOM 16436 O O . ARG A 1 19 ? 5.826 -12.871 1.556 1.00 0.00 1 ARG A O 14
ATOM 16457 N N . SER A 1 20 ? 3.671 -13.247 0.982 1.00 0.00 2 SER A N 14
ATOM 16458 C CA . SER A 1 20 ? 3.984 -13.612 -0.389 1.00 0.00 2 SER A CA 14
ATOM 16459 C C . SER A 1 20 ? 2.712 -13.589 -1.239 1.00 0.00 2 SER A C 14
ATOM 16460 O O . SER A 1 20 ? 2.054 -14.615 -1.407 1.00 0.00 2 SER A O 14
ATOM 16468 N N . ALA A 1 21 ? 2.404 -12.408 -1.755 1.00 0.00 3 ALA A N 14
ATOM 16469 C CA . ALA A 1 21 ? 1.223 -12.238 -2.584 1.00 0.00 3 ALA A CA 14
ATOM 16470 C C . ALA A 1 21 ? 1.220 -10.827 -3.176 1.00 0.00 3 ALA A C 14
ATOM 16471 O O . ALA A 1 21 ? 0.404 -9.991 -2.792 1.00 0.00 3 ALA A O 14
ATOM 16478 N N . LEU A 1 22 ? 2.141 -10.607 -4.103 1.00 0.00 4 LEU A N 14
ATOM 16479 C CA . LEU A 1 22 ? 2.255 -9.311 -4.751 1.00 0.00 4 LEU A CA 14
ATOM 16480 C C . LEU A 1 22 ? 1.933 -8.210 -3.740 1.00 0.00 4 LEU A C 14
ATOM 16481 O O . LEU A 1 22 ? 1.118 -7.330 -4.013 1.00 0.00 4 LEU A O 14
ATOM 16497 N N . SER A 1 23 ? 2.591 -8.293 -2.592 1.00 0.00 5 SER A N 14
ATOM 16498 C CA . SER A 1 23 ? 2.385 -7.313 -1.539 1.00 0.00 5 SER A CA 14
ATOM 16499 C C . SER A 1 23 ? 3.313 -6.115 -1.749 1.00 0.00 5 SER A C 14
ATOM 16500 O O . SER A 1 23 ? 3.059 -5.030 -1.230 1.00 0.00 5 SER A O 14
ATOM 16508 N N . CYS A 1 24 ? 4.370 -6.354 -2.513 1.00 0.00 6 CYS A N 14
ATOM 16509 C CA . CYS A 1 24 ? 5.337 -5.307 -2.799 1.00 0.00 6 CYS A CA 14
ATOM 16510 C C . CYS A 1 24 ? 4.608 -4.156 -3.495 1.00 0.00 6 CYS A C 14
ATOM 16511 O O . CYS A 1 24 ? 4.423 -3.089 -2.909 1.00 0.00 6 CYS A O 14
ATOM 16518 N N . GLN A 1 25 ? 4.212 -4.410 -4.733 1.00 0.00 7 GLN A N 14
ATOM 16519 C CA . GLN A 1 25 ? 3.508 -3.407 -5.514 1.00 0.00 7 GLN A CA 14
ATOM 16520 C C . GLN A 1 25 ? 2.585 -2.585 -4.613 1.00 0.00 7 GLN A C 14
ATOM 16521 O O . GLN A 1 25 ? 2.591 -1.356 -4.670 1.00 0.00 7 GLN A O 14
ATOM 16535 N N . MET A 1 26 ? 1.815 -3.295 -3.802 1.00 0.00 8 MET A N 14
ATOM 16536 C CA . MET A 1 26 ? 0.888 -2.647 -2.891 1.00 0.00 8 MET A CA 14
ATOM 16537 C C . MET A 1 26 ? 1.558 -1.474 -2.170 1.00 0.00 8 MET A C 14
ATOM 16538 O O . MET A 1 26 ? 0.980 -0.394 -2.064 1.00 0.00 8 MET A O 14
ATOM 16552 N N . CYS A 1 27 ? 2.769 -1.728 -1.695 1.00 0.00 9 CYS A N 14
ATOM 16553 C CA . CYS A 1 27 ? 3.524 -0.708 -0.988 1.00 0.00 9 CYS A CA 14
ATOM 16554 C C . CYS A 1 27 ? 3.643 0.518 -1.895 1.00 0.00 9 CYS A C 14
ATOM 16555 O O . CYS A 1 27 ? 3.606 1.652 -1.421 1.00 0.00 9 CYS A O 14
ATOM 16562 N N . GLU A 1 28 ? 3.781 0.248 -3.185 1.00 0.00 10 GLU A N 14
ATOM 16563 C CA . GLU A 1 28 ? 3.905 1.315 -4.164 1.00 0.00 10 GLU A CA 14
ATOM 16564 C C . GLU A 1 28 ? 2.542 1.962 -4.419 1.00 0.00 10 GLU A C 14
ATOM 16565 O O . GLU A 1 28 ? 2.449 2.960 -5.132 1.00 0.00 10 GLU A O 14
ATOM 16578 N N . LEU A 1 29 ? 1.519 1.367 -3.823 1.00 0.00 11 LEU A N 14
ATOM 16579 C CA . LEU A 1 29 ? 0.166 1.873 -3.978 1.00 0.00 11 LEU A CA 14
ATOM 16580 C C . LEU A 1 29 ? -0.157 2.816 -2.817 1.00 0.00 11 LEU A C 14
ATOM 16581 O O . LEU A 1 29 ? -0.627 3.933 -3.032 1.00 0.00 11 LEU A O 14
ATOM 16597 N N . VAL A 1 30 ? 0.108 2.333 -1.612 1.00 0.00 12 VAL A N 14
ATOM 16598 C CA . VAL A 1 30 ? -0.147 3.119 -0.417 1.00 0.00 12 VAL A CA 14
ATOM 16599 C C . VAL A 1 30 ? 0.713 4.384 -0.450 1.00 0.00 12 VAL A C 14
ATOM 16600 O O . VAL A 1 30 ? 0.276 5.449 -0.016 1.00 0.00 12 VAL A O 14
ATOM 16613 N N . VAL A 1 31 ? 1.922 4.225 -0.969 1.00 0.00 13 VAL A N 14
ATOM 16614 C CA . VAL A 1 31 ? 2.848 5.341 -1.064 1.00 0.00 13 VAL A CA 14
ATOM 16615 C C . VAL A 1 31 ? 2.322 6.349 -2.087 1.00 0.00 13 VAL A C 14
ATOM 16616 O O . VAL A 1 31 ? 2.120 7.519 -1.764 1.00 0.00 13 VAL A O 14
ATOM 16629 N N . LYS A 1 32 ? 2.115 5.859 -3.301 1.00 0.00 14 LYS A N 14
ATOM 16630 C CA . LYS A 1 32 ? 1.616 6.703 -4.374 1.00 0.00 14 LYS A CA 14
ATOM 16631 C C . LYS A 1 32 ? 0.351 7.423 -3.903 1.00 0.00 14 LYS A C 14
ATOM 16632 O O . LYS A 1 32 ? 0.100 8.563 -4.292 1.00 0.00 14 LYS A O 14
ATOM 16651 N N . LYS A 1 33 ? -0.413 6.729 -3.073 1.00 0.00 15 LYS A N 14
ATOM 16652 C CA . LYS A 1 33 ? -1.647 7.288 -2.546 1.00 0.00 15 LYS A CA 14
ATOM 16653 C C . LYS A 1 33 ? -1.315 8.282 -1.432 1.00 0.00 15 LYS A C 14
ATOM 16654 O O . LYS A 1 33 ? -1.957 9.325 -1.314 1.00 0.00 15 LYS A O 14
ATOM 16673 N N . TYR A 1 34 ? -0.313 7.926 -0.643 1.00 0.00 16 TYR A N 14
ATOM 16674 C CA . TYR A 1 34 ? 0.113 8.773 0.459 1.00 0.00 16 TYR A CA 14
ATOM 16675 C C . TYR A 1 34 ? 1.032 9.892 -0.034 1.00 0.00 16 TYR A C 14
ATOM 16676 O O . TYR A 1 34 ? 0.624 11.050 -0.107 1.00 0.00 16 TYR A O 14
ATOM 16694 N N . GLU A 1 35 ? 2.257 9.506 -0.362 1.00 0.00 17 GLU A N 14
ATOM 16695 C CA . GLU A 1 35 ? 3.239 10.462 -0.846 1.00 0.00 17 GLU A CA 14
ATOM 16696 C C . GLU A 1 35 ? 2.566 11.510 -1.735 1.00 0.00 17 GLU A C 14
ATOM 16697 O O . GLU A 1 35 ? 2.899 12.691 -1.670 1.00 0.00 17 GLU A O 14
ATOM 16710 N N . GLY A 1 36 ? 1.630 11.037 -2.545 1.00 0.00 18 GLY A N 14
ATOM 16711 C CA . GLY A 1 36 ? 0.907 11.919 -3.447 1.00 0.00 18 GLY A CA 14
ATOM 16712 C C . GLY A 1 36 ? -0.576 11.984 -3.077 1.00 0.00 18 GLY A C 14
ATOM 16713 O O . GLY A 1 36 ? -1.440 11.738 -3.916 1.00 0.00 18 GLY A O 14
ATOM 16717 N N . SER A 1 37 ? -0.825 12.320 -1.820 1.00 0.00 19 SER A N 14
ATOM 16718 C CA . SER A 1 37 ? -2.188 12.422 -1.329 1.00 0.00 19 SER A CA 14
ATOM 16719 C C . SER A 1 37 ? -2.549 13.889 -1.086 1.00 0.00 19 SER A C 14
ATOM 16720 O O . SER A 1 37 ? -3.683 14.300 -1.324 1.00 0.00 19 SER A O 14
ATOM 16728 N N . ALA A 1 38 ? -1.563 14.637 -0.615 1.00 0.00 20 ALA A N 14
ATOM 16729 C CA . ALA A 1 38 ? -1.762 16.050 -0.337 1.00 0.00 20 ALA A CA 14
ATOM 16730 C C . ALA A 1 38 ? -2.730 16.202 0.838 1.00 0.00 20 ALA A C 14
ATOM 16731 O O . ALA A 1 38 ? -3.186 17.306 1.131 1.00 0.00 20 ALA A O 14
ATOM 16738 N N . ASP A 1 39 ? -3.015 15.079 1.478 1.00 0.00 21 ASP A N 14
ATOM 16739 C CA . ASP A 1 39 ? -3.921 15.073 2.615 1.00 0.00 21 ASP A CA 14
ATOM 16740 C C . ASP A 1 39 ? -3.198 14.501 3.836 1.00 0.00 21 ASP A C 14
ATOM 16741 O O . ASP A 1 39 ? -3.675 14.631 4.961 1.00 0.00 21 ASP A O 14
ATOM 16751 N N . LYS A 1 40 ? -2.058 13.879 3.571 1.00 0.00 22 LYS A N 14
ATOM 16752 C CA . LYS A 1 40 ? -1.264 13.287 4.634 1.00 0.00 22 LYS A CA 14
ATOM 16753 C C . LYS A 1 40 ? -2.194 12.604 5.639 1.00 0.00 22 LYS A C 14
ATOM 16754 O O . LYS A 1 40 ? -2.119 12.867 6.838 1.00 0.00 22 LYS A O 14
ATOM 16773 N N . ASP A 1 41 ? -3.050 11.740 5.112 1.00 0.00 23 ASP A N 14
ATOM 16774 C CA . ASP A 1 41 ? -3.993 11.017 5.948 1.00 0.00 23 ASP A CA 14
ATOM 16775 C C . ASP A 1 41 ? -3.948 9.530 5.592 1.00 0.00 23 ASP A C 14
ATOM 16776 O O . ASP A 1 41 ? -4.415 9.129 4.527 1.00 0.00 23 ASP A O 14
ATOM 16786 N N . ALA A 1 42 ? -3.380 8.754 6.503 1.00 0.00 24 ALA A N 14
ATOM 16787 C CA . ALA A 1 42 ? -3.268 7.319 6.299 1.00 0.00 24 ALA A CA 14
ATOM 16788 C C . ALA A 1 42 ? -4.665 6.725 6.107 1.00 0.00 24 ALA A C 14
ATOM 16789 O O . ALA A 1 42 ? -4.804 5.589 5.656 1.00 0.00 24 ALA A O 14
ATOM 16796 N N . ASN A 1 43 ? -5.665 7.520 6.460 1.00 0.00 25 ASN A N 14
ATOM 16797 C CA . ASN A 1 43 ? -7.046 7.086 6.334 1.00 0.00 25 ASN A CA 14
ATOM 16798 C C . ASN A 1 43 ? -7.488 7.226 4.875 1.00 0.00 25 ASN A C 14
ATOM 16799 O O . ASN A 1 43 ? -7.841 6.238 4.232 1.00 0.00 25 ASN A O 14
ATOM 16810 N N . VAL A 1 44 ? -7.453 8.460 4.396 1.00 0.00 26 VAL A N 14
ATOM 16811 C CA . VAL A 1 44 ? -7.846 8.742 3.024 1.00 0.00 26 VAL A CA 14
ATOM 16812 C C . VAL A 1 44 ? -6.817 8.133 2.069 1.00 0.00 26 VAL A C 14
ATOM 16813 O O . VAL A 1 44 ? -7.048 8.068 0.862 1.00 0.00 26 VAL A O 14
ATOM 16826 N N . ILE A 1 45 ? -5.704 7.704 2.644 1.00 0.00 27 ILE A N 14
ATOM 16827 C CA . ILE A 1 45 ? -4.639 7.103 1.859 1.00 0.00 27 ILE A CA 14
ATOM 16828 C C . ILE A 1 45 ? -4.861 5.591 1.779 1.00 0.00 27 ILE A C 14
ATOM 16829 O O . ILE A 1 45 ? -5.062 5.046 0.695 1.00 0.00 27 ILE A O 14
ATOM 16845 N N . LYS A 1 46 ? -4.817 4.957 2.941 1.00 0.00 28 LYS A N 14
ATOM 16846 C CA . LYS A 1 46 ? -5.011 3.518 3.016 1.00 0.00 28 LYS A CA 14
ATOM 16847 C C . LYS A 1 46 ? -6.258 3.133 2.217 1.00 0.00 28 LYS A C 14
ATOM 16848 O O . LYS A 1 46 ? -6.324 2.044 1.649 1.00 0.00 28 LYS A O 14
ATOM 16867 N N . LYS A 1 47 ? -7.216 4.048 2.200 1.00 0.00 29 LYS A N 14
ATOM 16868 C CA . LYS A 1 47 ? -8.457 3.818 1.481 1.00 0.00 29 LYS A CA 14
ATOM 16869 C C . LYS A 1 47 ? -8.197 3.920 -0.023 1.00 0.00 29 LYS A C 14
ATOM 16870 O O . LYS A 1 47 ? -8.574 3.030 -0.784 1.00 0.00 29 LYS A O 14
ATOM 16889 N N . ASP A 1 48 ? -7.553 5.012 -0.407 1.00 0.00 30 ASP A N 14
ATOM 16890 C CA . ASP A 1 48 ? -7.236 5.242 -1.806 1.00 0.00 30 ASP A CA 14
ATOM 16891 C C . ASP A 1 48 ? -6.617 3.976 -2.399 1.00 0.00 30 ASP A C 14
ATOM 16892 O O . ASP A 1 48 ? -7.048 3.502 -3.450 1.00 0.00 30 ASP A O 14
ATOM 16902 N N . PHE A 1 49 ? -5.615 3.462 -1.700 1.00 0.00 31 PHE A N 14
ATOM 16903 C CA . PHE A 1 49 ? -4.931 2.260 -2.144 1.00 0.00 31 PHE A CA 14
ATOM 16904 C C . PHE A 1 49 ? -5.933 1.170 -2.531 1.00 0.00 31 PHE A C 14
ATOM 16905 O O . PHE A 1 49 ? -5.878 0.634 -3.637 1.00 0.00 31 PHE A O 14
ATOM 16922 N N . ASP A 1 50 ? -6.826 0.875 -1.598 1.00 0.00 32 ASP A N 14
ATOM 16923 C CA . ASP A 1 50 ? -7.839 -0.141 -1.826 1.00 0.00 32 ASP A CA 14
ATOM 16924 C C . ASP A 1 50 ? -8.677 0.246 -3.047 1.00 0.00 32 ASP A C 14
ATOM 16925 O O . ASP A 1 50 ? -9.345 -0.600 -3.640 1.00 0.00 32 ASP A O 14
ATOM 16935 N N . ALA A 1 51 ? -8.616 1.525 -3.385 1.00 0.00 33 ALA A N 14
ATOM 16936 C CA . ALA A 1 51 ? -9.361 2.035 -4.524 1.00 0.00 33 ALA A CA 14
ATOM 16937 C C . ALA A 1 51 ? -8.658 1.616 -5.816 1.00 0.00 33 ALA A C 14
ATOM 16938 O O . ALA A 1 51 ? -9.172 0.788 -6.567 1.00 0.00 33 ALA A O 14
ATOM 16945 N N . GLU A 1 52 ? -7.493 2.206 -6.037 1.00 0.00 34 GLU A N 14
ATOM 16946 C CA . GLU A 1 52 ? -6.714 1.905 -7.226 1.00 0.00 34 GLU A CA 14
ATOM 16947 C C . GLU A 1 52 ? -6.462 0.398 -7.327 1.00 0.00 34 GLU A C 14
ATOM 16948 O O . GLU A 1 52 ? -6.291 -0.133 -8.423 1.00 0.00 34 GLU A O 14
ATOM 16961 N N . CYS A 1 53 ? -6.447 -0.246 -6.170 1.00 0.00 35 CYS A N 14
ATOM 16962 C CA . CYS A 1 53 ? -6.219 -1.680 -6.115 1.00 0.00 35 CYS A CA 14
ATOM 16963 C C . CYS A 1 53 ? -7.425 -2.382 -6.740 1.00 0.00 35 CYS A C 14
ATOM 16964 O O . CYS A 1 53 ? -7.267 -3.269 -7.577 1.00 0.00 35 CYS A O 14
ATOM 16971 N N . LYS A 1 54 ? -8.605 -1.959 -6.310 1.00 0.00 36 LYS A N 14
ATOM 16972 C CA . LYS A 1 54 ? -9.839 -2.537 -6.817 1.00 0.00 36 LYS A CA 14
ATOM 16973 C C . LYS A 1 54 ? -10.013 -2.147 -8.286 1.00 0.00 36 LYS A C 14
ATOM 16974 O O . LYS A 1 54 ? -10.942 -2.606 -8.947 1.00 0.00 36 LYS A O 14
ATOM 16993 N N . LYS A 1 55 ? -9.104 -1.303 -8.753 1.00 0.00 37 LYS A N 14
ATOM 16994 C CA . LYS A 1 55 ? -9.146 -0.846 -10.132 1.00 0.00 37 LYS A CA 14
ATOM 16995 C C . LYS A 1 55 ? -8.008 -1.502 -10.916 1.00 0.00 37 LYS A C 14
ATOM 16996 O O . LYS A 1 55 ? -8.124 -1.715 -12.122 1.00 0.00 37 LYS A O 14
ATOM 17015 N N . LEU A 1 56 ? -6.936 -1.804 -10.200 1.00 0.00 38 LEU A N 14
ATOM 17016 C CA . LEU A 1 56 ? -5.778 -2.431 -10.814 1.00 0.00 38 LEU A CA 14
ATOM 17017 C C . LEU A 1 56 ? -5.721 -3.903 -10.401 1.00 0.00 38 LEU A C 14
ATOM 17018 O O . LEU A 1 56 ? -5.822 -4.792 -11.244 1.00 0.00 38 LEU A O 14
ATOM 17034 N N . PHE A 1 57 ? -5.560 -4.114 -9.103 1.00 0.00 39 PHE A N 14
ATOM 17035 C CA . PHE A 1 57 ? -5.489 -5.463 -8.568 1.00 0.00 39 PHE A CA 14
ATOM 17036 C C . PHE A 1 57 ? -6.822 -6.192 -8.739 1.00 0.00 39 PHE A C 14
ATOM 17037 O O . PHE A 1 57 ? -6.918 -7.389 -8.475 1.00 0.00 39 PHE A O 14
ATOM 17054 N N . HIS A 1 58 ? -7.819 -5.439 -9.179 1.00 0.00 40 HIS A N 14
ATOM 17055 C CA . HIS A 1 58 ? -9.144 -5.999 -9.389 1.00 0.00 40 HIS A CA 14
ATOM 17056 C C . HIS A 1 58 ? -9.023 -7.366 -10.066 1.00 0.00 40 HIS A C 14
ATOM 17057 O O . HIS A 1 58 ? -9.466 -8.374 -9.518 1.00 0.00 40 HIS A O 14
ATOM 17072 N N . THR A 1 59 ? -8.420 -7.355 -11.246 1.00 0.00 41 THR A N 14
ATOM 17073 C CA . THR A 1 59 ? -8.235 -8.581 -12.003 1.00 0.00 41 THR A CA 14
ATOM 17074 C C . THR A 1 59 ? -7.791 -9.716 -11.078 1.00 0.00 41 THR A C 14
ATOM 17075 O O . THR A 1 59 ? -8.041 -10.887 -11.361 1.00 0.00 41 THR A O 14
ATOM 17086 N N . ILE A 1 60 ? -7.138 -9.330 -9.992 1.00 0.00 42 ILE A N 14
ATOM 17087 C CA . ILE A 1 60 ? -6.656 -10.301 -9.024 1.00 0.00 42 ILE A CA 14
ATOM 17088 C C . ILE A 1 60 ? -7.790 -10.663 -8.063 1.00 0.00 42 ILE A C 14
ATOM 17089 O O . ILE A 1 60 ? -8.583 -9.804 -7.680 1.00 0.00 42 ILE A O 14
ATOM 17105 N N . PRO A 1 61 ? -7.834 -11.971 -7.691 1.00 0.00 43 PRO A N 14
ATOM 17106 C CA . PRO A 1 61 ? -8.857 -12.458 -6.783 1.00 0.00 43 PRO A CA 14
ATOM 17107 C C . PRO A 1 61 ? -8.567 -12.023 -5.345 1.00 0.00 43 PRO A C 14
ATOM 17108 O O . PRO A 1 61 ? -9.163 -11.069 -4.849 1.00 0.00 43 PRO A O 14
ATOM 17119 N N . PHE A 1 62 ? -7.649 -12.744 -4.718 1.00 0.00 44 PHE A N 14
ATOM 17120 C CA . PHE A 1 62 ? -7.271 -12.444 -3.347 1.00 0.00 44 PHE A CA 14
ATOM 17121 C C . PHE A 1 62 ? -6.638 -11.056 -3.243 1.00 0.00 44 PHE A C 14
ATOM 17122 O O . PHE A 1 62 ? -6.507 -10.510 -2.149 1.00 0.00 44 PHE A O 14
ATOM 17139 N N . GLY A 1 63 ? -6.263 -10.524 -4.397 1.00 0.00 45 GLY A N 14
ATOM 17140 C CA . GLY A 1 63 ? -5.646 -9.210 -4.450 1.00 0.00 45 GLY A CA 14
ATOM 17141 C C . GLY A 1 63 ? -6.421 -8.206 -3.594 1.00 0.00 45 GLY A C 14
ATOM 17142 O O . GLY A 1 63 ? -5.841 -7.528 -2.748 1.00 0.00 45 GLY A O 14
ATOM 17146 N N . THR A 1 64 ? -7.721 -8.141 -3.846 1.00 0.00 46 THR A N 14
ATOM 17147 C CA . THR A 1 64 ? -8.581 -7.231 -3.109 1.00 0.00 46 THR A CA 14
ATOM 17148 C C . THR A 1 64 ? -8.585 -7.588 -1.621 1.00 0.00 46 THR A C 14
ATOM 17149 O O . THR A 1 64 ? -8.564 -6.704 -0.767 1.00 0.00 46 THR A O 14
ATOM 17160 N N . ARG A 1 65 ? -8.613 -8.886 -1.356 1.00 0.00 47 ARG A N 14
ATOM 17161 C CA . ARG A 1 65 ? -8.621 -9.371 0.013 1.00 0.00 47 ARG A CA 14
ATOM 17162 C C . ARG A 1 65 ? -7.334 -8.957 0.730 1.00 0.00 47 ARG A C 14
ATOM 17163 O O . ARG A 1 65 ? -7.372 -8.516 1.877 1.00 0.00 47 ARG A O 14
ATOM 17184 N N . GLU A 1 66 ? -6.224 -9.114 0.023 1.00 0.00 48 GLU A N 14
ATOM 17185 C CA . GLU A 1 66 ? -4.928 -8.762 0.576 1.00 0.00 48 GLU A CA 14
ATOM 17186 C C . GLU A 1 66 ? -4.796 -7.243 0.693 1.00 0.00 48 GLU A C 14
ATOM 17187 O O . GLU A 1 66 ? -4.116 -6.743 1.589 1.00 0.00 48 GLU A O 14
ATOM 17200 N N . CYS A 1 67 ? -5.454 -6.551 -0.224 1.00 0.00 49 CYS A N 14
ATOM 17201 C CA . CYS A 1 67 ? -5.419 -5.098 -0.235 1.00 0.00 49 CYS A CA 14
ATOM 17202 C C . CYS A 1 67 ? -5.995 -4.594 1.091 1.00 0.00 49 CYS A C 14
ATOM 17203 O O . CYS A 1 67 ? -5.327 -3.863 1.822 1.00 0.00 49 CYS A O 14
ATOM 17210 N N . ASP A 1 68 ? -7.225 -5.004 1.360 1.00 0.00 50 ASP A N 14
ATOM 17211 C CA . ASP A 1 68 ? -7.896 -4.603 2.584 1.00 0.00 50 ASP A CA 14
ATOM 17212 C C . ASP A 1 68 ? -7.059 -5.040 3.787 1.00 0.00 50 ASP A C 14
ATOM 17213 O O . ASP A 1 68 ? -7.157 -4.451 4.862 1.00 0.00 50 ASP A O 14
ATOM 17223 N N . HIS A 1 69 ? -6.253 -6.068 3.565 1.00 0.00 51 HIS A N 14
ATOM 17224 C CA . HIS A 1 69 ? -5.399 -6.591 4.617 1.00 0.00 51 HIS A CA 14
ATOM 17225 C C . HIS A 1 69 ? -4.036 -5.898 4.563 1.00 0.00 51 HIS A C 14
ATOM 17226 O O . HIS A 1 69 ? -3.138 -6.226 5.337 1.00 0.00 51 HIS A O 14
ATOM 17241 N N . TYR A 1 70 ? -3.925 -4.953 3.641 1.00 0.00 52 TYR A N 14
ATOM 17242 C CA . TYR A 1 70 ? -2.687 -4.211 3.476 1.00 0.00 52 TYR A CA 14
ATOM 17243 C C . TYR A 1 70 ? -2.846 -2.765 3.950 1.00 0.00 52 TYR A C 14
ATOM 17244 O O . TYR A 1 70 ? -1.968 -2.229 4.626 1.00 0.00 52 TYR A O 14
ATOM 17262 N N . VAL A 1 71 ? -3.972 -2.174 3.576 1.00 0.00 53 VAL A N 14
ATOM 17263 C CA . VAL A 1 71 ? -4.258 -0.801 3.954 1.00 0.00 53 VAL A CA 14
ATOM 17264 C C . VAL A 1 71 ? -4.321 -0.698 5.480 1.00 0.00 53 VAL A C 14
ATOM 17265 O O . VAL A 1 71 ? -4.289 0.399 6.035 1.00 0.00 53 VAL A O 14
ATOM 17278 N N . ASN A 1 72 ? -4.410 -1.859 6.115 1.00 0.00 54 ASN A N 14
ATOM 17279 C CA . ASN A 1 72 ? -4.479 -1.914 7.565 1.00 0.00 54 ASN A CA 14
ATOM 17280 C C . ASN A 1 72 ? -3.593 -3.055 8.070 1.00 0.00 54 ASN A C 14
ATOM 17281 O O . ASN A 1 72 ? -4.071 -3.963 8.748 1.00 0.00 54 ASN A O 14
ATOM 17292 N N . SER A 1 73 ? -2.318 -2.971 7.720 1.00 0.00 55 SER A N 14
ATOM 17293 C CA . SER A 1 73 ? -1.361 -3.985 8.130 1.00 0.00 55 SER A CA 14
ATOM 17294 C C . SER A 1 73 ? 0.062 -3.516 7.823 1.00 0.00 55 SER A C 14
ATOM 17295 O O . SER A 1 73 ? 0.966 -3.684 8.642 1.00 0.00 55 SER A O 14
ATOM 17303 N N . LYS A 1 74 ? 0.219 -2.938 6.642 1.00 0.00 56 LYS A N 14
ATOM 17304 C CA . LYS A 1 74 ? 1.518 -2.443 6.217 1.00 0.00 56 LYS A CA 14
ATOM 17305 C C . LYS A 1 74 ? 1.366 -1.018 5.682 1.00 0.00 56 LYS A C 14
ATOM 17306 O O . LYS A 1 74 ? 2.194 -0.553 4.899 1.00 0.00 56 LYS A O 14
ATOM 17325 N N . VAL A 1 75 ? 0.303 -0.363 6.125 1.00 0.00 57 VAL A N 14
ATOM 17326 C CA . VAL A 1 75 ? 0.031 1.000 5.700 1.00 0.00 57 VAL A CA 14
ATOM 17327 C C . VAL A 1 75 ? 0.550 1.972 6.761 1.00 0.00 57 VAL A C 14
ATOM 17328 O O . VAL A 1 75 ? 0.844 3.128 6.458 1.00 0.00 57 VAL A O 14
ATOM 17341 N N . ASP A 1 76 ? 0.647 1.470 7.982 1.00 0.00 58 ASP A N 14
ATOM 17342 C CA . ASP A 1 76 ? 1.125 2.280 9.090 1.00 0.00 58 ASP A CA 14
ATOM 17343 C C . ASP A 1 76 ? 2.646 2.420 8.994 1.00 0.00 58 ASP A C 14
ATOM 17344 O O . ASP A 1 76 ? 3.186 3.509 9.184 1.00 0.00 58 ASP A O 14
ATOM 17354 N N . PRO A 1 77 ? 3.310 1.273 8.692 1.00 0.00 59 PRO A N 14
ATOM 17355 C CA . PRO A 1 77 ? 4.758 1.257 8.569 1.00 0.00 59 PRO A CA 14
ATOM 17356 C C . PRO A 1 77 ? 5.204 1.902 7.255 1.00 0.00 59 PRO A C 14
ATOM 17357 O O . PRO A 1 77 ? 5.997 2.842 7.258 1.00 0.00 59 PRO A O 14
ATOM 17368 N N . ILE A 1 78 ? 4.673 1.371 6.163 1.00 0.00 60 ILE A N 14
ATOM 17369 C CA . ILE A 1 78 ? 5.006 1.883 4.845 1.00 0.00 60 ILE A CA 14
ATOM 17370 C C . ILE A 1 78 ? 5.003 3.412 4.880 1.00 0.00 60 ILE A C 14
ATOM 17371 O O . ILE A 1 78 ? 5.959 4.050 4.440 1.00 0.00 60 ILE A O 14
ATOM 17387 N N . ILE A 1 79 ? 3.917 3.959 5.408 1.00 0.00 61 ILE A N 14
ATOM 17388 C CA . ILE A 1 79 ? 3.777 5.401 5.508 1.00 0.00 61 ILE A CA 14
ATOM 17389 C C . ILE A 1 79 ? 4.892 5.958 6.395 1.00 0.00 61 ILE A C 14
ATOM 17390 O O . ILE A 1 79 ? 5.303 7.107 6.235 1.00 0.00 61 ILE A O 14
ATOM 17406 N N . HIS A 1 80 ? 5.351 5.118 7.310 1.00 0.00 62 HIS A N 14
ATOM 17407 C CA . HIS A 1 80 ? 6.411 5.512 8.223 1.00 0.00 62 HIS A CA 14
ATOM 17408 C C . HIS A 1 80 ? 7.720 5.676 7.449 1.00 0.00 62 HIS A C 14
ATOM 17409 O O . HIS A 1 80 ? 8.560 6.4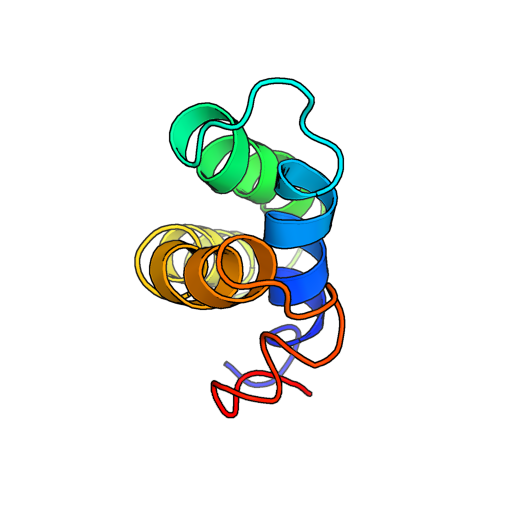98 7.812 1.00 0.00 62 HIS A O 14
ATOM 17424 N N . GLU A 1 81 ? 7.853 4.880 6.398 1.00 0.00 63 GLU A N 14
ATOM 17425 C CA . GLU A 1 81 ? 9.046 4.928 5.570 1.00 0.00 63 GLU A CA 14
ATOM 17426 C C . GLU A 1 81 ? 9.114 6.255 4.814 1.00 0.00 63 GLU A C 14
ATOM 17427 O O . GLU A 1 81 ? 10.195 6.810 4.621 1.00 0.00 63 GLU A O 14
ATOM 17440 N N . LEU A 1 82 ? 7.946 6.728 4.404 1.00 0.00 64 LEU A N 14
ATOM 17441 C CA . LEU A 1 82 ? 7.859 7.980 3.673 1.00 0.00 64 LEU A CA 14
ATOM 17442 C C . LEU A 1 82 ? 7.747 9.139 4.665 1.00 0.00 64 LEU A C 14
ATOM 17443 O O . LEU A 1 82 ? 7.953 10.296 4.300 1.00 0.00 64 LEU A O 14
ATOM 17459 N N . GLU A 1 83 ? 7.421 8.789 5.900 1.00 0.00 65 GLU A N 14
ATOM 17460 C CA . GLU A 1 83 ? 7.278 9.785 6.949 1.00 0.00 65 GLU A CA 14
ATOM 17461 C C . GLU A 1 83 ? 8.594 10.542 7.144 1.00 0.00 65 GLU A C 14
ATOM 17462 O O . GLU A 1 83 ? 8.598 11.766 7.257 1.00 0.00 65 GLU A O 14
ATOM 17475 N N . GLY A 1 84 ? 9.678 9.781 7.175 1.00 0.00 66 GLY A N 14
ATOM 17476 C CA . GLY A 1 84 ? 10.996 10.364 7.354 1.00 0.00 66 GLY A CA 14
ATOM 17477 C C . GLY A 1 84 ? 12.058 9.276 7.536 1.00 0.00 66 GLY A C 14
ATOM 17478 O O . GLY A 1 84 ? 12.178 8.695 8.613 1.00 0.00 66 GLY A O 14
ATOM 17482 N N . GLY A 1 85 ? 12.798 9.033 6.464 1.00 0.00 67 GLY A N 14
ATOM 17483 C CA . GLY A 1 85 ? 13.845 8.026 6.491 1.00 0.00 67 GLY A CA 14
ATOM 17484 C C . GLY A 1 85 ? 13.986 7.345 5.128 1.00 0.00 67 GLY A C 14
ATOM 17485 O O . GLY A 1 85 ? 15.069 7.336 4.545 1.00 0.00 67 GLY A O 14
ATOM 17489 N N . THR A 1 86 ? 12.877 6.792 4.661 1.00 0.00 68 THR A N 14
ATOM 17490 C CA . THR A 1 86 ? 12.864 6.112 3.377 1.00 0.00 68 THR A CA 14
ATOM 17491 C C . THR A 1 86 ? 11.975 6.863 2.384 1.00 0.00 68 THR A C 14
ATOM 17492 O O . THR A 1 86 ? 11.278 7.805 2.758 1.00 0.00 68 THR A O 14
ATOM 17503 N N . ALA A 1 87 ? 12.028 6.417 1.137 1.00 0.00 69 ALA A N 14
ATOM 17504 C CA . ALA A 1 87 ? 11.236 7.036 0.088 1.00 0.00 69 ALA A CA 14
ATOM 17505 C C . ALA A 1 87 ? 10.273 5.999 -0.497 1.00 0.00 69 ALA A C 14
ATOM 17506 O O . ALA A 1 87 ? 10.330 4.823 -0.140 1.00 0.00 69 ALA A O 14
ATOM 17513 N N . PRO A 1 88 ? 9.388 6.486 -1.408 1.00 0.00 70 PRO A N 14
ATOM 17514 C CA . PRO A 1 88 ? 8.415 5.616 -2.044 1.00 0.00 70 PRO A CA 14
ATOM 17515 C C . PRO A 1 88 ? 9.077 4.736 -3.106 1.00 0.00 70 PRO A C 14
ATOM 17516 O O . PRO A 1 88 ? 8.893 4.956 -4.303 1.00 0.00 70 PRO A O 14
ATOM 17527 N N . LYS A 1 89 ? 9.836 3.759 -2.631 1.00 0.00 71 LYS A N 14
ATOM 17528 C CA . LYS A 1 89 ? 10.527 2.846 -3.525 1.00 0.00 71 LYS A CA 14
ATOM 17529 C C . LYS A 1 89 ? 11.298 1.815 -2.698 1.00 0.00 71 LYS A C 14
ATOM 17530 O O . LYS A 1 89 ? 11.352 0.640 -3.058 1.00 0.00 71 LYS A O 14
ATOM 17549 N N . ASP A 1 90 ? 11.875 2.292 -1.605 1.00 0.00 72 ASP A N 14
ATOM 17550 C CA . ASP A 1 90 ? 12.640 1.427 -0.723 1.00 0.00 72 ASP A CA 14
ATOM 17551 C C . ASP A 1 90 ? 11.898 1.276 0.606 1.00 0.00 72 ASP A C 14
ATOM 17552 O O . ASP A 1 90 ? 12.501 0.936 1.623 1.00 0.00 72 ASP A O 14
ATOM 17562 N N . VAL A 1 91 ? 10.599 1.535 0.555 1.00 0.00 73 VAL A N 14
ATOM 17563 C CA . VAL A 1 91 ? 9.769 1.431 1.743 1.00 0.00 73 VAL A CA 14
ATOM 17564 C C . VAL A 1 91 ? 9.576 -0.044 2.099 1.00 0.00 73 VAL A C 14
ATOM 17565 O O . VAL A 1 91 ? 10.281 -0.576 2.956 1.00 0.00 73 VAL A O 14
ATOM 17578 N N . CYS A 1 92 ? 8.619 -0.663 1.424 1.00 0.00 74 CYS A N 14
ATOM 17579 C CA . CYS A 1 92 ? 8.325 -2.066 1.659 1.00 0.00 74 CYS A CA 14
ATOM 17580 C C . CYS A 1 92 ? 9.639 -2.788 1.966 1.00 0.00 74 CYS A C 14
ATOM 17581 O O . CYS A 1 92 ? 9.762 -3.448 2.996 1.00 0.00 74 CYS A O 14
ATOM 17588 N N . THR A 1 93 ? 10.587 -2.635 1.054 1.00 0.00 75 THR A N 14
ATOM 17589 C CA . THR A 1 93 ? 11.887 -3.264 1.213 1.00 0.00 75 THR A CA 14
ATOM 17590 C C . THR A 1 93 ? 12.411 -3.051 2.635 1.00 0.00 75 THR A C 14
ATOM 17591 O O . THR A 1 93 ? 12.756 -4.010 3.324 1.00 0.00 75 THR A O 14
ATOM 17602 N N . LYS A 1 94 ? 12.455 -1.787 3.032 1.00 0.00 76 LYS A N 14
ATOM 17603 C CA . LYS A 1 94 ? 12.932 -1.435 4.358 1.00 0.00 76 LYS A CA 14
ATOM 17604 C C . LYS A 1 94 ? 12.389 -2.443 5.374 1.00 0.00 76 LYS A C 14
ATOM 17605 O O . LYS A 1 94 ? 13.153 -3.033 6.137 1.00 0.00 76 LYS A O 14
ATOM 17624 N N . LEU A 1 95 ? 11.075 -2.610 5.350 1.00 0.00 77 LEU A N 14
ATOM 17625 C CA . LEU A 1 95 ? 10.422 -3.537 6.259 1.00 0.00 77 LEU A CA 14
ATOM 17626 C C . LEU A 1 95 ? 10.266 -4.894 5.571 1.00 0.00 77 LEU A C 14
ATOM 17627 O O . LEU A 1 95 ? 9.199 -5.505 5.632 1.00 0.00 77 LEU A O 14
ATOM 17643 N N . ASN A 1 96 ? 11.343 -5.327 4.933 1.00 0.00 78 ASN A N 14
ATOM 17644 C CA . ASN A 1 96 ? 11.339 -6.601 4.234 1.00 0.00 78 ASN A CA 14
ATOM 17645 C C . ASN A 1 96 ? 9.941 -6.863 3.670 1.00 0.00 78 ASN A C 14
ATOM 17646 O O . ASN A 1 96 ? 9.468 -7.999 3.675 1.00 0.00 78 ASN A O 14
ATOM 17657 N N . GLU A 1 97 ? 9.319 -5.794 3.196 1.00 0.00 79 GLU A N 14
ATOM 17658 C CA . GLU A 1 97 ? 7.985 -5.893 2.629 1.00 0.00 79 GLU A CA 14
ATOM 17659 C C . GLU A 1 97 ? 8.065 -6.056 1.110 1.00 0.00 79 GLU A C 14
ATOM 17660 O O . GLU A 1 97 ? 7.140 -6.575 0.488 1.00 0.00 79 GLU A O 14
ATOM 17673 N N . CYS A 1 98 ? 9.180 -5.600 0.556 1.00 0.00 80 CYS A N 14
ATOM 17674 C CA . CYS A 1 98 ? 9.392 -5.687 -0.878 1.00 0.00 80 CYS A CA 14
ATOM 17675 C C . CYS A 1 98 ? 10.663 -6.504 -1.127 1.00 0.00 80 CYS A C 14
ATOM 17676 O O . CYS A 1 98 ? 11.671 -6.311 -0.451 1.00 0.00 80 CYS A O 14
ATOM 17683 N N . PRO A 1 99 ? 10.568 -7.424 -2.125 1.00 0.00 81 PRO A N 14
ATOM 17684 C CA . PRO A 1 99 ? 9.336 -7.589 -2.876 1.00 0.00 81 PRO A CA 14
ATOM 17685 C C . PRO A 1 99 ? 8.283 -8.329 -2.048 1.00 0.00 81 PRO A C 14
ATOM 17686 O O . PRO A 1 99 ? 8.483 -9.483 -1.673 1.00 0.00 81 PRO A O 14
ATOM 17697 N N . ARG A 1 19 ? 5.522 -14.684 -0.771 1.00 0.00 1 ARG A N 15
ATOM 17698 C CA . ARG A 1 19 ? 4.876 -13.390 -0.922 1.00 0.00 1 ARG A CA 15
ATOM 17699 C C . ARG A 1 19 ? 5.485 -12.628 -2.100 1.00 0.00 1 ARG A C 15
ATOM 17700 O O . ARG A 1 19 ? 5.835 -11.456 -1.970 1.00 0.00 1 ARG A O 15
ATOM 17721 N N . SER A 1 20 ? 5.594 -13.323 -3.222 1.00 0.00 2 SER A N 15
ATOM 17722 C CA . SER A 1 20 ? 6.155 -12.726 -4.421 1.00 0.00 2 SER A CA 15
ATOM 17723 C C . SER A 1 20 ? 5.061 -12.544 -5.476 1.00 0.00 2 SER A C 15
ATOM 17724 O O . SER A 1 20 ? 5.230 -11.780 -6.426 1.00 0.00 2 SER A O 15
ATOM 17732 N N . ALA A 1 21 ? 3.962 -13.257 -5.274 1.00 0.00 3 ALA A N 15
ATOM 17733 C CA . ALA A 1 21 ? 2.842 -13.183 -6.194 1.00 0.00 3 ALA A CA 15
ATOM 17734 C C . ALA A 1 21 ? 2.489 -11.715 -6.446 1.00 0.00 3 ALA A C 15
ATOM 17735 O O . ALA A 1 21 ? 2.484 -11.261 -7.589 1.00 0.00 3 ALA A O 15
ATOM 17742 N N . LEU A 1 22 ? 2.204 -11.014 -5.358 1.00 0.00 4 LEU A N 15
ATOM 17743 C CA . LEU A 1 22 ? 1.852 -9.607 -5.447 1.00 0.00 4 LEU A CA 15
ATOM 17744 C C . LEU A 1 22 ? 1.793 -9.011 -4.039 1.00 0.00 4 LEU A C 15
ATOM 17745 O O . LEU A 1 22 ? 1.115 -9.546 -3.162 1.00 0.00 4 LEU A O 15
ATOM 17761 N N . SER A 1 23 ? 2.512 -7.912 -3.865 1.00 0.00 5 SER A N 15
ATOM 17762 C CA . SER A 1 23 ? 2.550 -7.238 -2.579 1.00 0.00 5 SER A CA 15
ATOM 17763 C C . SER A 1 23 ? 3.316 -5.919 -2.701 1.00 0.00 5 SER A C 15
ATOM 17764 O O . SER A 1 23 ? 2.757 -4.848 -2.468 1.00 0.00 5 SER A O 15
ATOM 17772 N N . CYS A 1 24 ? 4.583 -6.039 -3.067 1.00 0.00 6 CYS A N 15
ATOM 17773 C CA . CYS A 1 24 ? 5.431 -4.871 -3.224 1.00 0.00 6 CYS A CA 15
ATOM 17774 C C . CYS A 1 24 ? 4.604 -3.760 -3.874 1.00 0.00 6 CYS A C 15
ATOM 17775 O O . CYS A 1 24 ? 4.408 -2.699 -3.283 1.00 0.00 6 CYS A O 15
ATOM 17782 N N . GLN A 1 25 ? 4.141 -4.043 -5.083 1.00 0.00 7 GLN A N 15
ATOM 17783 C CA . GLN A 1 25 ? 3.338 -3.081 -5.820 1.00 0.00 7 GLN A CA 15
ATOM 17784 C C . GLN A 1 25 ? 2.411 -2.322 -4.868 1.00 0.00 7 GLN A C 15
ATOM 17785 O O . GLN A 1 25 ? 2.406 -1.092 -4.850 1.00 0.00 7 GLN A O 15
ATOM 17799 N N . MET A 1 26 ? 1.651 -3.086 -4.099 1.00 0.00 8 MET A N 15
ATOM 17800 C CA . MET A 1 26 ? 0.722 -2.501 -3.147 1.00 0.00 8 MET A CA 15
ATOM 17801 C C . MET A 1 26 ? 1.383 -1.368 -2.361 1.00 0.00 8 MET A C 15
ATOM 17802 O O . MET A 1 26 ? 0.812 -0.289 -2.220 1.00 0.00 8 MET A O 15
ATOM 17816 N N . CYS A 1 27 ? 2.582 -1.653 -1.870 1.00 0.00 9 CYS A N 15
ATOM 17817 C CA . CYS A 1 27 ? 3.327 -0.671 -1.101 1.00 0.00 9 CYS A CA 15
ATOM 17818 C C . CYS A 1 27 ? 3.466 0.596 -1.947 1.00 0.00 9 CYS A C 15
ATOM 17819 O O . CYS A 1 27 ? 3.449 1.706 -1.416 1.00 0.00 9 CYS A O 15
ATOM 17826 N N . GLU A 1 28 ? 3.600 0.389 -3.249 1.00 0.00 10 GLU A N 15
ATOM 17827 C CA . GLU A 1 28 ? 3.741 1.501 -4.173 1.00 0.00 10 GLU A CA 15
ATOM 17828 C C . GLU A 1 28 ? 2.379 2.141 -4.446 1.00 0.00 10 GLU A C 15
ATOM 17829 O O . GLU A 1 28 ? 2.292 3.160 -5.130 1.00 0.00 10 GLU A O 15
ATOM 17842 N N . LEU A 1 29 ? 1.346 1.517 -3.897 1.00 0.00 11 LEU A N 15
ATOM 17843 C CA . LEU A 1 29 ? -0.008 2.013 -4.073 1.00 0.00 11 LEU A CA 15
ATOM 17844 C C . LEU A 1 29 ? -0.369 2.923 -2.897 1.00 0.00 11 LEU A C 15
ATOM 17845 O O . LEU A 1 29 ? -0.947 3.992 -3.090 1.00 0.00 11 LEU A O 15
ATOM 17861 N N . VAL A 1 30 ? -0.016 2.465 -1.705 1.00 0.00 12 VAL A N 15
ATOM 17862 C CA . VAL A 1 30 ? -0.295 3.226 -0.499 1.00 0.00 12 VAL A CA 15
ATOM 17863 C C . VAL A 1 30 ? 0.617 4.453 -0.451 1.00 0.00 12 VAL A C 15
ATOM 17864 O O . VAL A 1 30 ? 0.162 5.559 -0.162 1.00 0.00 12 VAL A O 15
ATOM 17877 N N . VAL A 1 31 ? 1.889 4.216 -0.738 1.00 0.00 13 VAL A N 15
ATOM 17878 C CA . VAL A 1 31 ? 2.869 5.289 -0.731 1.00 0.00 13 VAL A CA 15
ATOM 17879 C C . VAL A 1 31 ? 2.490 6.328 -1.787 1.00 0.00 13 VAL A C 15
ATOM 17880 O O . VAL A 1 31 ? 2.262 7.492 -1.464 1.00 0.00 13 VAL A O 15
ATOM 17893 N N . LYS A 1 32 ? 2.434 5.869 -3.029 1.00 0.00 14 LYS A N 15
ATOM 17894 C CA . LYS A 1 32 ? 2.086 6.745 -4.135 1.00 0.00 14 LYS A CA 15
ATOM 17895 C C . LYS A 1 32 ? 0.840 7.554 -3.767 1.00 0.00 14 LYS A C 15
ATOM 17896 O O . LYS A 1 32 ? 0.684 8.692 -4.206 1.00 0.00 14 LYS A O 15
ATOM 17915 N N . LYS A 1 33 ? -0.013 6.935 -2.964 1.00 0.00 15 LYS A N 15
ATOM 17916 C CA . LYS A 1 33 ? -1.238 7.584 -2.532 1.00 0.00 15 LYS A CA 15
ATOM 17917 C C . LYS A 1 33 ? -0.916 8.589 -1.425 1.00 0.00 15 LYS A C 15
ATOM 17918 O O . LYS A 1 33 ? -1.515 9.661 -1.361 1.00 0.00 15 LYS A O 15
ATOM 17937 N N . TYR A 1 34 ? 0.031 8.207 -0.580 1.00 0.00 16 TYR A N 15
ATOM 17938 C CA . TYR A 1 34 ? 0.441 9.062 0.520 1.00 0.00 16 TYR A CA 15
ATOM 17939 C C . TYR A 1 34 ? 1.480 10.086 0.062 1.00 0.00 16 TYR A C 15
ATOM 17940 O O . TYR A 1 34 ? 1.176 11.272 -0.059 1.00 0.00 16 TYR A O 15
ATOM 17958 N N . GLU A 1 35 ? 2.685 9.592 -0.181 1.00 0.00 17 GLU A N 15
ATOM 17959 C CA . GLU A 1 35 ? 3.770 10.451 -0.624 1.00 0.00 17 GLU A CA 15
ATOM 17960 C C . GLU A 1 35 ? 3.269 11.439 -1.678 1.00 0.00 17 GLU A C 15
ATOM 17961 O O . GLU A 1 35 ? 3.754 12.567 -1.758 1.00 0.00 17 GLU A O 15
ATOM 17974 N N . GLY A 1 36 ? 2.304 10.982 -2.462 1.00 0.00 18 GLY A N 15
ATOM 17975 C CA . GLY A 1 36 ? 1.731 11.811 -3.508 1.00 0.00 18 GLY A CA 15
ATOM 17976 C C . GLY A 1 36 ? 0.222 11.973 -3.316 1.00 0.00 18 GLY A C 15
ATOM 17977 O O . GLY A 1 36 ? -0.545 11.860 -4.271 1.00 0.00 18 GLY A O 15
ATOM 17981 N N . SER A 1 37 ? -0.159 12.235 -2.074 1.00 0.00 19 SER A N 15
ATOM 17982 C CA . SER A 1 37 ? -1.563 12.414 -1.744 1.00 0.00 19 SER A CA 15
ATOM 17983 C C . SER A 1 37 ? -1.966 13.876 -1.944 1.00 0.00 19 SER A C 15
ATOM 17984 O O . SER A 1 37 ? -3.007 14.162 -2.533 1.00 0.00 19 SER A O 15
ATOM 17992 N N . ALA A 1 38 ? -1.120 14.763 -1.441 1.00 0.00 20 ALA A N 15
ATOM 17993 C CA . ALA A 1 38 ? -1.375 16.189 -1.557 1.00 0.00 20 ALA A CA 15
ATOM 17994 C C . ALA A 1 38 ? -2.311 16.629 -0.430 1.00 0.00 20 ALA A C 15
ATOM 17995 O O . ALA A 1 38 ? -2.568 17.820 -0.260 1.00 0.00 20 ALA A O 15
ATOM 18002 N N . ASP A 1 39 ? -2.797 15.643 0.312 1.00 0.00 21 ASP A N 15
ATOM 18003 C CA . ASP A 1 39 ? -3.699 15.914 1.418 1.00 0.00 21 ASP A CA 15
ATOM 18004 C C . ASP A 1 39 ? -3.058 15.437 2.722 1.00 0.00 21 ASP A C 15
ATOM 18005 O O . ASP A 1 39 ? -3.447 15.871 3.805 1.00 0.00 21 ASP A O 15
ATOM 18015 N N . LYS A 1 40 ? -2.085 14.548 2.575 1.00 0.00 22 LYS A N 15
ATOM 18016 C CA . LYS A 1 40 ? -1.387 14.007 3.728 1.00 0.00 22 LYS A CA 15
ATOM 18017 C C . LYS A 1 40 ? -2.409 13.471 4.733 1.00 0.00 22 LYS A C 15
ATOM 18018 O O . LYS A 1 40 ? -2.560 14.021 5.823 1.00 0.00 22 LYS A O 15
ATOM 18037 N N . ASP A 1 41 ? -3.082 12.404 4.332 1.00 0.00 23 ASP A N 15
ATOM 18038 C CA . ASP A 1 41 ? -4.086 11.787 5.184 1.00 0.00 23 ASP A CA 15
ATOM 18039 C C . ASP A 1 41 ? -4.061 10.272 4.979 1.00 0.00 23 ASP A C 15
ATOM 18040 O O . ASP A 1 41 ? -4.592 9.766 3.992 1.00 0.00 23 ASP A O 15
ATOM 18050 N N . ALA A 1 42 ? -3.438 9.588 5.929 1.00 0.00 24 ALA A N 15
ATOM 18051 C CA . ALA A 1 42 ? -3.338 8.141 5.866 1.00 0.00 24 ALA A CA 15
ATOM 18052 C C . ALA A 1 42 ? -4.735 7.544 5.686 1.00 0.00 24 ALA A C 15
ATOM 18053 O O . ALA A 1 42 ? -4.874 6.383 5.302 1.00 0.00 24 ALA A O 15
ATOM 18060 N N . ASN A 1 43 ? -5.735 8.364 5.972 1.00 0.00 25 ASN A N 15
ATOM 18061 C CA . ASN A 1 43 ? -7.117 7.931 5.849 1.00 0.00 25 ASN A CA 15
ATOM 18062 C C . ASN A 1 43 ? -7.515 7.931 4.371 1.00 0.00 25 ASN A C 15
ATOM 18063 O O . ASN A 1 43 ? -8.041 6.940 3.866 1.00 0.00 25 ASN A O 15
ATOM 18074 N N . VAL A 1 44 ? -7.252 9.055 3.720 1.00 0.00 26 VAL A N 15
ATOM 18075 C CA . VAL A 1 44 ? -7.576 9.196 2.311 1.00 0.00 26 VAL A CA 15
ATOM 18076 C C . VAL A 1 44 ? -6.534 8.454 1.474 1.00 0.00 26 VAL A C 15
ATOM 18077 O O . VAL A 1 44 ? -6.671 8.346 0.256 1.00 0.00 26 VAL A O 15
ATOM 18090 N N . ILE A 1 45 ? -5.513 7.960 2.160 1.00 0.00 27 ILE A N 15
ATOM 18091 C CA . ILE A 1 45 ? -4.447 7.229 1.495 1.00 0.00 27 ILE A CA 15
ATOM 18092 C C . ILE A 1 45 ? -4.775 5.735 1.506 1.00 0.00 27 ILE A C 15
ATOM 18093 O O . ILE A 1 45 ? -5.195 5.181 0.490 1.00 0.00 27 ILE A O 15
ATOM 18109 N N . LYS A 1 46 ? -4.570 5.125 2.664 1.00 0.00 28 LYS A N 15
ATOM 18110 C CA . LYS A 1 46 ? -4.839 3.705 2.819 1.00 0.00 28 LYS A CA 15
ATOM 18111 C C . LYS A 1 46 ? -6.114 3.345 2.054 1.00 0.00 28 LYS A C 15
ATOM 18112 O O . LYS A 1 46 ? -6.176 2.308 1.396 1.00 0.00 28 LYS A O 15
ATOM 18131 N N . LYS A 1 47 ? -7.101 4.221 2.167 1.00 0.00 29 LYS A N 15
ATOM 18132 C CA . LYS A 1 47 ? -8.372 4.009 1.494 1.00 0.00 29 LYS A CA 15
ATOM 18133 C C . LYS A 1 47 ? -8.163 4.095 -0.020 1.00 0.00 29 LYS A C 15
ATOM 18134 O O . LYS A 1 47 ? -8.485 3.158 -0.748 1.00 0.00 29 LYS A O 15
ATOM 18153 N N . ASP A 1 48 ? -7.624 5.227 -0.448 1.00 0.00 30 ASP A N 15
ATOM 18154 C CA . ASP A 1 48 ? -7.368 5.446 -1.861 1.00 0.00 30 ASP A CA 15
ATOM 18155 C C . ASP A 1 48 ? -6.792 4.169 -2.475 1.00 0.00 30 ASP A C 15
ATOM 18156 O O . ASP A 1 48 ? -7.313 3.663 -3.467 1.00 0.00 30 ASP A O 15
ATOM 18166 N N . PHE A 1 49 ? -5.722 3.686 -1.860 1.00 0.00 31 PHE A N 15
ATOM 18167 C CA . PHE A 1 49 ? -5.068 2.477 -2.334 1.00 0.00 31 PHE A CA 15
ATOM 18168 C C . PHE A 1 49 ? -6.098 1.412 -2.716 1.00 0.00 31 PHE A C 15
ATOM 18169 O O . PHE A 1 49 ? -6.098 0.919 -3.843 1.00 0.00 31 PHE A O 15
ATOM 18186 N N . ASP A 1 50 ? -6.950 1.085 -1.755 1.00 0.00 32 ASP A N 15
ATOM 18187 C CA . ASP A 1 50 ? -7.983 0.087 -1.977 1.00 0.00 32 ASP A CA 15
ATOM 18188 C C . ASP A 1 50 ? -8.715 0.399 -3.283 1.00 0.00 32 ASP A C 15
ATOM 18189 O O . ASP A 1 50 ? -9.173 -0.509 -3.974 1.00 0.00 32 ASP A O 15
ATOM 18199 N N . ALA A 1 51 ? -8.804 1.687 -3.580 1.00 0.00 33 ALA A N 15
ATOM 18200 C CA . ALA A 1 51 ? -9.475 2.130 -4.791 1.00 0.00 33 ALA A CA 15
ATOM 18201 C C . ALA A 1 51 ? -8.734 1.578 -6.011 1.00 0.00 33 ALA A C 15
ATOM 18202 O O . ALA A 1 51 ? -9.322 0.880 -6.835 1.00 0.00 33 ALA A O 15
ATOM 18209 N N . GLU A 1 52 ? -7.453 1.909 -6.086 1.00 0.00 34 GLU A N 15
ATOM 18210 C CA . GLU A 1 52 ? -6.626 1.455 -7.191 1.00 0.00 34 GLU A CA 15
ATOM 18211 C C . GLU A 1 52 ? -6.065 0.062 -6.896 1.00 0.00 34 GLU A C 15
ATOM 18212 O O . GLU A 1 52 ? -5.072 -0.350 -7.492 1.00 0.00 34 GLU A O 15
ATOM 18225 N N . CYS A 1 53 ? -6.725 -0.623 -5.974 1.00 0.00 35 CYS A N 15
ATOM 18226 C CA . CYS A 1 53 ? -6.304 -1.960 -5.591 1.00 0.00 35 CYS A CA 15
ATOM 18227 C C . CYS A 1 53 ? -7.391 -2.947 -6.022 1.00 0.00 35 CYS A C 15
ATOM 18228 O O . CYS A 1 53 ? -7.102 -3.948 -6.678 1.00 0.00 35 CYS A O 15
ATOM 18235 N N . LYS A 1 54 ? -8.618 -2.632 -5.637 1.00 0.00 36 LYS A N 15
ATOM 18236 C CA . LYS A 1 54 ? -9.750 -3.479 -5.975 1.00 0.00 36 LYS A CA 15
ATOM 18237 C C . LYS A 1 54 ? -9.915 -3.517 -7.495 1.00 0.00 36 LYS A C 15
ATOM 18238 O O . LYS A 1 54 ? -10.111 -4.585 -8.075 1.00 0.00 36 LYS A O 15
ATOM 18257 N N . LYS A 1 55 ? -9.832 -2.341 -8.099 1.00 0.00 37 LYS A N 15
ATOM 18258 C CA . LYS A 1 55 ? -9.970 -2.227 -9.540 1.00 0.00 37 LYS A CA 15
ATOM 18259 C C . LYS A 1 55 ? -8.679 -2.699 -10.211 1.00 0.00 37 LYS A C 15
ATOM 18260 O O . LYS A 1 55 ? -8.632 -2.864 -11.429 1.00 0.00 37 LYS A O 15
ATOM 18279 N N . LEU A 1 56 ? -7.661 -2.903 -9.387 1.00 0.00 38 LEU A N 15
ATOM 18280 C CA . LEU A 1 56 ? -6.373 -3.352 -9.886 1.00 0.00 38 LEU A CA 15
ATOM 18281 C C . LEU A 1 56 ? -6.310 -4.880 -9.818 1.00 0.00 38 LEU A C 15
ATOM 18282 O O . LEU A 1 56 ? -6.096 -5.540 -10.834 1.00 0.00 38 LEU A O 15
ATOM 18298 N N . PHE A 1 57 ? -6.500 -5.395 -8.613 1.00 0.00 39 PHE A N 15
ATOM 18299 C CA . PHE A 1 57 ? -6.467 -6.833 -8.401 1.00 0.00 39 PHE A CA 15
ATOM 18300 C C . PHE A 1 57 ? -7.864 -7.439 -8.539 1.00 0.00 39 PHE A C 15
ATOM 18301 O O . PHE A 1 57 ? -8.073 -8.606 -8.212 1.00 0.00 39 PHE A O 15
ATOM 18318 N N . HIS A 1 58 ? -8.786 -6.619 -9.022 1.00 0.00 40 HIS A N 15
ATOM 18319 C CA . HIS A 1 58 ? -10.158 -7.060 -9.207 1.00 0.00 40 HIS A CA 15
ATOM 18320 C C . HIS A 1 58 ? -10.168 -8.467 -9.808 1.00 0.00 40 HIS A C 15
ATOM 18321 O O . HIS A 1 58 ? -11.014 -9.289 -9.458 1.00 0.00 40 HIS A O 15
ATOM 18336 N N . THR A 1 59 ? -9.219 -8.700 -10.703 1.00 0.00 41 THR A N 15
ATOM 18337 C CA . THR A 1 59 ? -9.108 -9.994 -11.355 1.00 0.00 41 THR A CA 15
ATOM 18338 C C . THR A 1 59 ? -7.854 -10.727 -10.876 1.00 0.00 41 THR A C 15
ATOM 18339 O O . THR A 1 59 ? -7.147 -11.342 -11.673 1.00 0.00 41 THR A O 15
ATOM 18350 N N . ILE A 1 60 ? -7.617 -10.640 -9.576 1.00 0.00 42 ILE A N 15
ATOM 18351 C CA . ILE A 1 60 ? -6.461 -11.288 -8.981 1.00 0.00 42 ILE A CA 15
ATOM 18352 C C . ILE A 1 60 ? -6.920 -12.185 -7.829 1.00 0.00 42 ILE A C 15
ATOM 18353 O O . ILE A 1 60 ? -7.940 -11.917 -7.198 1.00 0.00 42 ILE A O 15
ATOM 18369 N N . PRO A 1 61 ? -6.124 -13.261 -7.587 1.00 0.00 43 PRO A N 15
ATOM 18370 C CA . PRO A 1 61 ? -6.439 -14.200 -6.523 1.00 0.00 43 PRO A CA 15
ATOM 18371 C C . PRO A 1 61 ? -6.112 -13.605 -5.152 1.00 0.00 43 PRO A C 15
ATOM 18372 O O . PRO A 1 61 ? -5.009 -13.105 -4.936 1.00 0.00 43 PRO A O 15
ATOM 18383 N N . PHE A 1 62 ? -7.091 -13.679 -4.261 1.00 0.00 44 PHE A N 15
ATOM 18384 C CA . PHE A 1 62 ? -6.920 -13.154 -2.917 1.00 0.00 44 PHE A CA 15
ATOM 18385 C C . PHE A 1 62 ? -6.280 -11.765 -2.948 1.00 0.00 44 PHE A C 15
ATOM 18386 O O . PHE A 1 62 ? -5.703 -11.321 -1.957 1.00 0.00 44 PHE A O 15
ATOM 18403 N N . GLY A 1 63 ? -6.404 -11.117 -4.097 1.00 0.00 45 GLY A N 15
ATOM 18404 C CA . GLY A 1 63 ? -5.845 -9.787 -4.270 1.00 0.00 45 GLY A CA 15
ATOM 18405 C C . GLY A 1 63 ? -6.553 -8.772 -3.369 1.00 0.00 45 GLY A C 15
ATOM 18406 O O . GLY A 1 63 ? -5.973 -8.286 -2.400 1.00 0.00 45 GLY A O 15
ATOM 18410 N N . THR A 1 64 ? -7.797 -8.484 -3.721 1.00 0.00 46 THR A N 15
ATOM 18411 C CA . THR A 1 64 ? -8.590 -7.537 -2.957 1.00 0.00 46 THR A CA 15
ATOM 18412 C C . THR A 1 64 ? -8.436 -7.799 -1.458 1.00 0.00 46 THR A C 15
ATOM 18413 O O . THR A 1 64 ? -8.083 -6.898 -0.699 1.00 0.00 46 THR A O 15
ATOM 18424 N N . ARG A 1 65 ? -8.709 -9.038 -1.076 1.00 0.00 47 ARG A N 15
ATOM 18425 C CA . ARG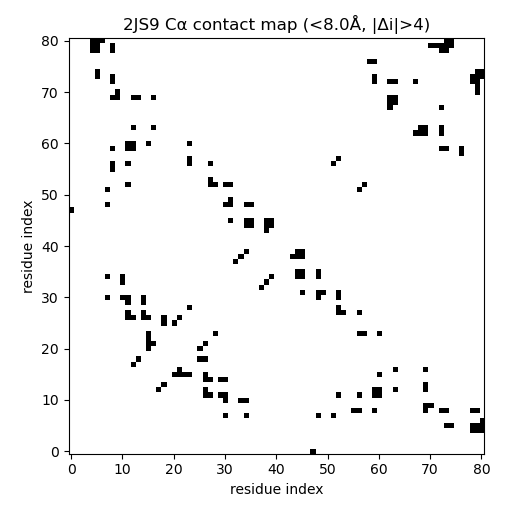 A 1 65 ? -8.605 -9.431 0.320 1.00 0.00 47 ARG A CA 15
ATOM 18426 C C . ARG A 1 65 ? -7.291 -8.922 0.918 1.00 0.00 47 ARG A C 15
ATOM 18427 O O . ARG A 1 65 ? -7.246 -8.531 2.083 1.00 0.00 47 ARG A O 15
ATOM 18448 N N . GLU A 1 66 ? -6.255 -8.944 0.093 1.00 0.00 48 GLU A N 15
ATOM 18449 C CA . GLU A 1 66 ? -4.945 -8.490 0.526 1.00 0.00 48 GLU A CA 15
ATOM 18450 C C . GLU A 1 66 ? -4.937 -6.968 0.686 1.00 0.00 48 GLU A C 15
ATOM 18451 O O . GLU A 1 66 ? -4.223 -6.434 1.535 1.00 0.00 48 GLU A O 15
ATOM 18464 N N . CYS A 1 67 ? -5.738 -6.313 -0.141 1.00 0.00 49 CYS A N 15
ATOM 18465 C CA . CYS A 1 67 ? -5.831 -4.864 -0.102 1.00 0.00 49 CYS A CA 15
ATOM 18466 C C . CYS A 1 67 ? -6.173 -4.444 1.329 1.00 0.00 49 CYS A C 15
ATOM 18467 O O . CYS A 1 67 ? -5.380 -3.776 1.990 1.00 0.00 49 CYS A O 15
ATOM 18474 N N . ASP A 1 68 ? -7.356 -4.852 1.764 1.00 0.00 50 ASP A N 15
ATOM 18475 C CA . ASP A 1 68 ? -7.814 -4.526 3.104 1.00 0.00 50 ASP A CA 15
ATOM 18476 C C . ASP A 1 68 ? -6.795 -5.038 4.125 1.00 0.00 50 ASP A C 15
ATOM 18477 O O . ASP A 1 68 ? -6.709 -4.517 5.236 1.00 0.00 50 ASP A O 15
ATOM 18487 N N . HIS A 1 69 ? -6.049 -6.051 3.711 1.00 0.00 51 HIS A N 15
ATOM 18488 C CA . HIS A 1 69 ? -5.039 -6.639 4.575 1.00 0.00 51 HIS A CA 15
ATOM 18489 C C . HIS A 1 69 ? -3.722 -5.879 4.416 1.00 0.00 51 HIS A C 15
ATOM 18490 O O . HIS A 1 69 ? -2.707 -6.259 4.998 1.00 0.00 51 HIS A O 15
ATOM 18505 N N . TYR A 1 70 ? -3.779 -4.819 3.623 1.00 0.00 52 TYR A N 15
ATOM 18506 C CA . TYR A 1 70 ? -2.602 -4.003 3.379 1.00 0.00 52 TYR A CA 15
ATOM 18507 C C . TYR A 1 70 ? -2.806 -2.578 3.898 1.00 0.00 52 TYR A C 15
ATOM 18508 O O . TYR A 1 70 ? -1.956 -2.045 4.610 1.00 0.00 52 TYR A O 15
ATOM 18526 N N . VAL A 1 71 ? -3.937 -2.001 3.521 1.00 0.00 53 VAL A N 15
ATOM 18527 C CA . VAL A 1 71 ? -4.264 -0.649 3.939 1.00 0.00 53 VAL A CA 15
ATOM 18528 C C . VAL A 1 71 ? -4.698 -0.664 5.407 1.00 0.00 53 VAL A C 15
ATOM 18529 O O . VAL A 1 71 ? -5.798 -0.226 5.737 1.00 0.00 53 VAL A O 15
ATOM 18542 N N . ASN A 1 72 ? -3.809 -1.173 6.248 1.00 0.00 54 ASN A N 15
ATOM 18543 C CA . ASN A 1 72 ? -4.087 -1.252 7.671 1.00 0.00 54 ASN A CA 15
ATOM 18544 C C . ASN A 1 72 ? -2.960 -2.022 8.365 1.00 0.00 54 ASN A C 15
ATOM 18545 O O . ASN A 1 72 ? -2.665 -1.780 9.533 1.00 0.00 54 ASN A O 15
ATOM 18556 N N . SER A 1 73 ? -2.363 -2.935 7.614 1.00 0.00 55 SER A N 15
ATOM 18557 C CA . SER A 1 73 ? -1.276 -3.743 8.141 1.00 0.00 55 SER A CA 15
ATOM 18558 C C . SER A 1 73 ? 0.045 -3.337 7.482 1.00 0.00 55 SER A C 15
ATOM 18559 O O . SER A 1 73 ? 1.044 -3.125 8.167 1.00 0.00 55 SER A O 15
ATOM 18567 N N . LYS A 1 74 ? 0.006 -3.243 6.161 1.00 0.00 56 LYS A N 15
ATOM 18568 C CA . LYS A 1 74 ? 1.186 -2.867 5.402 1.00 0.00 56 LYS A CA 15
ATOM 18569 C C . LYS A 1 74 ? 1.188 -1.352 5.188 1.00 0.00 56 LYS A C 15
ATOM 18570 O O . LYS A 1 74 ? 2.071 -0.818 4.518 1.00 0.00 56 LYS A O 15
ATOM 18589 N N . VAL A 1 75 ? 0.191 -0.703 5.769 1.00 0.00 57 VAL A N 15
ATOM 18590 C CA . VAL A 1 75 ? 0.066 0.740 5.649 1.00 0.00 57 VAL A CA 15
ATOM 18591 C C . VAL A 1 75 ? 0.667 1.403 6.889 1.00 0.00 57 VAL A C 15
ATOM 18592 O O . VAL A 1 75 ? 1.492 2.309 6.775 1.00 0.00 57 VAL A O 15
ATOM 18605 N N . ASP A 1 76 ? 0.230 0.928 8.047 1.00 0.00 58 ASP A N 15
ATOM 18606 C CA . ASP A 1 76 ? 0.716 1.464 9.308 1.00 0.00 58 ASP A CA 15
ATOM 18607 C C . ASP A 1 76 ? 2.244 1.523 9.277 1.00 0.00 58 ASP A C 15
ATOM 18608 O O . ASP A 1 76 ? 2.839 2.520 9.681 1.00 0.00 58 ASP A O 15
ATOM 18618 N N . PRO A 1 77 ? 2.852 0.411 8.781 1.00 0.00 59 PRO A N 15
ATOM 18619 C CA . PRO A 1 77 ? 4.300 0.327 8.693 1.00 0.00 59 PRO A CA 15
ATOM 18620 C C . PRO A 1 77 ? 4.829 1.176 7.535 1.00 0.00 59 PRO A C 15
ATOM 18621 O O . PRO A 1 77 ? 5.647 2.070 7.740 1.00 0.00 59 PRO A O 15
ATOM 18632 N N . ILE A 1 78 ? 4.340 0.864 6.343 1.00 0.00 60 ILE A N 15
ATOM 18633 C CA . ILE A 1 78 ? 4.754 1.587 5.153 1.00 0.00 60 ILE A CA 15
ATOM 18634 C C . ILE A 1 78 ? 4.754 3.088 5.447 1.00 0.00 60 ILE A C 15
ATOM 18635 O O . ILE A 1 78 ? 5.789 3.745 5.344 1.00 0.00 60 ILE A O 15
ATOM 18651 N N . ILE A 1 79 ? 3.581 3.588 5.808 1.00 0.00 61 ILE A N 15
ATOM 18652 C CA . ILE A 1 79 ? 3.433 5.000 6.119 1.00 0.00 61 ILE A CA 15
ATOM 18653 C C . ILE A 1 79 ? 4.401 5.376 7.242 1.00 0.00 61 ILE A C 15
ATOM 18654 O O . ILE A 1 79 ? 4.763 6.541 7.390 1.00 0.00 61 ILE A O 15
ATOM 18670 N N . HIS A 1 80 ? 4.794 4.365 8.005 1.00 0.00 62 HIS A N 15
ATOM 18671 C CA . HIS A 1 80 ? 5.713 4.575 9.110 1.00 0.00 62 HIS A CA 15
ATOM 18672 C C . HIS A 1 80 ? 7.062 5.055 8.571 1.00 0.00 62 HIS A C 15
ATOM 18673 O O . HIS A 1 80 ? 7.785 5.779 9.254 1.00 0.00 62 HIS A O 15
ATOM 18688 N N . GLU A 1 81 ? 7.360 4.632 7.351 1.00 0.00 63 GLU A N 15
ATOM 18689 C CA . GLU A 1 81 ? 8.610 5.010 6.712 1.00 0.00 63 GLU A CA 15
ATOM 18690 C C . GLU A 1 81 ? 8.494 6.409 6.105 1.00 0.00 63 GLU A C 15
ATOM 18691 O O . GLU A 1 81 ? 9.291 7.293 6.416 1.00 0.00 63 GLU A O 15
ATOM 18704 N N . LEU A 1 82 ? 7.495 6.568 5.250 1.00 0.00 64 LEU A N 15
ATOM 18705 C CA . LEU A 1 82 ? 7.263 7.844 4.597 1.00 0.00 64 LEU A CA 15
ATOM 18706 C C . LEU A 1 82 ? 7.223 8.952 5.651 1.00 0.00 64 LEU A C 15
ATOM 18707 O O . LEU A 1 82 ? 7.683 10.066 5.404 1.00 0.00 64 LEU A O 15
ATOM 18723 N N . GLU A 1 83 ? 6.667 8.609 6.803 1.00 0.00 65 GLU A N 15
ATOM 18724 C CA . GLU A 1 83 ? 6.561 9.561 7.896 1.00 0.00 65 GLU A CA 15
ATOM 18725 C C . GLU A 1 83 ? 7.946 9.867 8.470 1.00 0.00 65 GLU A C 15
ATOM 18726 O O . GLU A 1 83 ? 8.225 11.002 8.854 1.00 0.00 65 GLU A O 15
ATOM 18739 N N . GLY A 1 84 ? 8.776 8.835 8.509 1.00 0.00 66 GLY A N 15
ATOM 18740 C CA . GLY A 1 84 ? 10.126 8.980 9.030 1.00 0.00 66 GLY A CA 15
ATOM 18741 C C . GLY A 1 84 ? 10.969 9.878 8.122 1.00 0.00 66 GLY A C 15
ATOM 18742 O O . GLY A 1 84 ? 11.726 10.720 8.606 1.00 0.00 66 GLY A O 15
ATOM 18746 N N . GLY A 1 85 ? 10.812 9.669 6.824 1.00 0.00 67 GLY A N 15
ATOM 18747 C CA . GLY A 1 85 ? 11.550 10.448 5.845 1.00 0.00 67 GLY A CA 15
ATOM 18748 C C . GLY A 1 85 ? 11.927 9.593 4.634 1.00 0.00 67 GLY A C 15
ATOM 18749 O O . GLY A 1 85 ? 12.339 10.120 3.602 1.00 0.00 67 GLY A O 15
ATOM 18753 N N . THR A 1 86 ? 11.771 8.289 4.800 1.00 0.00 68 THR A N 15
ATOM 18754 C CA . THR A 1 86 ? 12.090 7.355 3.733 1.00 0.00 68 THR A CA 15
ATOM 18755 C C . THR A 1 86 ? 11.279 7.683 2.478 1.00 0.00 68 THR A C 15
ATOM 18756 O O . THR A 1 86 ? 10.190 8.247 2.568 1.00 0.00 68 THR A O 15
ATOM 18767 N N . ALA A 1 87 ? 11.842 7.315 1.336 1.00 0.00 69 ALA A N 15
ATOM 18768 C CA . ALA A 1 87 ? 11.185 7.563 0.064 1.00 0.00 69 ALA A CA 15
ATOM 18769 C C . ALA A 1 87 ? 10.116 6.494 -0.170 1.00 0.00 69 ALA A C 15
ATOM 18770 O O . ALA A 1 87 ? 10.168 5.418 0.423 1.00 0.00 69 ALA A O 15
ATOM 18777 N N . PRO A 1 88 ? 9.145 6.836 -1.058 1.00 0.00 70 PRO A N 15
ATOM 18778 C CA . PRO A 1 88 ? 8.065 5.920 -1.378 1.00 0.00 70 PRO A CA 15
ATOM 18779 C C . PRO A 1 88 ? 8.554 4.794 -2.293 1.00 0.00 70 PRO A C 15
ATOM 18780 O O . PRO A 1 88 ? 7.998 4.581 -3.370 1.00 0.00 70 PRO A O 15
ATOM 18791 N N . LYS A 1 89 ? 9.586 4.106 -1.832 1.00 0.00 71 LYS A N 15
ATOM 18792 C CA . LYS A 1 89 ? 10.155 3.009 -2.595 1.00 0.00 71 LYS A CA 15
ATOM 18793 C C . LYS A 1 89 ? 11.070 2.183 -1.688 1.00 0.00 71 LYS A C 15
ATOM 18794 O O . LYS A 1 89 ? 11.043 0.954 -1.726 1.00 0.00 71 LYS A O 15
ATOM 18813 N N . ASP A 1 90 ? 11.859 2.891 -0.893 1.00 0.00 72 ASP A N 15
ATOM 18814 C CA . ASP A 1 90 ? 12.780 2.239 0.022 1.00 0.00 72 ASP A CA 15
ATOM 18815 C C . ASP A 1 90 ? 12.022 1.802 1.278 1.00 0.00 72 ASP A C 15
ATOM 18816 O O . ASP A 1 90 ? 12.607 1.222 2.190 1.00 0.00 72 ASP A O 15
ATOM 18826 N N . VAL A 1 91 ? 10.731 2.100 1.283 1.00 0.00 73 VAL A N 15
ATOM 18827 C CA . VAL A 1 91 ? 9.886 1.746 2.412 1.00 0.00 73 VAL A CA 15
ATOM 18828 C C . VAL A 1 91 ? 9.756 0.224 2.488 1.00 0.00 73 VAL A C 15
ATOM 18829 O O . VAL A 1 91 ? 10.569 -0.441 3.127 1.00 0.00 73 VAL A O 15
ATOM 18842 N N . CYS A 1 92 ? 8.725 -0.283 1.826 1.00 0.00 74 CYS A N 15
ATOM 18843 C CA . CYS A 1 92 ? 8.478 -1.715 1.812 1.00 0.00 74 CYS A CA 15
ATOM 18844 C C . CYS A 1 92 ? 9.827 -2.435 1.756 1.00 0.00 74 CYS A C 15
ATOM 18845 O O . CYS A 1 92 ? 10.037 -3.421 2.462 1.00 0.00 74 CYS A O 15
ATOM 18852 N N . THR A 1 93 ? 10.705 -1.915 0.912 1.00 0.00 75 THR A N 15
ATOM 18853 C CA . THR A 1 93 ? 12.028 -2.497 0.756 1.00 0.00 75 THR A CA 15
ATOM 18854 C C . THR A 1 93 ? 12.580 -2.937 2.113 1.00 0.00 75 THR A C 15
ATOM 18855 O O . THR A 1 93 ? 12.389 -4.082 2.523 1.00 0.00 75 THR A O 15
ATOM 18866 N N . LYS A 1 94 ? 13.254 -2.007 2.772 1.00 0.00 76 LYS A N 15
ATOM 18867 C CA . LYS A 1 94 ? 13.835 -2.286 4.075 1.00 0.00 76 LYS A CA 15
ATOM 18868 C C . LYS A 1 94 ? 12.754 -2.849 5.001 1.00 0.00 76 LYS A C 15
ATOM 18869 O O . LYS A 1 94 ? 13.065 -3.507 5.993 1.00 0.00 76 LYS A O 15
ATOM 18888 N N . LEU A 1 95 ? 11.510 -2.572 4.643 1.00 0.00 77 LEU A N 15
ATOM 18889 C CA . LEU A 1 95 ? 10.382 -3.044 5.429 1.00 0.00 77 LEU A CA 15
ATOM 18890 C C . LEU A 1 95 ? 10.163 -4.533 5.155 1.00 0.00 77 LEU A C 15
ATOM 18891 O O . LEU A 1 95 ? 9.255 -5.144 5.717 1.00 0.00 77 LEU A O 15
ATOM 18907 N N . ASN A 1 96 ? 11.009 -5.074 4.291 1.00 0.00 78 ASN A N 15
ATOM 18908 C CA . ASN A 1 96 ? 10.919 -6.481 3.936 1.00 0.00 78 ASN A CA 15
ATOM 18909 C C . ASN A 1 96 ? 9.602 -6.732 3.199 1.00 0.00 78 ASN A C 15
ATOM 18910 O O . ASN A 1 96 ? 9.224 -7.881 2.971 1.00 0.00 78 ASN A O 15
ATOM 18921 N N . GLU A 1 97 ? 8.937 -5.640 2.849 1.00 0.00 79 GLU A N 15
ATOM 18922 C CA . GLU A 1 97 ? 7.671 -5.729 2.144 1.00 0.00 79 GLU A CA 15
ATOM 18923 C C . GLU A 1 97 ? 7.902 -5.702 0.633 1.00 0.00 79 GLU A C 15
ATOM 18924 O O . GLU A 1 97 ? 7.086 -6.214 -0.133 1.00 0.00 79 GLU A O 15
ATOM 18937 N N . CYS A 1 98 ? 9.017 -5.100 0.247 1.00 0.00 80 CYS A N 15
ATOM 18938 C CA . CYS A 1 98 ? 9.366 -5.001 -1.161 1.00 0.00 80 CYS A CA 15
ATOM 18939 C C . CYS A 1 98 ? 10.728 -5.665 -1.366 1.00 0.00 80 CYS A C 15
ATOM 18940 O O . CYS A 1 98 ? 11.658 -5.434 -0.595 1.00 0.00 80 CYS A O 15
ATOM 18947 N N . PRO A 1 99 ? 10.805 -6.500 -2.438 1.00 0.00 81 PRO A N 15
ATOM 18948 C CA . PRO A 1 99 ? 9.656 -6.717 -3.301 1.00 0.00 81 PRO A CA 15
ATOM 18949 C C . PRO A 1 99 ? 8.627 -7.625 -2.624 1.00 0.00 81 PRO A C 15
ATOM 18950 O O . PRO A 1 99 ? 8.970 -8.697 -2.127 1.00 0.00 81 PRO A O 15
#

Solvent-accessible surface area: 4790 Å² total; per-residue (Å²): 166,99,60,23,6,32,95,2,2,103,9,0,1,107,37,8,80,61,25,105,75,147,64,44,90,65,0,49,121,47,0,46,55,73,0,101,168,90,12,124,104,56,113,102,1,38,168,25,0,98,96,1,13,97,56,52,2,108,31,0,10,94,4,15,125,72,63,32,48,29,134,70,0,2,65,142,48,121,10,15,138